Protein AF-0000000077525191 (afdb_homodimer)

Sequence (954 aa):
MTSLQHLEFSQFILAFFLPFCSSFLTVTEYRVGNRTYVEKFYQPWFRKMHYDHDRIEESEKATSAFGKHFVPEDDVFVKPDWTPRDAKYLACMNRQCVCPYFDGKIIDGECRLPSGKILKKAHRQELRSLSDEHRKQIEGAWNVMKSSGVYNRLGRVHKYSGVHSGPAFVLWHREFLKRLELVLRTLLPDPDFGIPYWDSTLDAMLPSPKDSIIFSELFLGEVDEEGLVKNGPYHNWETMEGRAQIKRKFDDDVSGEMLNNARVDWLVNNHDYNMILGASMPLSTCPMNHTLDARMLEYSHDYVHFFVSGDMSRSFSSSNDIVFVYHHSMVDWIFERYRQNMQDRKQRETEYPPSDDRCFPNWHNFDNDMPLLQPMKNRDALSNAYTDNLYEFAERPTCSREHRNCDSKYLFCFVPEDVEEPPYCMSKVKIGGNCTGFSEYPICFQGKCIEDRCVKLDSLEEPVWAKLRKFVIPLNMMTSLQHLEFSQFILAFFLPFCSSFLTVTEYRVGNRTYVEKFYQPWFRKMHYDHDRIEESEKATSAFGKHFVPEDDVFVKPDWTPRDAKYLACMNRQCVCPYFDGKIIDGECRLPSGKILKKAHRQELRSLSDEHRKQIEGAWNVMKSSGVYNRLGRVHKYSGVHSGPAFVLWHREFLKRLELVLRTLLPDPDFGIPYWDSTLDAMLPSPKDSIIFSELFLGEVDEEGLVKNGPYHNWETMEGRAQIKRKFDDDVSGEMLNNARVDWLVNNHDYNMILGASMPLSTCPMNHTLDARMLEYSHDYVHFFVSGDMSRSFSSSNDIVFVYHHSMVDWIFERYRQNMQDRKQRETEYPPSDDRCFPNWHNFDNDMPLLQPMKNRDALSNAYTDNLYEFAERPTCSREHRNCDSKYLFCFVPEDVEEPPYCMSKVKIGGNCTGFSEYPICFQGKCIEDRCVKLDSLEEPVWAKLRKFVIPLNM

Secondary structure (DSSP, 8-state):
-----------EEEEEE-TTSS-EEEEEEEEETTEEEEEEEEESS-SS------PBPGGGGGGS-TT-----TT---------HHHHHHTT--SHHHHGGGGT-EEETTEEE-TTSPBP--EEE-BGGGS-HHHHHHHHHHHHHHHHTTHHHHHHHHHHHH---SSTHHHHHHHHHHHHHHHHHHHTSSSTTB---B--THHHHTSSSGGGBGGGSTTTT--B-TTSBB-SSTTTT---TTS-SS-B--TTSSTT-----HHHHHHHHT-S-THHHHS-SS-BTT----S---TTSHHHHHHHHHHHH-GGGGSTTTGGGSHHHHHHHHHHHHHHHHHHHHH--HHHHTT--PPP-TTTS-GGGSTTSBPTTSTT-BGGGGG-THIIIIIEEEPPPP---SS----SSTTEEEE--SSTTSPPEEEE-B-TT-B-TT-TTTT-BTTEEEETTEEEE--TT---GGGGSS--------/-----------EEEEEE-TTSSSEEEEEEEEETTEEEEEEEEESS-SS------PBPGGGGGGS-TT-----TT---------HHHHHHTT--SHHHHGGGGT-EEETTEEE-TTSPBP--EEE-BGGGS-HHHHHHHHHHHHHHHHTTHHHHHHHHHHHH---SSTHHHHHHHHHHHHHHHHHHHTSSSTTB---B--THHHHTSSSGGGBGGGSTTTT--B-TTSBB-SSTTTT---TTS-SS-B--TTSSTT-----HHHHHHHHT-S-THHHHS-SS-BTT----S---TTSHHHHHHHHHHHH-GGGGSTTTGGGSHHHHHHHHHHHHHHHHHHHHH--HHHHHH--PPP-TTTS-GGGSTTSBPTTSTT-BGGGGG-THIIIIIEEEPPPP---SS----SSTTEEEE--SSTTSPPEEEE-B-TT-B-TT-TTTT-BTTEEEETTEEEE--TT---GGGGS---------

Foldseek 3Di:
DPPPPPPPQDFDWDWDQPLFDLWIWTKTWGDDPPDIDIDIDTGNFDSADDDFDDAAAPVCCVVDCFQHQDDDPPDDDDDQDDDPLLLQALQDLFCQRNLVVLPFDQDPNFTAHPVRDTDAAAEAEALQLDDLVVNVQLLVLVVVCQVVCNLQSLLQLQLVFQDDQFQLNLLLLLSSQSSVQSSSLSSGPHSNHTHYAHQLQQQQSFNDSCQFCCQPLSHQADADPQQFRCHHSQNQRAFNRGRRTAGWDAPPASLAGAGHDVLLCCQLQPQDCCLEGNGQHFYPPPPDDDTNGCSRLRNNLQNNLVRRDGLSNHSNRNSSGVNSSNHSVVSNVSVVSSCVNHHDQVCLLPDHDADDVRRHHDLNHLAHDRRVSPPDHSSNSSHPSCCVHHHHYDDQQFAFPVGQDSSGLQWGWDDRPPPVDTIGIHGAGEFQDFRPSPQVTPRYRCAHQDPRGTHHDDVPDDDPVVVVPDPPPPPDD/DPPPPPPPQPFDWDWDQPLFDLWIWTKTWGDDPPDIDIDIDTGNFDSADDDFDDAAAPVCCVVDCFQHQDDDPPDDDDDQDDDPLLLQALQDLFCQRNLVVLPFDQDPRFTAHPVRDTDAAAEAAALQLDDLVVNVQLLVLVVVCQVVCNLQSLLQLQLVFQDDQFQLNLLLLLSSQSSVQSSSLSSGPHSNHTHYAHQLQQQQSFNDSCQFCCQPLSHQADADPQQFRCHHSQNQRAFNRGRRTAGWDAPPASLAGAGHDVLLCCQLQPQDCCLEGNGQHFHPPDPDDDTNGCSRLRNNLQNNLRRRDGQSNHSNRNSSGVNSSNHSVVSNVSVVSSCVNHHDQVCLLPDHDADDVRRHHDLNHLAHDRRVSPPDHSSNSSHPSCCVHHHHYDDQQFAFPVGQDSSGLQWGWDDRPPPVDTIGIHGAGEAQDFRPSPQVTPRYRCAHQDPRGTHHDDVPDDDPVVVVPDPPPPPDD

Solvent-accessible surface area (backbone atoms only — not comparable to full-atom values): 51619 Å² total; per-residue (Å²): 133,80,80,74,78,73,80,69,73,60,68,50,73,48,59,47,79,44,75,70,46,90,34,21,31,39,32,38,38,43,65,45,81,96,40,78,44,59,33,40,38,35,28,49,69,46,72,54,96,74,63,64,56,73,61,38,48,74,91,44,44,88,81,46,68,56,80,59,80,71,64,66,87,83,58,79,89,66,81,55,70,69,50,73,67,47,64,69,28,52,77,46,64,35,52,66,64,29,18,58,78,58,61,23,45,77,54,96,83,37,21,30,31,78,86,64,48,69,69,59,46,18,45,21,35,43,60,67,61,48,52,70,67,58,46,50,45,52,49,49,29,52,48,51,31,46,75,71,41,53,43,49,38,56,28,34,43,42,34,73,39,57,56,70,50,25,44,28,25,66,31,49,51,46,52,53,48,50,36,54,34,55,59,46,24,68,60,35,96,59,49,42,48,39,59,39,18,46,64,43,40,30,30,46,83,45,72,40,47,82,28,23,38,62,38,25,52,86,45,67,14,34,59,49,96,87,15,36,31,70,34,36,79,57,27,71,38,58,31,86,88,66,42,63,41,36,40,39,30,66,78,71,35,86,73,30,37,60,45,33,63,52,40,51,46,49,55,30,58,41,87,56,62,53,46,65,31,32,55,69,47,20,32,61,80,30,83,71,89,71,78,49,50,51,67,22,46,64,51,44,52,47,21,34,27,24,23,45,12,53,31,38,54,38,73,48,37,16,59,57,34,71,62,44,58,22,41,51,40,30,51,43,49,46,52,52,46,20,38,67,68,66,36,54,80,68,46,43,50,63,70,67,76,78,82,43,76,48,31,33,47,68,68,42,23,57,85,28,53,30,67,95,47,66,92,38,29,42,47,61,56,34,42,66,38,53,60,74,37,47,29,46,73,54,76,76,72,50,31,36,89,90,45,66,51,33,78,28,93,53,36,35,45,46,70,52,77,50,81,88,46,78,36,37,36,31,49,13,21,26,68,71,16,53,33,55,78,38,65,94,47,80,39,22,52,78,32,41,52,53,94,42,22,13,39,68,57,65,92,80,69,74,67,73,69,73,70,70,64,72,83,69,75,73,82,75,130,136,81,80,74,78,72,79,71,74,62,68,51,72,48,60,46,80,46,78,71,49,91,36,22,31,40,32,38,39,44,68,44,82,96,40,76,46,60,34,40,38,35,26,49,68,45,74,54,96,73,64,64,56,73,60,38,49,75,90,46,44,87,80,45,67,58,80,57,80,70,63,65,88,84,59,80,88,65,82,54,66,69,51,72,67,46,62,67,28,53,76,46,64,36,51,66,65,30,17,59,78,59,63,25,45,78,54,97,83,36,22,29,30,80,87,64,48,68,70,60,46,17,45,20,37,43,59,67,60,47,53,71,66,59,46,50,47,53,48,49,30,52,48,51,30,45,76,72,40,52,43,48,39,56,29,34,44,41,33,75,40,57,58,71,50,24,47,26,24,67,31,51,51,45,52,52,49,51,37,53,33,56,57,46,23,68,59,35,96,59,49,43,48,38,60,37,18,44,65,43,41,30,29,46,81,45,73,39,48,82,30,24,38,60,38,24,52,88,43,68,13,34,60,48,96,86,14,37,31,70,33,37,78,55,24,73,38,59,30,87,87,65,42,63,42,37,41,40,31,68,78,70,34,86,73,28,38,60,44,33,63,53,40,50,47,48,56,29,56,41,86,56,63,55,46,66,32,31,55,68,46,20,32,61,80,30,83,70,88,73,77,48,51,51,66,22,44,66,52,43,53,46,21,34,28,24,23,44,12,53,30,38,54,39,74,48,36,17,60,56,34,71,63,45,57,22,42,50,38,32,52,44,48,48,52,51,45,20,39,67,65,67,36,54,78,67,47,44,50,62,71,66,75,78,83,42,77,47,30,35,46,68,69,40,23,58,83,26,52,30,67,95,47,67,90,39,30,41,47,60,56,35,42,65,38,54,60,74,36,47,27,45,73,54,78,75,71,50,30,37,90,89,45,66,50,32,79,28,93,54,38,33,48,46,70,53,76,51,81,86,47,76,35,37,39,29,51,14,22,27,70,71,17,53,33,55,77,37,65,92,46,80,39,23,51,78,32,41,54,53,94,42,22,13,38,69,58,64,92,79,70,73,67,72,70,73,71,72,64,76,84,70,75,73,82,72,133

Structure (mmCIF, N/CA/C/O backbone):
data_AF-0000000077525191-model_v1
#
loop_
_entity.id
_entity.type
_entity.pdbx_description
1 polymer 'Tyrosinase copper-binding domain-containing protein'
#
loop_
_atom_site.group_PDB
_atom_site.id
_atom_site.type_symbol
_atom_site.label_atom_id
_atom_site.label_alt_id
_atom_site.label_comp_id
_atom_site.label_asym_id
_atom_site.label_entity_id
_atom_site.label_seq_id
_atom_site.pdbx_PDB_ins_code
_atom_site.Cartn_x
_atom_site.Cartn_y
_atom_site.Cartn_z
_atom_site.occupancy
_atom_site.B_iso_or_equiv
_atom_site.auth_seq_id
_atom_site.auth_comp_id
_atom_site.auth_asym_id
_atom_site.auth_atom_id
_atom_site.pdbx_PDB_model_num
ATOM 1 N N . MET A 1 1 ? -13.969 27.266 -24.562 1 21.94 1 MET A N 1
ATOM 2 C CA . MET A 1 1 ? -13.117 26.188 -25.047 1 21.94 1 MET A CA 1
ATOM 3 C C . MET A 1 1 ? -11.82 26.109 -24.234 1 21.94 1 MET A C 1
ATOM 5 O O . MET A 1 1 ? -10.734 26.281 -24.797 1 21.94 1 MET A O 1
ATOM 9 N N . THR A 1 2 ? -11.828 26.547 -22.969 1 24.2 2 THR A N 1
ATOM 10 C CA . THR A 1 2 ? -10.742 26.859 -22.047 1 24.2 2 THR A CA 1
ATOM 11 C C . THR A 1 2 ? -9.891 25.625 -21.781 1 24.2 2 THR A C 1
ATOM 13 O O . THR A 1 2 ? -10.43 24.547 -21.5 1 24.2 2 THR A O 1
ATOM 16 N N . SER A 1 3 ? -8.789 25.516 -22.484 1 22.12 3 SER A N 1
ATOM 17 C CA . SER A 1 3 ? -7.762 24.484 -22.547 1 22.12 3 SER A CA 1
ATOM 18 C C . SER A 1 3 ? -7.27 24.094 -21.172 1 22.12 3 SER A C 1
ATOM 20 O O . SER A 1 3 ? -6.621 24.906 -20.484 1 22.12 3 SER A O 1
ATOM 22 N N . LEU A 1 4 ? -8.039 23.406 -20.375 1 24.34 4 LEU A N 1
ATOM 23 C CA . LEU A 1 4 ? -7.754 22.859 -19.047 1 24.34 4 LEU A CA 1
ATOM 24 C C . LEU A 1 4 ? -6.48 22.016 -19.062 1 24.34 4 LEU A C 1
ATOM 26 O O . LEU A 1 4 ? -6.434 20.984 -19.719 1 24.34 4 LEU A O 1
ATOM 30 N N . GLN A 1 5 ? -5.352 22.688 -19.172 1 23.89 5 GLN A N 1
ATOM 31 C CA . GLN A 1 5 ? -4.066 22.016 -19.094 1 23.89 5 GLN A CA 1
ATOM 32 C C . GLN A 1 5 ? -4.027 21.047 -17.906 1 23.89 5 GLN A C 1
ATOM 34 O O . GLN A 1 5 ? -4.125 21.453 -16.75 1 23.89 5 GLN A O 1
ATOM 39 N N . HIS A 1 6 ? -4.492 19.828 -18.016 1 28.45 6 HIS A N 1
ATOM 40 C CA . HIS A 1 6 ? -4.441 18.656 -17.156 1 28.45 6 HIS A CA 1
ATOM 41 C C . HIS A 1 6 ? -3.014 18.375 -16.688 1 28.45 6 HIS A C 1
ATOM 43 O O . HIS A 1 6 ? -2.152 18.016 -17.5 1 28.45 6 HIS A O 1
ATOM 49 N N . LEU A 1 7 ? -2.521 19.203 -15.836 1 31.55 7 LEU A N 1
ATOM 50 C CA . LEU A 1 7 ? -1.237 18.844 -15.234 1 31.55 7 LEU A CA 1
ATOM 51 C C . LEU A 1 7 ? -1.249 17.422 -14.711 1 31.55 7 LEU A C 1
ATOM 53 O O . LEU A 1 7 ? -2.061 17.062 -13.852 1 31.55 7 LEU A O 1
ATOM 57 N N . GLU A 1 8 ? -0.914 16.438 -15.539 1 34.19 8 GLU A N 1
ATOM 58 C CA . GLU A 1 8 ? -0.781 14.992 -15.391 1 34.19 8 GLU A CA 1
ATOM 59 C C . GLU A 1 8 ? 0.211 14.641 -14.281 1 34.19 8 GLU A C 1
ATOM 61 O O . GLU A 1 8 ? 1.367 15.062 -14.32 1 34.19 8 GLU A O 1
ATOM 66 N N . PHE A 1 9 ? -0.21 14.539 -13.102 1 40.66 9 PHE A N 1
ATOM 67 C CA . PHE A 1 9 ? 0.584 13.828 -12.102 1 40.66 9 PHE A CA 1
ATOM 68 C C . PHE A 1 9 ? 1.033 12.469 -12.633 1 40.66 9 PHE A C 1
ATOM 70 O O . PHE A 1 9 ? 0.23 11.547 -12.734 1 40.66 9 PHE A O 1
ATOM 77 N N . SER A 1 10 ? 2 12.484 -13.555 1 41.47 10 SER A N 1
ATOM 78 C CA . SER A 1 10 ? 2.486 11.227 -14.109 1 41.47 10 SER A CA 1
ATOM 79 C C . SER A 1 10 ? 3.227 10.406 -13.055 1 41.47 10 SER A C 1
ATOM 81 O O . SER A 1 10 ? 4.227 10.859 -12.5 1 41.47 10 SER A O 1
ATOM 83 N N . GLN A 1 11 ? 2.588 9.586 -12.359 1 43.94 11 GLN A N 1
ATOM 84 C CA . GLN A 1 11 ? 3.219 8.531 -11.57 1 43.94 11 GLN A CA 1
ATOM 85 C C . GLN A 1 11 ? 3.902 7.512 -12.477 1 43.94 11 GLN A C 1
ATOM 87 O O . GLN A 1 11 ? 3.256 6.898 -13.328 1 43.94 11 GLN A O 1
ATOM 92 N N . PHE A 1 12 ? 5.203 7.672 -12.672 1 44.69 12 PHE A N 1
ATOM 93 C CA . PHE A 1 12 ? 5.941 6.656 -13.406 1 44.69 12 PHE A CA 1
ATOM 94 C C . PHE A 1 12 ? 6.473 5.582 -12.469 1 44.69 12 PHE A C 1
ATOM 96 O O . PHE A 1 12 ? 7.125 5.891 -11.469 1 44.69 12 PHE A O 1
ATOM 103 N N . ILE A 1 13 ? 5.875 4.453 -12.477 1 44.22 13 ILE A N 1
ATOM 104 C CA . ILE A 1 13 ? 6.371 3.301 -11.727 1 44.22 13 ILE A CA 1
ATOM 105 C C . ILE A 1 13 ? 7.406 2.549 -12.562 1 44.22 13 ILE A C 1
ATOM 107 O O . ILE A 1 13 ? 7.121 2.123 -13.68 1 44.22 13 ILE A O 1
ATOM 111 N N . LEU A 1 14 ? 8.719 2.633 -12.242 1 42.09 14 LEU A N 1
ATOM 112 C CA . LEU A 1 14 ? 9.758 1.813 -12.859 1 42.09 14 LEU A CA 1
ATOM 113 C C . LEU A 1 14 ? 10.148 0.656 -11.945 1 42.09 14 LEU A C 1
ATOM 115 O O . LEU A 1 14 ? 10.5 0.867 -10.781 1 42.09 14 LEU A O 1
ATOM 119 N N . ALA A 1 15 ? 9.828 -0.453 -12.352 1 43.72 15 ALA A N 1
ATOM 120 C CA . ALA A 1 15 ? 10.289 -1.642 -11.641 1 43.72 15 ALA A CA 1
ATOM 121 C C . ALA A 1 15 ? 11.648 -2.1 -12.164 1 43.72 15 ALA A C 1
ATOM 123 O O . ALA A 1 15 ? 11.836 -2.244 -13.367 1 43.72 15 ALA A O 1
ATOM 124 N N . PHE A 1 16 ? 12.828 -1.898 -11.391 1 43.84 16 PHE A N 1
ATOM 125 C CA . PHE A 1 16 ? 14.125 -2.404 -11.812 1 43.84 16 PHE A CA 1
ATOM 126 C C . PHE A 1 16 ? 14.57 -3.566 -10.93 1 43.84 16 PHE A C 1
ATOM 128 O O . PHE A 1 16 ? 14.266 -3.596 -9.734 1 43.84 16 PHE A O 1
ATOM 135 N N . PHE A 1 17 ? 15.039 -4.688 -11.609 1 42.38 17 PHE A N 1
ATOM 136 C CA . PHE A 1 17 ? 15.75 -5.785 -10.961 1 42.38 17 PHE A CA 1
ATOM 137 C C . PHE A 1 17 ? 17.109 -5.328 -10.461 1 42.38 17 PHE A C 1
ATOM 139 O O . PHE A 1 17 ? 17.859 -4.68 -11.195 1 42.38 17 PHE A O 1
ATOM 146 N N . LEU A 1 18 ? 17.281 -5.352 -9.133 1 45.84 18 LEU A N 1
ATOM 147 C CA . LEU A 1 18 ? 18.625 -5.172 -8.625 1 45.84 18 LEU A CA 1
ATOM 148 C C . LEU A 1 18 ? 19.406 -6.48 -8.664 1 45.84 18 LEU A C 1
ATOM 150 O O . LEU A 1 18 ? 19.016 -7.461 -8.031 1 45.84 18 LEU A O 1
ATOM 154 N N . PRO A 1 19 ? 20.297 -6.703 -9.586 1 44.91 19 PRO A N 1
ATOM 155 C CA . PRO A 1 19 ? 20.953 -7.984 -9.836 1 44.91 19 PRO A CA 1
ATOM 156 C C . PRO A 1 19 ? 21.438 -8.664 -8.555 1 44.91 19 PRO A C 1
ATOM 158 O O . PRO A 1 19 ? 21.547 -9.891 -8.508 1 44.91 19 PRO A O 1
ATOM 161 N N . PHE A 1 20 ? 21.625 -7.824 -7.402 1 49.59 20 PHE A N 1
ATOM 162 C CA . PHE A 1 20 ? 22.375 -8.461 -6.32 1 49.59 20 PHE A CA 1
ATOM 163 C C . PHE A 1 20 ? 21.469 -8.711 -5.121 1 49.59 20 PHE A C 1
ATOM 165 O O . PHE A 1 20 ? 21.938 -9.125 -4.059 1 49.59 20 PHE A O 1
ATOM 172 N N . CYS A 1 21 ? 20.109 -8.43 -5.41 1 58.06 21 CYS A N 1
ATOM 173 C CA . CYS A 1 21 ? 19.266 -8.703 -4.258 1 58.06 21 CYS A CA 1
ATOM 174 C C . CYS A 1 21 ? 17.984 -9.422 -4.68 1 58.06 21 CYS A C 1
ATOM 176 O O . CYS A 1 21 ? 17.578 -9.328 -5.84 1 58.06 21 CYS A O 1
ATOM 178 N N . SER A 1 22 ? 17.594 -10.477 -3.912 1 72.56 22 SER A N 1
ATOM 179 C CA . SER A 1 22 ? 16.375 -11.273 -4.066 1 72.56 22 SER A CA 1
ATOM 180 C C . SER A 1 22 ? 15.125 -10.414 -3.912 1 72.56 22 SER A C 1
ATOM 182 O O . SER A 1 22 ? 14.086 -10.891 -3.447 1 72.56 22 SER A O 1
ATOM 184 N N . SER A 1 23 ? 15.367 -9.055 -4.305 1 86.44 23 SER A N 1
ATOM 185 C CA . SER A 1 23 ? 14.188 -8.203 -4.176 1 86.44 23 SER A CA 1
ATOM 186 C C . SER A 1 23 ? 13.922 -7.434 -5.469 1 86.44 23 SER A C 1
ATOM 188 O O . SER A 1 23 ? 14.82 -7.258 -6.293 1 86.44 23 SER A O 1
ATOM 190 N N . PHE A 1 24 ? 12.703 -7.16 -5.711 1 92.5 24 PHE A N 1
ATOM 191 C CA . PHE A 1 24 ? 12.258 -6.309 -6.809 1 92.5 24 PHE A CA 1
ATOM 192 C C . PHE A 1 24 ? 12.109 -4.867 -6.348 1 92.5 24 PHE A C 1
ATOM 194 O O . PHE A 1 24 ? 11.742 -4.613 -5.199 1 92.5 24 PHE A O 1
ATOM 201 N N . LEU A 1 25 ? 12.484 -3.869 -7.211 1 90.94 25 LEU A N 1
ATOM 202 C CA . LEU A 1 25 ? 12.391 -2.447 -6.891 1 90.94 25 LEU A CA 1
ATOM 203 C C . LEU A 1 25 ? 11.32 -1.768 -7.738 1 90.94 25 LEU A C 1
ATOM 205 O O . LEU A 1 25 ? 11.32 -1.891 -8.969 1 90.94 25 LEU A O 1
ATOM 209 N N . THR A 1 26 ? 10.359 -1.15 -7.078 1 90.19 26 THR A N 1
ATOM 210 C CA . THR A 1 26 ? 9.414 -0.25 -7.727 1 90.19 26 THR A CA 1
ATOM 211 C C . THR A 1 26 ? 9.695 1.2 -7.352 1 90.19 26 THR A C 1
ATOM 213 O O . THR A 1 26 ? 9.789 1.534 -6.168 1 90.19 26 THR A O 1
ATOM 216 N N . VAL A 1 27 ? 9.867 2.057 -8.352 1 89.38 27 VAL A N 1
ATOM 217 C CA . VAL A 1 27 ? 10.109 3.479 -8.125 1 89.38 27 VAL A CA 1
ATOM 218 C C . VAL A 1 27 ? 8.898 4.289 -8.594 1 89.38 27 VAL A C 1
ATOM 220 O O . VAL A 1 27 ? 8.438 4.125 -9.727 1 89.38 27 VAL A O 1
ATOM 223 N N . THR A 1 28 ? 8.312 5.055 -7.711 1 89.56 28 THR A N 1
ATOM 224 C CA . THR A 1 28 ? 7.234 5.98 -8.047 1 89.56 28 THR A CA 1
ATOM 225 C C . THR A 1 28 ? 7.688 7.426 -7.871 1 89.56 28 THR A C 1
ATOM 227 O O . THR A 1 28 ? 8.164 7.809 -6.801 1 89.56 28 THR A O 1
ATOM 230 N N . GLU A 1 29 ? 7.535 8.203 -8.898 1 89.06 29 GLU A N 1
ATOM 231 C CA . GLU A 1 29 ? 7.918 9.609 -8.859 1 89.06 29 GLU A CA 1
ATOM 232 C C . GLU A 1 29 ? 6.688 10.516 -8.836 1 89.06 29 GLU A C 1
ATOM 234 O O . GLU A 1 29 ? 5.742 10.305 -9.594 1 89.06 29 GLU A O 1
ATOM 239 N N . TYR A 1 30 ? 6.68 11.484 -7.91 1 89.69 30 TYR A N 1
ATOM 240 C CA . TYR A 1 30 ? 5.641 12.5 -7.793 1 89.69 30 TYR A CA 1
ATOM 241 C C . TYR A 1 30 ? 6.184 13.883 -8.125 1 89.69 30 TYR A C 1
ATOM 243 O O . TYR A 1 30 ? 7.02 14.422 -7.395 1 89.69 30 TYR A O 1
ATOM 251 N N . ARG A 1 31 ? 5.762 14.43 -9.203 1 89.25 31 ARG A N 1
ATOM 252 C CA . ARG A 1 31 ? 6.094 15.82 -9.5 1 89.25 31 ARG A CA 1
ATOM 253 C C . ARG A 1 31 ? 5.102 16.766 -8.836 1 89.25 31 ARG A C 1
ATOM 255 O O . ARG A 1 31 ? 3.924 16.797 -9.195 1 89.25 31 ARG A O 1
ATOM 262 N N . VAL A 1 32 ? 5.543 17.422 -7.879 1 90.5 32 VAL A N 1
ATOM 263 C CA . VAL A 1 32 ? 4.719 18.344 -7.09 1 90.5 32 VAL A CA 1
ATOM 264 C C . VAL A 1 32 ? 5.266 19.766 -7.199 1 90.5 32 VAL A C 1
ATOM 266 O O . VAL A 1 32 ? 6.277 20.094 -6.578 1 90.5 32 VAL A O 1
ATOM 269 N N . GLY A 1 33 ? 4.504 20.609 -7.895 1 83.06 33 GLY A N 1
ATOM 270 C CA . GLY A 1 33 ? 5.078 21.906 -8.188 1 83.06 33 GLY A CA 1
ATOM 271 C C . GLY A 1 33 ? 6.414 21.828 -8.906 1 83.06 33 GLY A C 1
ATOM 272 O O . GLY A 1 33 ? 6.516 21.203 -9.961 1 83.06 33 GLY A O 1
ATOM 273 N N . ASN A 1 34 ? 7.461 22.406 -8.258 1 80.44 34 ASN A N 1
ATOM 274 C CA . ASN A 1 34 ? 8.781 22.391 -8.883 1 80.44 34 ASN A CA 1
ATOM 275 C C . ASN A 1 34 ? 9.688 21.344 -8.258 1 80.44 34 ASN A C 1
ATOM 277 O O . ASN A 1 34 ? 10.906 21.375 -8.445 1 80.44 34 ASN A O 1
ATOM 281 N N . ARG A 1 35 ? 9.047 20.469 -7.543 1 86.62 35 ARG A N 1
ATOM 282 C CA . ARG A 1 35 ? 9.836 19.453 -6.852 1 86.62 35 ARG A CA 1
ATOM 283 C C . ARG A 1 35 ? 9.391 18.047 -7.234 1 86.62 35 ARG A C 1
ATOM 285 O O . ARG A 1 35 ? 8.227 17.844 -7.598 1 86.62 35 ARG A O 1
ATOM 292 N N . THR A 1 36 ? 10.359 17.172 -7.242 1 88.56 36 THR A N 1
ATOM 293 C CA . THR A 1 36 ? 10.07 15.766 -7.469 1 88.56 36 THR A CA 1
ATOM 294 C C . THR A 1 36 ? 10.297 14.953 -6.195 1 88.56 36 THR A C 1
ATOM 296 O O . THR A 1 36 ? 11.352 15.055 -5.57 1 88.56 36 THR A O 1
ATOM 299 N N . TYR A 1 37 ? 9.242 14.305 -5.812 1 91.88 37 TYR A N 1
ATOM 300 C CA . TYR A 1 37 ? 9.352 13.383 -4.688 1 91.88 37 TYR A CA 1
ATOM 301 C C . TYR A 1 37 ? 9.328 11.938 -5.164 1 91.88 37 TYR A C 1
ATOM 303 O O . TYR A 1 37 ? 8.617 11.602 -6.117 1 91.88 37 TYR A O 1
ATOM 311 N N . VAL A 1 38 ? 10.125 11.078 -4.555 1 90.06 38 VAL A N 1
ATOM 312 C CA . VAL A 1 38 ? 10.297 9.727 -5.07 1 90.06 38 VAL A CA 1
ATOM 313 C C . VAL A 1 38 ? 10 8.711 -3.973 1 90.06 38 VAL A C 1
ATOM 315 O O . VAL A 1 38 ? 10.406 8.891 -2.822 1 90.06 38 VAL A O 1
ATOM 318 N N . GLU A 1 39 ? 9.195 7.68 -4.273 1 91.19 39 GLU A N 1
ATOM 319 C CA . GLU A 1 39 ? 9.039 6.477 -3.467 1 91.19 39 GLU A CA 1
ATOM 320 C C . GLU A 1 39 ? 9.828 5.312 -4.055 1 91.19 39 GLU A C 1
ATOM 322 O O . GLU A 1 39 ? 9.875 5.137 -5.273 1 91.19 39 GLU A O 1
ATOM 327 N N . LYS A 1 40 ? 10.539 4.602 -3.279 1 90.75 40 LYS A N 1
ATOM 328 C CA . LYS A 1 40 ? 11.219 3.367 -3.658 1 90.75 40 LYS A CA 1
ATOM 329 C C . LYS A 1 40 ? 10.758 2.195 -2.801 1 90.75 40 LYS A C 1
ATOM 331 O O . LYS A 1 40 ? 10.875 2.23 -1.574 1 90.75 40 LYS A O 1
ATOM 336 N N . PHE A 1 41 ? 10.211 1.218 -3.438 1 93.25 41 PHE A N 1
ATOM 337 C CA . PHE A 1 41 ? 9.688 0.052 -2.738 1 93.25 41 PHE A CA 1
ATOM 338 C C . PHE A 1 41 ? 10.43 -1.212 -3.162 1 93.25 41 PHE A C 1
ATOM 340 O O . PHE A 1 41 ? 10.258 -1.689 -4.285 1 93.25 41 PHE A O 1
ATOM 347 N N . TYR A 1 42 ? 11.281 -1.743 -2.23 1 92.19 42 TYR A N 1
ATOM 348 C CA . TYR A 1 42 ? 11.945 -3.031 -2.393 1 92.19 42 TYR A CA 1
ATOM 349 C C . TYR A 1 42 ? 11.109 -4.156 -1.791 1 92.19 42 TYR A C 1
ATOM 351 O O . TYR A 1 42 ? 10.789 -4.129 -0.601 1 92.19 42 TYR A O 1
ATOM 359 N N . GLN A 1 43 ? 10.75 -5.105 -2.576 1 93.62 43 GLN A N 1
ATOM 360 C CA . GLN A 1 43 ? 9.938 -6.203 -2.062 1 93.62 43 GLN A CA 1
ATOM 361 C C . GLN A 1 43 ? 10.25 -7.504 -2.799 1 93.62 43 GLN A C 1
ATOM 363 O O . GLN A 1 43 ? 10.648 -7.484 -3.965 1 93.62 43 GLN A O 1
ATOM 368 N N . PRO A 1 44 ? 10.062 -8.648 -2.125 1 94.56 44 PRO A N 1
ATOM 369 C CA . PRO A 1 44 ? 10.43 -9.938 -2.715 1 94.56 44 PRO A CA 1
ATOM 370 C C . PRO A 1 44 ? 9.289 -10.578 -3.494 1 94.56 44 PRO A C 1
ATOM 372 O O . PRO A 1 44 ? 9.484 -11.602 -4.16 1 94.56 44 PRO A O 1
ATOM 375 N N . TRP A 1 45 ? 8.117 -10.023 -3.529 1 95.81 45 TRP A N 1
ATOM 376 C CA . TRP A 1 45 ? 6.906 -10.742 -3.912 1 95.81 45 TRP A CA 1
ATOM 377 C C . TRP A 1 45 ? 6.625 -10.594 -5.402 1 95.81 45 TRP A C 1
ATOM 379 O O . TRP A 1 45 ? 6.223 -11.547 -6.066 1 95.81 45 TRP A O 1
ATOM 389 N N . PHE A 1 46 ? 6.84 -9.32 -5.918 1 95.56 46 PHE A N 1
ATOM 390 C CA . PHE A 1 46 ? 6.348 -9.047 -7.266 1 95.56 46 PHE A CA 1
ATOM 391 C C . PHE A 1 46 ? 7.355 -8.211 -8.047 1 95.56 46 PHE A C 1
ATOM 393 O O . PHE A 1 46 ? 7.84 -7.191 -7.559 1 95.56 46 PHE A O 1
ATOM 400 N N . ARG A 1 47 ? 7.629 -8.656 -9.234 1 92.56 47 ARG A N 1
ATOM 401 C CA . ARG A 1 47 ? 8.422 -7.863 -10.164 1 92.56 47 ARG A CA 1
ATOM 402 C C . ARG A 1 47 ? 7.648 -6.633 -10.633 1 92.56 47 ARG A C 1
ATOM 404 O O . ARG A 1 47 ? 8.234 -5.566 -10.828 1 92.56 47 ARG A O 1
ATOM 411 N N . LYS A 1 48 ? 6.375 -6.875 -10.844 1 89.38 48 LYS A N 1
ATOM 412 C CA . LYS A 1 48 ? 5.422 -5.801 -11.109 1 89.38 48 LYS A CA 1
ATOM 413 C C . LYS A 1 48 ? 4.543 -5.527 -9.891 1 89.38 48 LYS A C 1
ATOM 415 O O . LYS A 1 48 ? 4.211 -6.449 -9.141 1 89.38 48 LYS A O 1
ATOM 420 N N . MET A 1 49 ? 4.25 -4.238 -9.711 1 87.38 49 MET A N 1
ATOM 421 C CA . MET A 1 49 ? 3.441 -3.924 -8.539 1 87.38 49 MET A CA 1
ATOM 422 C C . MET A 1 49 ? 2.043 -4.516 -8.664 1 87.38 49 MET A C 1
ATOM 424 O O . MET A 1 49 ? 1.347 -4.266 -9.656 1 87.38 49 MET A O 1
ATOM 428 N N . HIS A 1 50 ? 1.707 -5.336 -7.711 1 91.19 50 HIS A N 1
ATOM 429 C CA . HIS A 1 50 ? 0.353 -5.852 -7.543 1 91.19 50 HIS A CA 1
ATOM 430 C C . HIS A 1 50 ? -0.25 -5.402 -6.219 1 91.19 50 HIS A C 1
ATOM 432 O O . HIS A 1 50 ? 0.438 -5.379 -5.195 1 91.19 50 HIS A O 1
ATOM 438 N N . TYR A 1 51 ? -1.525 -4.973 -6.289 1 85.38 51 TYR A N 1
ATOM 439 C CA . TYR A 1 51 ? -2.254 -4.605 -5.078 1 85.38 51 TYR A CA 1
ATOM 440 C C . TYR A 1 51 ? -3.314 -5.645 -4.742 1 85.38 51 TYR A C 1
ATOM 442 O O . TYR A 1 51 ? -3.674 -6.469 -5.59 1 85.38 51 TYR A O 1
ATOM 450 N N . ASP A 1 52 ? -3.705 -5.57 -3.445 1 85.88 52 ASP A N 1
ATOM 451 C CA . ASP A 1 52 ? -4.816 -6.438 -3.066 1 85.88 52 ASP A CA 1
ATOM 452 C C . ASP A 1 52 ? -6.055 -6.152 -3.914 1 85.88 52 ASP A C 1
ATOM 454 O O . ASP A 1 52 ? -6.316 -5 -4.266 1 85.88 52 ASP A O 1
ATOM 458 N N . HIS A 1 53 ? -6.688 -7.207 -4.223 1 88.69 53 HIS A N 1
ATOM 459 C CA . HIS A 1 53 ? -7.863 -7.059 -5.074 1 88.69 53 HIS A CA 1
ATOM 460 C C . HIS A 1 53 ? -9.07 -6.582 -4.27 1 88.69 53 HIS A C 1
ATOM 462 O O . HIS A 1 53 ? -9.055 -6.613 -3.037 1 88.69 53 HIS A O 1
ATOM 468 N N . ASP A 1 54 ? -10.055 -6.133 -5.012 1 85.06 54 ASP A N 1
ATOM 469 C CA . ASP A 1 54 ? -11.281 -5.637 -4.387 1 85.06 54 ASP A CA 1
ATOM 470 C C . ASP A 1 54 ? -12.414 -6.645 -4.535 1 85.06 54 ASP A C 1
ATOM 472 O O . ASP A 1 54 ? -12.469 -7.391 -5.516 1 85.06 54 ASP A O 1
ATOM 476 N N . ARG A 1 55 ? -13.266 -6.629 -3.58 1 88.88 55 ARG A N 1
ATOM 477 C CA . ARG A 1 55 ? -14.516 -7.383 -3.703 1 88.88 55 ARG A CA 1
ATOM 478 C C . ARG A 1 55 ? -15.43 -6.758 -4.746 1 88.88 55 ARG A C 1
ATOM 480 O O . ARG A 1 55 ? -15.281 -5.582 -5.086 1 88.88 55 ARG A O 1
ATOM 487 N N . ILE A 1 56 ? -16.328 -7.59 -5.215 1 88.94 56 ILE A N 1
ATOM 488 C CA . ILE A 1 56 ? -17.281 -7.105 -6.203 1 88.94 56 ILE A CA 1
ATOM 489 C C . ILE A 1 56 ? -18.5 -6.531 -5.492 1 88.94 56 ILE A C 1
ATOM 491 O O . ILE A 1 56 ? -19.141 -7.207 -4.68 1 88.94 56 ILE A O 1
ATOM 495 N N . GLU A 1 57 ? -18.812 -5.305 -5.848 1 83.38 57 GLU A N 1
ATOM 496 C CA . GLU A 1 57 ? -20.016 -4.711 -5.277 1 83.38 57 GLU A CA 1
ATOM 497 C C . GLU A 1 57 ? -21.266 -5.43 -5.77 1 83.38 57 GLU A C 1
ATOM 499 O O . GLU A 1 57 ? -21.344 -5.82 -6.938 1 83.38 57 GLU A O 1
ATOM 504 N N . GLU A 1 58 ? -22.234 -5.531 -4.902 1 83.12 58 GLU A N 1
ATOM 505 C CA . GLU A 1 58 ? -23.469 -6.234 -5.242 1 83.12 58 GLU A CA 1
ATOM 506 C C . GLU A 1 58 ? -24.125 -5.641 -6.492 1 83.12 58 GLU A C 1
ATOM 508 O O . GLU A 1 58 ? -24.656 -6.375 -7.332 1 83.12 58 GLU A O 1
ATOM 513 N N . SER A 1 59 ? -24 -4.328 -6.598 1 83.06 59 SER A N 1
ATOM 514 C CA . SER A 1 59 ? -24.625 -3.633 -7.719 1 83.06 59 SER A CA 1
ATOM 515 C C . SER A 1 59 ? -23.922 -3.971 -9.039 1 83.06 59 SER A C 1
ATOM 517 O O . SER A 1 59 ? -24.5 -3.795 -10.109 1 83.06 59 SER A O 1
ATOM 519 N N . GLU A 1 60 ? -22.719 -4.539 -8.992 1 86.69 60 GLU A N 1
ATOM 520 C CA . GLU A 1 60 ? -21.938 -4.836 -10.195 1 86.69 60 GLU A CA 1
ATOM 521 C C . GLU A 1 60 ? -21.922 -6.332 -10.492 1 86.69 60 GLU A C 1
ATOM 523 O O . GLU A 1 60 ? -21.281 -6.777 -11.445 1 86.69 60 GLU A O 1
ATOM 528 N N . LYS A 1 61 ? -22.547 -7.051 -9.727 1 86.75 61 LYS A N 1
ATOM 529 C CA . LYS A 1 61 ? -22.547 -8.508 -9.836 1 86.75 61 LYS A CA 1
ATOM 530 C C . LYS A 1 61 ? -22.906 -8.953 -11.25 1 86.75 61 LYS A C 1
ATOM 532 O O . LYS A 1 61 ? -22.203 -9.773 -11.844 1 86.75 61 LYS A O 1
ATOM 537 N N . ALA A 1 62 ? -23.922 -8.383 -11.859 1 84.94 62 ALA A N 1
ATOM 538 C CA . ALA A 1 62 ? -24.453 -8.828 -13.148 1 84.94 62 ALA A CA 1
ATOM 539 C C . ALA A 1 62 ? -23.453 -8.547 -14.273 1 84.94 62 ALA A C 1
ATOM 541 O O . ALA A 1 62 ? -23.391 -9.297 -15.25 1 84.94 62 ALA A O 1
ATOM 542 N N . THR A 1 63 ? -22.672 -7.574 -14.078 1 86.5 63 THR A N 1
ATOM 543 C CA . THR A 1 63 ? -21.75 -7.188 -15.141 1 86.5 63 THR A CA 1
ATOM 544 C C . THR A 1 63 ? -20.344 -7.699 -14.844 1 86.5 63 THR A C 1
ATOM 546 O O . THR A 1 63 ? -19.422 -7.531 -15.664 1 86.5 63 THR A O 1
ATOM 549 N N . SER A 1 64 ? -20.234 -8.305 -13.695 1 85.94 64 SER A N 1
ATOM 550 C CA . SER A 1 64 ? -18.922 -8.82 -13.32 1 85.94 64 SER A CA 1
ATOM 551 C C . SER A 1 64 ? -18.734 -10.258 -13.797 1 85.94 64 SER A C 1
ATOM 553 O O . SER A 1 64 ? -19.641 -10.828 -14.422 1 85.94 64 SER A O 1
ATOM 555 N N . ALA A 1 65 ? -17.5 -10.828 -13.562 1 80.94 65 ALA A N 1
ATOM 556 C CA . ALA A 1 65 ? -17.203 -12.211 -13.914 1 80.94 65 ALA A CA 1
ATOM 557 C C . ALA A 1 65 ? -17.594 -13.164 -12.789 1 80.94 65 ALA A C 1
ATOM 559 O O . ALA A 1 65 ? -17.359 -14.375 -12.875 1 80.94 65 ALA A O 1
ATOM 560 N N . PHE A 1 66 ? -18.156 -12.602 -11.789 1 82.56 66 PHE A N 1
ATOM 561 C CA . PHE A 1 66 ? -18.547 -13.422 -10.648 1 82.56 66 PHE A CA 1
ATOM 562 C C . PHE A 1 66 ? -19.5 -14.539 -11.078 1 82.56 66 PHE A C 1
ATOM 564 O O . PHE A 1 66 ? -20.578 -14.266 -11.617 1 82.56 66 PHE A O 1
ATOM 571 N N . GLY A 1 67 ? -19.062 -15.742 -10.805 1 75.75 67 GLY A N 1
ATOM 572 C CA . GLY A 1 67 ? -19.906 -16.906 -11.031 1 75.75 67 GLY A CA 1
ATOM 573 C C . GLY A 1 67 ? -20.125 -17.203 -12.508 1 75.75 67 GLY A C 1
ATOM 574 O O . GLY A 1 67 ? -21.141 -17.781 -12.883 1 75.75 67 GLY A O 1
ATOM 575 N N . LYS A 1 68 ? -19.266 -16.688 -13.32 1 77.75 68 LYS A N 1
ATOM 576 C CA . LYS A 1 68 ? -19.453 -16.891 -14.758 1 77.75 68 LYS A CA 1
ATOM 577 C C . LYS A 1 68 ? -18.219 -17.562 -15.367 1 77.75 68 LYS A C 1
ATOM 579 O O . LYS A 1 68 ? -17.109 -17.406 -14.875 1 77.75 68 LYS A O 1
ATOM 584 N N . HIS A 1 69 ? -18.547 -18.484 -16.25 1 78.38 69 HIS A N 1
ATOM 585 C CA . HIS A 1 69 ? -17.547 -19.047 -17.156 1 78.38 69 HIS A CA 1
ATOM 586 C C . HIS A 1 69 ? -17.656 -18.422 -18.547 1 78.38 69 HIS A C 1
ATOM 588 O O . HIS A 1 69 ? -18.672 -18.578 -19.219 1 78.38 69 HIS A O 1
ATOM 594 N N . PHE A 1 70 ? -16.656 -17.797 -18.984 1 80.19 70 PHE A N 1
ATOM 595 C CA . PHE A 1 70 ? -16.766 -17 -20.219 1 80.19 70 PHE A CA 1
ATOM 596 C C . PHE A 1 70 ? -16.266 -17.797 -21.406 1 80.19 70 PHE A C 1
ATOM 598 O O . PHE A 1 70 ? -15.156 -18.359 -21.375 1 80.19 70 PHE A O 1
ATOM 605 N N . VAL A 1 71 ? -17.094 -17.938 -22.438 1 86.81 71 VAL A N 1
ATOM 606 C CA . VAL A 1 71 ? -16.766 -18.406 -23.766 1 86.81 71 VAL A CA 1
ATOM 607 C C . VAL A 1 71 ? -17.25 -17.406 -24.812 1 86.81 71 VAL A C 1
ATOM 609 O O . VAL A 1 71 ? -18.344 -16.828 -24.672 1 86.81 71 VAL A O 1
ATOM 612 N N . PRO A 1 72 ? -16.406 -17.109 -25.766 1 87.31 72 PRO A N 1
ATOM 613 C CA . PRO A 1 72 ? -16.828 -16.109 -26.75 1 87.31 72 PRO A CA 1
ATOM 614 C C . PRO A 1 72 ? -18.172 -16.453 -27.406 1 87.31 72 PRO A C 1
ATOM 616 O O . PRO A 1 72 ? -18.484 -17.625 -27.594 1 87.31 72 PRO A O 1
ATOM 619 N N . GLU A 1 73 ? -18.906 -15.414 -27.734 1 86.25 73 GLU A N 1
ATOM 620 C CA . GLU A 1 73 ? -20.25 -15.594 -28.312 1 86.25 73 GLU A CA 1
ATOM 621 C C . GLU A 1 73 ? -20.172 -16.328 -29.641 1 86.25 73 GLU A C 1
ATOM 623 O O . GLU A 1 73 ? -21.078 -17.094 -29.984 1 86.25 73 GLU A O 1
ATOM 628 N N . ASP A 1 74 ? -19.125 -16.141 -30.312 1 87.94 74 ASP A N 1
ATOM 629 C CA . ASP A 1 74 ? -19.016 -16.734 -31.641 1 87.94 74 ASP A CA 1
ATOM 630 C C . ASP A 1 74 ? -18.344 -18.109 -31.578 1 87.94 74 ASP A C 1
ATOM 632 O O . ASP A 1 74 ? -18.016 -18.688 -32.625 1 87.94 74 ASP A O 1
ATOM 636 N N . ASP A 1 75 ? -18.188 -18.562 -30.406 1 90 75 ASP A N 1
ATOM 637 C CA . ASP A 1 75 ? -17.594 -19.891 -30.266 1 90 75 ASP A CA 1
ATOM 638 C C . ASP A 1 75 ? -18.484 -20.969 -30.875 1 90 75 ASP A C 1
ATOM 640 O O . ASP A 1 75 ? -19.719 -20.922 -30.734 1 90 75 ASP A O 1
ATOM 644 N N . VAL A 1 76 ? -17.875 -21.875 -31.609 1 87.5 76 VAL A N 1
ATOM 645 C CA . VAL A 1 76 ? -18.578 -23.062 -32.094 1 87.5 76 VAL A CA 1
ATOM 646 C C . VAL A 1 76 ? -18.438 -24.188 -31.078 1 87.5 76 VAL A C 1
ATOM 648 O O . VAL A 1 76 ? -17.359 -24.766 -30.922 1 87.5 76 VAL A O 1
ATOM 651 N N . PHE A 1 77 ? -19.547 -24.453 -30.5 1 88.12 77 PHE A N 1
ATOM 652 C CA . PHE A 1 77 ? -19.547 -25.438 -29.422 1 88.12 77 PHE A CA 1
ATOM 653 C C . PHE A 1 77 ? -19.266 -26.828 -29.953 1 88.12 77 PHE A C 1
ATOM 655 O O . PHE A 1 77 ? -19.922 -27.281 -30.891 1 88.12 77 PHE A O 1
ATOM 662 N N . VAL A 1 78 ? -18.219 -27.438 -29.453 1 87.5 78 VAL A N 1
ATOM 663 C CA . VAL A 1 78 ? -17.891 -28.844 -29.672 1 87.5 78 VAL A CA 1
ATOM 664 C C . VAL A 1 78 ? -17.906 -29.578 -28.344 1 87.5 78 VAL A C 1
ATOM 666 O O . VAL A 1 78 ? -17.125 -29.297 -27.438 1 87.5 78 VAL A O 1
ATOM 669 N N . LYS A 1 79 ? -18.734 -30.453 -28.203 1 83.88 79 LYS A N 1
ATOM 670 C CA . LYS A 1 79 ? -18.969 -31.141 -26.938 1 83.88 79 LYS A CA 1
ATOM 671 C C . LYS A 1 79 ? -17.719 -31.922 -26.516 1 83.88 79 LYS A C 1
ATOM 673 O O . LYS A 1 79 ? -17.203 -32.719 -27.281 1 83.88 79 LYS A O 1
ATOM 678 N N . PRO A 1 80 ? -17.344 -31.547 -25.312 1 85.25 80 PRO A N 1
ATOM 679 C CA . PRO A 1 80 ? -16.312 -32.438 -24.781 1 85.25 80 PRO A CA 1
ATOM 680 C C . PRO A 1 80 ? -16.844 -33.812 -24.391 1 85.25 80 PRO A C 1
ATOM 682 O O . PRO A 1 80 ? -18 -33.938 -23.984 1 85.25 80 PRO A O 1
ATOM 685 N N . ASP A 1 81 ? -16.156 -34.812 -24.766 1 82.19 81 ASP A N 1
ATOM 686 C CA . ASP A 1 81 ? -16.672 -36.125 -24.484 1 82.19 81 ASP A CA 1
ATOM 687 C C . ASP A 1 81 ? -15.602 -37.031 -23.859 1 82.19 81 ASP A C 1
ATOM 689 O O . ASP A 1 81 ? -14.43 -36.938 -24.234 1 82.19 81 ASP A O 1
ATOM 693 N N . TRP A 1 82 ? -16.031 -37.688 -22.844 1 91.19 82 TRP A N 1
ATOM 694 C CA . TRP A 1 82 ? -15.273 -38.812 -22.328 1 91.19 82 TRP A CA 1
ATOM 695 C C . TRP A 1 82 ? -15.727 -40.125 -22.969 1 91.19 82 TRP A C 1
ATOM 697 O O . TRP A 1 82 ? -16.922 -40.469 -22.938 1 91.19 82 TRP A O 1
ATOM 707 N N . THR A 1 83 ? -14.875 -40.781 -23.562 1 93.81 83 THR A N 1
ATOM 708 C CA . THR A 1 83 ? -15.25 -42.094 -24.078 1 93.81 83 THR A CA 1
ATOM 709 C C . THR A 1 83 ? -15.734 -43 -22.938 1 93.81 83 THR A C 1
ATOM 711 O O . THR A 1 83 ? -15.461 -42.75 -21.766 1 93.81 83 THR A O 1
ATOM 714 N N . PRO A 1 84 ? -16.484 -44 -23.328 1 93.94 84 PRO A N 1
ATOM 715 C CA . PRO A 1 84 ? -16.906 -44.938 -22.281 1 93.94 84 PRO A CA 1
ATOM 716 C C . PRO A 1 84 ? -15.75 -45.5 -21.469 1 93.94 84 PRO A C 1
ATOM 718 O O . PRO A 1 84 ? -15.859 -45.625 -20.25 1 93.94 84 PRO A O 1
ATOM 721 N N . ARG A 1 85 ? -14.672 -45.75 -22.078 1 95.19 85 ARG A N 1
ATOM 722 C CA . ARG A 1 85 ? -13.477 -46.219 -21.391 1 95.19 85 ARG A CA 1
ATOM 723 C C . ARG A 1 85 ? -12.922 -45.156 -20.453 1 95.19 85 ARG A C 1
ATOM 725 O O . ARG A 1 85 ? -12.539 -45.469 -19.312 1 95.19 85 ARG A O 1
ATOM 732 N N . ASP A 1 86 ? -12.867 -43.969 -20.922 1 95.38 86 ASP A N 1
ATOM 733 C CA . ASP A 1 86 ? -12.414 -42.875 -20.094 1 95.38 86 ASP A CA 1
ATOM 734 C C . ASP A 1 86 ? -13.289 -42.719 -18.859 1 95.38 86 ASP A C 1
ATOM 736 O O . ASP A 1 86 ? -12.781 -42.625 -17.734 1 95.38 86 ASP A O 1
ATOM 740 N N . ALA A 1 87 ? -14.57 -42.719 -19.109 1 94 87 ALA A N 1
ATOM 741 C CA . ALA A 1 87 ? -15.539 -42.5 -18.031 1 94 87 ALA A CA 1
ATOM 742 C C . ALA A 1 87 ? -15.422 -43.594 -16.969 1 94 87 ALA A C 1
ATOM 744 O O . ALA A 1 87 ? -15.625 -43.312 -15.781 1 94 87 ALA A O 1
ATOM 745 N N . LYS A 1 88 ? -15.086 -44.688 -17.422 1 95.12 88 LYS A N 1
ATOM 746 C CA . LYS A 1 88 ? -15.047 -45.844 -16.516 1 95.12 88 LYS A CA 1
ATOM 747 C C . LYS A 1 88 ? -13.797 -45.812 -15.641 1 95.12 88 LYS A C 1
ATOM 749 O O . LYS A 1 88 ? -13.852 -46.156 -14.453 1 95.12 88 LYS A O 1
ATOM 754 N N . TYR A 1 89 ? -12.633 -45.344 -16.188 1 97.25 89 TYR A N 1
ATOM 755 C CA . TYR A 1 89 ? -11.391 -45.656 -15.469 1 97.25 89 TYR A CA 1
ATOM 756 C C . TYR A 1 89 ? -10.68 -44.375 -15.047 1 97.25 89 TYR A C 1
ATOM 758 O O . TYR A 1 89 ? -9.836 -44.406 -14.148 1 97.25 89 TYR A O 1
ATOM 766 N N . LEU A 1 90 ? -10.961 -43.281 -15.641 1 96.88 90 LEU A N 1
ATOM 767 C CA . LEU A 1 90 ? -10.156 -42.094 -15.383 1 96.88 90 LEU A CA 1
ATOM 768 C C . LEU A 1 90 ? -10.531 -41.438 -14.047 1 96.88 90 LEU A C 1
ATOM 770 O O . LEU A 1 90 ? -9.797 -40.594 -13.531 1 96.88 90 LEU A O 1
ATOM 774 N N . ALA A 1 91 ? -11.672 -41.844 -13.422 1 96.69 91 ALA A N 1
ATOM 775 C CA . ALA A 1 91 ? -12.047 -41.344 -12.109 1 96.69 91 ALA A CA 1
ATOM 776 C C . ALA A 1 91 ? -11.438 -42.219 -11 1 96.69 91 ALA A C 1
ATOM 778 O O . ALA A 1 91 ? -11.594 -41.906 -9.812 1 96.69 91 ALA A O 1
ATOM 779 N N . CYS A 1 92 ? -10.695 -43.219 -11.414 1 97.81 92 CYS A N 1
ATOM 780 C CA . CYS A 1 92 ? -10.102 -44.156 -10.445 1 97.81 92 CYS A CA 1
ATOM 781 C C . CYS A 1 92 ? -9.133 -43.406 -9.523 1 97.81 92 CYS A C 1
ATOM 783 O O . CYS A 1 92 ? -8.414 -42.5 -9.961 1 97.81 92 CYS A O 1
ATOM 785 N N . MET A 1 93 ? -9.094 -43.938 -8.258 1 98 93 MET A N 1
ATOM 786 C CA . MET A 1 93 ? -8.266 -43.25 -7.25 1 98 93 MET A CA 1
ATOM 787 C C . MET A 1 93 ? -7.172 -44.188 -6.746 1 98 93 MET A C 1
ATOM 789 O O . MET A 1 93 ? -6.527 -43.906 -5.73 1 98 93 MET A O 1
ATOM 793 N N . ASN A 1 94 ? -6.988 -45.281 -7.371 1 97.56 94 ASN A N 1
ATOM 794 C CA . ASN A 1 94 ? -5.871 -46.156 -7.086 1 97.56 94 ASN A CA 1
ATOM 795 C C . ASN A 1 94 ? -5.453 -46.969 -8.32 1 97.56 94 ASN A C 1
ATOM 797 O O . ASN A 1 94 ? -6.137 -46.906 -9.344 1 97.56 94 ASN A O 1
ATOM 801 N N . ARG A 1 95 ? -4.316 -47.656 -8.195 1 97.25 95 ARG A N 1
ATOM 802 C CA . ARG A 1 95 ? -3.697 -48.281 -9.344 1 97.25 95 ARG A CA 1
ATOM 803 C C . ARG A 1 95 ? -4.422 -49.594 -9.703 1 97.25 95 ARG A C 1
ATOM 805 O O . ARG A 1 95 ? -4.426 -50 -10.859 1 97.25 95 ARG A O 1
ATOM 812 N N . GLN A 1 96 ? -5.098 -50.188 -8.75 1 97.12 96 GLN A N 1
ATOM 813 C CA . GLN A 1 96 ? -5.883 -51.406 -9.031 1 97.12 96 GLN A CA 1
ATOM 814 C C . GLN A 1 96 ? -7.09 -51.062 -9.906 1 97.12 96 GLN A C 1
ATOM 816 O O . GLN A 1 96 ? -7.363 -51.781 -10.875 1 97.12 96 GLN A O 1
ATOM 821 N N . CYS A 1 97 ? -7.656 -50 -9.555 1 97.75 97 CYS A N 1
ATOM 822 C CA . CYS A 1 97 ? -8.859 -49.594 -10.266 1 97.75 97 CYS A CA 1
ATOM 823 C C . CYS A 1 97 ? -8.539 -49.156 -11.695 1 97.75 97 CYS A C 1
ATOM 825 O O . CYS A 1 97 ? -9.305 -49.469 -12.617 1 97.75 97 CYS A O 1
ATOM 827 N N . VAL A 1 98 ? -7.406 -48.5 -11.938 1 97.81 98 VAL A N 1
ATOM 828 C CA . VAL A 1 98 ? -7.121 -47.938 -13.258 1 97.81 98 VAL A CA 1
ATOM 829 C C . VAL A 1 98 ? -6.359 -48.969 -14.102 1 97.81 98 VAL A C 1
ATOM 831 O O . VAL A 1 98 ? -6.141 -48.75 -15.297 1 97.81 98 VAL A O 1
ATOM 834 N N . CYS A 1 99 ? -6.039 -50.125 -13.578 1 97.81 99 CYS A N 1
ATOM 835 C CA . CYS A 1 99 ? -5.176 -51.125 -14.18 1 97.81 99 CYS A CA 1
ATOM 836 C C . CYS A 1 99 ? -5.688 -51.531 -15.562 1 97.81 99 CYS A C 1
ATOM 838 O O . CYS A 1 99 ? -4.918 -51.594 -16.516 1 97.81 99 CYS A O 1
ATOM 840 N N . PRO A 1 100 ? -7.02 -51.656 -15.75 1 97.19 100 PRO A N 1
ATOM 841 C CA . PRO A 1 100 ? -7.5 -52.062 -17.078 1 97.19 100 PRO A CA 1
ATOM 842 C C . PRO A 1 100 ? -7.289 -50.969 -18.125 1 97.19 100 PRO A C 1
ATOM 844 O O . PRO A 1 100 ? -7.184 -51.25 -19.312 1 97.19 100 PRO A O 1
ATOM 847 N N . TYR A 1 101 ? -7.215 -49.75 -17.688 1 97 101 TYR A N 1
ATOM 848 C CA . TYR A 1 101 ? -6.973 -48.656 -18.625 1 97 101 TYR A CA 1
ATOM 849 C C . TYR A 1 101 ? -5.602 -48.781 -19.266 1 97 101 TYR A C 1
ATOM 851 O O . TYR A 1 101 ? -5.395 -48.312 -20.391 1 97 101 TYR A O 1
ATOM 859 N N . PHE A 1 102 ? -4.715 -49.5 -18.578 1 96.62 102 PHE A N 1
ATOM 860 C CA . PHE A 1 102 ? -3.367 -49.75 -19.078 1 96.62 102 PHE A CA 1
ATOM 861 C C . PHE A 1 102 ? -3.256 -51.156 -19.656 1 96.62 102 PHE A C 1
ATOM 863 O O . PHE A 1 102 ? -2.15 -51.656 -19.844 1 96.62 102 PHE A O 1
ATOM 870 N N . ASP A 1 103 ? -4.449 -51.812 -19.797 1 96.19 103 ASP A N 1
ATOM 871 C CA . ASP A 1 103 ? -4.523 -53.188 -20.281 1 96.19 103 ASP A CA 1
ATOM 872 C C . ASP A 1 103 ? -3.783 -54.125 -19.344 1 96.19 103 ASP A C 1
ATOM 874 O O . ASP A 1 103 ? -3.209 -55.125 -19.781 1 96.19 103 ASP A O 1
ATOM 878 N N . GLY A 1 104 ? -3.717 -53.688 -18.094 1 96.81 104 GLY A N 1
ATOM 879 C CA . GLY A 1 104 ? -3.07 -54.531 -17.078 1 96.81 104 GLY A CA 1
ATOM 880 C C . GLY A 1 104 ? -4.02 -55.5 -16.406 1 96.81 104 GLY A C 1
ATOM 881 O O . GLY A 1 104 ? -5.227 -55.469 -16.641 1 96.81 104 GLY A O 1
ATOM 882 N N . LYS A 1 105 ? -3.361 -56.375 -15.547 1 97 105 LYS A N 1
ATOM 883 C CA . LYS A 1 105 ? -4.105 -57.344 -14.75 1 97 105 LYS A CA 1
ATOM 884 C C . LYS A 1 105 ? -3.68 -57.281 -13.281 1 97 105 LYS A C 1
ATOM 886 O O . LYS A 1 105 ? -2.514 -57.031 -12.977 1 97 105 LYS A O 1
ATOM 891 N N . ILE A 1 106 ? -4.672 -57.5 -12.453 1 96.88 106 ILE A N 1
ATOM 892 C CA . ILE A 1 106 ? -4.355 -57.5 -11.023 1 96.88 106 ILE A CA 1
ATOM 893 C C . ILE A 1 106 ? -3.807 -58.875 -10.633 1 96.88 106 ILE A C 1
ATOM 895 O O . ILE A 1 106 ? -4.508 -59.875 -10.742 1 96.88 106 ILE A O 1
ATOM 899 N N . ILE A 1 107 ? -2.645 -58.938 -10.242 1 96.12 107 ILE A N 1
ATOM 900 C CA . ILE A 1 107 ? -1.983 -60.125 -9.734 1 96.12 107 ILE A CA 1
ATOM 901 C C . ILE A 1 107 ? -1.404 -59.844 -8.352 1 96.12 107 ILE A C 1
ATOM 903 O O . ILE A 1 107 ? -0.572 -58.969 -8.188 1 96.12 107 ILE A O 1
ATOM 907 N N . ASP A 1 108 ? -1.85 -60.625 -7.348 1 94.5 108 ASP A N 1
ATOM 908 C CA . ASP A 1 108 ? -1.404 -60.469 -5.965 1 94.5 108 ASP A CA 1
ATOM 909 C C . ASP A 1 108 ? -1.632 -59.062 -5.465 1 94.5 108 ASP A C 1
ATOM 911 O O . ASP A 1 108 ? -0.744 -58.438 -4.855 1 94.5 108 ASP A O 1
ATOM 915 N N . GLY A 1 109 ? -2.564 -58.438 -6 1 94.75 109 GLY A N 1
ATOM 916 C CA . GLY A 1 109 ? -2.98 -57.125 -5.5 1 94.75 109 GLY A CA 1
ATOM 917 C C . GLY A 1 109 ? -2.295 -55.969 -6.203 1 94.75 109 GLY A C 1
ATOM 918 O O . GLY A 1 109 ? -2.518 -54.812 -5.859 1 94.75 109 GLY A O 1
ATOM 919 N N . GLU A 1 110 ? -1.482 -56.312 -7.156 1 96.12 110 GLU A N 1
ATOM 920 C CA . GLU A 1 110 ? -0.757 -55.281 -7.891 1 96.12 110 GLU A CA 1
ATOM 921 C C . GLU A 1 110 ? -1.144 -55.281 -9.367 1 96.12 110 GLU A C 1
ATOM 923 O O . GLU A 1 110 ? -1.44 -56.312 -9.938 1 96.12 110 GLU A O 1
ATOM 928 N N . CYS A 1 111 ? -1.172 -54.094 -9.945 1 97 111 CYS A N 1
ATOM 929 C CA . CYS A 1 111 ? -1.443 -53.969 -11.375 1 97 111 CYS A CA 1
ATOM 930 C C . CYS A 1 111 ? -0.21 -54.344 -12.188 1 97 111 CYS A C 1
ATOM 932 O O . CYS A 1 111 ? 0.784 -53.594 -12.18 1 97 111 CYS A O 1
ATOM 934 N N . ARG A 1 112 ? -0.274 -55.438 -12.875 1 96.94 112 ARG A N 1
ATOM 935 C CA . ARG A 1 112 ? 0.798 -55.875 -13.773 1 96.94 112 ARG A CA 1
ATOM 936 C C . ARG A 1 112 ? 0.476 -55.5 -15.219 1 96.94 112 ARG A C 1
ATOM 938 O O . ARG A 1 112 ? -0.539 -55.969 -15.758 1 96.94 112 ARG A O 1
ATOM 945 N N . LEU A 1 113 ? 1.371 -54.75 -15.836 1 96.12 113 LEU A N 1
ATOM 946 C CA . LEU A 1 113 ? 1.194 -54.312 -17.219 1 96.12 113 LEU A CA 1
ATOM 947 C C . LEU A 1 113 ? 1.489 -55.469 -18.188 1 96.12 113 LEU A C 1
ATOM 949 O O . LEU A 1 113 ? 2.066 -56.469 -17.797 1 96.12 113 LEU A O 1
ATOM 953 N N . PRO A 1 114 ? 1.099 -55.281 -19.484 1 94.12 114 PRO A N 1
ATOM 954 C CA . PRO A 1 114 ? 1.408 -56.312 -20.469 1 94.12 114 PRO A CA 1
ATOM 955 C C . PRO A 1 114 ? 2.906 -56.594 -20.578 1 94.12 114 PRO A C 1
ATOM 957 O O . PRO A 1 114 ? 3.309 -57.719 -20.875 1 94.12 114 PRO A O 1
ATOM 960 N N . SER A 1 115 ? 3.697 -55.656 -20.344 1 91.94 115 SER A N 1
ATOM 961 C CA . SER A 1 115 ? 5.148 -55.812 -20.391 1 91.94 115 SER A CA 1
ATOM 962 C C . SER A 1 115 ? 5.668 -56.625 -19.219 1 91.94 115 SER A C 1
ATOM 964 O O . SER A 1 115 ? 6.82 -57.062 -19.234 1 91.94 115 SER A O 1
ATOM 966 N N . GLY A 1 116 ? 4.848 -56.844 -18.25 1 92.19 116 GLY A N 1
ATOM 967 C CA . GLY A 1 116 ? 5.254 -57.562 -17.047 1 92.19 116 GLY A CA 1
ATOM 968 C C . GLY A 1 116 ? 5.609 -56.625 -15.898 1 92.19 116 GLY A C 1
ATOM 969 O O . GLY A 1 116 ? 5.672 -57.062 -14.742 1 92.19 116 GLY A O 1
ATOM 970 N N . LYS A 1 117 ? 5.734 -55.406 -16.172 1 94.19 117 LYS A N 1
ATOM 971 C CA . LYS A 1 117 ? 6.098 -54.438 -15.156 1 94.19 117 LYS A CA 1
ATOM 972 C C . LYS A 1 117 ? 4.902 -54.094 -14.266 1 94.19 117 LYS A C 1
ATOM 974 O O . LYS A 1 117 ? 3.756 -54.125 -14.719 1 94.19 117 LYS A O 1
ATOM 979 N N . ILE A 1 118 ? 5.203 -53.781 -13.031 1 96.06 118 ILE A N 1
ATOM 980 C CA . ILE A 1 118 ? 4.164 -53.312 -12.109 1 96.06 118 ILE A CA 1
ATOM 981 C C . ILE A 1 118 ? 3.902 -51.812 -12.328 1 96.06 118 ILE A C 1
ATOM 983 O O . ILE A 1 118 ? 4.84 -51.031 -12.414 1 96.06 118 ILE A O 1
ATOM 987 N N . LEU A 1 119 ? 2.645 -51.5 -12.453 1 96.44 119 LEU A N 1
ATOM 988 C CA . LEU A 1 119 ? 2.289 -50.062 -12.57 1 96.44 119 LEU A CA 1
ATOM 989 C C . LEU A 1 119 ? 2.58 -49.344 -11.273 1 96.44 119 LEU A C 1
ATOM 991 O O . LEU A 1 119 ? 2.047 -49.688 -10.219 1 96.44 119 LEU A O 1
ATOM 995 N N . LYS A 1 120 ? 3.381 -48.312 -11.297 1 96.88 120 LYS A N 1
ATOM 996 C CA . LYS A 1 120 ? 3.732 -47.5 -10.133 1 96.88 120 LYS A CA 1
ATOM 997 C C . LYS A 1 120 ? 3.082 -46.125 -10.203 1 96.88 120 LYS A C 1
ATOM 999 O O . LYS A 1 120 ? 2.404 -45.812 -11.18 1 96.88 120 LYS A O 1
ATOM 1004 N N . LYS A 1 121 ? 3.215 -45.312 -9.102 1 97.38 121 LYS A N 1
ATOM 1005 C CA . LYS A 1 121 ? 2.82 -43.906 -9.141 1 97.38 121 LYS A CA 1
ATOM 1006 C C . LYS A 1 121 ? 3.582 -43.156 -10.227 1 97.38 121 LYS A C 1
ATOM 1008 O O . LYS A 1 121 ? 4.762 -43.438 -10.461 1 97.38 121 LYS A O 1
ATOM 1013 N N . ALA A 1 122 ? 2.873 -42.281 -10.836 1 97.75 122 ALA A N 1
ATOM 1014 C CA . ALA A 1 122 ? 3.578 -41.406 -11.758 1 97.75 122 ALA A CA 1
ATOM 1015 C C . ALA A 1 122 ? 4.52 -40.469 -11 1 97.75 122 ALA A C 1
ATOM 1017 O O . ALA A 1 122 ? 4.184 -39.969 -9.914 1 97.75 122 ALA A O 1
ATOM 1018 N N . HIS A 1 123 ? 5.668 -40.281 -11.531 1 97.56 123 HIS A N 1
ATOM 1019 C CA . HIS A 1 123 ? 6.645 -39.375 -10.953 1 97.56 123 HIS A CA 1
ATOM 1020 C C . HIS A 1 123 ? 6.695 -38.062 -11.727 1 97.56 123 HIS A C 1
ATOM 1022 O O . HIS A 1 123 ? 7.168 -38.031 -12.859 1 97.56 123 HIS A O 1
ATOM 1028 N N . ARG A 1 124 ? 6.141 -36.969 -11.125 1 98.25 124 ARG A N 1
ATOM 1029 C CA . ARG A 1 124 ? 6.137 -35.656 -11.734 1 98.25 124 ARG A CA 1
ATOM 1030 C C . ARG A 1 124 ? 7.41 -34.875 -11.383 1 98.25 124 ARG A C 1
ATOM 1032 O O . ARG A 1 124 ? 7.738 -34.719 -10.211 1 98.25 124 ARG A O 1
ATOM 1039 N N . GLN A 1 125 ? 8.133 -34.469 -12.406 1 97.88 125 GLN A N 1
ATOM 1040 C CA . GLN A 1 125 ? 9.391 -33.781 -12.219 1 97.88 125 GLN A CA 1
ATOM 1041 C C . GLN A 1 125 ? 9.383 -32.438 -12.945 1 97.88 125 GLN A C 1
ATOM 1043 O O . GLN A 1 125 ? 8.57 -32.219 -13.852 1 97.88 125 GLN A O 1
ATOM 1048 N N . GLU A 1 126 ? 10.32 -31.547 -12.438 1 98.62 126 GLU A N 1
ATOM 1049 C CA . GLU A 1 126 ? 10.492 -30.297 -13.164 1 98.62 126 GLU A CA 1
ATOM 1050 C C . GLU A 1 126 ? 11.016 -30.531 -14.578 1 98.62 126 GLU A C 1
ATOM 1052 O O . GLU A 1 126 ? 11.922 -31.344 -14.781 1 98.62 126 GLU A O 1
ATOM 1057 N N . LEU A 1 127 ? 10.422 -29.859 -15.531 1 98.12 127 LEU A N 1
ATOM 1058 C CA . LEU A 1 127 ? 10.68 -30.062 -16.953 1 98.12 127 LEU A CA 1
ATOM 1059 C C . LEU A 1 127 ? 12.18 -30.047 -17.234 1 98.12 127 LEU A C 1
ATOM 1061 O O . LEU A 1 127 ? 12.68 -30.906 -17.953 1 98.12 127 LEU A O 1
ATOM 1065 N N . ARG A 1 128 ? 12.922 -29.188 -16.609 1 98.44 128 ARG A N 1
ATOM 1066 C CA . ARG A 1 128 ? 14.344 -28.984 -16.906 1 98.44 128 ARG A CA 1
ATOM 1067 C C . ARG A 1 128 ? 15.203 -29.938 -16.078 1 98.44 128 ARG A C 1
ATOM 1069 O O . ARG A 1 128 ? 16.438 -29.891 -16.141 1 98.44 128 ARG A O 1
ATOM 1076 N N . SER A 1 129 ? 14.617 -30.719 -15.258 1 97.44 129 SER A N 1
ATOM 1077 C CA . SER A 1 129 ? 15.336 -31.719 -14.484 1 97.44 129 SER A CA 1
ATOM 1078 C C . SER A 1 129 ? 15.188 -33.094 -15.102 1 97.44 129 SER A C 1
ATOM 1080 O O . SER A 1 129 ? 15.82 -34.062 -14.648 1 97.44 129 SER A O 1
ATOM 1082 N N . LEU A 1 130 ? 14.367 -33.188 -16.125 1 97.06 130 LEU A N 1
ATOM 1083 C CA . LEU A 1 130 ? 14.219 -34.469 -16.844 1 97.06 130 LEU A CA 1
ATOM 1084 C C . LEU A 1 130 ? 15.461 -34.75 -17.672 1 97.06 130 LEU A C 1
ATOM 1086 O O . LEU A 1 130 ? 16.125 -33.844 -18.172 1 97.06 130 LEU A O 1
ATOM 1090 N N . SER A 1 131 ? 15.727 -36.062 -17.797 1 95.44 131 SER A N 1
ATOM 1091 C CA . SER A 1 131 ? 16.703 -36.406 -18.828 1 95.44 131 SER A CA 1
ATOM 1092 C C . SER A 1 131 ? 16.188 -36.062 -20.219 1 95.44 131 SER A C 1
ATOM 1094 O O . SER A 1 131 ? 14.977 -36 -20.453 1 95.44 131 SER A O 1
ATOM 1096 N N . ASP A 1 132 ? 17.094 -35.844 -21.125 1 95.81 132 ASP A N 1
ATOM 1097 C CA . ASP A 1 132 ? 16.703 -35.5 -22.5 1 95.81 132 ASP A CA 1
ATOM 1098 C C . ASP A 1 132 ? 15.836 -36.625 -23.094 1 95.81 132 ASP A C 1
ATOM 1100 O O . ASP A 1 132 ? 14.867 -36.344 -23.812 1 95.81 132 ASP A O 1
ATOM 1104 N N . GLU A 1 133 ? 16.156 -37.781 -22.781 1 95.5 133 GLU A N 1
ATOM 1105 C CA . GLU A 1 133 ? 15.414 -38.938 -23.312 1 95.5 133 GLU A CA 1
ATOM 1106 C C . GLU A 1 133 ? 13.977 -38.938 -22.797 1 95.5 133 GLU A C 1
ATOM 1108 O O . GLU A 1 133 ? 13.031 -39.094 -23.578 1 95.5 133 GLU A O 1
ATOM 1113 N N . HIS A 1 134 ? 13.852 -38.781 -21.531 1 94.94 134 HIS A N 1
ATOM 1114 C CA . HIS A 1 134 ? 12.516 -38.781 -20.953 1 94.94 134 HIS A CA 1
ATOM 1115 C C . HIS A 1 134 ? 11.688 -37.594 -21.422 1 94.94 134 HIS A C 1
ATOM 1117 O O . HIS A 1 134 ? 10.5 -37.75 -21.719 1 94.94 134 HIS A O 1
ATOM 1123 N N . ARG A 1 135 ? 12.312 -36.469 -21.531 1 97 135 ARG A N 1
ATOM 1124 C CA . ARG A 1 135 ? 11.641 -35.25 -22.031 1 97 135 ARG A CA 1
ATOM 1125 C C . ARG A 1 135 ? 11.094 -35.5 -23.438 1 97 135 ARG A C 1
ATOM 1127 O O . ARG A 1 135 ? 9.945 -35.156 -23.719 1 97 135 ARG A O 1
ATOM 1134 N N . LYS A 1 136 ? 11.906 -36.062 -24.266 1 97.12 136 LYS A N 1
ATOM 1135 C CA . LYS A 1 136 ? 11.516 -36.312 -25.641 1 97.12 136 LYS A CA 1
ATOM 1136 C C . LYS A 1 136 ? 10.383 -37.312 -25.734 1 97.12 136 LYS A C 1
ATOM 1138 O O . LYS A 1 136 ? 9.516 -37.219 -26.609 1 97.12 136 LYS A O 1
ATOM 1143 N N . GLN A 1 137 ? 10.406 -38.25 -24.828 1 97.19 137 GLN A N 1
ATOM 1144 C CA . GLN A 1 137 ? 9.32 -39.219 -24.797 1 97.19 137 GLN A CA 1
ATOM 1145 C C . GLN A 1 137 ? 7.996 -38.562 -24.438 1 97.19 137 GLN A C 1
ATOM 1147 O O . GLN A 1 137 ? 6.969 -38.844 -25.047 1 97.19 137 GLN A O 1
ATOM 1152 N N . ILE A 1 138 ? 8.055 -37.75 -23.484 1 97.81 138 ILE A N 1
ATOM 1153 C CA . ILE A 1 138 ? 6.852 -37.031 -23.047 1 97.81 138 ILE A CA 1
ATOM 1154 C C . ILE A 1 138 ? 6.355 -36.125 -24.172 1 97.81 138 ILE A C 1
ATOM 1156 O O . ILE A 1 138 ? 5.16 -36.094 -24.469 1 97.81 138 ILE A O 1
ATOM 1160 N N . GLU A 1 139 ? 7.266 -35.438 -24.812 1 97.94 139 GLU A N 1
ATOM 1161 C CA . GLU A 1 139 ? 6.922 -34.594 -25.953 1 97.94 139 GLU A CA 1
ATOM 1162 C C . GLU A 1 139 ? 6.27 -35.406 -27.062 1 97.94 139 GLU A C 1
ATOM 1164 O O . GLU A 1 139 ? 5.27 -34.969 -27.641 1 97.94 139 GLU A O 1
ATOM 1169 N N . GLY A 1 140 ? 6.883 -36.469 -27.312 1 97.69 140 GLY A N 1
ATOM 1170 C CA . GLY A 1 140 ? 6.312 -37.375 -28.312 1 97.69 140 GLY A CA 1
ATOM 1171 C C . GLY A 1 140 ? 4.906 -37.812 -27.984 1 97.69 140 GLY A C 1
ATOM 1172 O O . GLY A 1 140 ? 4.031 -37.844 -28.844 1 97.69 140 GLY A O 1
ATOM 1173 N N . ALA A 1 141 ? 4.672 -38.188 -26.734 1 98.06 141 ALA A N 1
ATOM 1174 C CA . ALA A 1 141 ? 3.355 -38.625 -26.297 1 98.06 141 ALA A CA 1
ATOM 1175 C C . ALA A 1 141 ? 2.316 -37.531 -26.438 1 98.06 141 ALA A C 1
ATOM 1177 O O . ALA A 1 141 ? 1.198 -37.75 -26.891 1 98.06 141 ALA A O 1
ATOM 1178 N N . TRP A 1 142 ? 2.688 -36.281 -26.078 1 98.31 142 TRP A N 1
ATOM 1179 C CA . TRP A 1 142 ? 1.787 -35.156 -26.25 1 98.31 142 TRP A CA 1
ATOM 1180 C C . TRP A 1 142 ? 1.441 -34.969 -27.734 1 98.31 142 TRP A C 1
ATOM 1182 O O . TRP A 1 142 ? 0.286 -34.688 -28.078 1 98.31 142 TRP A O 1
ATOM 1192 N N . ASN A 1 143 ? 2.42 -35.062 -28.562 1 98.31 143 ASN A N 1
ATOM 1193 C CA . ASN A 1 143 ? 2.203 -34.875 -29.984 1 98.31 143 ASN A CA 1
ATOM 1194 C C . ASN A 1 143 ? 1.283 -35.938 -30.578 1 98.31 143 ASN A C 1
ATOM 1196 O O . ASN A 1 143 ? 0.481 -35.656 -31.469 1 98.31 143 ASN A O 1
ATOM 1200 N N . VAL A 1 144 ? 1.408 -37.156 -30.078 1 98.06 144 VAL A N 1
ATOM 1201 C CA . VAL A 1 144 ? 0.489 -38.219 -30.5 1 98.06 144 VAL A CA 1
ATOM 1202 C C . VAL A 1 144 ? -0.931 -37.844 -30.047 1 98.06 144 VAL A C 1
ATOM 1204 O O . VAL A 1 144 ? -1.878 -37.969 -30.828 1 98.06 144 VAL A O 1
ATOM 1207 N N . MET A 1 145 ? -1.085 -37.406 -28.844 1 97.56 145 MET A N 1
ATOM 1208 C CA . MET A 1 145 ? -2.4 -37 -28.344 1 97.56 145 MET A CA 1
ATOM 1209 C C . MET A 1 145 ? -2.979 -35.844 -29.156 1 97.56 145 MET A C 1
ATOM 1211 O O . MET A 1 145 ? -4.18 -35.812 -29.438 1 97.56 145 MET A O 1
ATOM 1215 N N . LYS A 1 146 ? -2.123 -34.969 -29.516 1 97.81 146 LYS A N 1
ATOM 1216 C CA . LYS A 1 146 ? -2.58 -33.812 -30.281 1 97.81 146 LYS A CA 1
ATOM 1217 C C . LYS A 1 146 ? -3.014 -34.25 -31.688 1 97.81 146 LYS A C 1
ATOM 1219 O O . LYS A 1 146 ? -4.102 -33.87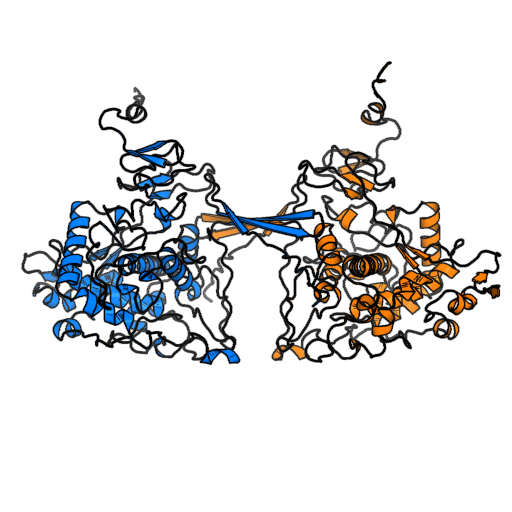5 -32.156 1 97.81 146 LYS A O 1
ATOM 1224 N N . SER A 1 147 ? -2.188 -35.031 -32.344 1 96.44 147 SER A N 1
ATOM 1225 C CA . SER A 1 147 ? -2.443 -35.406 -33.75 1 96.44 147 SER A CA 1
ATOM 1226 C C . SER A 1 147 ? -3.654 -36.344 -33.844 1 96.44 147 SER A C 1
ATOM 1228 O O . SER A 1 147 ? -4.371 -36.312 -34.844 1 96.44 147 SER A O 1
ATOM 1230 N N . SER A 1 148 ? -3.947 -37.062 -32.781 1 95.88 148 SER A N 1
ATOM 1231 C CA . SER A 1 148 ? -5.086 -37.969 -32.781 1 95.88 148 SER A CA 1
ATOM 1232 C C . SER A 1 148 ? -6.379 -37.25 -32.406 1 95.88 148 SER A C 1
ATOM 1234 O O . SER A 1 148 ? -7.465 -37.812 -32.5 1 95.88 148 SER A O 1
ATOM 1236 N N . GLY A 1 149 ? -6.191 -36.062 -31.953 1 94.75 149 GLY A N 1
ATOM 1237 C CA . GLY A 1 149 ? -7.352 -35.281 -31.562 1 94.75 149 GLY A CA 1
ATOM 1238 C C . GLY A 1 149 ? -7.707 -35.406 -30.094 1 94.75 149 GLY A C 1
ATOM 1239 O O . GLY A 1 149 ? -8.523 -34.656 -29.562 1 94.75 149 GLY A O 1
ATOM 1240 N N . VAL A 1 150 ? -7.062 -36.344 -29.469 1 95.94 150 VAL A N 1
ATOM 1241 C CA . VAL A 1 150 ? -7.379 -36.625 -28.078 1 95.94 150 VAL A CA 1
ATOM 1242 C C . VAL A 1 150 ? -7.078 -35.438 -27.203 1 95.94 150 VAL A C 1
ATOM 1244 O O . VAL A 1 150 ? -7.875 -35.062 -26.328 1 95.94 150 VAL A O 1
ATOM 1247 N N . TYR A 1 151 ? -5.965 -34.75 -27.453 1 97.19 151 TYR A N 1
ATOM 1248 C CA . TYR A 1 151 ? -5.605 -33.625 -26.625 1 97.19 151 TYR A CA 1
ATOM 1249 C C . TYR A 1 151 ? -6.645 -32.5 -26.734 1 97.19 151 TYR A C 1
ATOM 1251 O O . TYR A 1 151 ? -7.086 -31.953 -25.719 1 97.19 151 TYR A O 1
ATOM 1259 N N . ASN A 1 152 ? -7.059 -32.188 -27.922 1 96.12 152 ASN A N 1
ATOM 1260 C CA . ASN A 1 152 ? -8.062 -31.156 -28.094 1 96.12 152 ASN A CA 1
ATOM 1261 C C . ASN A 1 152 ? -9.406 -31.547 -27.5 1 96.12 152 ASN A C 1
ATOM 1263 O O . ASN A 1 152 ? -10.102 -30.703 -26.922 1 96.12 152 ASN A O 1
ATOM 1267 N N . ARG A 1 153 ? -9.727 -32.781 -27.656 1 95.12 153 ARG A N 1
ATOM 1268 C CA . ARG A 1 153 ? -10.977 -33.25 -27.078 1 95.12 153 ARG A CA 1
ATOM 1269 C C . ARG A 1 153 ? -10.977 -33.062 -25.562 1 95.12 153 ARG A C 1
ATOM 1271 O O . ARG A 1 153 ? -11.945 -32.531 -25 1 95.12 153 ARG A O 1
ATOM 1278 N N . LEU A 1 154 ? -9.906 -33.406 -24.953 1 95.44 154 LEU A N 1
ATOM 1279 C CA . LEU A 1 154 ? -9.805 -33.25 -23.5 1 95.44 154 LEU A CA 1
ATOM 1280 C C . LEU A 1 154 ? -9.625 -31.781 -23.125 1 95.44 154 LEU A C 1
ATOM 1282 O O . LEU A 1 154 ? -10.117 -31.344 -22.078 1 95.44 154 LEU A O 1
ATOM 1286 N N . GLY A 1 155 ? -8.922 -31.047 -23.984 1 95.5 155 GLY A N 1
ATOM 1287 C CA . GLY A 1 155 ? -8.766 -29.625 -23.766 1 95.5 155 GLY A CA 1
ATOM 1288 C C . GLY A 1 155 ? -10.086 -28.875 -23.719 1 95.5 155 GLY A C 1
ATOM 1289 O O . GLY A 1 155 ? -10.219 -27.891 -23 1 95.5 155 GLY A O 1
ATOM 1290 N N . ARG A 1 156 ? -11.094 -29.344 -24.406 1 95.5 156 ARG A N 1
ATOM 1291 C CA . ARG A 1 156 ? -12.414 -28.719 -24.453 1 95.5 156 ARG A CA 1
ATOM 1292 C C . ARG A 1 156 ? -13.141 -28.891 -23.125 1 95.5 156 ARG A C 1
ATOM 1294 O O . ARG A 1 156 ? -14.039 -28.109 -22.797 1 95.5 156 ARG A O 1
ATOM 1301 N N . VAL A 1 157 ? -12.727 -29.875 -22.359 1 94.88 157 VAL A N 1
ATOM 1302 C CA . VAL A 1 157 ? -13.289 -30.016 -21.016 1 94.88 157 VAL A CA 1
ATOM 1303 C C . VAL A 1 157 ? -12.977 -28.766 -20.188 1 94.88 157 VAL A C 1
ATOM 1305 O O . VAL A 1 157 ? -13.859 -28.203 -19.547 1 94.88 157 VAL A O 1
ATOM 1308 N N . HIS A 1 158 ? -11.734 -28.359 -20.281 1 94.88 158 HIS A N 1
ATOM 1309 C CA . HIS A 1 158 ? -11.359 -27.141 -19.562 1 94.88 158 HIS A CA 1
ATOM 1310 C C . HIS A 1 158 ? -12 -25.906 -20.203 1 94.88 158 HIS A C 1
ATOM 1312 O O . HIS A 1 158 ? -12.461 -25 -19.5 1 94.88 158 HIS A O 1
ATOM 1318 N N . LYS A 1 159 ? -12.039 -25.844 -21.516 1 94.25 159 LYS A N 1
ATOM 1319 C CA . LYS A 1 159 ? -12.625 -24.719 -22.234 1 94.25 159 LYS A CA 1
ATOM 1320 C C . LYS A 1 159 ? -14.047 -24.438 -21.766 1 94.25 159 LYS A C 1
ATOM 1322 O O . LYS A 1 159 ? -14.422 -23.281 -21.547 1 94.25 159 LYS A O 1
ATOM 1327 N N . TYR A 1 160 ? -14.742 -25.469 -21.453 1 92.75 160 TYR A N 1
ATOM 1328 C CA . TYR A 1 160 ? -16.172 -25.281 -21.219 1 92.75 160 TYR A CA 1
ATOM 1329 C C . TYR A 1 160 ? -16.516 -25.422 -19.734 1 92.75 160 TYR A C 1
ATOM 1331 O O . TYR A 1 160 ? -17.609 -25.062 -19.312 1 92.75 160 TYR A O 1
ATOM 1339 N N . SER A 1 161 ? -15.523 -25.844 -18.891 1 88.25 161 SER A N 1
ATOM 1340 C CA . SER A 1 161 ? -15.938 -26.078 -17.516 1 88.25 161 SER A CA 1
ATOM 1341 C C . SER A 1 161 ? -14.797 -25.781 -16.531 1 88.25 161 SER A C 1
ATOM 1343 O O . SER A 1 161 ? -14.883 -26.125 -15.352 1 88.25 161 SER A O 1
ATOM 1345 N N . GLY A 1 162 ? -13.773 -25.219 -17 1 82.5 162 GLY A N 1
ATOM 1346 C CA . GLY A 1 162 ? -12.711 -24.859 -16.062 1 82.5 162 GLY A CA 1
ATOM 1347 C C . GLY A 1 162 ? -13.188 -23.938 -14.961 1 82.5 162 GLY A C 1
ATOM 1348 O O . GLY A 1 162 ? -13.742 -22.875 -15.227 1 82.5 162 GLY A O 1
ATOM 1349 N N . VAL A 1 163 ? -13.008 -24.391 -13.766 1 90.88 163 VAL A N 1
ATOM 1350 C CA . VAL A 1 163 ? -13.562 -23.703 -12.609 1 90.88 163 VAL A CA 1
ATOM 1351 C C . VAL A 1 163 ? -12.539 -22.703 -12.055 1 90.88 163 VAL A C 1
ATOM 1353 O O . VAL A 1 163 ? -11.367 -23.047 -11.883 1 90.88 163 VAL A O 1
ATOM 1356 N N . HIS A 1 164 ? -12.969 -21.453 -11.883 1 93.75 164 HIS A N 1
ATOM 1357 C CA . HIS A 1 164 ? -12.102 -20.422 -11.32 1 93.75 164 HIS A CA 1
ATOM 1358 C C . HIS A 1 164 ? -12.844 -19.609 -10.266 1 93.75 164 HIS A C 1
ATOM 1360 O O . HIS A 1 164 ? -14.055 -19.734 -10.109 1 93.75 164 HIS A O 1
ATOM 1366 N N . SER A 1 165 ? -12.117 -18.906 -9.445 1 93.81 165 SER A N 1
ATOM 1367 C CA . SER A 1 165 ? -12.586 -17.844 -8.562 1 93.81 165 SER A CA 1
ATOM 1368 C C . SER A 1 165 ? -13.195 -18.422 -7.289 1 93.81 165 SER A C 1
ATOM 1370 O O . SER A 1 165 ? -14.133 -17.844 -6.73 1 93.81 165 SER A O 1
ATOM 1372 N N . GLY A 1 166 ? -12.75 -19.594 -6.91 1 94.5 166 GLY A N 1
ATOM 1373 C CA . GLY A 1 166 ? -13.25 -20.219 -5.695 1 94.5 166 GLY A CA 1
ATOM 1374 C C . GLY A 1 166 ? -12.461 -21.438 -5.281 1 94.5 166 GLY A C 1
ATOM 1375 O O . GLY A 1 166 ? -11.438 -21.766 -5.891 1 94.5 166 GLY A O 1
ATOM 1376 N N . PRO A 1 1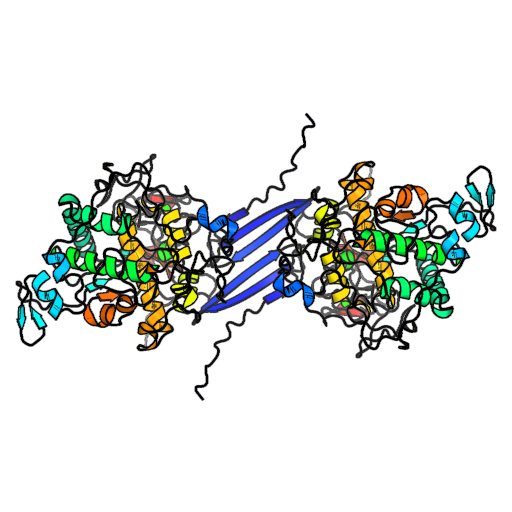67 ? -12.961 -22.125 -4.273 1 96.25 167 PRO A N 1
ATOM 1377 C CA . PRO A 1 167 ? -12.18 -23.203 -3.664 1 96.25 167 PRO A CA 1
ATOM 1378 C C . PRO A 1 167 ? -12 -24.391 -4.598 1 96.25 167 PRO A C 1
ATOM 1380 O O . PRO A 1 167 ? -11.039 -25.156 -4.457 1 96.25 167 PRO A O 1
ATOM 1383 N N . ALA A 1 168 ? -12.883 -24.531 -5.543 1 97.06 168 ALA A N 1
ATOM 1384 C CA . ALA A 1 168 ? -12.805 -25.703 -6.426 1 97.06 168 ALA A CA 1
ATOM 1385 C C . ALA A 1 168 ? -11.742 -25.484 -7.508 1 97.06 168 ALA A C 1
ATOM 1387 O O . ALA A 1 168 ? -11.438 -26.406 -8.266 1 97.06 168 ALA A O 1
ATOM 1388 N N . PHE A 1 169 ? -11.172 -24.344 -7.602 1 96.94 169 PHE A N 1
ATOM 1389 C CA . PHE A 1 169 ? -10.234 -24 -8.664 1 96.94 169 PHE A CA 1
ATOM 1390 C C . PHE A 1 169 ? -9.102 -25.016 -8.734 1 96.94 169 PHE A C 1
ATOM 1392 O O . PHE A 1 169 ? -8.945 -25.703 -9.75 1 96.94 169 PHE A O 1
ATOM 1399 N N . VAL A 1 170 ? -8.305 -25.188 -7.66 1 97.94 170 VAL A N 1
ATOM 1400 C CA . VAL A 1 170 ? -7.125 -26.031 -7.699 1 97.94 170 VAL A CA 1
ATOM 1401 C C . VAL A 1 170 ? -7.543 -27.5 -7.723 1 97.94 170 VAL A C 1
ATOM 1403 O O . VAL A 1 170 ? -6.883 -28.328 -8.352 1 97.94 170 VAL A O 1
ATOM 1406 N N . LEU A 1 171 ? -8.711 -27.828 -7.172 1 98.38 171 LEU A N 1
ATOM 1407 C CA . LEU A 1 171 ? -9.188 -29.203 -7.078 1 98.38 171 LEU A CA 1
ATOM 1408 C C . LEU A 1 171 ? -9.656 -29.703 -8.438 1 98.38 171 LEU A C 1
ATOM 1410 O O . LEU A 1 171 ? -9.312 -30.812 -8.844 1 98.38 171 LEU A O 1
ATOM 1414 N N . TRP A 1 172 ? -10.453 -28.859 -9.062 1 98.12 172 TRP A N 1
ATOM 1415 C CA . TRP A 1 172 ? -10.93 -29.219 -10.398 1 98.12 172 TRP A CA 1
ATOM 1416 C C . TRP A 1 172 ? -9.758 -29.469 -11.344 1 98.12 172 TRP A C 1
ATOM 1418 O O . TRP A 1 172 ? -9.727 -30.469 -12.055 1 98.12 172 TRP A O 1
ATOM 1428 N N . HIS A 1 173 ? -8.805 -28.578 -11.352 1 98.38 173 HIS A N 1
ATOM 1429 C CA . HIS A 1 173 ? -7.652 -28.688 -12.242 1 98.38 173 HIS A CA 1
ATOM 1430 C C . HIS A 1 173 ? -6.793 -29.891 -11.875 1 98.38 173 HIS A C 1
ATOM 1432 O O . HIS A 1 173 ? -6.238 -30.562 -12.758 1 98.38 173 HIS A O 1
ATOM 1438 N N . ARG A 1 174 ? -6.637 -30.172 -10.586 1 98.62 174 ARG A N 1
ATOM 1439 C CA . ARG A 1 174 ? -5.945 -31.375 -10.133 1 98.62 174 ARG A CA 1
ATOM 1440 C C . ARG A 1 174 ? -6.559 -32.625 -10.75 1 98.62 174 ARG A C 1
ATOM 1442 O O . ARG A 1 174 ? -5.84 -33.469 -11.273 1 98.62 174 ARG A O 1
ATOM 1449 N N . GLU A 1 175 ? -7.863 -32.719 -10.648 1 98.56 175 GLU A N 1
ATOM 1450 C CA . GLU A 1 175 ? -8.562 -33.875 -11.195 1 98.56 175 GLU A CA 1
ATOM 1451 C C . GLU A 1 175 ? -8.422 -33.938 -12.711 1 98.56 175 GLU A C 1
ATOM 1453 O O . GLU A 1 175 ? -8.195 -35.031 -13.273 1 98.56 175 GLU A O 1
ATOM 1458 N N . PHE A 1 176 ? -8.578 -32.844 -13.328 1 98 176 PHE A N 1
ATOM 1459 C CA . PHE A 1 176 ? -8.438 -32.781 -14.781 1 98 176 PHE A CA 1
ATOM 1460 C C . PHE A 1 176 ? -7.051 -33.25 -15.203 1 98 176 PHE A C 1
ATOM 1462 O O . PHE A 1 176 ? -6.918 -34.031 -16.141 1 98 176 PHE A O 1
ATOM 1469 N N . LEU A 1 177 ? -5.984 -32.781 -14.516 1 98.5 177 LEU A N 1
ATOM 1470 C CA . LEU A 1 177 ? -4.609 -33.156 -14.828 1 98.5 177 LEU A CA 1
ATOM 1471 C C . LEU A 1 177 ? -4.379 -34.625 -14.602 1 98.5 177 LEU A C 1
ATOM 1473 O O . LEU A 1 177 ? -3.666 -35.281 -15.367 1 98.5 177 LEU A O 1
ATOM 1477 N N . LYS A 1 178 ? -4.961 -35.125 -13.539 1 98.56 178 LYS A N 1
ATOM 1478 C CA . LYS A 1 178 ? -4.84 -36.562 -13.266 1 98.56 178 LYS A CA 1
ATOM 1479 C C . LYS A 1 178 ? -5.367 -37.375 -14.438 1 98.56 178 LYS A C 1
ATOM 1481 O O . LYS A 1 178 ? -4.719 -38.344 -14.867 1 98.56 178 LYS A O 1
ATOM 1486 N N . ARG A 1 179 ? -6.477 -37.031 -14.953 1 97.88 179 ARG A N 1
ATOM 1487 C CA . ARG A 1 179 ? -7.062 -37.75 -16.078 1 97.88 179 ARG A CA 1
ATOM 1488 C C . ARG A 1 179 ? -6.188 -37.625 -17.328 1 97.88 179 ARG A C 1
ATOM 1490 O O . ARG A 1 179 ? -5.926 -38.625 -18 1 97.88 179 ARG A O 1
ATOM 1497 N N . LEU A 1 180 ? -5.746 -36.406 -17.578 1 97.69 180 LEU A N 1
ATOM 1498 C CA . LEU A 1 180 ? -4.84 -36.188 -18.703 1 97.69 180 LEU A CA 1
ATOM 1499 C C . LEU A 1 180 ? -3.578 -37.031 -18.547 1 97.69 180 LEU A C 1
ATOM 1501 O O . LEU A 1 180 ? -3.086 -37.594 -19.531 1 97.69 180 LEU A O 1
ATOM 1505 N N . GLU A 1 181 ? -3.074 -37.094 -17.359 1 98.5 181 GLU A N 1
ATOM 1506 C CA . GLU A 1 181 ? -1.848 -37.812 -17.062 1 98.5 181 GLU A CA 1
ATOM 1507 C C . GLU A 1 181 ? -2.025 -39.312 -17.312 1 98.5 181 GLU A C 1
ATOM 1509 O O . GLU A 1 181 ? -1.124 -39.969 -17.844 1 98.5 181 GLU A O 1
ATOM 1514 N N . LEU A 1 182 ? -3.143 -39.875 -16.922 1 98.06 182 LEU A N 1
ATOM 1515 C CA . LEU A 1 182 ? -3.4 -41.281 -17.141 1 98.06 182 LEU A CA 1
ATOM 1516 C C . LEU A 1 182 ? -3.412 -41.594 -18.625 1 98.06 182 LEU A C 1
ATOM 1518 O O . LEU A 1 182 ? -2.848 -42.625 -19.047 1 98.06 182 LEU A O 1
ATOM 1522 N N . VAL A 1 183 ? -4.004 -40.719 -19.422 1 97.75 183 VAL A N 1
ATOM 1523 C CA . VAL A 1 183 ? -4.004 -40.938 -20.859 1 97.75 183 VAL A CA 1
ATOM 1524 C C . VAL A 1 183 ? -2.574 -40.844 -21.406 1 97.75 183 VAL A C 1
ATOM 1526 O O . VAL A 1 183 ? -2.129 -41.688 -22.156 1 97.75 183 VAL A O 1
ATOM 1529 N N . LEU A 1 184 ? -1.858 -39.844 -20.953 1 98.12 184 LEU A N 1
ATOM 1530 C CA . LEU A 1 184 ? -0.48 -39.625 -21.375 1 98.12 184 LEU A CA 1
ATOM 1531 C C . LEU A 1 184 ? 0.381 -40.844 -21.078 1 98.12 184 LEU A C 1
ATOM 1533 O O . LEU A 1 184 ? 1.17 -41.281 -21.922 1 98.12 184 LEU A O 1
ATOM 1537 N N . ARG A 1 185 ? 0.214 -41.375 -19.938 1 97.69 185 ARG A N 1
ATOM 1538 C CA . ARG A 1 185 ? 1.051 -42.469 -19.453 1 97.69 185 ARG A CA 1
ATOM 1539 C C . ARG A 1 185 ? 0.862 -43.719 -20.297 1 97.69 185 ARG A C 1
ATOM 1541 O O . ARG A 1 185 ? 1.783 -44.531 -20.438 1 97.69 185 ARG A O 1
ATOM 1548 N N . THR A 1 186 ? -0.301 -43.906 -20.906 1 96.38 186 THR A N 1
ATOM 1549 C CA . THR A 1 186 ? -0.544 -45.062 -21.75 1 96.38 186 THR A CA 1
ATOM 1550 C C . THR A 1 186 ? 0.279 -45 -23.031 1 96.38 186 THR A C 1
ATOM 1552 O O . THR A 1 186 ? 0.464 -46 -23.719 1 96.38 186 THR A O 1
ATOM 1555 N N . LEU A 1 187 ? 0.745 -43.781 -23.344 1 96.5 187 LEU A N 1
ATOM 1556 C CA . LEU A 1 187 ? 1.47 -43.562 -24.594 1 96.5 187 LEU A CA 1
ATOM 1557 C C . LEU A 1 187 ? 2.975 -43.531 -24.344 1 96.5 187 LEU A C 1
ATOM 1559 O O . LEU A 1 187 ? 3.76 -43.438 -25.297 1 96.5 187 LEU A O 1
ATOM 1563 N N . LEU A 1 188 ? 3.365 -43.688 -23.109 1 95.75 188 LEU A N 1
ATOM 1564 C CA . LEU A 1 188 ? 4.781 -43.625 -22.75 1 95.75 188 LEU A CA 1
ATOM 1565 C C . LEU A 1 188 ? 5.387 -45.031 -22.719 1 95.75 188 LEU A C 1
ATOM 1567 O O . LEU A 1 188 ? 4.742 -45.969 -22.25 1 95.75 188 LEU A O 1
ATOM 1571 N N . PRO A 1 189 ? 6.656 -45.094 -23.188 1 91.38 189 PRO A N 1
ATOM 1572 C CA . PRO A 1 189 ? 7.332 -46.406 -23.016 1 91.38 189 PRO A CA 1
ATOM 1573 C C . PRO A 1 189 ? 7.477 -46.781 -21.547 1 91.38 189 PRO A C 1
ATOM 1575 O O . PRO A 1 189 ? 7.363 -47.969 -21.219 1 91.38 189 PRO A O 1
ATOM 1578 N N . ASP A 1 190 ? 7.715 -45.844 -20.75 1 87.44 190 ASP A N 1
ATOM 1579 C CA . ASP A 1 190 ? 7.746 -46 -19.297 1 87.44 190 ASP A CA 1
ATOM 1580 C C . ASP A 1 190 ? 6.59 -45.25 -18.641 1 87.44 190 ASP A C 1
ATOM 1582 O O . ASP A 1 190 ? 6.66 -44.031 -18.453 1 87.44 190 ASP A O 1
ATOM 1586 N N . PRO A 1 191 ? 5.664 -46.031 -18.172 1 90.94 191 PRO A N 1
ATOM 1587 C CA . PRO A 1 191 ? 4.473 -45.375 -17.641 1 90.94 191 PRO A CA 1
ATOM 1588 C C . PRO A 1 191 ? 4.695 -44.781 -16.25 1 90.94 191 PRO A C 1
ATOM 1590 O O . PRO A 1 191 ? 3.773 -44.219 -15.656 1 90.94 191 PRO A O 1
ATOM 1593 N N . ASP A 1 192 ? 5.898 -44.844 -15.75 1 89.38 192 ASP A N 1
ATOM 1594 C CA . ASP A 1 192 ? 6.199 -44.375 -14.414 1 89.38 192 ASP A CA 1
ATOM 1595 C C . ASP A 1 192 ? 6.379 -42.844 -14.414 1 89.38 192 ASP A C 1
ATOM 1597 O O . ASP A 1 192 ? 6.367 -42.219 -13.359 1 89.38 192 ASP A O 1
ATOM 1601 N N . PHE A 1 193 ? 6.527 -42.281 -15.562 1 92.5 193 PHE A N 1
ATOM 1602 C CA . PHE A 1 193 ? 6.652 -40.844 -15.656 1 92.5 193 PHE A CA 1
ATOM 1603 C C . PHE A 1 193 ? 5.281 -40.188 -15.719 1 92.5 193 PHE A C 1
ATOM 1605 O O . PHE A 1 193 ? 4.348 -40.719 -16.297 1 92.5 193 PHE A O 1
ATOM 1612 N N . GLY A 1 194 ? 5.18 -39.094 -15.031 1 96.38 194 GLY A N 1
ATOM 1613 C CA . GLY A 1 194 ? 3.953 -38.312 -15.055 1 96.38 194 GLY A CA 1
ATOM 1614 C C . GLY A 1 194 ? 4.109 -37 -15.773 1 96.38 194 GLY A C 1
ATOM 1615 O O . GLY A 1 194 ? 5.086 -36.781 -16.484 1 96.38 194 GLY A O 1
ATOM 1616 N N . ILE A 1 195 ? 3.092 -36.156 -15.688 1 98.12 195 ILE A N 1
ATOM 1617 C CA . ILE A 1 195 ? 3.133 -34.812 -16.25 1 98.12 195 ILE A CA 1
ATOM 1618 C C . ILE A 1 195 ? 4.203 -34 -15.547 1 98.12 195 ILE A C 1
ATOM 1620 O O . ILE A 1 195 ? 4.168 -33.844 -14.32 1 98.12 195 ILE A O 1
ATOM 1624 N N . PRO A 1 196 ? 5.176 -33.5 -16.312 1 98.38 196 PRO A N 1
ATOM 1625 C CA . PRO A 1 196 ? 6.129 -32.594 -15.664 1 98.38 196 PRO A CA 1
ATOM 1626 C C . PRO A 1 196 ? 5.48 -31.297 -15.195 1 98.38 196 PRO A C 1
ATOM 1628 O O . PRO A 1 196 ? 4.383 -30.953 -15.648 1 98.38 196 PRO A O 1
ATOM 1631 N N . TYR A 1 197 ? 6.102 -30.703 -14.219 1 98.56 197 TYR A N 1
ATOM 1632 C CA . TYR A 1 197 ? 5.672 -29.344 -13.875 1 98.56 197 TYR A CA 1
ATOM 1633 C C . TYR A 1 197 ? 6.699 -28.312 -14.328 1 98.56 197 TYR A C 1
ATOM 1635 O O . TYR A 1 197 ? 7.883 -28.625 -14.477 1 98.56 197 TYR A O 1
ATOM 1643 N N . TRP A 1 198 ? 6.227 -27.156 -14.711 1 98.81 198 TRP A N 1
ATOM 1644 C CA . TRP A 1 198 ? 7.078 -26.016 -15.008 1 98.81 198 TRP A CA 1
ATOM 1645 C C . TRP A 1 198 ? 7.188 -25.094 -13.805 1 98.81 198 TRP A C 1
ATOM 1647 O O . TRP A 1 198 ? 6.266 -24.328 -13.516 1 98.81 198 TRP A O 1
ATOM 1657 N N . ASP A 1 199 ? 8.312 -25.141 -13.148 1 98.81 199 ASP A N 1
ATOM 1658 C CA . ASP A 1 199 ? 8.609 -24.266 -12.023 1 98.81 199 ASP A CA 1
ATOM 1659 C C . ASP A 1 199 ? 9.109 -22.906 -12.5 1 98.81 199 ASP A C 1
ATOM 1661 O O . ASP A 1 199 ? 10.32 -22.672 -12.594 1 98.81 199 ASP A O 1
ATOM 1665 N N . SER A 1 200 ? 8.18 -22 -12.641 1 98.69 200 SER A N 1
ATOM 1666 C CA . SER A 1 200 ? 8.539 -20.719 -13.227 1 98.69 200 SER A CA 1
ATOM 1667 C C . SER A 1 200 ? 9.297 -19.844 -12.227 1 98.69 200 SER A C 1
ATOM 1669 O O . SER A 1 200 ? 9.781 -18.766 -12.578 1 98.69 200 SER A O 1
ATOM 1671 N N . THR A 1 201 ? 9.461 -20.297 -10.945 1 98.12 201 THR A N 1
ATOM 1672 C CA . THR A 1 201 ? 10.305 -19.578 -10 1 98.12 201 THR A CA 1
ATOM 1673 C C . THR A 1 201 ? 11.75 -19.547 -10.484 1 98.12 201 THR A C 1
ATOM 1675 O O . THR A 1 201 ? 12.492 -18.609 -10.172 1 98.12 201 THR A O 1
ATOM 1678 N N . LEU A 1 202 ? 12.109 -20.562 -11.266 1 98.5 202 LEU A N 1
ATOM 1679 C CA . LEU A 1 202 ? 13.469 -20.688 -11.789 1 98.5 202 LEU A CA 1
ATOM 1680 C C . LEU A 1 202 ? 13.758 -19.578 -12.812 1 98.5 202 LEU A C 1
ATOM 1682 O O . LEU A 1 202 ? 14.914 -19.281 -13.094 1 98.5 202 LEU A O 1
ATOM 1686 N N . ASP A 1 203 ? 12.719 -18.984 -13.336 1 98.25 203 ASP A N 1
ATOM 1687 C CA . ASP A 1 203 ? 12.836 -18.016 -14.422 1 98.25 203 ASP A CA 1
ATOM 1688 C C . ASP A 1 203 ? 12.656 -16.594 -13.906 1 98.25 203 ASP A C 1
ATOM 1690 O O . ASP A 1 203 ? 13 -15.625 -14.594 1 98.25 203 ASP A O 1
ATOM 1694 N N . ALA A 1 204 ? 12.117 -16.438 -12.742 1 96.62 204 ALA A N 1
ATOM 1695 C CA . ALA A 1 204 ? 11.531 -15.203 -12.242 1 96.62 204 ALA A CA 1
ATOM 1696 C C . ALA A 1 204 ? 12.586 -14.109 -12.102 1 96.62 204 ALA A C 1
ATOM 1698 O O . ALA A 1 204 ? 12.32 -12.938 -12.359 1 96.62 204 ALA A O 1
ATOM 1699 N N . MET A 1 205 ? 13.82 -14.492 -11.711 1 95 205 MET A N 1
ATOM 1700 C CA . MET A 1 205 ? 14.828 -13.5 -11.344 1 95 205 MET A CA 1
ATOM 1701 C C . MET A 1 205 ? 15.766 -13.219 -12.516 1 95 205 MET A C 1
ATOM 1703 O O . MET A 1 205 ? 16.734 -12.469 -12.375 1 95 205 MET A O 1
ATOM 1707 N N . LEU A 1 206 ? 15.477 -13.844 -13.664 1 96.75 206 LEU A N 1
ATOM 1708 C CA . LEU A 1 206 ? 16.234 -13.508 -14.859 1 96.75 206 LEU A CA 1
ATOM 1709 C C . LEU A 1 206 ? 16 -12.055 -15.273 1 96.75 206 LEU A C 1
ATOM 1711 O O . LEU A 1 206 ? 14.93 -11.508 -15.016 1 96.75 206 LEU A O 1
ATOM 1715 N N . PRO A 1 207 ? 17.062 -11.484 -15.984 1 94.94 207 PRO A N 1
ATOM 1716 C CA . PRO A 1 207 ? 16.844 -10.109 -16.438 1 94.94 207 PRO A CA 1
ATOM 1717 C C . PRO A 1 207 ? 15.609 -9.984 -17.328 1 94.94 207 PRO A C 1
ATOM 1719 O O . PRO A 1 207 ? 14.875 -9 -17.234 1 94.94 207 PRO A O 1
ATOM 1722 N N . SER A 1 208 ? 15.406 -10.914 -18.156 1 96.5 208 SER A N 1
ATOM 1723 C CA . SER A 1 208 ? 14.234 -11.055 -19.016 1 96.5 208 SER A CA 1
ATOM 1724 C C . SER A 1 208 ? 13.703 -12.484 -19 1 96.5 208 SER A C 1
ATOM 1726 O O . SER A 1 208 ? 14.141 -13.328 -19.781 1 96.5 208 SER A O 1
ATOM 1728 N N . PRO A 1 209 ? 12.672 -12.719 -18.172 1 97.5 209 PRO A N 1
ATOM 1729 C CA . PRO A 1 209 ? 12.188 -14.094 -18 1 97.5 209 PRO A CA 1
ATOM 1730 C C . PRO A 1 209 ? 11.773 -14.75 -19.312 1 97.5 209 PRO A C 1
ATOM 1732 O O . PRO A 1 209 ? 11.891 -15.969 -19.453 1 97.5 209 PRO A O 1
ATOM 1735 N N . LYS A 1 210 ? 11.312 -13.977 -20.297 1 97.62 210 LYS A N 1
ATOM 1736 C CA . LYS A 1 210 ? 10.898 -14.547 -21.578 1 97.62 210 LYS A CA 1
ATOM 1737 C C . LYS A 1 210 ? 12.086 -15.109 -22.344 1 97.62 210 LYS A C 1
ATOM 1739 O O . LYS A 1 210 ? 11.906 -15.82 -23.344 1 97.62 210 LYS A O 1
ATOM 1744 N N . ASP A 1 211 ? 13.328 -14.773 -21.891 1 98.06 211 ASP A N 1
ATOM 1745 C CA . ASP A 1 211 ? 14.539 -15.25 -22.562 1 98.06 211 ASP A CA 1
ATOM 1746 C C . ASP A 1 211 ? 15.023 -16.562 -21.938 1 98.06 211 ASP A C 1
ATOM 1748 O O . ASP A 1 211 ? 16.031 -17.125 -22.375 1 98.06 211 ASP A O 1
ATOM 1752 N N . SER A 1 212 ? 14.297 -17.047 -20.969 1 98.56 212 SER A N 1
ATOM 1753 C CA . SER A 1 212 ? 14.633 -18.328 -20.344 1 98.56 212 SER A CA 1
ATOM 1754 C C . SER A 1 212 ? 14.773 -19.438 -21.391 1 98.56 212 SER A C 1
ATOM 1756 O O . SER A 1 212 ? 14.07 -19.438 -22.406 1 98.56 212 SER A O 1
ATOM 1758 N N . ILE A 1 213 ? 15.625 -20.406 -21.078 1 98.56 213 ILE A N 1
ATOM 1759 C CA . ILE A 1 213 ? 15.812 -21.562 -21.953 1 98.56 213 ILE A CA 1
ATOM 1760 C C . ILE A 1 213 ? 14.5 -22.328 -22.094 1 98.56 213 ILE A C 1
ATOM 1762 O O . ILE A 1 213 ? 14.297 -23.047 -23.078 1 98.56 213 ILE A O 1
ATOM 1766 N N . ILE A 1 214 ? 13.555 -22.125 -21.172 1 98.75 214 ILE A N 1
ATOM 1767 C CA . ILE A 1 214 ? 12.289 -22.844 -21.188 1 98.75 214 ILE A CA 1
ATOM 1768 C C . ILE A 1 214 ? 11.484 -22.469 -22.422 1 98.75 214 ILE A C 1
ATOM 1770 O O . ILE A 1 214 ? 10.672 -23.25 -22.906 1 98.75 214 ILE A O 1
ATOM 1774 N N . PHE A 1 215 ? 11.75 -21.25 -22.969 1 98.5 215 PHE A N 1
ATOM 1775 C CA . PHE A 1 215 ? 11.047 -20.781 -24.156 1 98.5 215 PHE A CA 1
ATOM 1776 C C . PHE A 1 215 ? 11.93 -20.875 -25.391 1 98.5 215 PHE A C 1
ATOM 1778 O O . PHE A 1 215 ? 11.781 -20.094 -26.344 1 98.5 215 PHE A O 1
ATOM 1785 N N . SER A 1 216 ? 12.875 -21.781 -25.406 1 97.94 216 SER A N 1
ATOM 1786 C CA . SER A 1 216 ? 13.727 -22.062 -26.562 1 97.94 216 SER A CA 1
ATOM 1787 C C . SER A 1 216 ? 13.188 -23.234 -27.375 1 97.94 216 SER A C 1
ATOM 1789 O O . SER A 1 216 ? 12.219 -23.875 -26.969 1 97.94 216 SER A O 1
ATOM 1791 N N . GLU A 1 217 ? 13.781 -23.547 -28.469 1 97.25 217 GLU A N 1
ATOM 1792 C CA . GLU A 1 217 ? 13.391 -24.641 -29.344 1 97.25 217 GLU A CA 1
ATOM 1793 C C . GLU A 1 217 ? 13.531 -26 -28.641 1 97.25 217 GLU A C 1
ATOM 1795 O O . GLU A 1 217 ? 12.883 -26.969 -29.031 1 97.25 217 GLU A O 1
ATOM 1800 N N . LEU A 1 218 ? 14.297 -26.047 -27.562 1 97.06 218 LEU A N 1
ATOM 1801 C CA . LEU A 1 218 ? 14.531 -27.297 -26.859 1 97.06 218 LEU A CA 1
ATOM 1802 C C . LEU A 1 218 ? 13.32 -27.688 -26.031 1 97.06 218 LEU A C 1
ATOM 1804 O O . LEU A 1 218 ? 13.094 -28.875 -25.766 1 97.06 218 LEU A O 1
ATOM 1808 N N . PHE A 1 219 ? 12.594 -26.672 -25.547 1 98.12 219 PHE A N 1
ATOM 1809 C CA . PHE A 1 219 ? 11.5 -26.938 -24.625 1 98.12 219 PHE A CA 1
ATOM 1810 C C . PHE A 1 219 ? 10.172 -26.469 -25.203 1 98.12 219 PHE A C 1
ATOM 1812 O O . PHE A 1 219 ? 9.648 -27.094 -26.141 1 98.12 219 PHE A O 1
ATOM 1819 N N . LEU A 1 220 ? 9.672 -25.234 -24.844 1 98.31 220 LEU A N 1
ATOM 1820 C CA . LEU A 1 220 ? 8.305 -24.812 -25.141 1 98.31 220 LEU A CA 1
ATOM 1821 C C . LEU A 1 220 ? 8.242 -24.094 -26.484 1 98.31 220 LEU A C 1
ATOM 1823 O O . LEU A 1 220 ? 7.148 -23.828 -27 1 98.31 220 LEU A O 1
ATOM 1827 N N . GLY A 1 221 ? 9.43 -23.797 -27.094 1 98.12 221 GLY A N 1
ATOM 1828 C CA . GLY A 1 221 ? 9.469 -23.188 -28.406 1 98.12 221 GLY A CA 1
ATOM 1829 C C . GLY A 1 221 ? 9.547 -21.672 -28.344 1 98.12 221 GLY A C 1
ATOM 1830 O O . GLY A 1 221 ? 9.125 -21.062 -27.359 1 98.12 221 GLY A O 1
ATOM 1831 N N . GLU A 1 222 ? 10.078 -21.047 -29.359 1 97.88 222 GLU A N 1
ATOM 1832 C CA . GLU A 1 222 ? 10.141 -19.609 -29.562 1 97.88 222 GLU A CA 1
ATOM 1833 C C . GLU A 1 222 ? 8.938 -19.109 -30.359 1 97.88 222 GLU A C 1
ATOM 1835 O O . GLU A 1 222 ? 8.227 -19.891 -30.984 1 97.88 222 GLU A O 1
ATOM 1840 N N . VAL A 1 223 ? 8.711 -17.797 -30.25 1 97.81 223 VAL A N 1
ATOM 1841 C CA . VAL A 1 223 ? 7.586 -17.234 -30.984 1 97.81 223 VAL A CA 1
ATOM 1842 C C . VAL A 1 223 ? 8.102 -16.281 -32.062 1 97.81 223 VAL A C 1
ATOM 1844 O O . VAL A 1 223 ? 9.203 -15.734 -31.938 1 97.81 223 VAL A O 1
ATOM 1847 N N . ASP A 1 224 ? 7.363 -16.094 -33.125 1 96.56 224 ASP A N 1
ATOM 1848 C CA . ASP A 1 224 ? 7.695 -15.117 -34.156 1 96.56 224 ASP A CA 1
ATOM 1849 C C . ASP A 1 224 ? 7.102 -13.75 -33.812 1 96.56 224 ASP A C 1
ATOM 1851 O O . ASP A 1 224 ? 6.668 -13.516 -32.688 1 96.56 224 ASP A O 1
ATOM 1855 N N . GLU A 1 225 ? 7.145 -12.836 -34.75 1 94.94 225 GLU A N 1
ATOM 1856 C CA . GLU A 1 225 ? 6.734 -11.453 -34.5 1 94.94 225 GLU A CA 1
ATOM 1857 C C . GLU A 1 225 ? 5.242 -11.359 -34.188 1 94.94 225 GLU A C 1
ATOM 1859 O O . GLU A 1 225 ? 4.801 -10.453 -33.5 1 94.94 225 GLU A O 1
ATOM 1864 N N . GLU A 1 226 ? 4.52 -12.305 -34.656 1 95.5 226 GLU A N 1
ATOM 1865 C CA . GLU A 1 226 ? 3.074 -12.312 -34.469 1 95.5 226 GLU A CA 1
ATOM 1866 C C . GLU A 1 226 ? 2.697 -13.07 -33.188 1 95.5 226 GLU A C 1
ATOM 1868 O O . GLU A 1 226 ? 1.527 -13.109 -32.812 1 95.5 226 GLU A O 1
ATOM 1873 N N . GLY A 1 227 ? 3.68 -13.672 -32.5 1 97.38 227 GLY A N 1
ATOM 1874 C CA . GLY A 1 227 ? 3.455 -14.414 -31.281 1 97.38 227 GLY A CA 1
ATOM 1875 C C . GLY A 1 227 ? 3.201 -15.891 -31.531 1 97.38 227 GLY A C 1
ATOM 1876 O O . GLY A 1 227 ? 2.891 -16.641 -30.594 1 97.38 227 GLY A O 1
ATOM 1877 N N . LEU A 1 228 ? 3.258 -16.328 -32.781 1 97.94 228 LEU A N 1
ATOM 1878 C CA . LEU A 1 228 ? 3.021 -17.734 -33.094 1 97.94 228 LEU A CA 1
ATOM 1879 C C . LEU A 1 228 ? 4.242 -18.578 -32.75 1 97.94 228 LEU A C 1
ATOM 1881 O O . LEU A 1 228 ? 5.371 -18.203 -33.094 1 97.94 228 LEU A O 1
ATOM 1885 N N . VAL A 1 229 ? 4.012 -19.656 -32.062 1 98.12 229 VAL A N 1
ATOM 1886 C CA . VAL A 1 229 ? 5.109 -20.547 -31.734 1 98.12 229 VAL A CA 1
ATOM 1887 C C . VAL A 1 229 ? 5.707 -21.125 -33.031 1 98.12 229 VAL A C 1
ATOM 1889 O O . VAL A 1 229 ? 5.031 -21.844 -33.75 1 98.12 229 VAL A O 1
ATOM 1892 N N . LYS A 1 230 ? 6.992 -20.906 -33.281 1 97.69 230 LYS A N 1
ATOM 1893 C CA . LYS A 1 230 ? 7.551 -21.125 -34.594 1 97.69 230 LYS A CA 1
ATOM 1894 C C . LYS A 1 230 ? 8.438 -22.359 -34.625 1 97.69 230 LYS A C 1
ATOM 1896 O O . LYS A 1 230 ? 8.797 -22.859 -35.688 1 97.69 230 LYS A O 1
ATOM 1901 N N . ASN A 1 231 ? 8.859 -22.859 -33.469 1 97.88 231 ASN A N 1
ATOM 1902 C CA . ASN A 1 231 ? 9.719 -24.047 -33.406 1 97.88 231 ASN A CA 1
ATOM 1903 C C . ASN A 1 231 ? 9.508 -24.797 -32.094 1 97.88 231 ASN A C 1
ATOM 1905 O O . ASN A 1 231 ? 8.602 -24.469 -31.312 1 97.88 231 ASN A O 1
ATOM 1909 N N . GLY A 1 232 ? 10.312 -25.922 -31.906 1 97.62 232 GLY A N 1
ATOM 1910 C CA . GLY A 1 232 ? 10.172 -26.734 -30.703 1 97.62 232 GLY A CA 1
ATOM 1911 C C . GLY A 1 232 ? 9.188 -27.891 -30.875 1 97.62 232 GLY A C 1
ATOM 1912 O O . GLY A 1 232 ? 8.609 -28.062 -31.953 1 97.62 232 GLY A O 1
ATOM 1913 N N . PRO A 1 233 ? 8.992 -28.562 -29.828 1 98.12 233 PRO A N 1
ATOM 1914 C CA . PRO A 1 233 ? 8.242 -29.812 -29.953 1 98.12 233 PRO A CA 1
ATOM 1915 C C . PRO A 1 233 ? 6.754 -29.594 -30.203 1 98.12 233 PRO A C 1
ATOM 1917 O O . PRO A 1 233 ? 6.055 -30.5 -30.656 1 98.12 233 PRO A O 1
ATOM 1920 N N . TYR A 1 234 ? 6.246 -28.375 -30 1 98.06 234 TYR A N 1
ATOM 1921 C CA . TYR A 1 234 ? 4.805 -28.188 -30.047 1 98.06 234 TYR A CA 1
ATOM 1922 C C . TYR A 1 234 ? 4.43 -27.156 -31.109 1 98.06 234 TYR A C 1
ATOM 1924 O O . TYR A 1 234 ? 3.326 -26.609 -31.094 1 98.06 234 TYR A O 1
ATOM 1932 N N . HIS A 1 235 ? 5.301 -26.766 -32 1 94.25 235 HIS A N 1
ATOM 1933 C CA . HIS A 1 235 ? 5.148 -25.641 -32.938 1 94.25 235 HIS A CA 1
ATOM 1934 C C . HIS A 1 235 ? 4.027 -25.906 -33.906 1 94.25 235 HIS A C 1
ATOM 1936 O O . HIS A 1 235 ? 3.488 -24.953 -34.5 1 94.25 235 HIS A O 1
ATOM 1942 N N . ASN A 1 236 ? 3.521 -27.062 -34.156 1 90.94 236 ASN A N 1
ATOM 1943 C CA . ASN A 1 236 ? 2.471 -27.359 -35.125 1 90.94 236 ASN A CA 1
ATOM 1944 C C . ASN A 1 236 ? 1.177 -27.781 -34.438 1 90.94 236 ASN A C 1
ATOM 1946 O O . ASN A 1 236 ? 0.395 -28.547 -35 1 90.94 236 ASN A O 1
ATOM 1950 N N . TRP A 1 237 ? 1.02 -27.328 -33.219 1 97.69 237 TRP A N 1
ATOM 1951 C CA . TRP A 1 237 ? -0.208 -27.688 -32.531 1 97.69 237 TRP A CA 1
ATOM 1952 C C . TRP A 1 237 ? -1.378 -26.844 -33 1 97.69 237 TRP A C 1
ATOM 1954 O O . TRP A 1 237 ? -1.399 -25.625 -32.781 1 97.69 237 TRP A O 1
ATOM 1964 N N . GLU A 1 238 ? -2.354 -27.469 -33.656 1 96.94 238 GLU A N 1
ATOM 1965 C CA . GLU A 1 238 ? -3.582 -26.797 -34.031 1 96.94 238 GLU A CA 1
ATOM 1966 C C . GLU A 1 238 ? -4.477 -26.531 -32.844 1 96.94 238 GLU A C 1
ATOM 1968 O O . GLU A 1 238 ? -4.668 -27.406 -32 1 96.94 238 GLU A O 1
ATOM 1973 N N . THR A 1 239 ? -4.984 -25.281 -32.719 1 96.38 239 THR A N 1
ATOM 1974 C CA . THR A 1 239 ? -5.84 -24.938 -31.609 1 96.38 239 THR A CA 1
ATOM 1975 C C . THR A 1 239 ? -7.223 -25.562 -31.75 1 96.38 239 THR A C 1
ATOM 1977 O O . THR A 1 239 ? -7.586 -26.031 -32.844 1 96.38 239 THR A O 1
ATOM 1980 N N . MET A 1 240 ? -7.988 -25.578 -30.688 1 94.12 240 MET A N 1
ATOM 1981 C CA . MET A 1 240 ? -9.352 -26.094 -30.688 1 94.12 240 MET A CA 1
ATOM 1982 C C . MET A 1 240 ? -10.25 -25.281 -31.609 1 94.12 240 MET A C 1
ATOM 1984 O O . MET A 1 240 ? -11.25 -25.781 -32.125 1 94.12 240 MET A O 1
ATOM 1988 N N . GLU A 1 241 ? -9.844 -24.047 -31.891 1 91.69 241 GLU A N 1
ATOM 1989 C CA . GLU A 1 241 ? -10.609 -23.141 -32.75 1 91.69 241 GLU A CA 1
ATOM 1990 C C . GLU A 1 241 ? -10.172 -23.25 -34.219 1 91.69 241 GLU A C 1
ATOM 1992 O O . GLU A 1 241 ? -10.758 -22.609 -35.094 1 91.69 241 GLU A O 1
ATOM 1997 N N . GLY A 1 242 ? -9.062 -23.953 -34.5 1 91.94 242 GLY A N 1
ATOM 1998 C CA . GLY A 1 242 ? -8.688 -24.219 -35.875 1 91.94 242 GLY A CA 1
ATOM 1999 C C . GLY A 1 242 ? -7.473 -23.438 -36.312 1 91.94 242 GLY A C 1
ATOM 2000 O O . GLY A 1 242 ? -7.059 -23.547 -37.469 1 91.94 242 GLY A O 1
ATOM 2001 N N . ARG A 1 243 ? -6.875 -22.703 -35.438 1 94.5 243 ARG A N 1
ATOM 2002 C CA . ARG A 1 243 ? -5.641 -22.016 -35.812 1 94.5 243 ARG A CA 1
ATOM 2003 C C . ARG A 1 243 ? -4.48 -23.016 -35.875 1 94.5 243 ARG A C 1
ATOM 2005 O O . ARG A 1 243 ? -4.324 -23.859 -35.031 1 94.5 243 ARG A O 1
ATOM 2012 N N . ALA A 1 244 ? -3.602 -22.906 -36.812 1 94.75 244 ALA A N 1
ATOM 2013 C CA . ALA A 1 244 ? -2.582 -23.891 -37.156 1 94.75 244 ALA A CA 1
ATOM 2014 C C . ALA A 1 244 ? -1.501 -23.953 -36.062 1 94.75 244 ALA A C 1
ATOM 2016 O O . ALA A 1 244 ? -0.811 -24.969 -35.938 1 94.75 244 ALA A O 1
ATOM 2017 N N . GLN A 1 245 ? -1.292 -22.828 -35.375 1 96.19 245 GLN A N 1
ATOM 2018 C CA . GLN A 1 245 ? -0.252 -22.75 -34.344 1 96.19 245 GLN A CA 1
ATOM 2019 C C . GLN A 1 245 ? -0.781 -22.109 -33.094 1 96.19 245 GLN A C 1
ATOM 2021 O O . GLN A 1 245 ? -1.717 -21.297 -33.125 1 96.19 245 GLN A O 1
ATOM 2026 N N . ILE A 1 246 ? -0.176 -22.438 -31.984 1 97.31 246 ILE A N 1
ATOM 2027 C CA . ILE A 1 246 ? -0.521 -21.781 -30.734 1 97.31 246 ILE A CA 1
ATOM 2028 C C . ILE A 1 246 ? 0.151 -20.406 -30.688 1 97.31 246 ILE A C 1
ATOM 2030 O O . ILE A 1 246 ? 1.132 -20.156 -31.391 1 97.31 246 ILE A O 1
ATOM 2034 N N . LYS A 1 247 ? -0.428 -19.531 -29.906 1 97.44 247 LYS A N 1
ATOM 2035 C CA . LYS A 1 247 ? 0.021 -18.141 -29.812 1 97.44 247 LYS A CA 1
ATOM 2036 C C . LYS A 1 247 ? 0.42 -17.797 -28.391 1 97.44 247 LYS A C 1
ATOM 2038 O O . LYS A 1 247 ? -0.254 -18.188 -27.438 1 97.44 247 LYS A O 1
ATOM 2043 N N . ARG A 1 248 ? 1.6 -17.156 -28.219 1 98.06 248 ARG A N 1
ATOM 2044 C CA . ARG A 1 248 ? 2.053 -16.547 -26.969 1 98.06 248 ARG A CA 1
ATOM 2045 C C . ARG A 1 248 ? 2.453 -15.094 -27.188 1 98.06 248 ARG A C 1
ATOM 2047 O O . ARG A 1 248 ? 3.047 -14.75 -28.203 1 98.06 248 ARG A O 1
ATOM 2054 N N . LYS A 1 249 ? 2.055 -14.203 -26.297 1 97.44 249 LYS A N 1
ATOM 2055 C CA . LYS A 1 249 ? 2.354 -12.781 -26.438 1 97.44 249 LYS A CA 1
ATOM 2056 C C . LYS A 1 249 ? 2.926 -12.219 -25.141 1 97.44 249 LYS A C 1
ATOM 2058 O O . LYS A 1 249 ? 2.248 -11.477 -24.422 1 97.44 249 LYS A O 1
ATOM 2063 N N . PHE A 1 250 ? 4.188 -12.422 -25.016 1 96.06 250 PHE A N 1
ATOM 2064 C CA . PHE A 1 250 ? 4.863 -11.945 -23.812 1 96.06 250 PHE A CA 1
ATOM 2065 C C . PHE A 1 250 ? 4.762 -10.43 -23.719 1 96.06 250 PHE A C 1
ATOM 2067 O O . PHE A 1 250 ? 4.754 -9.727 -24.734 1 96.06 250 PHE A O 1
ATOM 2074 N N . ASP A 1 251 ? 4.598 -9.812 -22.562 1 89.69 251 ASP A N 1
ATOM 2075 C CA . ASP A 1 251 ? 4.598 -8.391 -22.234 1 89.69 251 ASP A CA 1
ATOM 2076 C C . ASP A 1 251 ? 3.293 -7.727 -22.672 1 89.69 251 ASP A C 1
ATOM 2078 O O . ASP A 1 251 ? 3.158 -6.504 -22.594 1 89.69 251 ASP A O 1
ATOM 2082 N N . ASP A 1 252 ? 2.363 -8.531 -23.156 1 92.62 252 ASP A N 1
ATOM 2083 C CA . ASP A 1 252 ? 1.095 -7.98 -23.625 1 92.62 252 ASP A CA 1
ATOM 2084 C C . ASP A 1 252 ? 0.219 -7.543 -22.453 1 92.62 252 ASP A C 1
ATOM 2086 O O . ASP A 1 252 ? -0.588 -6.617 -22.578 1 92.62 252 ASP A O 1
ATOM 2090 N N . ASP A 1 253 ? 0.29 -8.25 -21.422 1 93.25 253 ASP A N 1
ATOM 2091 C CA . ASP A 1 253 ? -0.488 -7.957 -20.219 1 93.25 253 ASP A CA 1
ATOM 2092 C C . ASP A 1 253 ? 0.401 -7.398 -19.109 1 93.25 253 ASP A C 1
ATOM 2094 O O . ASP A 1 253 ? 1.338 -8.062 -18.672 1 93.25 253 ASP A O 1
ATOM 2098 N N . VAL A 1 254 ? 0.058 -6.262 -18.578 1 90.94 254 VAL A N 1
ATOM 2099 C CA . VAL A 1 254 ? 0.893 -5.547 -17.625 1 90.94 254 VAL A CA 1
ATOM 2100 C C . VAL A 1 254 ? 0.928 -6.305 -16.297 1 90.94 254 VAL A C 1
ATOM 2102 O O . VAL A 1 254 ? 1.843 -6.121 -15.492 1 90.94 254 VAL A O 1
ATOM 2105 N N . SER A 1 255 ? -0.062 -7.145 -16.062 1 93.56 255 SER A N 1
ATOM 2106 C CA . SER A 1 255 ? -0.124 -7.891 -14.82 1 93.56 255 SER A CA 1
ATOM 2107 C C . SER A 1 255 ? 0.654 -9.203 -14.914 1 93.56 255 SER A C 1
ATOM 2109 O O . SER A 1 255 ? 0.782 -9.922 -13.922 1 93.56 255 SER A O 1
ATOM 2111 N N . GLY A 1 256 ? 1.127 -9.477 -16.047 1 96.25 256 GLY A N 1
ATOM 2112 C CA . GLY A 1 256 ? 1.791 -10.75 -16.281 1 96.25 256 GLY A CA 1
ATOM 2113 C C . GLY A 1 256 ? 3.111 -10.875 -15.531 1 96.25 256 GLY A C 1
ATOM 2114 O O . GLY A 1 256 ? 3.967 -9.992 -15.633 1 96.25 256 GLY A O 1
ATOM 2115 N N . GLU A 1 257 ? 3.334 -11.961 -14.812 1 93.94 257 GLU A N 1
ATOM 2116 C CA . GLU A 1 257 ? 4.641 -12.266 -14.242 1 93.94 257 GLU A CA 1
ATOM 2117 C C . GLU A 1 257 ? 4.734 -13.727 -13.812 1 93.94 257 GLU A C 1
ATOM 2119 O O . GLU A 1 257 ? 3.713 -14.391 -13.641 1 93.94 257 GLU A O 1
ATOM 2124 N N . MET A 1 258 ? 5.91 -14.18 -13.602 1 97.12 258 MET A N 1
ATOM 2125 C CA . MET A 1 258 ? 6.215 -15.555 -13.203 1 97.12 258 MET A CA 1
ATOM 2126 C C . MET A 1 258 ? 6.016 -15.75 -11.711 1 97.12 258 MET A C 1
ATOM 2128 O O . MET A 1 258 ? 5.938 -14.773 -10.953 1 97.12 258 MET A O 1
ATOM 2132 N N . LEU A 1 259 ? 5.832 -16.984 -11.305 1 98 259 LEU A N 1
ATOM 2133 C CA . LEU A 1 259 ? 5.992 -17.281 -9.883 1 98 259 LEU A CA 1
ATOM 2134 C C . LEU A 1 259 ? 7.406 -16.938 -9.422 1 98 259 LEU A C 1
ATOM 2136 O O . LEU A 1 259 ? 8.312 -16.797 -10.234 1 98 259 LEU A O 1
ATOM 2140 N N . ASN A 1 260 ? 7.586 -16.75 -8.172 1 96.75 260 ASN A N 1
ATOM 2141 C CA . ASN A 1 260 ? 8.914 -16.641 -7.586 1 96.75 260 ASN A CA 1
ATOM 2142 C C . ASN A 1 260 ? 8.984 -17.359 -6.234 1 96.75 260 ASN A C 1
ATOM 2144 O O . ASN A 1 260 ? 7.969 -17.812 -5.715 1 96.75 260 ASN A O 1
ATOM 2148 N N . ASN A 1 261 ? 10.188 -17.5 -5.75 1 95.81 261 ASN A N 1
ATOM 2149 C CA . ASN A 1 261 ? 10.391 -18.297 -4.547 1 95.81 261 ASN A CA 1
ATOM 2150 C C . ASN A 1 261 ? 9.656 -17.688 -3.348 1 95.81 261 ASN A C 1
ATOM 2152 O O . ASN A 1 261 ? 9.086 -18.422 -2.535 1 95.81 261 ASN A O 1
ATOM 2156 N N . ALA A 1 262 ? 9.688 -16.406 -3.195 1 95.75 262 ALA A N 1
ATOM 2157 C CA . ALA A 1 262 ? 9.047 -15.758 -2.059 1 95.75 262 ALA A CA 1
ATOM 2158 C C . ALA A 1 262 ? 7.547 -16.047 -2.029 1 95.75 262 ALA A C 1
ATOM 2160 O O . ALA A 1 262 ? 7 -16.406 -0.985 1 95.75 262 ALA A O 1
ATOM 2161 N N . ARG A 1 263 ? 6.883 -15.914 -3.145 1 96.75 263 ARG A N 1
ATOM 2162 C CA . ARG A 1 263 ? 5.445 -16.156 -3.215 1 96.75 263 ARG A CA 1
ATOM 2163 C C . ARG A 1 263 ? 5.121 -17.625 -2.977 1 96.75 263 ARG A C 1
ATOM 2165 O O . ARG A 1 263 ? 4.145 -17.953 -2.301 1 96.75 263 ARG A O 1
ATOM 2172 N N . VAL A 1 264 ? 5.879 -18.484 -3.582 1 97.75 264 VAL A N 1
ATOM 2173 C CA . VAL A 1 264 ? 5.652 -19.906 -3.367 1 97.75 264 VAL A CA 1
ATOM 2174 C C . VAL A 1 264 ? 5.84 -20.234 -1.889 1 97.75 264 VAL A C 1
ATOM 2176 O O . VAL A 1 264 ? 5.023 -20.953 -1.298 1 97.75 264 VAL A O 1
ATOM 2179 N N . ASP A 1 265 ? 6.949 -19.719 -1.286 1 96.75 265 ASP A N 1
ATOM 2180 C CA . ASP A 1 265 ? 7.168 -19.938 0.142 1 96.75 265 ASP A CA 1
ATOM 2181 C C . ASP A 1 265 ? 5.984 -19.422 0.958 1 96.75 265 ASP A C 1
ATOM 2183 O O . ASP A 1 265 ? 5.543 -20.078 1.904 1 96.75 265 ASP A O 1
ATOM 2187 N N . TRP A 1 266 ? 5.527 -18.234 0.573 1 96.75 266 TRP A N 1
ATOM 2188 C CA . TRP A 1 266 ? 4.383 -17.641 1.253 1 96.75 266 TRP A CA 1
ATOM 2189 C C . TRP A 1 266 ? 3.172 -18.562 1.204 1 96.75 266 TRP A C 1
ATOM 2191 O O . TRP A 1 266 ? 2.479 -18.734 2.209 1 96.75 266 TRP A O 1
ATOM 2201 N N . LEU A 1 267 ? 2.943 -19.188 0.108 1 98 267 LEU A N 1
ATOM 2202 C CA . LEU A 1 267 ? 1.773 -20.031 -0.1 1 98 267 LEU A CA 1
ATOM 2203 C C . LEU A 1 267 ? 1.919 -21.344 0.645 1 98 267 LEU A C 1
ATOM 2205 O O . LEU A 1 267 ? 1.01 -21.766 1.368 1 98 267 LEU A O 1
ATOM 2209 N N . VAL A 1 268 ? 3.02 -22.016 0.592 1 98.06 268 VAL A N 1
ATOM 2210 C CA . VAL A 1 268 ? 3.145 -23.391 1.072 1 98.06 268 VAL A CA 1
ATOM 2211 C C . VAL A 1 268 ? 3.324 -23.391 2.588 1 98.06 268 VAL A C 1
ATOM 2213 O O . VAL A 1 268 ? 3.246 -24.453 3.227 1 98.06 268 VAL A O 1
ATOM 2216 N N . ASN A 1 269 ? 3.561 -22.188 3.135 1 97.06 269 ASN A N 1
ATOM 2217 C CA . ASN A 1 269 ? 3.748 -22.078 4.578 1 97.06 269 ASN A CA 1
ATOM 2218 C C . ASN A 1 269 ? 2.682 -21.203 5.223 1 97.06 269 ASN A C 1
ATOM 2220 O O . ASN A 1 269 ? 2.824 -20.781 6.375 1 97.06 269 ASN A O 1
ATOM 2224 N N . ASN A 1 270 ? 1.648 -20.891 4.516 1 95.31 270 ASN A N 1
ATOM 2225 C CA . ASN A 1 270 ? 0.646 -19.984 5.051 1 95.31 270 ASN A CA 1
ATOM 2226 C C . ASN A 1 270 ? -0.316 -20.688 5.996 1 95.31 270 ASN A C 1
ATOM 2228 O O . ASN A 1 270 ? -0.807 -21.781 5.684 1 95.31 270 ASN A O 1
ATOM 2232 N N . HIS A 1 271 ? -0.68 -20.125 7.062 1 92.88 271 HIS A N 1
ATOM 2233 C CA . HIS A 1 271 ? -1.562 -20.75 8.039 1 92.88 271 HIS A CA 1
ATOM 2234 C C . HIS A 1 271 ? -3.023 -20.625 7.621 1 92.88 271 HIS A C 1
ATOM 2236 O O . HIS A 1 271 ? -3.879 -21.359 8.125 1 92.88 271 HIS A O 1
ATOM 2242 N N . ASP A 1 272 ? -3.271 -19.641 6.863 1 94.19 272 ASP A N 1
ATOM 2243 C CA . ASP A 1 272 ? -4.633 -19.453 6.371 1 94.19 272 ASP A CA 1
ATOM 2244 C C . ASP A 1 272 ? -4.863 -20.234 5.078 1 94.19 272 ASP A C 1
ATOM 2246 O O . ASP A 1 272 ? -4.367 -19.844 4.02 1 94.19 272 ASP A O 1
ATOM 2250 N N . TYR A 1 273 ? -5.645 -21.312 5.066 1 95.88 273 TYR A N 1
ATOM 2251 C CA . TYR A 1 273 ? -5.867 -22.141 3.889 1 95.88 273 TYR A CA 1
ATOM 2252 C C . TYR A 1 273 ? -6.594 -21.359 2.801 1 95.88 273 TYR A C 1
ATOM 2254 O O . TYR A 1 273 ? -6.664 -21.797 1.651 1 95.88 273 TYR A O 1
ATOM 2262 N N . ASN A 1 274 ? -7.152 -20.156 3.215 1 95.38 274 ASN A N 1
ATOM 2263 C CA . ASN A 1 274 ? -7.836 -19.344 2.217 1 95.38 274 ASN A CA 1
ATOM 2264 C C . ASN A 1 274 ? -6.855 -18.766 1.193 1 95.38 274 ASN A C 1
ATOM 2266 O O . ASN A 1 27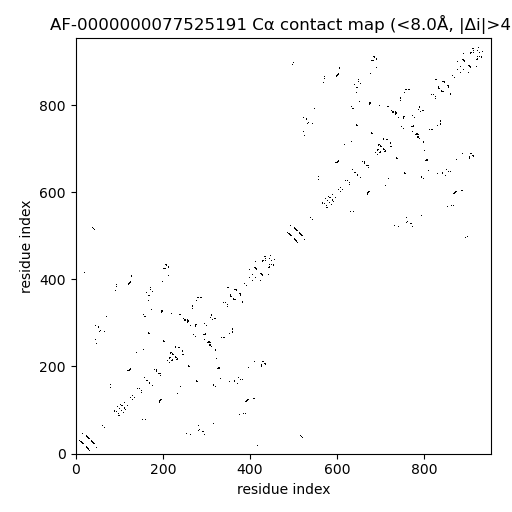4 ? -7.266 -18.344 0.115 1 95.38 274 ASN A O 1
ATOM 2270 N N . MET A 1 275 ? -5.559 -18.734 1.498 1 96.31 275 MET A N 1
ATOM 2271 C CA . MET A 1 275 ? -4.559 -18.312 0.52 1 96.31 275 MET A CA 1
ATOM 2272 C C . MET A 1 275 ? -4.5 -19.297 -0.647 1 96.31 275 MET A C 1
ATOM 2274 O O . MET A 1 275 ? -4.02 -18.953 -1.729 1 96.31 275 MET A O 1
ATOM 2278 N N . ILE A 1 276 ? -5.027 -20.5 -0.412 1 97.56 276 ILE A N 1
ATOM 2279 C CA . ILE A 1 276 ? -4.988 -21.562 -1.403 1 97.56 276 ILE A CA 1
ATOM 2280 C C . ILE A 1 276 ? -6.391 -21.812 -1.953 1 97.56 276 ILE A C 1
ATOM 2282 O O . ILE A 1 276 ? -6.59 -21.859 -3.17 1 97.56 276 ILE A O 1
ATOM 2286 N N . LEU A 1 277 ? -7.402 -21.875 -1.039 1 96.81 277 LEU A N 1
ATOM 2287 C CA . LEU A 1 277 ? -8.734 -22.359 -1.392 1 96.81 277 LEU A CA 1
ATOM 2288 C C . LEU A 1 277 ? -9.773 -21.266 -1.249 1 96.81 277 LEU A C 1
ATOM 2290 O O . LEU A 1 277 ? -10.977 -21.516 -1.355 1 96.81 277 LEU A O 1
ATOM 2294 N N . GLY A 1 278 ? -9.391 -20.109 -1.003 1 94.5 278 GLY A N 1
ATOM 2295 C CA . GLY A 1 278 ? -10.344 -19.047 -0.735 1 94.5 278 GLY A CA 1
ATOM 2296 C C . GLY A 1 278 ? -10.992 -18.484 -1.992 1 94.5 278 GLY A C 1
ATOM 2297 O O . GLY A 1 278 ? -10.484 -18.688 -3.098 1 94.5 278 GLY A O 1
ATOM 2298 N N . ALA A 1 279 ? -12.133 -17.812 -1.799 1 95.12 279 ALA A N 1
ATOM 2299 C CA . ALA A 1 279 ? -12.773 -17.078 -2.889 1 95.12 279 ALA A CA 1
ATOM 2300 C C . ALA A 1 279 ? -11.891 -15.922 -3.363 1 95.12 279 ALA A C 1
ATOM 2302 O O . ALA A 1 279 ? -11.328 -15.188 -2.551 1 95.12 279 ALA A O 1
ATOM 2303 N N . SER A 1 280 ? -11.766 -15.812 -4.633 1 94.25 280 SER A N 1
ATOM 2304 C CA . SER A 1 280 ? -10.891 -14.766 -5.156 1 94.25 280 SER A CA 1
ATOM 2305 C C . SER A 1 280 ? -11.695 -13.648 -5.812 1 94.25 280 SER A C 1
ATOM 2307 O O . SER A 1 280 ? -11.156 -12.586 -6.133 1 94.25 280 SER A O 1
ATOM 2309 N N . MET A 1 281 ? -12.992 -13.883 -6.031 1 94.06 281 MET A N 1
ATOM 2310 C CA . MET A 1 281 ? -13.867 -12.852 -6.582 1 94.06 281 MET A CA 1
ATOM 2311 C C . MET A 1 281 ? -15.188 -12.797 -5.828 1 94.06 281 MET A C 1
ATOM 2313 O O . MET A 1 281 ? -16.266 -12.93 -6.43 1 94.06 281 MET A O 1
ATOM 2317 N N . PRO A 1 282 ? -15.164 -12.586 -4.566 1 94.56 282 PRO A N 1
ATOM 2318 C CA . PRO A 1 282 ? -16.391 -12.547 -3.777 1 94.56 282 PRO A CA 1
ATOM 2319 C C . PRO A 1 282 ? -17.141 -11.219 -3.906 1 94.56 282 PRO A C 1
ATOM 2321 O O . PRO A 1 282 ? -16.547 -10.211 -4.289 1 94.56 282 PRO A O 1
ATOM 2324 N N . LEU A 1 283 ? -18.422 -11.398 -3.621 1 91.62 283 LEU A N 1
ATOM 2325 C CA . LEU A 1 283 ? -19.188 -10.164 -3.475 1 91.62 283 LEU A CA 1
ATOM 2326 C C . LEU A 1 283 ? -18.797 -9.43 -2.195 1 91.62 283 LEU A C 1
ATOM 2328 O O . LEU A 1 283 ? -18.297 -10.047 -1.253 1 91.62 283 LEU A O 1
ATOM 2332 N N . SER A 1 284 ? -19 -8.102 -2.193 1 86.12 284 SER A N 1
ATOM 2333 C CA . SER A 1 284 ? -18.688 -7.281 -1.023 1 86.12 284 SER A CA 1
ATOM 2334 C C . SER A 1 284 ? -19.484 -7.742 0.193 1 86.12 284 SER A C 1
ATOM 2336 O O . SER A 1 284 ? -19.094 -7.488 1.332 1 86.12 284 SER A O 1
ATOM 2338 N N . THR A 1 285 ? -20.578 -8.484 -0.013 1 87.12 285 THR A N 1
ATOM 2339 C CA . THR A 1 285 ? -21.453 -8.938 1.057 1 87.12 285 THR A CA 1
ATOM 2340 C C . THR A 1 285 ? -21 -10.289 1.601 1 87.12 285 THR A C 1
ATOM 2342 O O . THR A 1 285 ? -21.578 -10.797 2.57 1 87.12 285 THR A O 1
ATOM 2345 N N . CYS A 1 286 ? -20.031 -10.898 0.971 1 91.31 286 CYS A N 1
ATOM 2346 C CA . CYS A 1 286 ? -19.484 -12.156 1.48 1 91.31 286 CYS A CA 1
ATOM 2347 C C . CYS A 1 286 ? -18.906 -11.969 2.877 1 91.31 286 CYS A C 1
ATOM 2349 O O . CYS A 1 286 ? -18.094 -11.062 3.104 1 91.31 286 CYS A O 1
ATOM 2351 N N . PRO A 1 287 ? -19.234 -12.758 3.859 1 87.12 287 PRO A N 1
ATOM 2352 C CA . PRO A 1 287 ? -18.781 -12.586 5.238 1 87.12 287 PRO A CA 1
ATOM 2353 C C . PRO A 1 287 ? -17.359 -13.109 5.461 1 87.12 287 PRO A C 1
ATOM 2355 O O . PRO A 1 287 ? -16.891 -13.156 6.598 1 87.12 287 PRO A O 1
ATOM 2358 N N . MET A 1 288 ? -16.688 -13.273 4.492 1 80.69 288 MET A N 1
ATOM 2359 C CA . MET A 1 288 ? -15.359 -13.844 4.648 1 80.69 288 MET A CA 1
ATOM 2360 C C . MET A 1 288 ? -14.453 -12.898 5.43 1 80.69 288 MET A C 1
ATOM 2362 O O . MET A 1 288 ? -14.68 -11.688 5.449 1 80.69 288 MET A O 1
ATOM 2366 N N . ASN A 1 289 ? -13.43 -13.383 6.117 1 74.44 289 ASN A N 1
ATOM 2367 C CA . ASN A 1 289 ? -12.555 -12.633 7.016 1 74.44 289 ASN A CA 1
ATOM 2368 C C . ASN A 1 289 ? -11.141 -12.516 6.457 1 74.44 289 ASN A C 1
ATOM 2370 O O . ASN A 1 289 ? -10.211 -12.164 7.184 1 74.44 289 ASN A O 1
ATOM 2374 N N . HIS A 1 290 ? -11.016 -13.016 5.297 1 77.25 290 HIS A N 1
ATOM 2375 C CA . HIS A 1 290 ? -9.664 -12.883 4.762 1 77.25 290 HIS A CA 1
ATOM 2376 C C . HIS A 1 290 ? -9.586 -11.781 3.713 1 77.25 290 HIS A C 1
ATOM 2378 O O . HIS A 1 290 ? -10.609 -11.391 3.141 1 77.25 290 HIS A O 1
ATOM 2384 N N . THR A 1 291 ? -8.375 -11.305 3.492 1 84.62 291 THR A N 1
ATOM 2385 C CA . THR A 1 291 ? -8.133 -10.305 2.459 1 84.62 291 THR A CA 1
ATOM 2386 C C . THR A 1 291 ? -7.906 -10.969 1.104 1 84.62 291 THR A C 1
ATOM 2388 O O . THR A 1 291 ? -7.602 -12.156 1.034 1 84.62 291 THR A O 1
ATOM 2391 N N . LEU A 1 292 ? -8.211 -10.234 0.087 1 92.88 292 LEU A N 1
ATOM 2392 C CA . LEU A 1 292 ? -7.898 -10.68 -1.265 1 92.88 292 LEU A CA 1
ATOM 2393 C C . LEU A 1 292 ? -6.445 -10.375 -1.613 1 92.88 292 LEU A C 1
ATOM 2395 O O . LEU A 1 292 ? -6.176 -9.609 -2.541 1 92.88 292 LEU A O 1
ATOM 2399 N N . ASP A 1 293 ? -5.594 -10.992 -0.806 1 94.94 293 ASP A N 1
ATOM 2400 C CA . ASP A 1 293 ? -4.145 -10.844 -0.924 1 94.94 293 ASP A CA 1
ATOM 2401 C C . ASP A 1 293 ? -3.678 -11.148 -2.346 1 94.94 293 ASP A C 1
ATOM 2403 O O . ASP A 1 293 ? -3.98 -12.219 -2.889 1 94.94 293 ASP A O 1
ATOM 2407 N N . ALA A 1 294 ? -2.949 -10.227 -2.977 1 96.19 294 ALA A N 1
ATOM 2408 C CA . ALA A 1 294 ? -2.484 -10.391 -4.352 1 96.19 294 ALA A CA 1
ATOM 2409 C C . ALA A 1 294 ? -1.638 -11.648 -4.496 1 96.19 294 ALA A C 1
ATOM 2411 O O . ALA A 1 294 ? -1.429 -12.141 -5.605 1 96.19 294 ALA A O 1
ATOM 2412 N N . ARG A 1 295 ? -1.175 -12.273 -3.371 1 96.81 295 ARG A N 1
ATOM 2413 C CA . ARG A 1 295 ? -0.284 -13.422 -3.391 1 96.81 295 ARG A CA 1
ATOM 2414 C C . ARG A 1 295 ? -1.075 -14.727 -3.344 1 96.81 295 ARG A C 1
ATOM 2416 O O . ARG A 1 295 ? -0.498 -15.812 -3.414 1 96.81 295 ARG A O 1
ATOM 2423 N N . MET A 1 296 ? -2.379 -14.711 -3.305 1 97.69 296 MET A N 1
ATOM 2424 C CA . MET A 1 296 ? -3.201 -15.922 -3.314 1 97.69 296 MET A CA 1
ATOM 2425 C C . MET A 1 296 ? -2.834 -16.812 -4.488 1 97.69 296 MET A C 1
ATOM 2427 O O . MET A 1 296 ? -2.438 -16.328 -5.551 1 97.69 296 MET A O 1
ATOM 2431 N N . LEU A 1 297 ? -3.006 -18.094 -4.301 1 98.31 297 LEU A N 1
ATOM 2432 C CA . LEU A 1 297 ? -2.605 -19.078 -5.301 1 98.31 297 LEU A CA 1
ATOM 2433 C C . LEU A 1 297 ? -3.275 -18.797 -6.641 1 98.31 297 LEU A C 1
ATOM 2435 O O . LEU A 1 297 ? -2.619 -18.812 -7.684 1 98.31 297 LEU A O 1
ATOM 2439 N N . GLU A 1 298 ? -4.57 -18.547 -6.609 1 96.94 298 GLU A N 1
ATOM 2440 C CA . GLU A 1 298 ? -5.266 -18.375 -7.879 1 96.94 298 GLU A CA 1
ATOM 2441 C C . GLU A 1 298 ? -4.77 -17.125 -8.609 1 96.94 298 GLU A C 1
ATOM 2443 O O . GLU A 1 298 ? -4.582 -17.141 -9.828 1 96.94 298 GLU A O 1
ATOM 2448 N N . TYR A 1 299 ? -4.562 -15.992 -7.883 1 97 299 TYR A N 1
ATOM 2449 C CA . TYR A 1 299 ? -4.02 -14.805 -8.523 1 97 299 TYR A CA 1
ATOM 2450 C C . TYR A 1 299 ? -2.619 -15.07 -9.07 1 97 299 TYR A C 1
ATOM 2452 O O . TYR A 1 299 ? -2.305 -14.703 -10.203 1 97 299 TYR A O 1
ATOM 2460 N N . SER A 1 300 ? -1.798 -15.695 -8.242 1 97.88 300 SER A N 1
ATOM 2461 C CA . SER A 1 300 ? -0.442 -16.031 -8.664 1 97.88 300 SER A CA 1
ATOM 2462 C C . SER A 1 300 ? -0.45 -16.891 -9.922 1 97.88 300 SER A C 1
ATOM 2464 O O . SER A 1 300 ? 0.384 -16.719 -10.812 1 97.88 300 SER A O 1
ATOM 2466 N N . HIS A 1 301 ? -1.365 -17.812 -9.945 1 97.88 301 HIS A N 1
ATOM 2467 C CA . HIS A 1 301 ? -1.593 -18.625 -11.133 1 97.88 301 HIS A CA 1
ATOM 2468 C C . HIS A 1 301 ? -1.97 -17.766 -12.328 1 97.88 301 HIS A C 1
ATOM 2470 O O . HIS A 1 301 ? -1.431 -17.953 -13.422 1 97.88 301 HIS A O 1
ATOM 2476 N N . ASP A 1 302 ? -2.883 -16.828 -12.148 1 97.06 302 ASP A N 1
ATOM 2477 C CA . ASP A 1 302 ? -3.355 -15.969 -13.227 1 97.06 302 ASP A CA 1
ATOM 2478 C C . ASP A 1 302 ? -2.215 -15.133 -13.805 1 97.06 302 ASP A C 1
ATOM 2480 O O . ASP A 1 302 ? -2.137 -14.93 -15.016 1 97.06 302 ASP A O 1
ATOM 2484 N N . TYR A 1 303 ? -1.367 -14.633 -12.914 1 97.69 303 TYR A N 1
ATOM 2485 C CA . TYR A 1 303 ? -0.291 -13.75 -13.359 1 97.69 303 TYR A CA 1
ATOM 2486 C C . TYR A 1 303 ? 0.605 -14.453 -14.375 1 97.69 303 TYR A C 1
ATOM 2488 O O . TYR A 1 303 ? 1.114 -13.828 -15.305 1 97.69 303 TYR A O 1
ATOM 2496 N N . VAL A 1 304 ? 0.81 -15.742 -14.203 1 98.31 304 VAL A N 1
ATOM 2497 C CA . VAL A 1 304 ? 1.633 -16.5 -15.141 1 98.31 304 VAL A CA 1
ATOM 2498 C C . VAL A 1 304 ? 0.897 -16.656 -16.469 1 98.31 304 VAL A C 1
ATOM 2500 O O . VAL A 1 304 ? 1.509 -16.578 -17.531 1 98.31 304 VAL A O 1
ATOM 2503 N N . HIS A 1 305 ? -0.405 -16.906 -16.391 1 98.06 305 HIS A N 1
ATOM 2504 C CA . HIS A 1 305 ? -1.212 -16.906 -17.609 1 98.06 305 HIS A CA 1
ATOM 2505 C C . HIS A 1 305 ? -1.04 -15.602 -18.375 1 98.06 305 HIS A C 1
ATOM 2507 O O . HIS A 1 305 ? -0.815 -15.617 -19.594 1 98.06 305 HIS A O 1
ATOM 2513 N N . PHE A 1 306 ? -1.069 -14.531 -17.656 1 97.69 306 PHE A N 1
ATOM 2514 C CA . PHE A 1 306 ? -0.979 -13.211 -18.281 1 97.69 306 PHE A CA 1
ATOM 2515 C C . PHE A 1 306 ? 0.427 -12.953 -18.797 1 97.69 306 PHE A C 1
ATOM 2517 O O . PHE A 1 306 ? 0.6 -12.258 -19.812 1 97.69 306 PHE A O 1
ATOM 2524 N N . PHE A 1 307 ? 1.396 -13.508 -18.141 1 97.94 307 PHE A N 1
ATOM 2525 C CA . PHE A 1 307 ? 2.77 -13.352 -18.609 1 97.94 307 PHE A CA 1
ATOM 2526 C C . PHE A 1 307 ? 2.949 -13.977 -19.984 1 97.94 307 PHE A C 1
ATOM 2528 O O . PHE A 1 307 ? 3.482 -13.336 -20.891 1 97.94 307 PHE A O 1
ATOM 2535 N N . VAL A 1 308 ? 2.488 -15.227 -20.109 1 98.38 308 VAL A N 1
ATOM 2536 C CA . VAL A 1 308 ? 2.607 -15.922 -21.391 1 98.38 308 VAL A CA 1
ATOM 2537 C C . VAL A 1 308 ? 1.646 -15.305 -22.406 1 98.38 308 VAL A C 1
ATOM 2539 O O . VAL A 1 308 ? 2.002 -15.117 -23.578 1 98.38 308 VAL A O 1
ATOM 2542 N N . SER A 1 309 ? 0.492 -14.977 -21.969 1 97.88 309 SER A N 1
ATOM 2543 C CA . SER A 1 309 ? -0.561 -14.312 -22.734 1 97.88 309 SER A CA 1
ATOM 2544 C C . SER A 1 309 ? -0.935 -15.117 -23.984 1 97.88 309 SER A C 1
ATOM 2546 O O . SER A 1 309 ? -0.905 -16.344 -23.953 1 97.88 309 SER A O 1
ATOM 2548 N N . GLY A 1 310 ? -1.498 -14.5 -25.094 1 97.12 310 GLY A N 1
ATOM 2549 C CA . GLY A 1 310 ? -1.969 -15.281 -26.219 1 97.12 310 GLY A CA 1
ATOM 2550 C C . GLY A 1 310 ? -3.057 -16.266 -25.859 1 97.12 310 GLY A C 1
ATOM 2551 O O . GLY A 1 310 ? -4.051 -15.906 -25.234 1 97.12 310 GLY A O 1
ATOM 2552 N N . ASP A 1 311 ? -2.803 -17.516 -26.234 1 96.94 311 ASP A N 1
ATOM 2553 C CA . ASP A 1 311 ? -3.795 -18.547 -25.938 1 96.94 311 ASP A CA 1
ATOM 2554 C C . ASP A 1 311 ? -3.918 -18.766 -24.422 1 96.94 311 ASP A C 1
ATOM 2556 O O . ASP A 1 311 ? -4.988 -19.109 -23.922 1 96.94 311 ASP A O 1
ATOM 2560 N N . MET A 1 312 ? -2.889 -18.469 -23.719 1 96.94 312 MET A N 1
ATOM 2561 C CA . MET A 1 312 ? -2.859 -18.672 -22.266 1 96.94 312 MET A CA 1
ATOM 2562 C C . MET A 1 312 ? -3.674 -17.609 -21.547 1 96.94 312 MET A C 1
ATOM 2564 O O . MET A 1 312 ? -4.016 -17.766 -20.375 1 96.94 312 MET A O 1
ATOM 2568 N N . SER A 1 313 ? -4.059 -16.531 -22.172 1 93.56 313 SER A N 1
ATOM 2569 C CA . SER A 1 313 ? -4.574 -15.336 -21.516 1 93.56 313 SER A CA 1
ATOM 2570 C C . SER A 1 313 ? -6.02 -15.539 -21.062 1 93.56 313 SER A C 1
ATOM 2572 O O . SER A 1 313 ? -6.473 -14.898 -20.109 1 93.56 313 SER A O 1
ATOM 2574 N N . ARG A 1 314 ? -6.703 -16.406 -21.781 1 87.44 314 ARG A N 1
ATOM 2575 C CA . ARG A 1 314 ? -8.117 -16.562 -21.469 1 87.44 314 ARG A CA 1
ATOM 2576 C C . ARG A 1 314 ? -8.445 -18.016 -21.125 1 87.44 314 ARG A C 1
ATOM 2578 O O . ARG A 1 314 ? -7.84 -18.938 -21.672 1 87.44 314 ARG A O 1
ATOM 2585 N N . SER A 1 315 ? -9.484 -18.141 -20.297 1 82.19 315 SER A N 1
ATOM 2586 C CA . SER A 1 315 ? -9.844 -19.469 -19.797 1 82.19 315 SER A CA 1
ATOM 2587 C C . SER A 1 315 ? -10.328 -20.375 -20.922 1 82.19 315 SER A C 1
ATOM 2589 O O . SER A 1 315 ? -10.133 -21.594 -20.859 1 82.19 315 SER A O 1
ATOM 2591 N N . PHE A 1 316 ? -10.898 -19.812 -21.953 1 88.94 316 PHE A N 1
ATOM 2592 C CA . PHE A 1 316 ? -11.5 -20.641 -23 1 88.94 316 PHE A CA 1
ATOM 2593 C C . PHE A 1 316 ? -10.445 -21.094 -24 1 88.94 316 PHE A C 1
ATOM 2595 O O . PHE A 1 316 ? -10.703 -21.984 -24.812 1 88.94 316 PHE A O 1
ATOM 2602 N N . SER A 1 317 ? -9.25 -20.609 -23.906 1 92.94 317 SER A N 1
ATOM 2603 C CA . SER A 1 317 ? -8.258 -20.938 -24.922 1 92.94 317 SER A CA 1
ATOM 2604 C C . SER A 1 317 ? -6.973 -21.453 -24.297 1 92.94 317 SER A C 1
ATOM 2606 O O . SER A 1 317 ? -6.109 -21.984 -24.984 1 92.94 317 SER A O 1
ATOM 2608 N N . SER A 1 318 ? -6.809 -21.359 -23.016 1 96.69 318 SER A N 1
ATOM 2609 C CA . SER A 1 318 ? -5.52 -21.609 -22.375 1 96.69 318 SER A CA 1
ATOM 2610 C C . SER A 1 318 ? -5.074 -23.047 -22.578 1 96.69 318 SER A C 1
ATOM 2612 O O . SER A 1 318 ? -3.881 -23.328 -22.688 1 96.69 318 SER A O 1
ATOM 2614 N N . SER A 1 319 ? -6.004 -23.984 -22.688 1 96.75 319 SER A N 1
ATOM 2615 C CA . SER A 1 319 ? -5.66 -25.406 -22.828 1 96.75 319 SER A CA 1
ATOM 2616 C C . SER A 1 319 ? -5.152 -25.703 -24.234 1 96.75 319 SER A C 1
ATOM 2618 O O . SER A 1 319 ? -4.734 -26.828 -24.516 1 96.75 319 SER A O 1
ATOM 2620 N N . ASN A 1 320 ? -5.16 -24.719 -25.125 1 97.44 320 ASN A N 1
ATOM 2621 C CA . ASN A 1 320 ? -4.523 -24.891 -26.422 1 97.44 320 ASN A CA 1
ATOM 2622 C C . ASN A 1 320 ? -3.01 -25.047 -26.297 1 97.44 320 ASN A C 1
ATOM 2624 O O . ASN A 1 320 ? -2.379 -25.734 -27.094 1 97.44 320 ASN A O 1
ATOM 2628 N N . ASP A 1 321 ? -2.492 -24.328 -25.328 1 98.25 321 ASP A N 1
ATOM 2629 C CA . ASP A 1 321 ? -1.047 -24.281 -25.125 1 98.25 321 ASP A CA 1
ATOM 2630 C C . ASP A 1 321 ? -0.604 -25.312 -24.094 1 98.25 321 ASP A C 1
ATOM 2632 O O . ASP A 1 321 ? -1.145 -25.375 -23 1 98.25 321 ASP A O 1
ATOM 2636 N N . ILE A 1 322 ? 0.441 -26.094 -24.438 1 98.31 322 ILE A N 1
ATOM 2637 C CA . ILE A 1 322 ? 0.938 -27.141 -23.547 1 98.31 322 ILE A CA 1
ATOM 2638 C C . ILE A 1 322 ? 1.438 -26.516 -22.234 1 98.31 322 ILE A C 1
ATOM 2640 O O . ILE A 1 322 ? 1.474 -27.188 -21.203 1 98.31 322 ILE A O 1
ATOM 2644 N N . VAL A 1 323 ? 1.792 -25.219 -22.234 1 98.5 323 VAL A N 1
ATOM 2645 C CA . VAL A 1 323 ? 2.229 -24.5 -21.047 1 98.5 323 VAL A CA 1
ATOM 2646 C C . VAL A 1 323 ? 1.155 -24.594 -19.969 1 98.5 323 VAL A C 1
ATOM 2648 O O . VAL A 1 323 ? 1.469 -24.656 -18.766 1 98.5 323 VAL A O 1
ATOM 2651 N N . PHE A 1 324 ? -0.085 -24.625 -20.422 1 98.5 324 PHE A N 1
ATOM 2652 C CA . PHE A 1 324 ? -1.218 -24.75 -19.5 1 98.5 324 PHE A CA 1
ATOM 2653 C C . PHE A 1 324 ? -1.058 -25.969 -18.609 1 98.5 324 PHE A C 1
ATOM 2655 O O . PHE A 1 324 ? -1.202 -25.875 -17.391 1 98.5 324 PHE A O 1
ATOM 2662 N N . VAL A 1 325 ? -0.712 -27.062 -19.188 1 98.62 325 VAL A N 1
ATOM 2663 C CA . VAL A 1 325 ? -0.616 -28.328 -18.469 1 98.62 325 VAL A CA 1
ATOM 2664 C C . VAL A 1 325 ? 0.553 -28.281 -17.484 1 98.62 325 VAL A C 1
ATOM 2666 O O . VAL A 1 325 ? 0.395 -28.594 -16.312 1 98.62 325 VAL A O 1
ATOM 2669 N N . TYR A 1 326 ? 1.69 -27.844 -17.969 1 98.81 326 TYR A N 1
ATOM 2670 C CA . TYR A 1 326 ? 2.887 -27.812 -17.141 1 98.81 326 TYR A CA 1
ATOM 2671 C C . TYR A 1 326 ? 2.742 -26.797 -16 1 98.81 326 TYR A C 1
ATOM 2673 O O . TYR A 1 326 ? 3.221 -27.031 -14.891 1 98.81 326 TYR A O 1
ATOM 2681 N N . HIS A 1 327 ? 2.125 -25.672 -16.297 1 98.75 327 HIS A N 1
ATOM 2682 C CA . HIS A 1 327 ? 1.88 -24.641 -15.297 1 98.75 327 HIS A CA 1
ATOM 2683 C C . HIS A 1 327 ? 0.935 -25.141 -14.211 1 98.75 327 HIS A C 1
ATOM 2685 O O . HIS A 1 327 ? 1.192 -24.953 -13.023 1 98.75 327 HIS A O 1
ATOM 2691 N N . HIS A 1 328 ? -0.14 -25.75 -14.594 1 98.75 328 HIS A N 1
ATOM 2692 C CA . HIS A 1 328 ? -1.1 -26.234 -13.609 1 98.75 328 HIS A CA 1
ATOM 2693 C C . HIS A 1 328 ? -0.541 -27.422 -12.828 1 98.75 328 HIS A C 1
ATOM 2695 O O . HIS A 1 328 ? -0.964 -27.688 -11.695 1 98.75 328 HIS A O 1
ATOM 2701 N N . SER A 1 329 ? 0.377 -28.172 -13.461 1 98.81 329 SER A N 1
ATOM 2702 C CA . SER A 1 329 ? 1.094 -29.172 -12.68 1 98.81 329 SER A CA 1
ATOM 2703 C C . SER A 1 329 ? 1.9 -28.516 -11.562 1 98.81 329 SER A C 1
ATOM 2705 O O . SER A 1 329 ? 1.948 -29.047 -10.445 1 98.81 329 SER A O 1
ATOM 2707 N N . MET A 1 330 ? 2.506 -27.391 -11.836 1 98.88 330 MET A N 1
ATOM 2708 C CA . MET A 1 330 ? 3.199 -26.625 -10.805 1 98.88 330 MET A CA 1
ATOM 2709 C C . MET A 1 330 ? 2.219 -26.125 -9.75 1 98.88 330 MET A C 1
ATOM 2711 O O . MET A 1 330 ? 2.518 -26.172 -8.555 1 98.88 330 MET A O 1
ATOM 2715 N N . VAL A 1 331 ? 1.112 -25.641 -10.148 1 98.81 331 VAL A N 1
ATOM 2716 C CA . VAL A 1 331 ? 0.079 -25.172 -9.234 1 98.81 331 VAL A CA 1
ATOM 2717 C C . VAL A 1 331 ? -0.339 -26.312 -8.297 1 98.81 331 VAL A C 1
ATOM 2719 O O . VAL A 1 331 ? -0.489 -26.109 -7.094 1 98.81 331 VAL A O 1
ATOM 27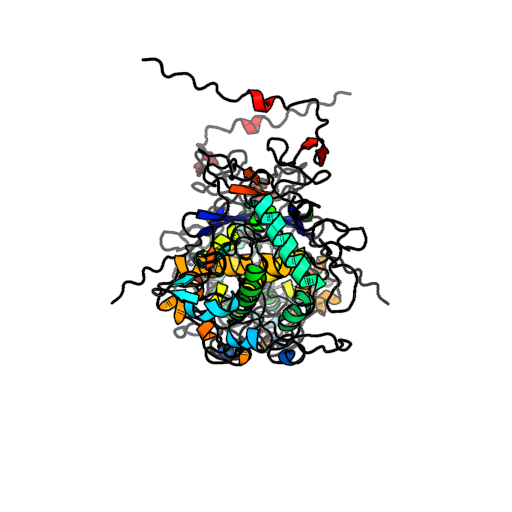22 N N . ASP A 1 332 ? -0.506 -27.5 -8.859 1 98.81 332 ASP A N 1
ATOM 2723 C CA . ASP A 1 332 ? -0.828 -28.672 -8.039 1 98.81 332 ASP A CA 1
ATOM 2724 C C . ASP A 1 332 ? 0.312 -29 -7.074 1 98.81 332 ASP A C 1
ATOM 2726 O O . ASP A 1 332 ? 0.072 -29.406 -5.934 1 98.81 332 ASP A O 1
ATOM 2730 N N . TRP A 1 333 ? 1.544 -28.859 -7.535 1 98.81 333 TRP A N 1
ATOM 2731 C CA . TRP A 1 333 ? 2.682 -29.047 -6.641 1 98.81 333 TRP A CA 1
ATOM 2732 C C . TRP A 1 333 ? 2.586 -28.125 -5.434 1 98.81 333 TRP A C 1
ATOM 2734 O O . TRP A 1 333 ? 2.779 -28.562 -4.293 1 98.81 333 TRP A O 1
ATOM 2744 N N . ILE A 1 334 ? 2.297 -26.875 -5.68 1 98.81 334 ILE A N 1
ATOM 2745 C CA . ILE A 1 334 ? 2.188 -25.891 -4.609 1 98.81 334 ILE A CA 1
ATOM 2746 C C . ILE A 1 334 ? 1.09 -26.312 -3.635 1 98.81 334 ILE A C 1
ATOM 2748 O O . ILE A 1 334 ? 1.291 -26.281 -2.418 1 98.81 334 ILE A O 1
ATOM 2752 N N . PHE A 1 335 ? -0.015 -26.672 -4.215 1 98.81 335 PHE A N 1
ATOM 2753 C CA . PHE A 1 335 ? -1.127 -27.109 -3.377 1 98.81 335 PHE A CA 1
ATOM 2754 C C . PHE A 1 335 ? -0.726 -28.312 -2.523 1 98.81 335 PHE A C 1
ATOM 2756 O O . PHE A 1 335 ? -0.961 -28.328 -1.313 1 98.81 335 PHE A O 1
ATOM 2763 N N . GLU A 1 336 ? -0.145 -29.281 -3.123 1 98.56 336 GLU A N 1
ATOM 2764 C CA . GLU A 1 336 ? 0.25 -30.484 -2.393 1 98.56 336 GLU A CA 1
ATOM 2765 C C . GLU A 1 336 ? 1.294 -30.156 -1.327 1 98.56 336 GLU A C 1
ATOM 2767 O O . GLU A 1 336 ? 1.244 -30.703 -0.22 1 98.56 336 GLU A O 1
ATOM 2772 N N . ARG A 1 337 ? 2.207 -29.344 -1.669 1 98.25 337 ARG A N 1
ATOM 2773 C CA . ARG A 1 337 ? 3.221 -28.953 -0.691 1 98.25 337 ARG A CA 1
ATOM 2774 C C . ARG A 1 337 ? 2.592 -28.219 0.487 1 98.25 337 ARG A C 1
ATOM 2776 O O . ARG A 1 337 ? 2.992 -28.422 1.636 1 98.25 337 ARG A O 1
ATOM 2783 N N . TYR A 1 338 ? 1.696 -27.344 0.188 1 98.38 338 TYR A N 1
ATOM 2784 C CA . TYR A 1 338 ? 0.961 -26.688 1.265 1 98.38 338 TYR A CA 1
ATOM 2785 C C . TYR A 1 338 ? 0.334 -27.719 2.199 1 98.38 338 TYR A C 1
ATOM 2787 O O . TYR A 1 338 ? 0.466 -27.625 3.42 1 98.38 338 TYR A O 1
ATOM 2795 N N . ARG A 1 339 ? -0.361 -28.703 1.632 1 98.44 339 ARG A N 1
ATOM 2796 C CA . ARG A 1 339 ? -1.015 -29.75 2.408 1 98.44 339 ARG A CA 1
ATOM 2797 C C . ARG A 1 339 ? -0.014 -30.484 3.303 1 98.44 339 ARG A C 1
ATOM 2799 O O . ARG A 1 339 ? -0.279 -30.703 4.484 1 98.44 339 ARG A O 1
ATOM 2806 N N . GLN A 1 340 ? 1.076 -30.734 2.791 1 97.88 340 GLN A N 1
ATOM 2807 C CA . GLN A 1 340 ? 2.098 -31.484 3.525 1 97.88 340 GLN A CA 1
ATOM 2808 C C . GLN A 1 340 ? 2.697 -30.625 4.645 1 97.88 340 GLN A C 1
ATOM 2810 O O . GLN A 1 340 ? 3 -31.141 5.723 1 97.88 340 GLN A O 1
ATOM 2815 N N . ASN A 1 341 ? 2.84 -29.375 4.383 1 97.19 341 ASN A N 1
ATOM 2816 C CA . ASN A 1 341 ? 3.51 -28.484 5.332 1 97.19 341 ASN A CA 1
ATOM 2817 C C . ASN A 1 341 ? 2.564 -28.047 6.441 1 97.19 341 ASN A C 1
ATOM 2819 O O . ASN A 1 341 ? 2.979 -27.891 7.594 1 97.19 341 ASN A O 1
ATOM 2823 N N . MET A 1 342 ? 1.272 -27.812 6.094 1 97.44 342 MET A N 1
ATOM 2824 C CA . MET A 1 342 ? 0.467 -26.984 6.988 1 97.44 342 MET A CA 1
ATOM 2825 C C . MET A 1 342 ? -0.72 -27.766 7.535 1 97.44 342 MET A C 1
ATOM 2827 O O . MET A 1 342 ? -1.374 -27.328 8.484 1 97.44 342 MET A O 1
ATOM 2831 N N . GLN A 1 343 ? -0.899 -28.938 6.945 1 97.94 343 GLN A N 1
ATOM 2832 C CA . GLN A 1 343 ? -2.09 -29.688 7.34 1 97.94 343 GLN 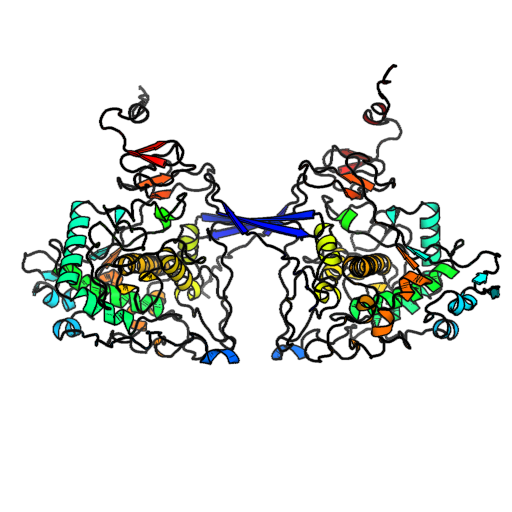A CA 1
ATOM 2833 C C . GLN A 1 343 ? -1.729 -31.109 7.781 1 97.94 343 GLN A C 1
ATOM 2835 O O . GLN A 1 343 ? -0.79 -31.703 7.254 1 97.94 343 GLN A O 1
ATOM 2840 N N . ASP A 1 344 ? -2.484 -31.641 8.703 1 98.06 344 ASP A N 1
ATOM 2841 C CA . ASP A 1 344 ? -2.42 -33.094 8.922 1 98.06 344 ASP A CA 1
ATOM 2842 C C . ASP A 1 344 ? -3.299 -33.844 7.922 1 98.06 344 ASP A C 1
ATOM 2844 O O . ASP A 1 344 ? -3.979 -33.219 7.102 1 98.06 344 ASP A O 1
ATOM 2848 N N . ARG A 1 345 ? -3.23 -35.156 7.91 1 97.75 345 ARG A N 1
ATOM 2849 C CA . ARG A 1 345 ? -3.877 -35.938 6.871 1 97.75 345 ARG A CA 1
ATOM 2850 C C . ARG A 1 345 ? -5.395 -35.781 6.922 1 97.75 345 ARG A C 1
ATOM 2852 O O . ARG A 1 345 ? -6.059 -35.812 5.887 1 97.75 345 ARG A O 1
ATOM 2859 N N . LYS A 1 346 ? -5.988 -35.656 8.133 1 98.06 346 LYS A N 1
ATOM 2860 C CA . LYS A 1 346 ? -7.426 -35.438 8.258 1 98.06 346 LYS A CA 1
ATOM 2861 C C . LYS A 1 346 ? -7.82 -34.031 7.746 1 98.06 346 LYS A C 1
ATOM 2863 O O . LYS A 1 346 ? -8.797 -33.906 7.008 1 98.06 346 LYS A O 1
ATOM 2868 N N . GLN A 1 347 ? -7.055 -33.031 8.086 1 97.81 347 GLN A N 1
ATOM 2869 C CA . GLN A 1 347 ? -7.297 -31.656 7.652 1 97.81 347 GLN A CA 1
ATOM 2870 C C . GLN A 1 347 ? -7.242 -31.547 6.129 1 97.81 347 GLN A C 1
ATOM 2872 O O . GLN A 1 347 ? -8.047 -30.828 5.527 1 97.81 347 GLN A O 1
ATOM 2877 N N . ARG A 1 348 ? -6.348 -32.312 5.535 1 98.38 348 ARG A N 1
ATOM 2878 C CA . ARG A 1 348 ? -6.176 -32.281 4.086 1 98.38 348 ARG A CA 1
ATOM 2879 C C . ARG A 1 348 ? -7.477 -32.656 3.375 1 98.38 348 ARG A C 1
ATOM 2881 O O . ARG A 1 348 ? -7.75 -32.156 2.279 1 98.38 348 ARG A O 1
ATOM 2888 N N . GLU A 1 349 ? -8.281 -33.438 4.059 1 98.25 349 GLU A N 1
ATOM 2889 C CA . GLU A 1 349 ? -9.445 -33.969 3.371 1 98.25 349 GLU A CA 1
ATOM 2890 C C . GLU A 1 349 ? -10.727 -33.281 3.844 1 98.25 349 GLU A C 1
ATOM 2892 O O . GLU A 1 349 ? -11.82 -33.625 3.363 1 98.25 349 GLU A O 1
ATOM 2897 N N . THR A 1 350 ? -10.586 -32.312 4.797 1 97.44 350 THR A N 1
ATOM 2898 C CA . THR A 1 350 ? -11.812 -31.781 5.383 1 97.44 350 THR A CA 1
ATOM 2899 C C . THR A 1 350 ? -11.82 -30.25 5.336 1 97.44 350 THR A C 1
ATOM 2901 O O . THR A 1 350 ? -12.891 -29.641 5.324 1 97.44 350 THR A O 1
ATOM 2904 N N . GLU A 1 351 ? -10.68 -29.641 5.391 1 97.06 351 GLU A N 1
ATOM 2905 C CA . GLU A 1 351 ? -10.633 -28.172 5.418 1 97.06 351 GLU A CA 1
ATOM 2906 C C . GLU A 1 351 ? -11.062 -27.594 4.074 1 97.06 351 GLU A C 1
ATOM 2908 O O . GLU A 1 351 ? -10.438 -27.859 3.047 1 97.06 351 GLU A O 1
ATOM 2913 N N . TYR A 1 352 ? -12.094 -26.844 4.141 1 97.38 352 TYR A N 1
ATOM 2914 C CA . TYR A 1 352 ? -12.734 -26.281 2.955 1 97.38 352 TYR A CA 1
ATOM 2915 C C . TYR A 1 352 ? -13.602 -25.078 3.322 1 97.38 352 TYR A C 1
ATOM 2917 O O . TYR A 1 352 ? -14.297 -25.094 4.344 1 97.38 352 TYR A O 1
ATOM 2925 N N . PRO A 1 353 ? -13.539 -24 2.521 1 95.81 353 PRO A N 1
ATOM 2926 C CA . PRO A 1 353 ? -14.398 -22.859 2.84 1 95.81 353 PRO A CA 1
ATOM 2927 C C . PRO A 1 353 ? -15.875 -23.219 2.893 1 95.81 353 PRO A C 1
ATOM 2929 O O . PRO A 1 353 ? -16.344 -24.047 2.1 1 95.81 353 PRO A O 1
ATOM 2932 N N . PRO A 1 354 ? -16.609 -22.578 3.738 1 94.94 354 PRO A N 1
ATOM 2933 C CA . PRO A 1 354 ? -18.047 -22.859 3.795 1 94.94 354 PRO A CA 1
ATOM 2934 C C . PRO A 1 354 ? -18.781 -22.375 2.553 1 94.94 354 PRO A C 1
ATOM 2936 O O . PRO A 1 354 ? -18.438 -21.328 1.996 1 94.94 354 PRO A O 1
ATOM 2939 N N . SER A 1 355 ? -19.859 -23.172 2.248 1 95.06 355 SER A N 1
ATOM 2940 C CA . SER A 1 355 ? -20.688 -22.781 1.107 1 95.06 355 SER A CA 1
ATOM 2941 C C . SER A 1 355 ? -21.469 -21.516 1.396 1 95.06 355 SER A C 1
ATOM 2943 O O . SER A 1 355 ? -22.203 -21.438 2.393 1 95.06 355 SER A O 1
ATOM 2945 N N . ASP A 1 356 ? -21.297 -20.531 0.528 1 94.75 356 ASP A N 1
ATOM 2946 C CA . ASP A 1 356 ? -22.016 -19.266 0.578 1 94.75 356 ASP A CA 1
ATOM 2947 C C . ASP A 1 356 ? -22.109 -18.641 -0.806 1 94.75 356 ASP A C 1
ATOM 2949 O O . ASP A 1 356 ? -21.078 -18.266 -1.387 1 94.75 356 ASP A O 1
ATOM 2953 N N . ASP A 1 357 ? -23.297 -18.391 -1.274 1 93.56 357 ASP A N 1
ATOM 2954 C CA . ASP A 1 357 ? -23.516 -17.922 -2.643 1 93.56 357 ASP A CA 1
ATOM 2955 C C . ASP A 1 357 ? -23 -16.5 -2.822 1 93.56 357 ASP A C 1
ATOM 2957 O O . ASP A 1 357 ? -22.844 -16.016 -3.951 1 93.56 357 ASP A O 1
ATOM 2961 N N . ARG A 1 358 ? -22.828 -15.836 -1.79 1 93.69 358 ARG A N 1
ATOM 2962 C CA . ARG A 1 358 ? -22.281 -14.484 -1.852 1 93.69 358 ARG A CA 1
ATOM 2963 C C . ARG A 1 358 ? -20.781 -14.516 -2.08 1 93.69 358 ARG A C 1
ATOM 2965 O O . ARG A 1 358 ? -20.188 -13.523 -2.498 1 93.69 358 ARG A O 1
ATOM 2972 N N . CYS A 1 359 ? -20.125 -15.648 -1.83 1 95.06 359 CYS A N 1
ATOM 2973 C CA . CYS A 1 359 ? -18.672 -15.773 -1.925 1 95.06 359 CYS A CA 1
ATOM 2974 C C . CYS A 1 359 ? -18.266 -16.422 -3.238 1 95.06 359 CYS A C 1
ATOM 2976 O O . CYS A 1 359 ? -17.297 -16 -3.879 1 95.06 359 CYS A O 1
ATOM 2978 N N . PHE A 1 360 ? -18.953 -17.438 -3.609 1 94.12 360 PHE A N 1
ATOM 2979 C CA . PHE A 1 360 ? -18.719 -18.156 -4.852 1 94.12 360 PHE A CA 1
ATOM 2980 C C . PHE A 1 360 ? -19.938 -18.969 -5.25 1 94.12 360 PHE A C 1
ATOM 2982 O O . PHE A 1 360 ? -20.781 -19.297 -4.406 1 94.12 360 PHE A O 1
ATOM 2989 N N . PRO A 1 361 ? -20.094 -19.312 -6.555 1 93.25 361 PRO A N 1
ATOM 2990 C CA . PRO A 1 361 ? -21.25 -20.078 -7.008 1 93.25 361 PRO A CA 1
ATOM 2991 C C . PRO A 1 361 ? -21.234 -21.531 -6.516 1 93.25 361 PRO A C 1
ATOM 2993 O O . PRO A 1 361 ? -20.203 -22 -6.031 1 93.25 361 PRO A O 1
ATOM 2996 N N . ASN A 1 362 ? -22.297 -22.234 -6.734 1 94.62 362 ASN A N 1
ATOM 2997 C CA . ASN A 1 362 ? -22.562 -23.531 -6.102 1 94.62 362 ASN A CA 1
ATOM 2998 C C . ASN A 1 362 ? -21.625 -24.609 -6.629 1 94.62 362 ASN A C 1
ATOM 3000 O O . ASN A 1 362 ? -21.375 -25.594 -5.949 1 94.62 362 ASN A O 1
ATOM 3004 N N . TRP A 1 363 ? -21.094 -24.516 -7.801 1 95 363 TRP A N 1
ATOM 3005 C CA . TRP A 1 363 ? -20.219 -25.578 -8.336 1 95 363 TRP A CA 1
ATOM 3006 C C . TRP A 1 363 ? -18.891 -25.609 -7.586 1 95 363 TRP A C 1
ATOM 3008 O O . TRP A 1 363 ? -18.062 -26.5 -7.828 1 95 363 TRP A O 1
ATOM 3018 N N . HIS A 1 364 ? -18.719 -24.641 -6.676 1 96.69 364 HIS A N 1
ATOM 3019 C CA . HIS A 1 364 ? -17.547 -24.656 -5.801 1 96.69 364 HIS A CA 1
ATOM 3020 C C . HIS A 1 364 ? -17.859 -25.375 -4.492 1 96.69 364 HIS A C 1
ATOM 3022 O O . HIS A 1 364 ? -16.938 -25.672 -3.713 1 96.69 364 HIS A O 1
ATOM 3028 N N . ASN A 1 365 ? -19.078 -25.703 -4.234 1 97.38 365 ASN A N 1
ATOM 3029 C CA . ASN A 1 365 ? -19.438 -26.25 -2.93 1 97.38 365 ASN A CA 1
ATOM 3030 C C . ASN A 1 365 ? -18.797 -27.609 -2.688 1 97.38 365 ASN A C 1
ATOM 3032 O O . ASN A 1 365 ? -18.641 -28.406 -3.617 1 97.38 365 ASN A O 1
ATOM 3036 N N . PHE A 1 366 ? -18.594 -27.891 -1.47 1 97.62 366 PHE A N 1
ATOM 3037 C CA . PHE A 1 366 ? -17.875 -29.047 -0.974 1 97.62 366 PHE A CA 1
ATOM 3038 C C . PHE A 1 366 ? -18.469 -30.344 -1.538 1 97.62 366 PHE A C 1
ATOM 3040 O O . PHE A 1 366 ? -17.734 -31.219 -1.989 1 97.62 366 PHE A O 1
ATOM 3047 N N . ASP A 1 367 ? -19.766 -30.438 -1.652 1 97.75 367 ASP A N 1
ATOM 3048 C CA . ASP A 1 367 ? -20.438 -31.688 -1.975 1 97.75 367 ASP A CA 1
ATOM 3049 C C . ASP A 1 367 ? -20.969 -31.672 -3.406 1 97.75 367 ASP A C 1
ATOM 3051 O O . ASP A 1 367 ? -21.641 -32.625 -3.836 1 97.75 367 ASP A O 1
ATOM 3055 N N . ASN A 1 368 ? -20.656 -30.656 -4.125 1 97.69 368 ASN A N 1
ATOM 3056 C CA . ASN A 1 368 ? -21.203 -30.578 -5.48 1 97.69 368 ASN A CA 1
ATOM 3057 C C . ASN A 1 368 ? -20.266 -31.234 -6.488 1 97.69 368 ASN A C 1
ATOM 3059 O O . ASN A 1 368 ? -19.062 -31.359 -6.238 1 97.69 368 ASN A O 1
ATOM 3063 N N . ASP A 1 369 ? -20.844 -31.656 -7.652 1 97 369 ASP A N 1
ATOM 3064 C CA . ASP A 1 369 ? -20.109 -32.312 -8.719 1 97 369 ASP A CA 1
ATOM 3065 C C . ASP A 1 369 ? -19.125 -31.359 -9.383 1 97 369 ASP A C 1
ATOM 3067 O O . ASP A 1 369 ? -19.422 -30.172 -9.555 1 97 369 ASP A O 1
ATOM 3071 N N . MET A 1 370 ? -17.984 -31.891 -9.711 1 96.31 370 MET A N 1
ATOM 3072 C CA . MET A 1 370 ? -17.078 -31.141 -10.57 1 96.31 370 MET A CA 1
ATOM 3073 C C . MET A 1 370 ? -17.609 -31.062 -11.992 1 96.31 370 MET A C 1
ATOM 3075 O O . MET A 1 370 ? -17.797 -32.094 -12.641 1 96.31 370 MET A O 1
ATOM 3079 N N . PRO A 1 371 ? -17.859 -29.859 -12.445 1 94 371 PRO A N 1
ATOM 3080 C CA . PRO A 1 371 ? -18.406 -29.766 -13.797 1 94 371 PRO A CA 1
ATOM 3081 C C . PRO A 1 371 ? -17.578 -30.5 -14.836 1 94 371 PRO A C 1
ATOM 3083 O O . PRO A 1 371 ? -16.375 -30.266 -14.961 1 94 371 PRO A O 1
ATOM 3086 N N . LEU A 1 372 ? -18.156 -31.469 -15.586 1 94.19 372 LEU A N 1
ATOM 3087 C CA . LEU A 1 372 ? -17.641 -32.281 -16.688 1 94.19 372 LEU A CA 1
ATOM 3088 C C . LEU A 1 372 ? -16.594 -33.25 -16.203 1 94.19 372 LEU A C 1
ATOM 3090 O O . LEU A 1 372 ? -15.906 -33.875 -17 1 94.19 372 LEU A O 1
ATOM 3094 N N . LEU A 1 373 ? -16.469 -33.375 -14.852 1 96.62 373 LEU A N 1
ATOM 3095 C CA . LEU A 1 373 ? -15.547 -34.375 -14.297 1 96.62 373 LEU A CA 1
ATOM 3096 C C . LEU A 1 373 ? -16.281 -35.344 -13.375 1 96.62 373 LEU A C 1
ATOM 3098 O O . LEU A 1 373 ? -15.688 -35.906 -12.445 1 96.62 373 LEU A O 1
ATOM 3102 N N . GLN A 1 374 ? -17.5 -35.438 -13.664 1 93.81 374 GLN A N 1
ATOM 3103 C CA . GLN A 1 374 ? -18.297 -36.406 -12.914 1 93.81 374 GLN A CA 1
ATOM 3104 C C . GLN A 1 374 ? -17.719 -37.812 -13.023 1 93.81 374 GLN A C 1
ATOM 3106 O O . GLN A 1 374 ? -17.109 -38.156 -14.031 1 93.81 374 GLN A O 1
ATOM 3111 N N . PRO A 1 375 ? -17.859 -38.625 -12.023 1 95.56 375 PRO A N 1
ATOM 3112 C CA . PRO A 1 375 ? -18.734 -38.469 -10.852 1 95.56 375 PRO A CA 1
ATOM 3113 C C . PRO A 1 375 ? -18.016 -37.812 -9.68 1 95.56 375 PRO A C 1
ATOM 3115 O O . PRO A 1 375 ? -18.516 -37.812 -8.555 1 95.56 375 PRO A O 1
ATOM 3118 N N . MET A 1 376 ? -16.906 -37.219 -9.938 1 97.19 376 MET A N 1
ATOM 3119 C CA . MET A 1 376 ? -16.125 -36.625 -8.859 1 97.19 376 MET A CA 1
ATOM 3120 C C . MET A 1 376 ? -16.812 -35.375 -8.305 1 97.19 376 MET A C 1
ATOM 3122 O O . MET A 1 376 ? -17.359 -34.562 -9.062 1 97.19 376 MET A O 1
ATOM 3126 N N . LYS A 1 377 ? -16.812 -35.312 -7.004 1 98 377 LYS A N 1
ATOM 3127 C CA . LYS A 1 377 ? -17.219 -34.094 -6.281 1 98 377 LYS A CA 1
ATOM 3128 C C . LYS A 1 377 ? -15.992 -33.312 -5.824 1 98 377 LYS A C 1
ATOM 3130 O O . LYS A 1 377 ? -14.875 -33.844 -5.789 1 98 377 LYS A O 1
ATOM 3135 N N . ASN A 1 378 ? -16.234 -32.031 -5.488 1 98.06 378 ASN A N 1
ATOM 3136 C CA . ASN A 1 378 ? -15.102 -31.219 -5.07 1 98.06 378 ASN A CA 1
ATOM 3137 C C . ASN A 1 378 ? -14.375 -31.828 -3.883 1 98.06 378 ASN A C 1
ATOM 3139 O O . ASN A 1 378 ? -13.141 -31.859 -3.857 1 98.06 378 ASN A O 1
ATOM 3143 N N . ARG A 1 379 ? -15.008 -32.375 -2.91 1 97.88 379 ARG A N 1
ATOM 3144 C CA . ARG A 1 379 ? -14.398 -32.969 -1.722 1 97.88 379 ARG A CA 1
ATOM 3145 C C . ARG A 1 379 ? -13.5 -34.156 -2.09 1 97.88 379 ARG A C 1
ATOM 3147 O O . ARG A 1 379 ? -12.523 -34.438 -1.396 1 97.88 379 ARG A O 1
ATOM 3154 N N . ASP A 1 380 ? -13.828 -34.844 -3.189 1 98.19 380 ASP A N 1
ATOM 3155 C CA . ASP A 1 380 ? -13.07 -36.031 -3.588 1 98.19 380 ASP A CA 1
ATOM 3156 C C . ASP A 1 380 ? -11.648 -35.656 -4.008 1 98.19 380 ASP A C 1
ATOM 3158 O O . ASP A 1 380 ? -10.719 -36.438 -3.848 1 98.19 380 ASP A O 1
ATOM 3162 N N . ALA A 1 381 ? -11.484 -34.5 -4.5 1 98.06 381 ALA A N 1
ATOM 3163 C CA . ALA A 1 381 ? -10.188 -34.062 -4.996 1 98.06 381 ALA A CA 1
ATOM 3164 C C . ALA A 1 381 ? -9.289 -33.594 -3.848 1 98.06 381 ALA A C 1
ATOM 3166 O O . ALA A 1 381 ? -8.125 -33.25 -4.062 1 98.06 381 ALA A O 1
ATOM 3167 N N . LEU A 1 382 ? -9.805 -33.625 -2.625 1 98.5 382 LEU A N 1
ATOM 3168 C CA . LEU A 1 382 ? -9.008 -33.344 -1.428 1 98.5 382 LEU A CA 1
ATOM 3169 C C . LEU A 1 382 ? -8.359 -34.625 -0.917 1 98.5 382 LEU A C 1
ATOM 3171 O O . LEU A 1 382 ? -7.527 -34.594 -0.005 1 98.5 382 LEU A O 1
ATOM 3175 N N . SER A 1 383 ? -8.656 -35.688 -1.527 1 98.62 383 SER A N 1
ATOM 3176 C CA . SER A 1 383 ? -8.234 -37 -1.021 1 98.62 383 SER A CA 1
ATOM 3177 C C . SER A 1 383 ? -6.715 -37.125 -1.051 1 98.62 383 SER A C 1
ATOM 3179 O O . SER A 1 383 ? -6.07 -36.719 -2.021 1 98.62 383 SER A O 1
ATOM 3181 N N . ASN A 1 384 ? -6.203 -37.75 -0.008 1 98.56 384 ASN A N 1
ATOM 3182 C CA . ASN A 1 384 ? -4.781 -38.062 0.019 1 98.56 384 ASN A CA 1
ATOM 3183 C C . ASN A 1 384 ? -4.438 -39.125 -1.023 1 98.56 384 ASN A C 1
ATOM 3185 O O . ASN A 1 384 ? -3.264 -39.344 -1.345 1 98.56 384 ASN A O 1
ATOM 3189 N N . ALA A 1 385 ? -5.41 -39.781 -1.633 1 98.5 385 ALA A N 1
ATOM 3190 C CA . ALA A 1 385 ? -5.207 -40.875 -2.57 1 98.5 385 ALA A CA 1
ATOM 3191 C C . ALA A 1 385 ? -4.477 -40.406 -3.822 1 98.5 385 ALA A C 1
ATOM 3193 O O . ALA A 1 385 ? -3.787 -41.188 -4.48 1 98.5 385 ALA A O 1
ATOM 3194 N N . TYR A 1 386 ? -4.66 -39.156 -4.133 1 98.62 386 TYR A N 1
ATOM 3195 C CA . TYR A 1 386 ? -3.98 -38.656 -5.312 1 98.62 386 TYR A CA 1
ATOM 3196 C C . TYR A 1 386 ? -2.475 -38.875 -5.219 1 98.62 386 TYR A C 1
ATOM 3198 O O . TYR A 1 386 ? -1.864 -39.406 -6.141 1 98.62 386 TYR A O 1
ATOM 3206 N N . THR A 1 387 ? -1.901 -38.531 -4.047 1 98.19 387 THR A N 1
ATOM 3207 C CA . THR A 1 387 ? -0.45 -38.625 -3.926 1 98.19 387 THR A CA 1
ATOM 3208 C C . THR A 1 387 ? -0.045 -39.906 -3.209 1 98.19 387 THR A C 1
ATOM 3210 O O . THR A 1 387 ? 1.109 -40.344 -3.291 1 98.19 387 THR A O 1
ATOM 3213 N N . ASP A 1 388 ? -1.005 -40.594 -2.543 1 98.12 388 ASP A N 1
ATOM 3214 C CA . ASP A 1 388 ? -0.717 -41.906 -1.941 1 98.12 388 ASP A CA 1
ATOM 3215 C C . ASP A 1 388 ? -0.663 -43 -3.002 1 98.12 388 ASP A C 1
ATOM 3217 O O . ASP A 1 388 ? 0.121 -43.938 -2.889 1 98.12 388 ASP A O 1
ATOM 3221 N N . ASN A 1 389 ? -1.499 -42.812 -4.133 1 97.94 389 ASN A N 1
ATOM 3222 C CA . ASN A 1 389 ? -1.708 -43.938 -5.008 1 97.94 389 ASN A CA 1
ATOM 3223 C C . ASN A 1 389 ? -1.349 -43.625 -6.457 1 97.94 389 ASN A C 1
ATOM 3225 O O . ASN A 1 389 ? -0.975 -44.5 -7.223 1 97.94 389 ASN A O 1
ATOM 3229 N N . LEU A 1 390 ? -1.503 -42.438 -6.871 1 98.19 390 LEU A N 1
ATOM 3230 C CA . LEU A 1 390 ? -1.562 -42.219 -8.312 1 98.19 390 LEU A CA 1
ATOM 3231 C C . LEU A 1 390 ? -0.31 -41.5 -8.805 1 98.19 390 LEU A C 1
ATOM 3233 O O . LEU A 1 390 ? 0.243 -41.844 -9.844 1 98.19 390 LEU A O 1
ATOM 3237 N N . TYR A 1 391 ? 0.14 -40.438 -8.07 1 98.38 391 TYR A N 1
ATOM 3238 C CA . TYR A 1 391 ? 1.344 -39.75 -8.5 1 98.38 391 TYR A CA 1
ATOM 3239 C C . TYR A 1 391 ? 2.084 -39.156 -7.312 1 98.38 391 TYR A C 1
ATOM 3241 O O . TYR A 1 391 ? 1.557 -39.125 -6.195 1 98.38 391 TYR A O 1
ATOM 3249 N N . GLU A 1 392 ? 3.301 -38.75 -7.5 1 98.06 392 GLU A N 1
ATOM 3250 C CA . GLU A 1 392 ? 4.137 -38.031 -6.543 1 98.06 392 GLU A CA 1
ATOM 3251 C C . GLU A 1 392 ? 5.012 -37 -7.238 1 98.06 392 GLU A C 1
ATOM 3253 O O . GLU A 1 392 ? 5.219 -37.062 -8.453 1 98.06 392 GLU A O 1
ATOM 3258 N N . PHE A 1 393 ? 5.379 -36.062 -6.492 1 98.12 393 PHE A N 1
ATOM 3259 C CA . PHE A 1 393 ? 6.219 -35 -7.039 1 98.12 393 PHE A CA 1
ATOM 3260 C C . PHE A 1 393 ? 7.672 -35.188 -6.621 1 98.12 393 PHE A C 1
ATOM 3262 O O . PHE A 1 393 ? 7.953 -35.5 -5.461 1 98.12 393 PHE A O 1
ATOM 3269 N N . ALA A 1 394 ? 8.539 -35.062 -7.645 1 96.5 394 ALA A N 1
ATOM 3270 C CA . ALA A 1 394 ? 9.938 -34.844 -7.293 1 96.5 394 ALA A CA 1
ATOM 3271 C C . ALA A 1 394 ? 10.148 -33.5 -6.656 1 96.5 394 ALA A C 1
ATOM 3273 O O . ALA A 1 394 ? 9.352 -32.562 -6.867 1 96.5 394 ALA A O 1
ATOM 3274 N N . GLU A 1 395 ? 11.219 -33.406 -5.867 1 94.31 395 GLU A N 1
ATOM 3275 C CA . GLU A 1 395 ? 11.547 -32.125 -5.27 1 94.31 395 GLU A CA 1
ATOM 3276 C C . GLU A 1 395 ? 11.961 -31.109 -6.332 1 94.31 395 GLU A C 1
ATOM 3278 O O . GLU A 1 395 ? 12.477 -31.484 -7.387 1 94.31 395 GLU A O 1
ATOM 3283 N N . ARG A 1 396 ? 11.734 -29.906 -6.016 1 97.19 396 ARG A N 1
ATOM 3284 C CA . ARG A 1 396 ? 12.211 -28.828 -6.883 1 97.19 396 ARG A CA 1
ATOM 3285 C C . ARG A 1 396 ? 13.734 -28.781 -6.922 1 97.19 396 ARG A C 1
ATOM 3287 O O . ARG A 1 396 ? 14.391 -29.219 -5.973 1 97.19 396 ARG A O 1
ATOM 3294 N N . PRO A 1 397 ? 14.289 -28.312 -8.062 1 97.69 397 PRO A N 1
ATOM 3295 C CA . PRO A 1 397 ? 15.742 -28.125 -8.07 1 97.69 397 PRO A CA 1
ATOM 3296 C C . PRO A 1 397 ? 16.219 -27.156 -6.996 1 97.69 397 PRO A C 1
ATOM 3298 O O . PRO A 1 397 ? 15.641 -26.094 -6.812 1 97.69 397 PRO A O 1
ATOM 3301 N N . THR A 1 398 ? 17.203 -27.594 -6.242 1 95.75 398 THR A N 1
ATOM 3302 C CA . THR A 1 398 ? 17.781 -26.75 -5.207 1 95.75 398 THR A CA 1
ATOM 3303 C C . THR A 1 398 ? 19.312 -26.812 -5.262 1 95.75 398 THR A C 1
ATOM 3305 O O . THR A 1 398 ? 19.875 -27.672 -5.941 1 95.75 398 THR A O 1
ATOM 3308 N N . CYS A 1 399 ? 19.969 -25.875 -4.688 1 96.88 399 CYS A N 1
ATOM 3309 C CA . CYS A 1 399 ? 21.422 -25.859 -4.512 1 96.88 399 CYS A CA 1
ATOM 3310 C C . CYS A 1 399 ? 21.797 -25.203 -3.188 1 96.88 399 CYS A C 1
ATOM 3312 O O . CYS A 1 399 ? 20.922 -24.703 -2.465 1 96.88 399 CYS A O 1
ATOM 3314 N N . SER A 1 400 ? 23.047 -25.375 -2.787 1 95 400 SER A N 1
ATOM 3315 C CA . SER A 1 400 ? 23.562 -24.812 -1.552 1 95 400 SER A CA 1
ATOM 3316 C C . SER A 1 400 ? 24.953 -24.219 -1.766 1 95 400 SER A C 1
ATOM 3318 O O . SER A 1 400 ? 25.516 -24.297 -2.861 1 95 400 SER A O 1
ATOM 3320 N N . ARG A 1 401 ? 25.391 -23.531 -0.783 1 93.44 401 ARG A N 1
ATOM 3321 C CA . ARG A 1 401 ? 26.719 -22.953 -0.875 1 93.44 401 ARG A CA 1
ATOM 3322 C C . ARG A 1 401 ? 27.797 -24.031 -0.966 1 93.44 401 ARG A C 1
ATOM 3324 O O . ARG A 1 401 ? 28.828 -23.844 -1.617 1 93.44 401 ARG A O 1
ATOM 3331 N N . GLU A 1 402 ? 27.547 -25.188 -0.419 1 93.56 402 GLU A N 1
ATOM 3332 C CA . GLU A 1 402 ? 28.453 -26.312 -0.441 1 93.56 402 GLU A CA 1
ATOM 3333 C C . GLU A 1 402 ? 28.344 -27.094 -1.747 1 93.56 402 GLU A C 1
ATOM 3335 O O . GLU A 1 402 ? 29.344 -27.609 -2.266 1 93.56 402 GLU A O 1
ATOM 3340 N N . HIS A 1 403 ? 27.141 -27.172 -2.197 1 94.44 403 HIS A N 1
ATOM 3341 C CA . HIS A 1 403 ? 26.844 -27.875 -3.441 1 94.44 403 HIS A CA 1
ATOM 3342 C C . HIS A 1 403 ? 26.203 -26.938 -4.465 1 94.44 403 HIS A C 1
ATOM 3344 O O . HIS A 1 403 ? 24.984 -26.969 -4.66 1 94.44 403 HIS A O 1
ATOM 3350 N N . ARG A 1 404 ? 27 -26.281 -5.254 1 93.38 404 ARG A N 1
ATOM 3351 C CA . ARG A 1 404 ? 26.531 -25.234 -6.16 1 93.38 404 ARG A CA 1
ATOM 3352 C C . ARG A 1 404 ? 26.156 -25.812 -7.52 1 93.38 404 ARG A C 1
ATOM 3354 O O . ARG A 1 404 ? 26.625 -25.344 -8.555 1 93.38 404 ARG A O 1
ATOM 3361 N N . ASN A 1 405 ? 25.359 -26.828 -7.465 1 95.38 405 ASN A N 1
ATOM 3362 C CA . ASN A 1 405 ? 24.875 -27.516 -8.656 1 95.38 405 ASN A CA 1
ATOM 3363 C C . ASN A 1 405 ? 23.391 -27.859 -8.539 1 95.38 405 ASN A C 1
ATOM 3365 O O . ASN A 1 405 ? 22.938 -28.359 -7.508 1 95.38 405 ASN A O 1
ATOM 3369 N N . CYS A 1 406 ? 22.625 -27.578 -9.555 1 97.75 406 CYS A N 1
ATOM 3370 C CA . CYS A 1 406 ? 21.172 -27.797 -9.539 1 97.75 406 CYS A CA 1
ATOM 3371 C C . CYS A 1 406 ? 20.812 -29.141 -10.148 1 97.75 406 CYS A C 1
ATOM 3373 O O . CYS A 1 406 ? 19.641 -29.422 -10.414 1 97.75 406 CYS A O 1
ATOM 3375 N N . ASP A 1 407 ? 21.828 -29.938 -10.523 1 95.94 407 ASP A N 1
ATOM 3376 C CA . ASP A 1 407 ? 21.688 -31.266 -11.102 1 95.94 407 ASP A CA 1
ATOM 3377 C C . ASP A 1 407 ? 20.922 -31.219 -12.414 1 95.94 407 ASP A C 1
ATOM 3379 O O . ASP A 1 407 ? 20.016 -32.031 -12.641 1 95.94 407 ASP A O 1
ATOM 3383 N N . SER A 1 408 ? 21.078 -30.188 -13.203 1 97.75 408 SER A N 1
ATOM 3384 C CA . SER A 1 408 ? 20.531 -29.984 -14.539 1 97.75 408 SER A CA 1
ATOM 3385 C C . SER A 1 408 ? 21.422 -29.062 -15.367 1 97.75 408 SER A C 1
ATOM 3387 O O . SER A 1 408 ? 21.859 -28.031 -14.883 1 97.75 408 SER A O 1
ATOM 3389 N N . LYS A 1 409 ? 21.719 -29.453 -16.641 1 97.12 409 LYS A N 1
ATOM 3390 C CA . LYS A 1 409 ? 22.562 -28.641 -17.5 1 97.12 409 LYS A CA 1
ATOM 3391 C C . LYS A 1 409 ? 21.828 -27.375 -17.938 1 97.12 409 LYS A C 1
ATOM 3393 O O . LYS A 1 409 ? 22.438 -26.469 -18.516 1 97.12 409 LYS A O 1
ATOM 3398 N N . TYR A 1 410 ? 20.562 -27.312 -17.609 1 98.5 410 TYR A N 1
ATOM 3399 C CA . TYR A 1 410 ? 19.75 -26.188 -18.047 1 98.5 410 TYR A CA 1
ATOM 3400 C C . TYR A 1 410 ? 19.625 -25.141 -16.953 1 98.5 410 TYR A C 1
ATOM 3402 O O . TYR A 1 410 ? 19 -24.109 -17.141 1 98.5 410 TYR A O 1
ATOM 3410 N N . LEU A 1 411 ? 20.141 -25.406 -15.742 1 98.62 411 LEU A N 1
ATOM 3411 C CA . LEU A 1 411 ? 20.031 -24.547 -14.57 1 98.62 411 LEU A CA 1
ATOM 3412 C C . LEU A 1 411 ? 21.422 -24.203 -14.039 1 98.62 411 LEU A C 1
ATOM 3414 O O . LEU A 1 411 ? 22.406 -24.844 -14.391 1 98.62 411 LEU A O 1
ATOM 3418 N N . PHE A 1 412 ? 21.531 -23.156 -13.328 1 97.94 412 PHE A N 1
ATOM 3419 C CA . PHE A 1 412 ? 22.75 -22.828 -12.594 1 97.94 412 PHE A CA 1
ATOM 3420 C C . PHE A 1 412 ? 22.406 -22.344 -11.18 1 97.94 412 PHE A C 1
ATOM 3422 O O . PHE A 1 412 ? 21.25 -22 -10.898 1 97.94 412 PHE A O 1
ATOM 3429 N N . CYS A 1 413 ? 23.359 -22.453 -10.281 1 97.56 413 CYS A N 1
ATOM 3430 C CA . CYS A 1 413 ? 23.172 -22.062 -8.891 1 97.56 413 CYS A CA 1
ATOM 3431 C C . CYS A 1 413 ? 23.516 -20.594 -8.68 1 97.56 413 CYS A C 1
ATOM 3433 O O . CYS A 1 413 ? 24.672 -20.188 -8.859 1 97.56 413 CYS A O 1
ATOM 3435 N N . PHE A 1 414 ? 22.578 -19.828 -8.305 1 95.81 414 PHE A N 1
ATOM 3436 C CA . PHE A 1 414 ? 22.812 -18.422 -7.945 1 95.81 414 PHE A CA 1
ATOM 3437 C C . PHE A 1 414 ? 23.109 -18.297 -6.457 1 95.81 414 PHE A C 1
ATOM 3439 O O . PHE A 1 414 ? 22.328 -18.766 -5.621 1 95.81 414 PHE A O 1
ATOM 3446 N N . VAL A 1 415 ? 24.156 -17.656 -6.152 1 93.25 415 VAL A N 1
ATOM 3447 C CA . VAL A 1 415 ? 24.547 -17.438 -4.762 1 93.25 415 VAL A CA 1
ATOM 3448 C C . VAL A 1 415 ? 24.469 -15.953 -4.43 1 93.25 415 VAL A C 1
ATOM 3450 O O . VAL A 1 415 ? 25.359 -15.18 -4.777 1 93.25 415 VAL A O 1
ATOM 3453 N N . PRO A 1 416 ? 23.484 -15.578 -3.627 1 88.75 416 PRO A N 1
ATOM 3454 C CA . PRO A 1 416 ? 23.359 -14.164 -3.266 1 88.75 416 PRO A CA 1
ATOM 3455 C C . PRO A 1 416 ? 24.531 -13.656 -2.449 1 88.75 416 PRO A C 1
ATOM 3457 O O . PRO A 1 416 ? 25.172 -14.422 -1.716 1 88.75 416 PRO A O 1
ATOM 3460 N N . GLU A 1 417 ? 24.797 -12.336 -2.572 1 84.19 417 GLU A N 1
ATOM 3461 C CA . GLU A 1 417 ? 25.859 -11.711 -1.791 1 84.19 417 GL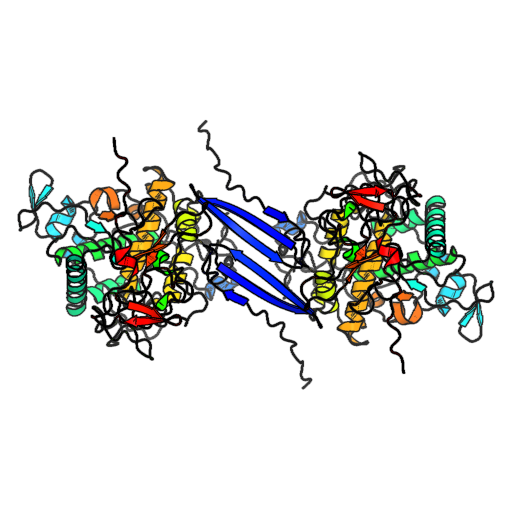U A CA 1
ATOM 3462 C C . GLU A 1 417 ? 25.531 -11.711 -0.302 1 84.19 417 GLU A C 1
ATOM 3464 O O . GLU A 1 417 ? 26.406 -11.883 0.538 1 84.19 417 GLU A O 1
ATOM 3469 N N . ASP A 1 418 ? 24.266 -11.453 -0.101 1 81.25 418 ASP A N 1
ATOM 3470 C CA . ASP A 1 418 ? 23.812 -11.516 1.284 1 81.25 418 ASP A CA 1
ATOM 3471 C C . ASP A 1 418 ? 23.859 -12.945 1.817 1 81.25 418 ASP A C 1
ATOM 3473 O O . ASP A 1 418 ? 23.109 -13.812 1.367 1 81.25 418 ASP A O 1
ATOM 3477 N N . VAL A 1 419 ? 24.625 -13.156 2.865 1 82.69 419 VAL A N 1
ATOM 3478 C CA . VAL A 1 419 ? 24.891 -14.492 3.389 1 82.69 419 VAL A CA 1
ATOM 3479 C C . VAL A 1 419 ? 23.641 -15.039 4.059 1 82.69 419 VAL A C 1
ATOM 3481 O O . VAL A 1 419 ? 23.5 -16.25 4.219 1 82.69 419 VAL A O 1
ATOM 3484 N N . GLU A 1 420 ? 22.766 -14.172 4.395 1 79.88 420 GLU A N 1
ATOM 3485 C CA . GLU A 1 420 ? 21.547 -14.617 5.07 1 79.88 420 GLU A CA 1
ATOM 3486 C C . GLU A 1 420 ? 20.547 -15.188 4.074 1 79.88 420 GLU A C 1
ATOM 3488 O O . GLU A 1 420 ? 19.609 -15.891 4.461 1 79.88 420 GLU A O 1
ATOM 3493 N N . GLU A 1 421 ? 20.781 -14.914 2.83 1 85.06 421 GLU A N 1
ATOM 3494 C CA . GLU A 1 421 ? 19.906 -15.445 1.791 1 85.06 421 GLU A CA 1
ATOM 3495 C C . GLU A 1 421 ? 20.453 -16.75 1.22 1 85.06 421 GLU A C 1
ATOM 3497 O O . GLU A 1 421 ? 21.609 -16.797 0.775 1 85.06 421 GLU A O 1
ATOM 3502 N N . PRO A 1 422 ? 19.703 -17.766 1.223 1 89.81 422 PRO A N 1
ATOM 3503 C CA . PRO A 1 422 ? 20.203 -19.031 0.688 1 89.81 422 PRO A CA 1
ATOM 3504 C C . PRO A 1 422 ? 20.328 -19.031 -0.834 1 89.81 422 PRO A C 1
ATOM 3506 O O . PRO A 1 422 ? 19.531 -18.359 -1.516 1 89.81 422 PRO A O 1
ATOM 3509 N N . PRO A 1 423 ? 21.328 -19.828 -1.345 1 94 423 PRO A N 1
ATOM 3510 C CA . PRO A 1 423 ? 21.406 -20 -2.797 1 94 423 PRO A CA 1
ATOM 3511 C C . PRO A 1 423 ? 20.172 -20.703 -3.375 1 94 423 PRO A C 1
ATOM 3513 O O . PRO A 1 423 ? 19.469 -21.406 -2.654 1 94 423 PRO A O 1
ATOM 3516 N N . TYR A 1 424 ? 19.953 -20.469 -4.613 1 95.31 424 TYR A N 1
ATOM 3517 C CA . TYR A 1 424 ? 18.828 -21.125 -5.277 1 95.31 424 TYR A CA 1
ATOM 3518 C C . TYR A 1 424 ? 19.109 -21.328 -6.758 1 95.31 424 TYR A C 1
ATOM 3520 O O . TYR A 1 424 ? 20 -20.688 -7.32 1 95.31 424 TYR A O 1
ATOM 3528 N N . CYS A 1 425 ? 18.438 -22.25 -7.348 1 98.12 425 CYS A N 1
ATOM 3529 C CA . CYS A 1 425 ? 18.625 -22.578 -8.758 1 98.12 425 CYS A CA 1
ATOM 3530 C C . CYS A 1 425 ? 17.875 -21.594 -9.648 1 98.12 425 CYS A C 1
ATOM 3532 O O . CYS A 1 425 ? 16.766 -21.188 -9.336 1 98.12 425 CYS A O 1
ATOM 3534 N N . MET A 1 426 ? 18.469 -21.234 -10.781 1 98.12 426 MET A N 1
ATOM 3535 C CA . MET A 1 426 ? 17.891 -20.375 -11.812 1 98.12 426 MET A CA 1
ATOM 3536 C C . MET A 1 426 ? 18.031 -21.016 -13.195 1 98.12 426 MET A C 1
ATOM 3538 O O . MET A 1 426 ? 18.953 -21.781 -13.43 1 98.12 426 MET A O 1
ATOM 3542 N N . SER A 1 427 ? 17.078 -20.719 -13.984 1 98.69 427 SER A N 1
ATOM 3543 C CA . SER A 1 427 ? 17.141 -21.172 -15.375 1 98.69 427 SER A CA 1
ATOM 3544 C C . SER A 1 427 ? 18.266 -20.484 -16.141 1 98.69 427 SER A C 1
ATOM 3546 O O . SER A 1 427 ? 18.547 -19.312 -15.922 1 98.69 427 SER A O 1
ATOM 3548 N N . LYS A 1 428 ? 18.875 -21.188 -17.047 1 98.56 428 LYS A N 1
ATOM 3549 C CA . LYS A 1 428 ? 19.75 -20.562 -18.016 1 98.56 428 LYS A CA 1
ATOM 3550 C C . LYS A 1 428 ? 18.953 -19.844 -19.109 1 98.56 428 LYS A C 1
ATOM 3552 O O . LYS A 1 428 ? 17.75 -20.047 -19.234 1 98.56 428 LYS A O 1
ATOM 3557 N N . VAL A 1 429 ? 19.703 -18.984 -19.844 1 98.44 429 VAL A N 1
ATOM 3558 C CA . VAL A 1 429 ? 19.109 -18.141 -20.875 1 98.44 429 VAL A CA 1
ATOM 3559 C C . VAL A 1 429 ? 19.5 -18.656 -22.25 1 98.44 429 VAL A C 1
ATOM 3561 O O . VAL A 1 429 ? 20.625 -19.141 -22.453 1 98.44 429 VAL A O 1
ATOM 3564 N N . LYS A 1 430 ? 18.578 -18.609 -23.188 1 97.94 430 LYS A N 1
ATOM 3565 C CA . LYS A 1 430 ? 18.859 -19.047 -24.562 1 97.94 430 LYS A CA 1
ATOM 3566 C C . LYS A 1 430 ? 19.797 -18.062 -25.25 1 97.94 430 LYS A C 1
ATOM 3568 O O . LYS A 1 430 ? 19.953 -16.922 -24.828 1 97.94 430 LYS A O 1
ATOM 3573 N N . ILE A 1 431 ? 20.391 -18.562 -26.359 1 96.38 431 ILE A N 1
ATOM 3574 C CA . ILE A 1 431 ? 21.266 -17.703 -27.141 1 96.38 431 ILE A CA 1
ATOM 3575 C C . ILE A 1 431 ? 20.484 -16.5 -27.656 1 96.38 431 ILE A C 1
ATOM 3577 O O . ILE A 1 431 ? 19.344 -16.625 -28.109 1 96.38 431 ILE A O 1
ATOM 3581 N N . GLY A 1 432 ? 21.141 -15.344 -27.578 1 96.62 432 GLY A N 1
ATOM 3582 C CA . GLY A 1 432 ? 20.484 -14.094 -27.953 1 96.62 432 GLY A CA 1
ATOM 3583 C C . GLY A 1 432 ? 19.734 -13.445 -26.797 1 96.62 432 GLY A C 1
ATOM 3584 O O . GLY A 1 432 ? 19.359 -12.273 -26.891 1 96.62 432 GLY A O 1
ATOM 3585 N N . GLY A 1 433 ? 19.547 -14.141 -25.688 1 97.88 433 GLY A N 1
ATOM 3586 C CA . GLY A 1 433 ? 18.797 -13.648 -24.547 1 97.88 433 GLY A CA 1
ATOM 3587 C C . GLY A 1 433 ? 19.562 -12.664 -23.703 1 97.88 433 GLY A C 1
ATOM 3588 O O . GLY A 1 433 ? 20.781 -12.555 -23.812 1 97.88 433 GLY A O 1
ATOM 3589 N N . ASN A 1 434 ? 18.844 -11.898 -22.859 1 97.75 434 ASN A N 1
ATOM 3590 C CA . ASN A 1 434 ? 19.391 -10.891 -21.953 1 97.75 434 ASN A CA 1
ATOM 3591 C C . ASN A 1 434 ? 20.062 -11.523 -20.75 1 97.75 434 ASN A C 1
ATOM 3593 O O . ASN A 1 434 ? 19.453 -12.32 -20.031 1 97.75 434 ASN A O 1
ATOM 3597 N N . CYS A 1 435 ? 21.344 -11.227 -20.5 1 97 435 CYS A N 1
ATOM 3598 C CA . CYS A 1 435 ? 22.078 -11.781 -19.375 1 97 435 CYS A CA 1
ATOM 3599 C C . CYS A 1 435 ? 22.641 -10.672 -18.5 1 97 435 CYS A C 1
ATOM 3601 O O . CYS A 1 435 ? 23.609 -10.883 -17.766 1 97 435 CYS A O 1
ATOM 3603 N N . THR A 1 436 ? 22.016 -9.516 -18.609 1 95.69 436 THR A N 1
ATOM 3604 C CA . THR A 1 436 ? 22.469 -8.352 -17.859 1 95.69 436 THR A CA 1
ATOM 3605 C C . THR A 1 436 ? 22.547 -8.664 -16.359 1 95.69 436 THR A C 1
ATOM 3607 O O . THR A 1 436 ? 21.609 -9.203 -15.781 1 95.69 436 THR A O 1
ATOM 3610 N N . GLY A 1 437 ? 23.641 -8.406 -15.727 1 90.69 437 GLY A N 1
ATOM 3611 C CA . GLY A 1 437 ? 23.797 -8.555 -14.289 1 90.69 437 GLY A CA 1
ATOM 3612 C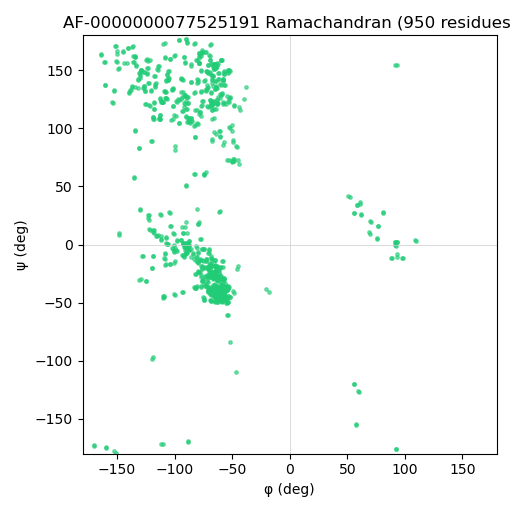 C . GLY A 1 437 ? 24.328 -9.922 -13.891 1 90.69 437 GLY A C 1
ATOM 3613 O O . GLY A 1 437 ? 24.594 -10.164 -12.711 1 90.69 437 GLY A O 1
ATOM 3614 N N . PHE A 1 438 ? 24.562 -10.828 -14.922 1 94.19 438 PHE A N 1
ATOM 3615 C CA . PHE A 1 438 ? 24.922 -12.195 -14.562 1 94.19 438 PHE A CA 1
ATOM 3616 C C . PHE A 1 438 ? 26.156 -12.656 -15.32 1 94.19 438 PHE A C 1
ATOM 3618 O O . PHE A 1 438 ? 26.312 -13.844 -15.609 1 94.19 438 PHE A O 1
ATOM 3625 N N . SER A 1 439 ? 27.047 -11.773 -15.656 1 91.5 439 SER A N 1
ATOM 3626 C CA . SER A 1 439 ? 28.219 -12.094 -16.469 1 91.5 439 SER A CA 1
ATOM 3627 C C . SER A 1 439 ? 29.141 -13.062 -15.742 1 91.5 439 SER A C 1
ATOM 3629 O O . SER A 1 439 ? 29.875 -13.812 -16.375 1 91.5 439 SER A O 1
ATOM 3631 N N . GLU A 1 440 ? 29.094 -13.109 -14.383 1 91.06 440 GLU A N 1
ATOM 3632 C CA . GLU A 1 440 ? 29.984 -13.969 -13.602 1 91.06 440 GLU A CA 1
ATOM 3633 C C . GLU A 1 440 ? 29.359 -15.344 -13.383 1 91.06 440 GLU A C 1
ATOM 3635 O O . GLU A 1 440 ? 29.984 -16.219 -12.781 1 91.06 440 GLU A O 1
ATOM 3640 N N . TYR A 1 441 ? 28.156 -15.594 -13.93 1 94.06 441 TYR A N 1
ATOM 3641 C CA . TYR A 1 441 ? 27.453 -16.859 -13.773 1 94.06 441 TYR A CA 1
ATOM 3642 C C . TYR A 1 441 ? 27.312 -17.578 -15.117 1 94.06 441 TYR A C 1
ATOM 3644 O O . TYR A 1 441 ? 27.344 -16.938 -16.172 1 94.06 441 TYR A O 1
ATOM 3652 N N . PRO A 1 442 ? 27.266 -18.906 -15.047 1 95.56 442 PRO A N 1
ATOM 3653 C CA . PRO A 1 442 ? 27.016 -19.641 -16.297 1 95.56 442 PRO A CA 1
ATOM 3654 C C . PRO A 1 442 ? 25.562 -19.562 -16.75 1 95.56 442 PRO A C 1
ATOM 3656 O O . PRO A 1 442 ? 24.906 -20.594 -16.922 1 95.56 442 PRO A O 1
ATOM 3659 N N . ILE A 1 443 ? 25.062 -18.312 -17.016 1 97.44 443 ILE A N 1
ATOM 3660 C CA . ILE A 1 443 ? 23.656 -18.047 -17.266 1 97.44 443 ILE A CA 1
ATOM 3661 C C . ILE A 1 443 ? 23.297 -18.422 -18.703 1 97.44 443 ILE A C 1
ATOM 3663 O O . ILE A 1 443 ? 22.141 -18.703 -19 1 97.44 443 ILE A O 1
ATOM 3667 N N . CYS A 1 444 ? 24.297 -18.453 -19.625 1 98.12 444 CYS A N 1
ATOM 3668 C CA . CYS A 1 444 ? 24.016 -18.672 -21.031 1 98.12 444 CYS A CA 1
ATOM 3669 C C . CYS A 1 444 ? 24.125 -20.156 -21.391 1 98.12 444 CYS A C 1
ATOM 3671 O O . CYS A 1 444 ? 25.203 -20.75 -21.266 1 98.12 444 CYS A O 1
ATOM 3673 N N . PHE A 1 445 ? 23.062 -20.797 -21.766 1 97.56 445 PHE A N 1
ATOM 3674 C CA . PHE A 1 445 ? 23.109 -22.188 -22.219 1 97.56 445 PHE A CA 1
ATOM 3675 C C . PHE A 1 445 ? 23.922 -22.312 -23.5 1 97.56 445 PHE A C 1
ATOM 3677 O O . PHE A 1 445 ? 23.547 -21.75 -24.531 1 97.56 445 PHE A O 1
ATOM 3684 N N . GLN A 1 446 ? 25.031 -23.031 -23.469 1 94.81 446 GLN A N 1
ATOM 3685 C CA . GLN A 1 446 ? 25.922 -23.266 -24.594 1 94.81 446 GLN A CA 1
ATOM 3686 C C . GLN A 1 446 ? 26.453 -21.938 -25.156 1 94.81 446 GLN A C 1
ATOM 3688 O O . GLN A 1 446 ? 26.516 -21.766 -26.375 1 94.81 446 GLN A O 1
ATOM 3693 N N . GLY A 1 447 ? 26.656 -20.984 -24.266 1 95.88 447 GLY A N 1
ATOM 3694 C CA . GLY A 1 447 ? 27.156 -19.672 -24.672 1 95.88 447 GLY A CA 1
ATOM 3695 C C . GLY A 1 447 ? 27.781 -18.906 -23.516 1 95.88 447 GLY A C 1
ATOM 3696 O O . GLY A 1 447 ? 28 -19.453 -22.438 1 95.88 447 GLY A O 1
ATOM 3697 N N . LYS A 1 448 ? 28.156 -17.641 -23.812 1 95.19 448 LYS A N 1
ATOM 3698 C CA . LYS A 1 448 ? 28.734 -16.719 -22.844 1 95.19 448 LYS A CA 1
ATOM 3699 C C . LYS A 1 448 ? 28.031 -15.367 -22.875 1 95.19 448 LYS A C 1
ATOM 3701 O O . LYS A 1 448 ? 27.531 -14.953 -23.922 1 95.19 448 LYS A O 1
ATOM 3706 N N . CYS A 1 449 ? 27.984 -14.773 -21.734 1 96.12 449 CYS A N 1
ATOM 3707 C CA . CYS A 1 449 ? 27.375 -13.453 -21.641 1 96.12 449 CYS A CA 1
ATOM 3708 C C . CYS A 1 449 ? 28.344 -12.375 -22.109 1 96.12 449 CYS A C 1
ATOM 3710 O O . CYS A 1 449 ? 29.328 -12.086 -21.422 1 96.12 449 CYS A O 1
ATOM 3712 N N . ILE A 1 450 ? 28.172 -11.883 -23.234 1 94.62 450 ILE A N 1
ATOM 3713 C CA . ILE A 1 450 ? 28.984 -10.82 -23.812 1 94.62 450 ILE A CA 1
ATOM 3714 C C . ILE A 1 450 ? 28.125 -9.586 -24.078 1 94.62 450 ILE A C 1
ATOM 3716 O O . ILE A 1 450 ? 27.156 -9.656 -24.828 1 94.62 450 ILE A O 1
ATOM 3720 N N . GLU A 1 451 ? 28.484 -8.484 -23.516 1 94.19 451 GLU A N 1
ATOM 3721 C CA . GLU A 1 451 ? 27.766 -7.227 -23.656 1 94.19 451 GLU A CA 1
ATOM 3722 C C . GLU A 1 451 ? 26.281 -7.406 -23.359 1 94.19 451 GLU A C 1
ATOM 3724 O O . GLU A 1 451 ? 25.438 -7.035 -24.188 1 94.19 451 GLU A O 1
ATOM 3729 N N . ASP A 1 452 ? 25.906 -8.18 -22.328 1 94.69 452 ASP A N 1
ATOM 3730 C CA . ASP A 1 452 ? 24.562 -8.336 -21.75 1 94.69 452 ASP A CA 1
ATOM 3731 C C . ASP A 1 452 ? 23.688 -9.219 -22.625 1 94.69 452 ASP A C 1
ATOM 3733 O O . ASP A 1 452 ? 22.453 -9.188 -22.516 1 94.69 452 ASP A O 1
ATOM 3737 N N . ARG A 1 453 ? 24.312 -9.953 -23.531 1 97.19 453 ARG A N 1
ATOM 3738 C CA . ARG A 1 453 ? 23.609 -10.914 -24.375 1 97.19 453 ARG A CA 1
ATOM 3739 C C . ARG A 1 453 ? 24.312 -12.258 -24.391 1 97.19 453 ARG A C 1
ATOM 3741 O O . ARG A 1 453 ? 25.547 -12.312 -24.406 1 97.19 453 ARG A O 1
ATOM 3748 N N . CYS A 1 454 ? 23.547 -13.273 -24.406 1 97.38 454 CYS A N 1
ATOM 3749 C CA . CYS A 1 454 ? 24.125 -14.602 -24.531 1 97.38 454 CYS A CA 1
ATOM 3750 C C . CYS A 1 454 ? 24.547 -14.875 -25.984 1 97.38 454 CYS A C 1
ATOM 3752 O O . CYS A 1 454 ? 23.703 -14.875 -26.875 1 97.38 454 CYS A O 1
ATOM 3754 N N . VAL A 1 455 ? 25.812 -15.109 -26.203 1 96.25 455 VAL A N 1
ATOM 3755 C CA . VAL A 1 455 ? 26.375 -15.359 -27.516 1 96.25 455 VAL A CA 1
ATOM 3756 C C . VAL A 1 455 ? 26.938 -16.781 -27.578 1 96.25 455 VAL A C 1
ATOM 3758 O O . VAL A 1 455 ? 27.516 -17.266 -26.609 1 96.25 455 VAL A O 1
ATOM 3761 N N . LYS A 1 456 ? 26.688 -17.438 -28.75 1 92.56 456 LYS A N 1
ATOM 3762 C CA . LYS A 1 456 ? 27.125 -18.812 -28.938 1 92.56 456 LYS A CA 1
ATOM 3763 C C . LYS A 1 456 ? 28.641 -18.922 -28.859 1 92.56 456 LYS A C 1
ATOM 3765 O O . LYS A 1 456 ? 29.359 -18.078 -29.391 1 92.56 456 LYS A O 1
ATOM 3770 N N . LEU A 1 457 ? 29.094 -19.812 -28.016 1 78.5 457 LEU A N 1
ATOM 3771 C CA . LEU A 1 457 ? 30.516 -20.078 -27.938 1 78.5 457 LEU A CA 1
ATOM 3772 C C . LEU A 1 457 ? 31.031 -20.75 -29.203 1 78.5 457 LEU A C 1
ATOM 3774 O O . LEU A 1 457 ? 30.375 -21.656 -29.75 1 78.5 457 LEU A O 1
ATOM 3778 N N . ASP A 1 458 ? 31.781 -20.141 -30.078 1 61.94 458 ASP A N 1
ATOM 3779 C CA . ASP A 1 458 ? 32.438 -20.844 -31.172 1 61.94 458 ASP A CA 1
ATOM 3780 C C . ASP A 1 458 ? 33.156 -22.094 -30.656 1 61.94 458 ASP A C 1
ATOM 3782 O O . ASP A 1 458 ? 33.594 -22.141 -29.5 1 61.94 458 ASP A O 1
ATOM 3786 N N . SER A 1 459 ? 32.906 -23.391 -31.031 1 49.81 459 SER A N 1
ATOM 3787 C CA . SER A 1 459 ? 33.5 -24.672 -30.703 1 49.81 459 SER A CA 1
ATOM 3788 C C . SER A 1 459 ? 34.875 -24.5 -30.109 1 49.81 459 SER A C 1
ATOM 3790 O O . SER A 1 459 ? 35.406 -25.406 -29.469 1 49.81 459 SER A O 1
ATOM 3792 N N . LEU A 1 460 ? 35.781 -23.609 -30.547 1 45.38 460 LEU A N 1
ATOM 3793 C CA . LEU A 1 460 ? 37.219 -23.672 -30.281 1 45.38 460 LEU A CA 1
ATOM 3794 C C . LEU A 1 460 ? 37.531 -23.125 -28.891 1 45.38 460 LEU A C 1
ATOM 3796 O O . LEU A 1 460 ? 38.656 -23.312 -28.391 1 45.38 460 LEU A O 1
ATOM 3800 N N . GLU A 1 461 ? 36.969 -22.156 -28.266 1 42.34 461 GLU A N 1
ATOM 3801 C CA . GLU A 1 461 ? 37.562 -21.594 -27.062 1 42.34 461 GLU A CA 1
ATOM 3802 C C . GLU A 1 461 ? 36.906 -22.125 -25.797 1 42.34 461 GLU A C 1
ATOM 3804 O O . GLU A 1 461 ? 35.719 -21.828 -25.547 1 42.34 461 GLU A O 1
ATOM 3809 N N . GLU A 1 462 ? 37.219 -23.281 -25.281 1 41.88 462 GLU A N 1
ATOM 3810 C CA . GLU A 1 462 ? 36.875 -23.781 -23.953 1 41.88 462 GLU A CA 1
ATOM 3811 C C . GLU A 1 462 ? 37.062 -22.703 -22.891 1 41.88 462 GLU A C 1
ATOM 3813 O O . GLU A 1 462 ? 38.094 -22.062 -22.828 1 41.88 462 GLU A O 1
ATOM 3818 N N . PRO A 1 463 ? 36.188 -22.25 -22.25 1 37.66 463 PRO A N 1
ATOM 3819 C CA . PRO A 1 463 ? 36.406 -21.172 -21.266 1 37.66 463 PRO A CA 1
ATOM 3820 C C . PRO A 1 463 ? 37.469 -21.547 -20.219 1 37.66 463 PRO A C 1
ATOM 3822 O O . PRO A 1 463 ? 37.625 -22.719 -19.875 1 37.66 463 PRO A O 1
ATOM 3825 N N . VAL A 1 464 ? 38.344 -20.688 -19.859 1 38.19 464 VAL A N 1
ATOM 3826 C CA . VAL A 1 464 ? 39.469 -20.766 -18.969 1 38.19 464 VAL A CA 1
ATOM 3827 C C . VAL A 1 464 ? 39.031 -21.266 -17.594 1 38.19 464 VAL A C 1
ATOM 3829 O O . VAL A 1 464 ? 39.781 -21.938 -16.891 1 38.19 464 VAL A O 1
ATOM 3832 N N . TRP A 1 465 ? 37.875 -20.906 -17.125 1 35.25 465 TRP A N 1
ATOM 3833 C CA . TRP A 1 465 ? 37.562 -21.203 -15.727 1 35.25 465 TRP A CA 1
ATOM 3834 C C . TRP A 1 465 ? 37.25 -22.672 -15.531 1 35.25 465 TRP A C 1
ATOM 3836 O O . TRP A 1 465 ? 37.125 -23.141 -14.398 1 35.25 465 TRP A O 1
ATOM 3846 N N . ALA A 1 466 ? 36.906 -23.5 -16.484 1 35.72 466 ALA A N 1
ATOM 3847 C CA . ALA A 1 466 ? 36.719 -24.938 -16.312 1 35.72 466 ALA A CA 1
ATOM 3848 C C . ALA A 1 466 ? 38 -25.594 -15.875 1 35.72 466 ALA A C 1
ATOM 3850 O O . ALA A 1 466 ? 38 -26.734 -15.398 1 35.72 466 ALA A O 1
ATOM 3851 N N . LYS A 1 467 ? 39.125 -24.969 -16.188 1 36.06 467 LYS A N 1
ATOM 3852 C CA . LYS A 1 467 ? 40.406 -25.531 -15.742 1 36.06 467 LYS A CA 1
ATOM 3853 C C . LYS A 1 467 ? 40.625 -25.266 -14.258 1 36.06 467 LYS A C 1
ATOM 3855 O O . LYS A 1 467 ? 41.594 -25.75 -13.672 1 36.06 467 LYS A O 1
ATOM 3860 N N . LEU A 1 468 ? 40 -24.312 -13.633 1 31.95 468 LEU A N 1
ATOM 3861 C CA . LEU A 1 468 ? 40.312 -24.125 -12.227 1 31.95 468 LEU A CA 1
ATOM 3862 C C . LEU A 1 468 ? 39.594 -25.141 -11.352 1 31.95 468 LEU A C 1
ATOM 3864 O O . LEU A 1 468 ? 38.594 -24.828 -10.734 1 31.95 468 LEU A O 1
ATOM 3868 N N . ARG A 1 469 ? 39.094 -26.312 -11.883 1 31.75 469 ARG A N 1
ATOM 3869 C CA . ARG A 1 469 ? 38.5 -27.328 -11.023 1 31.75 469 ARG A CA 1
ATOM 3870 C C . ARG A 1 469 ? 39.438 -27.688 -9.867 1 31.75 469 ARG A C 1
ATOM 3872 O O . ARG A 1 469 ? 39 -27.703 -8.703 1 31.75 469 ARG A O 1
ATOM 3879 N N . LYS A 1 470 ? 40.438 -28.625 -10.086 1 33.72 470 LYS A N 1
ATOM 3880 C CA . LYS A 1 470 ? 40.812 -29.766 -9.258 1 33.72 470 LYS A CA 1
ATOM 3881 C C . LYS A 1 470 ? 41.875 -29.359 -8.219 1 33.72 470 LYS A C 1
ATOM 3883 O O . LYS A 1 470 ? 42.531 -30.219 -7.652 1 33.72 470 LYS A O 1
ATOM 3888 N N . PHE A 1 471 ? 42.25 -28.094 -7.953 1 30.16 471 PHE A N 1
ATOM 3889 C CA . PHE A 1 471 ? 43.344 -28.109 -7.016 1 30.16 471 PHE A CA 1
ATOM 3890 C C . PHE A 1 471 ? 42.875 -28.438 -5.609 1 30.16 471 PHE A C 1
ATOM 3892 O O . PHE A 1 471 ? 42.25 -27.609 -4.949 1 30.16 471 PHE A O 1
ATOM 3899 N N . VAL A 1 472 ? 42.25 -29.672 -5.426 1 28.81 472 VAL A N 1
ATOM 3900 C CA . VAL A 1 472 ? 42.156 -30.188 -4.066 1 28.81 472 VAL A CA 1
ATOM 3901 C C . VAL A 1 472 ? 43.531 -30.375 -3.471 1 28.81 472 VAL A C 1
ATOM 3903 O O . VAL A 1 472 ? 44.375 -31.109 -4.023 1 28.81 472 VAL A O 1
ATOM 3906 N N . ILE A 1 473 ? 44.062 -29.375 -2.77 1 30.77 473 ILE A N 1
ATOM 3907 C CA . ILE A 1 473 ? 45.281 -29.531 -1.969 1 30.77 473 ILE A CA 1
ATOM 3908 C C . ILE A 1 473 ? 45.125 -30.766 -1.076 1 30.77 473 ILE A C 1
ATOM 3910 O O . ILE A 1 473 ? 44.156 -30.891 -0.324 1 30.77 473 ILE A O 1
ATOM 3914 N N . PRO A 1 474 ? 45.781 -31.844 -1.479 1 28.84 474 PRO A N 1
ATOM 3915 C CA . PRO A 1 474 ? 45.875 -33.062 -0.685 1 28.84 474 PRO A CA 1
ATOM 3916 C C . PRO A 1 474 ? 46.312 -32.812 0.76 1 28.84 474 PRO A C 1
ATOM 3918 O O . PRO A 1 474 ? 47.219 -32 1.008 1 28.84 474 PRO A O 1
ATOM 3921 N N . LEU A 1 475 ? 45.281 -32.75 1.708 1 26.95 475 LEU A N 1
ATOM 3922 C CA . LEU A 1 475 ? 45.656 -32.875 3.111 1 26.95 475 LEU A CA 1
ATOM 3923 C C . LEU A 1 475 ? 46.656 -34.031 3.316 1 26.95 475 LEU A C 1
ATOM 3925 O O . LEU A 1 475 ? 46.312 -35.188 3.033 1 26.95 475 LEU A O 1
ATOM 3929 N N . ASN A 1 476 ? 47.875 -33.906 2.918 1 24.39 476 ASN A N 1
ATOM 3930 C CA . ASN A 1 476 ? 48.938 -34.812 3.359 1 24.39 476 ASN A CA 1
ATOM 3931 C C . ASN A 1 476 ? 48.781 -35.156 4.832 1 24.39 476 ASN A C 1
ATOM 3933 O O . ASN A 1 476 ? 48.594 -34.281 5.676 1 24.39 476 ASN A O 1
ATOM 3937 N N . MET A 1 477 ? 48.719 -36.5 5.156 1 22.75 477 MET A N 1
ATOM 3938 C CA . MET A 1 477 ? 49.156 -37.125 6.395 1 22.75 477 MET A CA 1
ATOM 3939 C C . MET A 1 477 ? 50.625 -36.781 6.691 1 22.75 477 MET A C 1
ATOM 3941 O O . MET A 1 477 ? 51.438 -36.781 5.781 1 22.75 477 MET A O 1
ATOM 3945 N N . MET B 1 1 ? -8.672 -28.375 25.047 1 21.95 1 MET B N 1
ATOM 3946 C CA . MET B 1 1 ? -7.914 -27.203 25.469 1 21.95 1 MET B CA 1
ATOM 3947 C C . MET B 1 1 ? -6.672 -27.016 24.609 1 21.95 1 MET B C 1
ATOM 3949 O O . MET B 1 1 ? -5.547 -27.172 25.078 1 21.95 1 MET B O 1
ATOM 3953 N N . THR B 1 2 ? -6.715 -27.469 23.344 1 24.5 2 THR B N 1
ATOM 3954 C CA . THR B 1 2 ? -5.668 -27.688 22.344 1 24.5 2 THR B CA 1
ATOM 3955 C C . THR B 1 2 ? -4.949 -26.391 22.031 1 24.5 2 THR B C 1
ATOM 3957 O O . THR B 1 2 ? -5.594 -25.359 21.766 1 24.5 2 THR B O 1
ATOM 3960 N N . SER B 1 3 ? -3.811 -26.172 22.656 1 22.42 3 SER B N 1
ATOM 3961 C CA . SER B 1 3 ? -2.879 -25.047 22.656 1 22.42 3 SER B CA 1
ATOM 3962 C C . SER B 1 3 ? -2.51 -24.625 21.234 1 22.42 3 SER B C 1
ATOM 3964 O O . SER B 1 3 ? -1.835 -25.375 20.516 1 22.42 3 SER B O 1
ATOM 3966 N N . LEU B 1 4 ? -3.398 -24.016 20.484 1 24.69 4 LEU B N 1
ATOM 3967 C CA . LEU B 1 4 ? -3.26 -23.469 19.141 1 24.69 4 LEU B CA 1
ATOM 3968 C C . LEU B 1 4 ? -2.09 -22.484 19.078 1 24.69 4 LEU B C 1
ATOM 3970 O O . LEU B 1 4 ? -2.113 -21.438 19.734 1 24.69 4 LEU B O 1
ATOM 3974 N N . GLN B 1 5 ? -0.89 -23.031 19.125 1 23.88 5 GLN B N 1
ATOM 3975 C CA . GLN B 1 5 ? 0.311 -22.219 18.969 1 23.88 5 GLN B CA 1
ATOM 3976 C C . GLN B 1 5 ? 0.175 -21.25 17.797 1 23.88 5 GLN B C 1
ATOM 3978 O O . GLN B 1 5 ? 0.033 -21.688 16.656 1 23.88 5 GLN B O 1
ATOM 3983 N N . HIS B 1 6 ? -0.424 -20.094 17.922 1 28.61 6 HIS B N 1
ATOM 3984 C CA . HIS B 1 6 ? -0.54 -18.906 17.062 1 28.61 6 HIS B CA 1
ATOM 3985 C C . HIS B 1 6 ? 0.822 -18.484 16.531 1 28.61 6 HIS B C 1
ATOM 3987 O O . HIS B 1 6 ? 1.69 -18.062 17.281 1 28.61 6 HIS B O 1
ATOM 3993 N N . LEU B 1 7 ? 1.346 -19.25 15.633 1 31.89 7 LEU B N 1
ATOM 3994 C CA . LEU B 1 7 ? 2.543 -18.75 14.961 1 31.89 7 LEU B CA 1
ATOM 3995 C C . LEU B 1 7 ? 2.336 -17.328 14.469 1 31.89 7 LEU B C 1
ATOM 3997 O O . LEU B 1 7 ? 1.421 -17.062 13.68 1 31.89 7 LEU B O 1
ATOM 4001 N N . GLU B 1 8 ? 2.639 -16.328 15.273 1 34.12 8 GLU B N 1
ATOM 4002 C CA . GLU B 1 8 ? 2.598 -14.867 15.125 1 34.12 8 GLU B CA 1
ATOM 4003 C C . GLU B 1 8 ? 3.461 -14.406 13.953 1 34.12 8 GLU B C 1
ATOM 4005 O O . GLU B 1 8 ? 4.664 -14.68 13.914 1 34.12 8 GLU B O 1
ATOM 4010 N N . PHE B 1 9 ? 2.947 -14.391 12.797 1 40.06 9 PHE B N 1
ATOM 4011 C CA . PHE B 1 9 ? 3.568 -13.594 11.742 1 40.06 9 PHE B CA 1
ATOM 4012 C C . PHE B 1 9 ? 3.857 -12.18 12.234 1 40.06 9 PHE B C 1
ATOM 4014 O O . PHE B 1 9 ? 2.938 -11.375 12.414 1 40.06 9 PHE B O 1
ATOM 4021 N N . SER B 1 10 ? 4.891 -12.055 13.086 1 40.34 10 SER B N 1
ATOM 4022 C CA . SER B 1 10 ? 5.242 -10.727 13.594 1 40.34 10 SER B CA 1
ATOM 4023 C C . SER B 1 10 ? 5.773 -9.836 12.484 1 40.34 10 SER B C 1
ATOM 4025 O O . SER B 1 10 ? 6.805 -10.133 11.883 1 40.34 10 SER B O 1
ATOM 4027 N N . GLN B 1 11 ? 4.984 -9.148 11.828 1 43.22 11 GLN B N 1
ATOM 4028 C CA . GLN B 1 11 ? 5.391 -8.023 10.992 1 43.22 11 GLN B CA 1
ATOM 4029 C C . GLN B 1 11 ? 5.992 -6.906 11.844 1 43.22 11 GLN B C 1
ATOM 4031 O O . GLN B 1 11 ? 5.332 -6.367 12.734 1 43.22 11 GLN B O 1
ATOM 4036 N N . PHE B 1 12 ? 7.32 -6.887 11.969 1 43.94 12 PHE B N 1
ATOM 4037 C CA . PHE B 1 12 ? 7.965 -5.766 12.641 1 43.94 12 PHE B CA 1
ATOM 4038 C C . PHE B 1 12 ? 8.242 -4.637 11.656 1 43.94 12 PHE B C 1
ATOM 4040 O O . PHE B 1 12 ? 8.867 -4.852 10.617 1 43.94 12 PHE B O 1
ATOM 4047 N N . ILE B 1 13 ? 7.492 -3.611 11.703 1 43.44 13 ILE B N 1
ATOM 4048 C CA . ILE B 1 13 ? 7.746 -2.404 10.922 1 43.44 13 ILE B CA 1
ATOM 4049 C C . ILE B 1 13 ? 8.734 -1.511 11.672 1 43.44 13 ILE B C 1
ATOM 4051 O O . ILE B 1 13 ? 8.5 -1.135 12.82 1 43.44 13 ILE B O 1
ATOM 4055 N N . LEU B 1 14 ? 10.016 -1.402 11.25 1 41.62 14 LEU B N 1
ATOM 4056 C CA . LEU B 1 14 ? 10.984 -0.442 11.773 1 41.62 14 LEU B CA 1
ATOM 4057 C C . LEU B 1 14 ? 11.102 0.768 10.852 1 41.62 14 LEU B C 1
ATOM 4059 O O . LEU B 1 14 ? 11.375 0.62 9.656 1 41.62 14 LEU B O 1
ATOM 4063 N N . ALA B 1 15 ? 10.648 1.808 11.312 1 44.66 15 ALA B N 1
ATOM 4064 C CA . ALA B 1 15 ? 10.859 3.059 10.594 1 44.66 15 ALA B CA 1
ATOM 4065 C C . ALA B 1 15 ? 12.18 3.709 11 1 44.66 15 ALA B C 1
ATOM 4067 O O . ALA B 1 15 ? 12.445 3.887 12.195 1 44.66 15 ALA B O 1
ATOM 4068 N N . PHE B 1 16 ? 13.297 3.676 10.141 1 43.81 16 PHE B N 1
ATOM 4069 C CA . PHE B 1 16 ? 14.531 4.383 10.445 1 43.81 16 PHE B CA 1
ATOM 4070 C C . PHE B 1 16 ? 14.711 5.586 9.531 1 43.81 16 PHE B C 1
ATOM 4072 O O . PHE B 1 16 ? 14.312 5.551 8.367 1 43.81 16 PHE B O 1
ATOM 4079 N N . PHE B 1 17 ? 15.055 6.773 10.18 1 42.38 17 PHE B N 1
ATOM 4080 C CA . PHE B 1 17 ? 15.531 7.961 9.477 1 42.38 17 PHE B CA 1
ATOM 4081 C C . PHE B 1 17 ? 16.906 7.719 8.867 1 42.38 17 PHE B C 1
ATOM 4083 O O . PHE B 1 17 ? 17.797 7.191 9.531 1 42.38 17 PHE B O 1
ATOM 4090 N N . LEU B 1 18 ? 16.953 7.77 7.539 1 45.91 18 LEU B N 1
ATOM 4091 C CA . LEU B 1 18 ? 18.281 7.801 6.926 1 45.91 18 LEU B CA 1
ATOM 4092 C C . LEU B 1 18 ? 18.828 9.219 6.918 1 45.91 18 LEU B C 1
ATOM 4094 O O . LEU B 1 18 ? 18.25 10.117 6.316 1 45.91 18 LEU B O 1
ATOM 4098 N N . PRO B 1 19 ? 19.719 9.586 7.785 1 44.94 19 PRO B N 1
ATOM 4099 C CA . PRO B 1 19 ? 20.188 10.953 8.008 1 44.94 19 PRO B CA 1
ATOM 4100 C C . PRO B 1 19 ? 20.469 11.695 6.703 1 44.94 19 PRO B C 1
ATOM 4102 O O . PRO B 1 19 ? 20.438 12.93 6.668 1 44.94 19 PRO B O 1
ATOM 4105 N N . PHE B 1 20 ? 20.641 10.883 5.527 1 49.75 20 PHE B N 1
ATOM 4106 C CA . PHE B 1 20 ? 21.188 11.617 4.387 1 49.75 20 PHE B CA 1
ATOM 4107 C C . PHE B 1 20 ? 20.156 11.695 3.262 1 49.75 20 PHE B C 1
ATOM 4109 O O . PHE B 1 20 ? 20.484 12.156 2.164 1 49.75 20 PHE B O 1
ATOM 4116 N N . CYS B 1 21 ? 18.891 11.219 3.672 1 58.28 21 CYS B N 1
ATOM 4117 C CA . CYS B 1 21 ? 17.938 11.336 2.584 1 58.28 21 CYS B CA 1
ATOM 4118 C C . CYS B 1 21 ? 16.594 11.867 3.09 1 58.28 21 CYS B C 1
ATOM 4120 O O . CYS B 1 21 ? 16.281 11.758 4.277 1 58.28 21 CYS B O 1
ATOM 4122 N N . SER B 1 22 ? 15.984 12.828 2.34 1 73.12 22 SER B N 1
ATOM 4123 C CA . SER B 1 22 ? 14.68 13.438 2.57 1 73.12 22 SER B CA 1
ATOM 4124 C C . SER B 1 22 ? 13.57 12.398 2.508 1 73.12 22 SER B C 1
ATOM 4126 O O . SER B 1 22 ? 12.438 12.711 2.115 1 73.12 22 SER B O 1
ATOM 4128 N N . SER B 1 23 ? 14.031 11.102 2.883 1 86.69 23 SER B N 1
ATOM 4129 C CA . SER B 1 23 ? 12.992 10.078 2.848 1 86.69 23 SER B CA 1
ATOM 4130 C C . SER B 1 23 ? 12.953 9.289 4.148 1 86.69 23 SER B C 1
ATOM 4132 O O . SER B 1 23 ? 13.93 9.266 4.902 1 86.69 23 SER B O 1
ATOM 4134 N N . PHE B 1 24 ? 11.82 8.82 4.477 1 92.56 24 PHE B N 1
ATOM 4135 C CA . PHE B 1 24 ? 11.609 7.91 5.598 1 92.56 24 PHE B CA 1
ATOM 4136 C C . PHE B 1 24 ? 11.656 6.457 5.133 1 92.56 24 PHE B C 1
ATOM 4138 O O . PHE B 1 24 ? 11.25 6.148 4.008 1 92.56 24 PHE B O 1
ATOM 4145 N N . LEU B 1 25 ? 12.25 5.547 5.957 1 90.81 25 LEU B N 1
ATOM 4146 C CA . LEU B 1 25 ? 12.352 4.129 5.629 1 90.81 25 LEU B CA 1
ATOM 4147 C C . LEU B 1 25 ? 11.477 3.291 6.555 1 90.81 25 LEU B C 1
ATOM 4149 O O . LEU B 1 25 ? 11.555 3.418 7.777 1 90.81 25 LEU B O 1
ATOM 4153 N N . THR B 1 26 ? 10.578 2.527 5.961 1 90.25 26 THR B N 1
ATOM 4154 C CA . THR B 1 26 ? 9.836 1.496 6.676 1 90.25 26 THR B CA 1
ATOM 4155 C C . THR B 1 26 ? 10.312 0.105 6.27 1 90.25 26 THR B C 1
ATOM 4157 O O . THR B 1 26 ? 10.359 -0.217 5.082 1 90.25 26 THR B O 1
ATOM 4160 N N . VAL B 1 27 ? 10.688 -0.704 7.254 1 89.38 27 VAL B N 1
ATOM 4161 C CA . VAL B 1 27 ? 11.125 -2.072 7.004 1 89.38 27 VAL B CA 1
ATOM 4162 C C . VAL B 1 27 ? 10.094 -3.055 7.555 1 89.38 27 VAL B C 1
ATOM 4164 O O . VAL B 1 27 ? 9.703 -2.959 8.719 1 89.38 27 VAL B O 1
ATOM 4167 N N . THR B 1 28 ? 9.562 -3.916 6.711 1 89.62 28 THR B N 1
ATOM 4168 C CA . THR B 1 28 ? 8.672 -4.992 7.129 1 89.62 28 THR B CA 1
ATOM 4169 C C . THR B 1 28 ? 9.328 -6.352 6.91 1 89.62 28 THR B C 1
ATOM 4171 O O . THR B 1 28 ? 9.758 -6.668 5.801 1 89.62 28 THR B O 1
ATOM 4174 N N . GLU B 1 29 ? 9.383 -7.125 7.949 1 89.12 29 GLU B N 1
ATOM 4175 C CA . GLU B 1 29 ? 9.977 -8.461 7.875 1 89.12 29 GLU B CA 1
ATOM 4176 C C . GLU B 1 29 ? 8.906 -9.547 7.941 1 89.12 29 GLU B C 1
ATOM 4178 O O . GLU B 1 29 ? 8 -9.477 8.781 1 89.12 29 GLU B O 1
ATOM 4183 N N . TYR B 1 30 ? 8.977 -10.5 7.012 1 89.69 30 TYR B N 1
ATOM 4184 C CA . TYR B 1 30 ? 8.094 -11.664 6.973 1 89.69 30 TYR B CA 1
ATOM 4185 C C . TYR B 1 30 ? 8.867 -12.945 7.258 1 89.69 30 TYR B C 1
ATOM 4187 O O . TYR B 1 30 ? 9.719 -13.352 6.461 1 89.69 30 TYR B O 1
ATOM 4195 N N . ARG B 1 31 ? 8.617 -13.555 8.359 1 89.44 31 ARG B N 1
ATOM 4196 C CA . ARG B 1 31 ? 9.18 -14.875 8.625 1 89.44 31 ARG B CA 1
ATOM 4197 C C . ARG B 1 31 ? 8.305 -15.969 8.039 1 89.44 31 ARG B C 1
ATOM 4199 O O . ARG B 1 31 ? 7.172 -16.172 8.492 1 89.44 31 ARG B O 1
ATOM 4206 N N . VAL B 1 32 ? 8.758 -16.562 7.047 1 90.62 32 VAL B N 1
ATOM 4207 C CA . VAL B 1 32 ? 8.031 -17.594 6.32 1 90.62 32 VAL B CA 1
ATOM 4208 C C . VAL B 1 32 ? 8.797 -18.906 6.387 1 90.62 32 VAL B C 1
ATOM 4210 O O . VAL B 1 32 ? 9.797 -19.094 5.688 1 90.62 32 VAL B O 1
ATOM 4213 N N . GLY B 1 33 ? 8.234 -19.859 7.145 1 83.25 33 GLY B N 1
ATOM 4214 C CA . GLY B 1 33 ? 9.023 -21.062 7.391 1 83.25 33 GLY B CA 1
ATOM 4215 C C . GLY B 1 33 ? 10.383 -20.766 8 1 83.25 33 GLY B C 1
ATOM 4216 O O . GLY B 1 33 ? 10.469 -20.109 9.047 1 83.25 33 GLY B O 1
ATOM 4217 N N . ASN B 1 34 ? 11.445 -21.172 7.266 1 80.62 34 ASN B N 1
ATOM 4218 C CA . ASN B 1 34 ? 12.789 -20.953 7.785 1 80.62 34 ASN B CA 1
ATOM 4219 C C . ASN B 1 34 ? 13.477 -19.781 7.09 1 80.62 34 ASN B C 1
ATOM 4221 O O . ASN B 1 34 ? 14.695 -19.609 7.188 1 80.62 34 ASN B O 1
ATOM 4225 N N . ARG B 1 35 ? 12.648 -19.016 6.426 1 86.81 35 ARG B N 1
ATOM 4226 C CA . ARG B 1 35 ? 13.219 -17.906 5.676 1 86.81 35 ARG B CA 1
ATOM 4227 C C . ARG B 1 35 ? 12.586 -16.578 6.098 1 86.81 35 ARG B C 1
ATOM 4229 O O . ARG B 1 35 ? 11.445 -16.547 6.555 1 86.81 35 ARG B O 1
ATOM 4236 N N . THR B 1 36 ? 13.414 -15.555 6.043 1 88.62 36 THR B N 1
ATOM 4237 C CA . THR B 1 36 ? 12.922 -14.211 6.293 1 88.62 36 THR B CA 1
ATOM 4238 C C . THR B 1 36 ? 12.922 -13.383 5.012 1 88.62 36 THR B C 1
ATOM 4240 O O . THR B 1 36 ? 13.93 -13.328 4.305 1 88.62 36 THR B O 1
ATOM 4243 N N . TYR B 1 37 ? 11.766 -12.914 4.715 1 91.94 37 TYR B N 1
ATOM 4244 C CA . TYR B 1 37 ? 11.648 -12 3.586 1 91.94 37 TYR B CA 1
ATOM 4245 C C . TYR B 1 37 ? 11.43 -10.562 4.066 1 91.94 37 TYR B C 1
ATOM 4247 O O . TYR B 1 37 ? 10.742 -10.336 5.062 1 91.94 37 TYR B O 1
ATOM 4255 N N . VAL B 1 38 ? 12.039 -9.602 3.398 1 90.12 38 VAL B N 1
ATOM 4256 C CA . VAL B 1 38 ? 12.047 -8.234 3.906 1 90.12 38 VAL B CA 1
ATOM 4257 C C . VAL B 1 38 ? 11.508 -7.281 2.836 1 90.12 38 VAL B C 1
ATOM 4259 O O . VAL B 1 38 ? 11.867 -7.398 1.661 1 90.12 38 VAL B O 1
ATOM 4262 N N . GLU B 1 39 ? 10.578 -6.395 3.197 1 91.25 39 GLU B N 1
ATOM 4263 C CA . GLU B 1 39 ? 10.18 -5.234 2.41 1 91.25 39 GLU B CA 1
ATOM 4264 C C . GLU B 1 39 ? 10.828 -3.957 2.941 1 91.25 39 GLU B C 1
ATOM 4266 O O . GLU B 1 39 ? 10.938 -3.771 4.156 1 91.25 39 GLU B O 1
ATOM 4271 N N . LYS B 1 40 ? 11.344 -3.145 2.111 1 90.81 40 LYS B N 1
ATOM 4272 C CA . LYS B 1 40 ? 11.852 -1.817 2.443 1 90.81 40 LYS B CA 1
ATOM 4273 C C . LYS B 1 40 ? 11.148 -0.737 1.628 1 90.81 40 LYS B C 1
ATOM 4275 O O . LYS B 1 40 ? 11.156 -0.778 0.396 1 90.81 40 LYS B O 1
ATOM 4280 N N . PHE B 1 41 ? 10.523 0.143 2.299 1 93.06 41 PHE B N 1
ATOM 4281 C CA . PHE B 1 41 ? 9.773 1.211 1.65 1 93.06 41 PHE B CA 1
ATOM 4282 C C . PHE B 1 41 ? 10.336 2.576 2.023 1 93.06 41 PHE B C 1
ATOM 4284 O O . PHE B 1 41 ? 10.188 3.025 3.16 1 93.06 41 PHE B O 1
ATOM 4291 N N . TYR B 1 42 ? 11.031 3.244 1.046 1 92.19 42 TYR B N 1
ATOM 4292 C CA . TYR B 1 42 ? 11.508 4.617 1.16 1 92.19 42 TYR B CA 1
ATOM 4293 C C . TYR B 1 42 ? 10.477 5.598 0.615 1 92.19 42 TYR B C 1
ATOM 4295 O O . TYR B 1 42 ? 10.102 5.527 -0.558 1 92.19 42 TYR B O 1
ATOM 4303 N N . GLN B 1 43 ? 9.992 6.453 1.426 1 93.75 43 GLN B N 1
ATOM 4304 C CA . GLN B 1 43 ? 9 7.414 0.966 1 93.75 43 GLN B CA 1
ATOM 4305 C C . GLN B 1 43 ? 9.102 8.727 1.74 1 93.75 43 GLN B C 1
ATOM 4307 O O . GLN B 1 43 ? 9.547 8.742 2.891 1 93.75 43 GLN B O 1
ATOM 4312 N N . PRO B 1 44 ? 8.727 9.844 1.122 1 94.56 44 PRO B N 1
ATOM 4313 C CA . PRO B 1 44 ? 8.938 11.164 1.712 1 94.56 44 PRO B CA 1
ATOM 4314 C C . PRO B 1 44 ? 7.77 11.625 2.58 1 94.56 44 PRO B C 1
ATOM 4316 O O . PRO B 1 44 ? 7.848 12.672 3.229 1 94.56 44 PRO B O 1
ATOM 4319 N N . TRP B 1 45 ? 6.715 10.891 2.717 1 95.81 45 TRP B N 1
ATOM 4320 C CA . TRP B 1 45 ? 5.441 11.422 3.188 1 95.81 45 TRP B CA 1
ATOM 4321 C C . TRP B 1 45 ? 5.297 11.242 4.695 1 95.81 45 TRP B C 1
ATOM 4323 O O . TRP B 1 45 ? 4.797 12.133 5.387 1 95.81 45 TRP B O 1
ATOM 4333 N N . PHE B 1 46 ? 5.75 10.031 5.199 1 95.62 46 PHE B N 1
ATOM 4334 C CA . PHE B 1 46 ? 5.398 9.695 6.574 1 95.62 46 PHE B CA 1
ATOM 4335 C C . PHE B 1 46 ? 6.57 9.039 7.289 1 95.62 46 PHE B C 1
ATOM 4337 O O . PHE B 1 46 ? 7.164 8.086 6.773 1 95.62 46 PHE B O 1
ATOM 4344 N N . ARG B 1 47 ? 6.863 9.555 8.453 1 92.62 47 ARG B N 1
ATOM 4345 C CA . ARG B 1 47 ? 7.836 8.906 9.32 1 92.62 47 ARG B CA 1
ATOM 4346 C C . ARG B 1 47 ? 7.305 7.574 9.836 1 92.62 47 ARG B C 1
ATOM 4348 O O . ARG B 1 47 ? 8.062 6.613 9.984 1 92.62 47 ARG B O 1
ATOM 4355 N N . LYS B 1 48 ? 6.035 7.609 10.148 1 89.44 48 LYS B N 1
ATOM 4356 C CA . LYS B 1 48 ? 5.285 6.398 10.461 1 89.44 48 LYS B CA 1
ATOM 4357 C C . LYS B 1 48 ? 4.355 6.008 9.312 1 89.44 48 LYS B C 1
ATOM 4359 O O . LYS B 1 48 ? 3.803 6.875 8.641 1 89.44 48 LYS B O 1
ATOM 4364 N N . MET B 1 49 ? 4.254 4.691 9.117 1 87.19 49 MET B N 1
ATOM 4365 C CA . MET B 1 49 ? 3.42 4.266 7.996 1 87.19 49 MET B CA 1
ATOM 4366 C C . MET B 1 49 ? 1.957 4.625 8.242 1 87.19 49 MET B C 1
ATOM 4368 O O . MET B 1 49 ? 1.392 4.273 9.273 1 87.19 49 MET B O 1
ATOM 4372 N N . HIS B 1 50 ? 1.436 5.375 7.328 1 91 50 HIS B N 1
ATOM 4373 C CA . HIS B 1 50 ? 0.006 5.66 7.273 1 91 50 HIS B CA 1
ATOM 4374 C C . HIS B 1 50 ? -0.616 5.117 5.992 1 91 50 HIS B C 1
ATOM 4376 O O . HIS B 1 50 ? -0.013 5.203 4.922 1 91 50 HIS B O 1
ATOM 4382 N N . TYR B 1 51 ? -1.805 4.492 6.148 1 85.31 51 TYR B N 1
ATOM 4383 C CA . TYR B 1 51 ? -2.555 4.012 4.996 1 85.31 51 TYR B CA 1
ATOM 4384 C C . TYR B 1 51 ? -3.789 4.871 4.75 1 85.31 51 TYR B C 1
ATOM 4386 O O . TYR B 1 51 ? -4.203 5.641 5.625 1 85.31 51 TYR B O 1
ATOM 4394 N N . ASP B 1 52 ? -4.266 4.723 3.488 1 85.75 52 ASP B N 1
ATOM 4395 C CA . ASP B 1 52 ? -5.52 5.406 3.201 1 85.75 52 ASP B CA 1
ATOM 4396 C C . ASP B 1 52 ? -6.629 4.941 4.145 1 85.75 52 ASP B C 1
ATOM 4398 O O . ASP B 1 52 ? -6.684 3.766 4.508 1 85.75 52 ASP B O 1
ATOM 4402 N N . HIS B 1 53 ? -7.383 5.895 4.508 1 88.69 53 HIS B N 1
ATOM 4403 C CA . HIS B 1 53 ? -8.453 5.578 5.445 1 88.69 53 HIS B CA 1
ATOM 4404 C C . HIS B 1 53 ? -9.633 4.918 4.734 1 88.69 53 HIS B C 1
ATOM 4406 O O . HIS B 1 53 ? -9.711 4.945 3.504 1 88.69 53 HIS B O 1
ATOM 4412 N N . ASP B 1 54 ? -10.492 4.324 5.555 1 85.06 54 ASP B N 1
ATOM 4413 C CA . ASP B 1 54 ? -11.664 3.641 5.02 1 85.06 54 ASP B CA 1
ATOM 4414 C C . ASP B 1 54 ? -12.93 4.461 5.262 1 85.06 54 ASP B C 1
ATOM 4416 O O . ASP B 1 54 ? -13.023 5.195 6.246 1 85.06 54 ASP B O 1
ATOM 4420 N N . ARG B 1 55 ? -13.844 4.309 4.367 1 88.75 55 ARG B N 1
ATOM 4421 C CA . ARG B 1 55 ? -15.172 4.863 4.59 1 88.75 55 ARG B CA 1
ATOM 4422 C C . ARG B 1 55 ? -15.906 4.109 5.699 1 88.75 55 ARG B C 1
ATOM 4424 O O . ARG B 1 55 ? -15.555 2.973 6.016 1 88.75 55 ARG B O 1
ATOM 4431 N N . ILE B 1 56 ? -16.875 4.797 6.246 1 88.94 56 ILE B N 1
ATOM 4432 C CA . ILE B 1 56 ? -17.656 4.18 7.305 1 88.94 56 ILE B CA 1
ATOM 4433 C C . ILE B 1 56 ? -18.844 3.422 6.691 1 88.94 56 ILE B C 1
ATOM 4435 O O . ILE B 1 56 ? -19.625 3.992 5.934 1 88.94 56 ILE B O 1
ATOM 4439 N N . GLU B 1 57 ? -18.938 2.172 7.062 1 83.31 57 GLU B N 1
ATOM 4440 C CA . GLU B 1 57 ? -20.078 1.399 6.586 1 83.31 57 GLU B CA 1
ATOM 4441 C C . GLU B 1 57 ? -21.375 1.923 7.18 1 83.31 57 GLU B C 1
ATOM 4443 O O . GLU B 1 57 ? -21.422 2.309 8.352 1 83.31 57 GLU B O 1
ATOM 4448 N N . GLU B 1 58 ? -22.406 1.866 6.391 1 82.94 58 GLU B N 1
ATOM 4449 C CA . GLU B 1 58 ? -23.703 2.375 6.828 1 82.94 58 GLU B CA 1
ATOM 4450 C C . GLU B 1 58 ? -24.156 1.702 8.125 1 82.94 58 GLU B C 1
ATOM 4452 O O . GLU B 1 58 ? -24.719 2.352 9 1 82.94 58 GLU B O 1
ATOM 4457 N N . SER B 1 59 ? -23.828 0.431 8.211 1 83.06 59 SER B N 1
ATOM 4458 C CA . SER B 1 59 ? -24.25 -0.341 9.375 1 83.06 59 SER B CA 1
ATOM 4459 C C . SER B 1 59 ? -23.516 0.11 10.633 1 83.06 59 SER B C 1
ATOM 4461 O O . SER B 1 59 ? -23.969 -0.144 11.75 1 83.06 59 SER B O 1
ATOM 4463 N N . GLU B 1 60 ? -22.406 0.847 10.5 1 86.62 60 GLU B N 1
ATOM 4464 C CA . GLU B 1 60 ? -21.594 1.262 11.641 1 86.62 60 GLU B CA 1
ATOM 4465 C C . GLU B 1 60 ? -21.797 2.744 11.945 1 86.62 60 GLU B C 1
ATOM 4467 O O . GLU B 1 60 ? -21.156 3.285 12.852 1 86.62 60 GLU B O 1
ATOM 4472 N N . LYS B 1 61 ? -22.578 3.361 11.234 1 86.69 61 LYS B N 1
ATOM 4473 C CA . LYS B 1 61 ? -22.781 4.801 11.352 1 86.69 61 LYS B CA 1
ATOM 4474 C C . LYS B 1 61 ? -23.078 5.199 12.789 1 86.69 61 LYS B C 1
ATOM 4476 O O . LYS B 1 61 ? -22.469 6.121 13.328 1 86.69 61 LYS B O 1
ATOM 4481 N N . ALA B 1 62 ? -23.938 4.488 13.492 1 85.06 62 ALA B N 1
ATOM 4482 C CA . ALA B 1 62 ? -24.422 4.852 14.82 1 85.06 62 ALA B CA 1
ATOM 4483 C C . ALA B 1 62 ? -23.297 4.73 15.859 1 85.06 62 ALA B C 1
ATOM 4485 O O . ALA B 1 62 ? -23.266 5.484 16.828 1 85.06 62 ALA B O 1
ATOM 4486 N N . THR B 1 63 ? -22.406 3.885 15.586 1 86.44 63 THR B N 1
ATOM 4487 C CA . THR B 1 63 ? -21.344 3.645 16.562 1 86.44 63 THR B CA 1
ATOM 4488 C C . THR B 1 63 ? -20.062 4.359 16.172 1 86.44 63 THR B C 1
ATOM 4490 O O . THR B 1 63 ? -19.078 4.328 16.906 1 86.44 63 THR B O 1
ATOM 4493 N N . SER B 1 64 ? -20.156 4.973 15 1 86 64 SER B N 1
ATOM 4494 C CA . SER B 1 64 ? -18.969 5.676 14.523 1 86 64 SER B CA 1
ATOM 4495 C C . SER B 1 64 ? -18.953 7.129 14.992 1 86 64 SER B C 1
ATOM 4497 O O . SER B 1 64 ? -19.875 7.562 15.695 1 86 64 SER B O 1
ATOM 4499 N N . ALA B 1 65 ? -17.844 7.871 14.664 1 81.12 65 ALA B N 1
ATOM 4500 C CA . ALA B 1 65 ? -17.719 9.289 15 1 81.12 65 ALA B CA 1
ATOM 4501 C C . ALA B 1 65 ? -18.328 10.164 13.914 1 81.12 65 ALA B C 1
ATOM 4503 O O . ALA B 1 65 ? -18.281 11.398 13.992 1 81.12 65 ALA B O 1
ATOM 4504 N N . PHE B 1 66 ? -18.891 9.508 12.953 1 82.94 66 PHE B N 1
ATOM 4505 C CA . PHE B 1 66 ? -19.484 10.258 11.852 1 82.94 66 PHE B CA 1
ATOM 4506 C C . PHE B 1 66 ? -20.547 11.227 12.359 1 82.94 66 PHE B C 1
ATOM 4508 O O . PHE B 1 66 ? -21.547 10.805 12.969 1 82.94 66 PHE B O 1
ATOM 4515 N N . GLY B 1 67 ? -20.312 12.492 12.078 1 75.94 67 GLY B N 1
ATOM 4516 C CA . GLY B 1 67 ? -21.297 13.516 12.375 1 75.94 67 GLY B CA 1
ATOM 4517 C C . GLY B 1 67 ? -21.453 13.789 13.867 1 75.94 67 GLY B C 1
ATOM 4518 O O . GLY B 1 67 ? -22.516 14.195 14.32 1 75.94 67 GLY B O 1
ATOM 4519 N N . LYS B 1 68 ? -20.484 13.414 14.609 1 77.62 68 LYS B N 1
ATOM 4520 C CA . LYS B 1 68 ? -20.578 13.602 16.062 1 77.62 68 LYS B CA 1
ATOM 4521 C C . LYS B 1 68 ? -19.422 14.445 16.578 1 77.62 68 LYS B C 1
ATOM 4523 O O . LYS B 1 68 ? -18.328 14.445 16 1 77.62 68 LYS B O 1
ATOM 4528 N N . HIS B 1 69 ? -19.812 15.32 17.484 1 78.44 69 HIS B N 1
ATOM 4529 C CA . HIS B 1 69 ? -18.828 16.016 18.312 1 78.44 69 HIS B CA 1
ATOM 4530 C C . HIS B 1 69 ? -18.75 15.398 19.703 1 78.44 69 HIS B C 1
ATOM 4532 O O . HIS B 1 69 ? -19.734 15.391 20.438 1 78.44 69 HIS B O 1
ATOM 4538 N N . PHE B 1 70 ? -17.641 14.922 20.062 1 80.44 70 PHE B N 1
ATOM 4539 C CA . PHE B 1 70 ? -17.531 14.133 21.297 1 80.44 70 PHE B CA 1
ATOM 4540 C C . PHE B 1 70 ? -17.062 15.008 22.453 1 80.44 70 PHE B C 1
ATOM 4542 O O . PHE B 1 70 ? -16.062 15.727 22.344 1 80.44 70 PHE B O 1
ATOM 4549 N N . VAL B 1 71 ? -17.844 15.031 23.547 1 87.25 71 VAL B N 1
ATOM 4550 C CA . VAL B 1 71 ? -17.484 15.547 24.859 1 87.25 71 VAL B CA 1
ATOM 4551 C C . VAL B 1 71 ? -17.734 14.484 25.922 1 87.25 71 VAL B C 1
ATOM 4553 O O . VAL B 1 71 ? -18.734 13.758 25.859 1 87.25 71 VAL B O 1
ATOM 4556 N N . PRO B 1 72 ? -16.781 14.328 26.797 1 87.62 72 PRO B N 1
ATOM 4557 C CA . PRO B 1 72 ? -16.984 13.281 27.812 1 87.62 72 PRO B CA 1
ATOM 4558 C C . PRO B 1 72 ? -18.297 13.422 28.562 1 87.62 72 PRO B C 1
ATOM 4560 O O . PRO B 1 72 ? -18.766 14.539 28.797 1 87.62 72 PRO B O 1
ATOM 4563 N N . GLU B 1 73 ? -18.859 12.289 28.969 1 86.56 73 GLU B N 1
ATOM 4564 C CA . GLU B 1 73 ? -20.156 12.266 29.641 1 86.56 73 GLU B CA 1
ATOM 4565 C C . GLU B 1 73 ? -20.094 13.008 30.969 1 86.56 73 GLU B C 1
ATOM 4567 O O . GLU B 1 73 ? -21.062 13.633 31.391 1 86.56 73 GLU B O 1
ATOM 4572 N N . ASP B 1 74 ? -18.969 12.992 31.562 1 88.38 74 ASP B N 1
ATOM 4573 C CA . ASP B 1 74 ? -18.844 13.602 32.875 1 88.38 74 ASP B CA 1
ATOM 4574 C C . ASP B 1 74 ? -18.391 15.055 32.781 1 88.38 74 ASP B C 1
ATOM 4576 O O . ASP B 1 74 ? -18.062 15.68 33.781 1 88.38 74 ASP B O 1
ATOM 4580 N N . ASP B 1 75 ? -18.406 15.516 31.594 1 90.25 75 ASP B N 1
ATOM 4581 C CA . ASP B 1 75 ? -18.031 16.922 31.406 1 90.25 75 ASP B CA 1
ATOM 4582 C C . ASP B 1 75 ? -19.031 17.844 32.094 1 90.25 75 ASP B C 1
ATOM 4584 O O . ASP B 1 75 ? -20.234 17.609 32.062 1 90.25 75 ASP B O 1
ATOM 4588 N N . VAL B 1 76 ? -18.516 18.844 32.781 1 87.69 76 VAL B N 1
ATOM 4589 C CA . VAL B 1 76 ? -19.344 19.922 33.344 1 87.69 76 VAL B CA 1
ATOM 4590 C C . VAL B 1 76 ? -19.469 21.047 32.312 1 87.69 76 VAL B C 1
ATOM 4592 O O . VAL B 1 76 ? -18.516 21.797 32.062 1 87.69 76 VAL B O 1
ATOM 4595 N N . PHE B 1 77 ? -20.641 21.125 31.828 1 88.31 77 PHE B N 1
ATOM 4596 C CA . PHE B 1 77 ? -20.875 22.094 30.766 1 88.31 77 PHE B CA 1
ATOM 4597 C C . PHE B 1 77 ? -20.766 23.516 31.281 1 88.31 77 PHE B C 1
ATOM 4599 O O . PHE B 1 77 ? -21.406 23.875 32.281 1 88.31 77 PHE B O 1
ATOM 4606 N N . VAL B 1 78 ? -19.875 24.281 30.703 1 87.75 78 VAL B N 1
ATOM 4607 C CA . VAL B 1 78 ? -19.766 25.719 30.891 1 87.75 78 VAL B CA 1
ATOM 4608 C C . VAL B 1 78 ? -20 26.438 29.578 1 87.75 78 VAL B C 1
ATOM 4610 O O . VAL B 1 78 ? -19.25 26.266 28.609 1 87.75 78 VAL B O 1
ATOM 4613 N N . LYS B 1 79 ? -20.953 27.172 29.516 1 84.06 79 LYS B N 1
ATOM 4614 C CA . LYS B 1 79 ? -21.375 27.797 28.281 1 84.06 79 LYS B CA 1
ATOM 4615 C C . LYS B 1 79 ? -20.312 28.766 27.75 1 84.06 79 LYS B C 1
ATOM 4617 O O . LYS B 1 79 ? -19.859 29.656 28.469 1 84.06 79 LYS B O 1
ATOM 4622 N N . PRO B 1 80 ? -19.984 28.438 26.531 1 85.38 80 PRO B N 1
ATOM 4623 C CA . PRO B 1 80 ? -19.141 29.453 25.906 1 85.38 80 PRO B CA 1
ATOM 4624 C C . PRO B 1 80 ? -19.906 30.734 25.562 1 85.38 80 PRO B C 1
ATOM 4626 O O . PRO B 1 80 ? -21.094 30.672 25.219 1 85.38 80 PRO B O 1
ATOM 4629 N N . ASP B 1 81 ? -19.359 31.828 25.875 1 81.94 81 ASP B N 1
ATOM 4630 C CA . ASP B 1 81 ? -20.109 33.062 25.609 1 81.94 81 ASP B CA 1
ATOM 4631 C C . ASP B 1 81 ? -19.219 34.125 24.953 1 81.94 81 ASP B C 1
ATOM 4633 O O . ASP B 1 81 ? -18.031 34.188 25.25 1 81.94 81 ASP B O 1
ATOM 4637 N N . TRP B 1 82 ? -19.812 34.688 23.984 1 91.31 82 TRP B N 1
ATOM 4638 C CA . TRP B 1 82 ? -19.266 35.938 23.422 1 91.31 82 TRP B CA 1
ATOM 4639 C C . TRP B 1 82 ? -19.844 37.156 24.109 1 91.31 82 TRP B C 1
ATOM 4641 O O . TRP B 1 82 ? -21.078 37.312 24.188 1 91.31 82 TRP B O 1
ATOM 4651 N N . THR B 1 83 ? -19.078 37.969 24.625 1 93.75 83 THR B N 1
ATOM 4652 C CA . THR B 1 83 ? -19.594 39.219 25.172 1 93.75 83 THR B CA 1
ATOM 4653 C C . THR B 1 83 ? -20.297 40.031 24.094 1 93.75 83 THR B C 1
ATOM 4655 O O . THR B 1 83 ? -20.078 39.781 22.906 1 93.75 83 THR B O 1
ATOM 4658 N N . PRO B 1 84 ? -21.141 40.906 24.547 1 93.88 84 PRO B N 1
ATOM 4659 C CA . PRO B 1 84 ? -21.781 41.75 23.547 1 93.88 84 PRO B CA 1
ATOM 4660 C C . PRO B 1 84 ? -20.781 42.469 22.641 1 93.88 84 PRO B C 1
ATOM 4662 O O . PRO B 1 84 ? -21.016 42.594 21.438 1 93.88 84 PRO B O 1
ATOM 4665 N N . ARG B 1 85 ? -19.719 42.906 23.172 1 95.12 85 ARG B N 1
ATOM 4666 C CA . ARG B 1 85 ? -18.672 43.531 22.391 1 95.12 85 ARG B CA 1
ATOM 4667 C C . ARG B 1 85 ? -18.031 42.562 21.406 1 95.12 85 ARG B C 1
ATOM 4669 O O . ARG B 1 85 ? -17.797 42.906 20.25 1 95.12 85 ARG B O 1
ATOM 4676 N N . ASP B 1 86 ? -17.766 41.406 21.859 1 95.38 86 ASP B N 1
ATOM 4677 C CA . ASP B 1 86 ? -17.219 40.375 21 1 95.38 86 ASP B CA 1
ATOM 4678 C C . ASP B 1 86 ? -18.156 40.062 19.828 1 95.38 86 ASP B C 1
ATOM 4680 O O . ASP B 1 86 ? -17.734 40.031 18.672 1 95.38 86 ASP B O 1
ATOM 4684 N N . ALA B 1 87 ? -19.391 39.875 20.172 1 93.94 87 ALA B N 1
ATOM 4685 C CA . ALA B 1 87 ? -20.406 39.531 19.188 1 93.94 87 ALA B CA 1
ATOM 4686 C C . ALA B 1 87 ? -20.547 40.594 18.109 1 93.94 87 ALA B C 1
ATOM 4688 O O . ALA B 1 87 ? -20.797 40.281 16.953 1 93.94 87 ALA B O 1
ATOM 4689 N N . LYS B 1 88 ? -20.344 41.75 18.547 1 95.06 88 LYS B N 1
ATOM 4690 C CA . LYS B 1 88 ? -20.547 42.875 17.641 1 95.06 88 LYS B CA 1
ATOM 4691 C C . LYS B 1 88 ? -19.391 43.031 16.672 1 95.06 88 LYS B C 1
ATOM 4693 O O . LYS B 1 88 ? -19.578 43.344 15.5 1 95.06 88 LYS B O 1
ATOM 4698 N N . TYR B 1 89 ? -18.109 42.75 17.125 1 97.19 89 TYR B N 1
ATOM 4699 C CA . TYR B 1 89 ? -17 43.25 16.328 1 97.19 89 TYR B CA 1
ATOM 4700 C C . TYR B 1 89 ? -16.141 42.094 15.844 1 97.19 89 TYR B C 1
ATOM 4702 O O . TYR B 1 89 ? -15.375 42.25 14.883 1 97.19 89 TYR B O 1
ATOM 4710 N N . LEU B 1 90 ? -16.203 40.969 16.438 1 96.88 90 LEU B N 1
ATOM 4711 C CA . LEU B 1 90 ? -15.25 39.906 16.109 1 96.88 90 LEU B CA 1
ATOM 4712 C C . LEU B 1 90 ? -15.633 39.219 14.805 1 96.88 90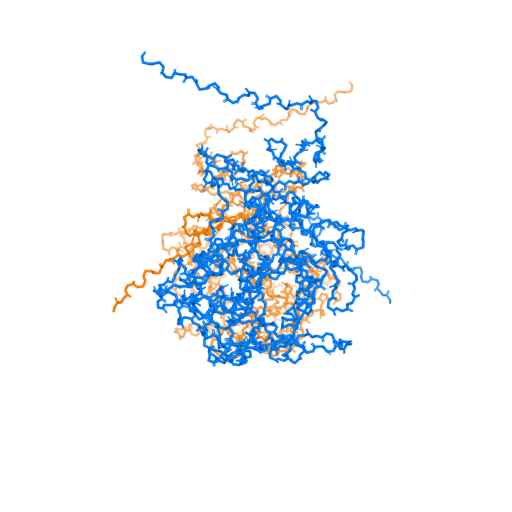 LEU B C 1
ATOM 4714 O O . LEU B 1 90 ? -14.82 38.469 14.227 1 96.88 90 LEU B O 1
ATOM 4718 N N . ALA B 1 91 ? -16.859 39.438 14.289 1 96.69 91 ALA B N 1
ATOM 4719 C CA . ALA B 1 91 ? -17.266 38.875 13 1 96.69 91 ALA B CA 1
ATOM 4720 C C . ALA B 1 91 ? -16.875 39.812 11.852 1 96.69 91 ALA B C 1
ATOM 4722 O O . ALA B 1 91 ? -17.078 39.469 10.68 1 96.69 91 ALA B O 1
ATOM 4723 N N . CYS B 1 92 ? -16.266 40.938 12.211 1 97.81 92 CYS B N 1
ATOM 4724 C CA . CYS B 1 92 ? -15.891 41.938 11.203 1 97.81 92 CYS B CA 1
ATOM 4725 C C . CYS B 1 92 ? -14.898 41.344 10.203 1 97.81 92 CYS B C 1
ATOM 4727 O O . CYS B 1 92 ? -14.023 40.562 10.578 1 97.81 92 CYS B O 1
ATOM 4729 N N . MET B 1 93 ? -15.023 41.844 8.938 1 97.94 93 MET B N 1
ATOM 4730 C CA . MET B 1 93 ? -14.188 41.312 7.863 1 97.94 93 MET B CA 1
ATOM 4731 C C . MET B 1 93 ? -13.289 42.375 7.281 1 97.94 93 MET B C 1
ATOM 4733 O O . MET B 1 93 ? -12.695 42.188 6.219 1 97.94 93 MET B O 1
ATOM 4737 N N . ASN B 1 94 ? -13.234 43.469 7.898 1 97.5 94 ASN B N 1
ATOM 4738 C CA . ASN B 1 94 ? -12.289 44.531 7.531 1 97.5 94 ASN B CA 1
ATOM 4739 C C . ASN B 1 94 ? -11.898 45.375 8.734 1 97.5 94 ASN B C 1
ATOM 4741 O O . ASN B 1 94 ? -12.492 45.25 9.812 1 97.5 94 ASN B O 1
ATOM 4745 N N . ARG B 1 95 ? -10.898 46.25 8.523 1 97.25 95 ARG B N 1
ATOM 4746 C CA . ARG B 1 95 ? -10.297 46.969 9.625 1 97.25 95 ARG B CA 1
ATOM 4747 C C . ARG B 1 95 ? -11.18 48.156 10.039 1 97.25 95 ARG B C 1
ATOM 4749 O O . ARG B 1 95 ? -11.156 48.562 11.203 1 97.25 95 ARG B O 1
ATOM 4756 N N . GLN B 1 96 ? -12.008 48.656 9.156 1 97.19 96 GLN B N 1
ATOM 4757 C CA . GLN B 1 96 ? -12.945 49.719 9.5 1 97.19 96 GLN B CA 1
ATOM 4758 C C . GLN B 1 96 ? -14.016 49.219 10.469 1 97.19 96 GLN B C 1
ATOM 4760 O O . GLN B 1 96 ? -14.312 49.875 11.461 1 97.19 96 GLN B O 1
ATOM 4765 N N . CYS B 1 97 ? -14.445 48.062 10.156 1 97.75 97 CYS B N 1
ATOM 4766 C CA . CYS B 1 97 ? -15.516 47.469 10.953 1 97.75 97 CYS B CA 1
ATOM 4767 C C . CYS B 1 97 ? -15.023 47.125 12.352 1 97.75 97 CYS B C 1
ATOM 4769 O O . CYS B 1 97 ? -15.75 47.312 13.336 1 97.75 97 CYS B O 1
ATOM 4771 N N . VAL B 1 98 ? -13.789 46.656 12.508 1 97.88 98 VAL B N 1
ATOM 4772 C CA . VAL B 1 98 ? -13.32 46.156 13.797 1 97.88 98 VAL B CA 1
ATOM 4773 C C . VAL B 1 98 ? -12.664 47.281 14.586 1 97.88 98 VAL B C 1
ATOM 4775 O O . VAL B 1 98 ? -12.328 47.125 15.758 1 97.88 98 VAL B O 1
ATOM 4778 N N . CYS B 1 99 ? -12.555 48.469 14.039 1 97.81 99 CYS B N 1
ATOM 4779 C CA . CYS B 1 99 ? -11.812 49.594 14.586 1 97.81 99 CYS B CA 1
ATOM 4780 C C . CYS B 1 99 ? -12.273 49.906 16 1 97.81 99 CYS B C 1
ATOM 4782 O O . CYS B 1 99 ? -11.445 50.094 16.891 1 97.81 99 CYS B O 1
ATOM 4784 N N . PRO B 1 100 ? -13.594 49.844 16.281 1 97.19 100 PRO B N 1
ATOM 4785 C CA . PRO B 1 100 ? -14.016 50.156 17.656 1 97.19 100 PRO B CA 1
ATOM 4786 C C . PRO B 1 100 ? -13.562 49.125 18.672 1 97.19 100 PRO B C 1
ATOM 4788 O O . PRO B 1 100 ? -13.406 49.438 19.844 1 97.19 100 PRO B O 1
ATOM 4791 N N . TYR B 1 101 ? -13.336 47.938 18.219 1 97.06 101 TYR B N 1
ATOM 4792 C CA . TYR B 1 101 ? -12.859 46.906 19.125 1 97.06 101 TYR B CA 1
ATOM 4793 C C . TYR B 1 101 ? -11.477 47.219 19.672 1 97.06 101 TYR B C 1
ATOM 4795 O O . TYR B 1 101 ? -11.109 46.812 20.766 1 97.06 101 TYR B O 1
ATOM 4803 N N . PHE B 1 102 ? -10.758 48.062 18.906 1 96.62 102 PHE B N 1
ATOM 4804 C CA . PHE B 1 102 ? -9.43 48.531 19.297 1 96.62 102 PHE B CA 1
ATOM 4805 C C . PHE B 1 102 ? -9.492 49.938 19.891 1 96.62 102 PHE B C 1
ATOM 4807 O O . PHE B 1 102 ? -8.461 50.594 20 1 96.62 102 PHE B O 1
ATOM 4814 N N . ASP B 1 103 ? -10.766 50.406 20.125 1 96.25 103 ASP B N 1
ATOM 4815 C CA . ASP B 1 103 ? -11.008 51.75 20.609 1 96.25 103 ASP B CA 1
ATOM 4816 C C . ASP B 1 103 ? -10.5 52.812 19.625 1 96.25 103 ASP B C 1
ATOM 4818 O O . ASP B 1 103 ? -10.047 53.875 20.031 1 96.25 103 ASP B O 1
ATOM 4822 N N . GLY B 1 104 ? -10.461 52.375 18.391 1 96.81 104 GLY B N 1
ATOM 4823 C CA . GLY B 1 104 ? -10.031 53.281 17.344 1 96.81 104 GLY B CA 1
ATOM 4824 C C . GLY B 1 104 ? -11.164 54.094 16.734 1 96.81 104 GLY B C 1
ATOM 4825 O O . GLY B 1 104 ? -12.328 53.875 17.078 1 96.81 104 GLY B O 1
ATOM 4826 N N . LYS B 1 105 ? -10.727 55.062 15.836 1 97.06 105 LYS B N 1
ATOM 4827 C CA . LYS B 1 105 ? -11.672 55.906 15.094 1 97.06 105 LYS B CA 1
ATOM 4828 C C . LYS B 1 105 ? -11.359 55.906 13.602 1 97.06 105 LYS B C 1
ATOM 4830 O O . LYS B 1 105 ? -10.195 55.812 13.203 1 97.06 105 LYS B O 1
ATOM 4835 N N . ILE B 1 106 ? -12.43 55.938 12.852 1 96.94 106 ILE B N 1
ATOM 4836 C CA . ILE B 1 106 ? -12.227 56 11.406 1 96.94 106 ILE B CA 1
ATOM 4837 C C . ILE B 1 106 ? -11.93 57.438 10.984 1 96.94 106 ILE B C 1
ATOM 4839 O O . ILE B 1 106 ? -12.766 58.312 11.148 1 96.94 106 ILE B O 1
ATOM 4843 N N . ILE B 1 107 ? -10.82 57.656 10.5 1 96.12 107 ILE B N 1
ATOM 4844 C CA . ILE B 1 107 ? -10.398 58.938 9.945 1 96.12 107 ILE B CA 1
ATOM 4845 C C . ILE B 1 107 ? -9.891 58.75 8.516 1 96.12 107 ILE B C 1
ATOM 4847 O O . ILE B 1 107 ? -8.953 58 8.281 1 96.12 107 ILE B O 1
ATOM 4851 N N . ASP B 1 108 ? -10.516 59.438 7.551 1 94.44 108 ASP B N 1
ATOM 4852 C CA . ASP B 1 108 ? -10.164 59.344 6.141 1 94.44 108 ASP B CA 1
ATOM 4853 C C . ASP B 1 108 ? -10.211 57.906 5.652 1 94.44 108 ASP B C 1
ATOM 4855 O O . ASP B 1 108 ? -9.289 57.438 4.969 1 94.44 108 ASP B O 1
ATOM 4859 N N . GLY B 1 109 ? -10.992 57.156 6.258 1 94.69 109 GLY B N 1
ATOM 4860 C CA . GLY B 1 109 ? -11.234 55.781 5.785 1 94.69 109 GLY B CA 1
ATOM 4861 C C . GLY B 1 109 ? -10.328 54.75 6.43 1 94.69 109 GLY B C 1
ATOM 4862 O O . GLY B 1 109 ? -10.398 53.562 6.098 1 94.69 109 GLY B O 1
ATOM 4863 N N . GLU B 1 110 ? -9.516 55.219 7.316 1 96.12 110 GLU B N 1
ATOM 4864 C CA . GLU B 1 110 ? -8.586 54.312 7.988 1 96.12 110 GLU B CA 1
ATOM 4865 C C . GLU B 1 110 ? -8.852 54.281 9.492 1 96.12 110 GLU B C 1
ATOM 4867 O O . GLU B 1 110 ? -9.258 55.281 10.086 1 96.12 110 GLU B O 1
ATOM 4872 N N . CYS B 1 111 ? -8.648 53.094 10.062 1 97 111 CYS B N 1
ATOM 4873 C CA . CYS B 1 111 ? -8.789 52.969 11.508 1 97 111 CYS B CA 1
ATOM 4874 C C . CYS B 1 111 ? -7.562 53.5 12.227 1 97 111 CYS B C 1
ATOM 4876 O O . CYS B 1 111 ? -6.473 52.938 12.133 1 97 111 CYS B O 1
ATOM 4878 N N . ARG B 1 112 ? -7.746 54.594 12.93 1 96.94 112 ARG B N 1
ATOM 4879 C CA . ARG B 1 112 ? -6.684 55.188 13.742 1 96.94 112 ARG B CA 1
ATOM 4880 C C . ARG B 1 112 ? -6.836 54.781 15.203 1 96.94 112 ARG B C 1
ATOM 4882 O O . ARG B 1 112 ? -7.863 55.062 15.828 1 96.94 112 ARG B O 1
ATOM 4889 N N . LEU B 1 113 ? -5.793 54.188 15.742 1 96.12 113 LEU B N 1
ATOM 4890 C CA . LEU B 1 113 ? -5.789 53.75 17.125 1 96.12 113 LEU B CA 1
ATOM 4891 C C . LEU B 1 113 ? -5.602 54.906 18.078 1 96.12 113 LEU B C 1
ATOM 4893 O O . LEU B 1 113 ? -5.219 56 17.656 1 96.12 113 LEU B O 1
ATOM 4897 N N . PRO B 1 114 ? -5.867 54.688 19.391 1 94.12 114 PRO B N 1
ATOM 4898 C CA . PRO B 1 114 ? -5.645 55.75 20.359 1 94.12 114 PRO B CA 1
ATOM 4899 C C . PRO B 1 114 ? -4.203 56.25 20.375 1 94.12 114 PRO B C 1
ATOM 4901 O O . PRO B 1 114 ? -3.955 57.438 20.641 1 94.12 114 PRO B O 1
ATOM 4904 N N . SER B 1 115 ? -3.299 55.469 20.062 1 91.94 115 SER B N 1
ATOM 4905 C CA . SER B 1 115 ? -1.887 55.844 20 1 91.94 115 SER B CA 1
ATOM 4906 C C . SER B 1 115 ? -1.591 56.719 18.797 1 91.94 115 SER B C 1
ATOM 4908 O O . SER B 1 115 ? -0.525 57.344 18.719 1 91.94 115 SER B O 1
ATOM 4910 N N . GLY B 1 116 ? -2.506 56.812 17.891 1 92.19 116 GLY B N 1
ATOM 4911 C CA . GLY B 1 116 ? -2.305 57.562 16.656 1 92.19 116 GLY B CA 1
ATOM 4912 C C . GLY B 1 116 ? -1.898 56.688 15.484 1 92.19 116 GLY B C 1
ATOM 4913 O O . GLY B 1 116 ? -1.993 57.125 14.328 1 92.19 116 GLY B O 1
ATOM 4914 N N . LYS B 1 117 ? -1.564 55.5 15.75 1 94.19 117 LYS B N 1
ATOM 4915 C CA . LYS B 1 117 ? -1.137 54.594 14.703 1 94.19 117 LYS B CA 1
ATOM 4916 C C . LYS B 1 117 ? -2.33 54.062 13.906 1 94.19 117 LYS B C 1
ATOM 4918 O O . LYS B 1 117 ? -3.426 53.906 14.453 1 94.19 117 LYS B O 1
ATOM 4923 N N . ILE B 1 118 ? -2.072 53.781 12.648 1 96.06 118 ILE B N 1
ATOM 4924 C CA . ILE B 1 118 ? -3.096 53.188 11.805 1 96.06 118 ILE B CA 1
ATOM 4925 C C . ILE B 1 118 ? -3.111 51.656 12.031 1 96.06 118 ILE B C 1
ATOM 4927 O O . ILE B 1 118 ? -2.061 51.031 12.031 1 96.06 118 ILE B O 1
ATOM 4931 N N . LEU B 1 119 ? -4.285 51.125 12.258 1 96.44 119 LEU B N 1
ATOM 4932 C CA . LEU B 1 119 ? -4.41 49.688 12.398 1 96.44 119 LEU B CA 1
ATOM 4933 C C . LEU B 1 119 ? -4.113 49 11.07 1 96.44 119 LEU B C 1
ATOM 4935 O O . LEU B 1 119 ? -4.773 49.25 10.062 1 96.44 119 LEU B O 1
ATOM 4939 N N . LYS B 1 120 ? -3.176 48.094 11.023 1 96.88 120 LYS B N 1
ATOM 4940 C CA . LYS B 1 120 ? -2.795 47.344 9.828 1 96.88 120 LYS B CA 1
ATOM 4941 C C . LYS B 1 120 ? -3.219 45.875 9.945 1 96.88 120 LYS B C 1
ATOM 4943 O O . LYS B 1 120 ? -3.766 45.469 10.969 1 96.88 120 LYS B O 1
ATOM 4948 N N . LYS B 1 121 ? -3.055 45.094 8.82 1 97.38 121 LYS B N 1
ATOM 4949 C CA . LYS B 1 121 ? -3.225 43.656 8.883 1 97.38 121 LYS B CA 1
ATOM 4950 C C . LYS B 1 121 ? -2.275 43.031 9.906 1 97.38 121 LYS B C 1
ATOM 4952 O O . LYS B 1 121 ? -1.134 43.469 10.047 1 97.38 121 LYS B O 1
ATOM 4957 N N . ALA B 1 122 ? -2.793 42.062 10.562 1 97.75 122 ALA B N 1
ATOM 4958 C CA . ALA B 1 122 ? -1.892 41.281 11.414 1 97.75 122 ALA B CA 1
ATOM 4959 C C . ALA B 1 122 ? -0.883 40.5 10.578 1 97.75 122 ALA B C 1
ATOM 4961 O O . ALA B 1 122 ? -1.223 39.969 9.523 1 97.75 122 ALA B O 1
ATOM 4962 N N . HIS B 1 123 ? 0.317 40.531 11.023 1 97.56 123 HIS B N 1
ATOM 4963 C CA . HIS B 1 123 ? 1.374 39.75 10.367 1 97.56 123 HIS B CA 1
ATOM 4964 C C . HIS B 1 123 ? 1.681 38.469 11.133 1 97.56 123 HIS B C 1
ATOM 4966 O O . HIS B 1 123 ? 2.244 38.531 12.227 1 97.56 123 HIS B O 1
ATOM 4972 N N . ARG B 1 124 ? 1.262 37.312 10.562 1 98.25 124 ARG B N 1
ATOM 4973 C CA . ARG B 1 124 ? 1.505 36 11.164 1 98.25 124 ARG B CA 1
ATOM 4974 C C . ARG B 1 124 ? 2.848 35.438 10.719 1 98.25 124 ARG B C 1
ATOM 4976 O O . ARG B 1 124 ? 3.104 35.312 9.516 1 98.25 124 ARG B O 1
ATOM 4983 N N . GLN B 1 125 ? 3.699 35.156 11.68 1 97.88 125 GLN B N 1
ATOM 4984 C CA . GLN B 1 125 ? 5.035 34.625 11.391 1 97.88 125 GLN B CA 1
ATOM 4985 C C . GLN B 1 125 ? 5.289 33.312 12.109 1 97.88 125 GLN B C 1
ATOM 4987 O O . GLN B 1 125 ? 4.594 33 13.078 1 97.88 125 GLN B O 1
ATOM 4992 N N . GLU B 1 126 ? 6.301 32.594 11.531 1 98.62 126 GLU B N 1
ATOM 4993 C CA . GLU B 1 126 ? 6.719 31.375 12.227 1 98.62 126 GLU B CA 1
ATOM 4994 C C . GLU B 1 126 ? 7.305 31.703 13.594 1 98.62 126 GLU B C 1
ATOM 4996 O O . GLU B 1 126 ? 8.094 32.625 13.734 1 98.62 126 GLU B O 1
ATOM 5001 N N . LEU B 1 127 ? 6.895 30.953 14.578 1 98.12 127 LEU B N 1
ATOM 5002 C CA . LEU B 1 127 ? 7.227 31.188 15.977 1 98.12 127 LEU B CA 1
ATOM 5003 C C . LEU B 1 127 ? 8.727 31.422 16.141 1 98.12 127 LEU B C 1
ATOM 5005 O O . LEU B 1 127 ? 9.148 32.344 16.844 1 98.12 127 LEU B O 1
ATOM 5009 N N . ARG B 1 128 ? 9.547 30.672 15.477 1 98.44 128 ARG B N 1
ATOM 5010 C CA . ARG B 1 128 ? 10.992 30.688 15.664 1 98.44 128 ARG B CA 1
ATOM 5011 C C . ARG B 1 128 ? 11.641 31.75 14.781 1 98.44 128 ARG B C 1
ATOM 5013 O O . ARG B 1 128 ? 12.867 31.891 14.75 1 98.44 128 ARG B O 1
ATOM 5020 N N . SER B 1 129 ? 10.891 32.438 14.008 1 97.44 129 SER B N 1
ATOM 5021 C CA . SER B 1 129 ? 11.391 33.531 13.188 1 97.44 129 SER B CA 1
ATOM 5022 C C . SER B 1 129 ? 11.086 34.875 13.828 1 97.44 129 SER B C 1
ATOM 5024 O O . SER B 1 129 ? 11.531 35.906 13.336 1 97.44 129 SER B O 1
ATOM 5026 N N . LEU B 1 130 ? 10.344 34.844 14.898 1 97 130 LEU B N 1
ATOM 5027 C CA . LEU B 1 130 ? 10.062 36.062 15.633 1 97 130 LEU B CA 1
ATOM 5028 C C . LEU B 1 130 ? 11.305 36.562 16.375 1 97 130 LEU B C 1
ATOM 5030 O O . LEU B 1 130 ? 12.125 35.75 16.812 1 97 130 LEU B O 1
ATOM 5034 N N . SER B 1 131 ? 11.367 37.875 16.484 1 95.44 131 SER B N 1
ATOM 5035 C CA . SER B 1 131 ? 12.359 38.375 17.438 1 95.44 131 SER B CA 1
ATOM 5036 C C . SER B 1 131 ? 12.016 37.969 18.859 1 95.44 131 SER B C 1
ATOM 5038 O O . SER B 1 131 ? 10.844 37.75 19.172 1 95.44 131 SER B O 1
ATOM 5040 N N . ASP B 1 132 ? 13.008 37.906 19.688 1 95.88 132 ASP B N 1
ATOM 5041 C CA . ASP B 1 132 ? 12.773 37.531 21.078 1 95.88 132 ASP B CA 1
ATOM 5042 C C . ASP B 1 132 ? 11.805 38.5 21.766 1 95.88 132 ASP B C 1
ATOM 5044 O O . ASP B 1 132 ? 10.945 38.062 22.547 1 95.88 132 ASP B O 1
ATOM 5048 N N . GLU B 1 133 ? 11.914 39.688 21.422 1 95.44 133 GLU B N 1
ATOM 5049 C CA . GLU B 1 133 ? 11.047 40.719 22.016 1 95.44 133 GLU B CA 1
ATOM 5050 C C . GLU B 1 133 ? 9.594 40.5 21.625 1 95.44 133 GLU B C 1
ATOM 5052 O O . GLU B 1 133 ? 8.703 40.5 22.469 1 95.44 133 GLU B O 1
ATOM 5057 N N . HIS B 1 134 ? 9.406 40.312 20.359 1 94.88 134 HIS B N 1
ATOM 5058 C CA . HIS B 1 134 ? 8.039 40.125 19.875 1 94.88 134 HIS B CA 1
ATOM 5059 C C . HIS B 1 134 ? 7.441 38.812 20.422 1 94.88 134 HIS B C 1
ATOM 5061 O O . HIS B 1 134 ? 6.27 38.781 20.797 1 94.88 134 HIS B O 1
ATOM 5067 N N . ARG B 1 135 ? 8.227 37.812 20.469 1 96.94 135 ARG B N 1
ATOM 5068 C CA . ARG B 1 135 ? 7.781 36.531 21.016 1 96.94 135 ARG B CA 1
ATOM 5069 C C . ARG B 1 135 ? 7.32 36.656 22.453 1 96.94 135 ARG B C 1
ATOM 5071 O O . ARG B 1 135 ? 6.258 36.156 22.828 1 96.94 135 ARG B O 1
ATOM 5078 N N . LYS B 1 136 ? 8.102 37.375 23.219 1 97.12 136 LYS B N 1
ATOM 5079 C CA . LYS B 1 136 ? 7.785 37.562 24.641 1 97.12 136 LYS B CA 1
ATOM 5080 C C . LYS B 1 136 ? 6.52 38.375 24.812 1 97.12 136 LYS B C 1
ATOM 5082 O O . LYS B 1 136 ? 5.75 38.156 25.75 1 97.12 136 LYS B O 1
ATOM 5087 N N . GLN B 1 137 ? 6.328 39.312 23.922 1 97.19 137 GLN B N 1
ATOM 5088 C CA . GLN B 1 137 ? 5.109 40.094 23.969 1 97.19 137 GLN B CA 1
ATOM 5089 C C . GLN B 1 137 ? 3.877 39.25 23.703 1 97.19 137 GLN B C 1
ATOM 5091 O O . GLN B 1 137 ? 2.865 39.375 24.406 1 97.19 137 GLN B O 1
ATOM 5096 N N . ILE B 1 138 ? 3.986 38.438 22.75 1 97.81 138 ILE B N 1
ATOM 5097 C CA . ILE B 1 138 ? 2.875 37.531 22.406 1 97.81 138 ILE B CA 1
ATOM 5098 C C . ILE B 1 138 ? 2.609 36.562 23.547 1 97.81 138 ILE B C 1
ATOM 5100 O O . ILE B 1 138 ? 1.458 36.344 23.938 1 97.81 138 ILE B O 1
ATOM 5104 N N . GLU B 1 139 ? 3.656 36.031 24.109 1 97.94 139 GLU B N 1
ATOM 5105 C CA . GLU B 1 139 ? 3.533 35.156 25.266 1 97.94 139 GLU B CA 1
ATOM 5106 C C . GLU B 1 139 ? 2.855 35.844 26.438 1 97.94 139 GLU B C 1
ATOM 5108 O O . GLU B 1 139 ? 1.982 35.281 27.094 1 97.94 139 GLU B O 1
ATOM 5113 N N . GLY B 1 140 ? 3.312 37.031 26.641 1 97.69 140 GLY B N 1
ATOM 5114 C CA . GLY B 1 140 ? 2.695 37.812 27.688 1 97.69 140 GLY B CA 1
ATOM 5115 C C . GLY B 1 140 ? 1.215 38.062 27.469 1 97.69 140 GLY B C 1
ATOM 5116 O O . GLY B 1 140 ? 0.417 37.969 28.406 1 97.69 140 GLY B O 1
ATOM 5117 N N . ALA B 1 141 ? 0.833 38.375 26.25 1 98.06 141 ALA B N 1
ATOM 5118 C CA . ALA B 1 141 ? -0.566 38.625 25.922 1 98.06 141 ALA B CA 1
ATOM 5119 C C . ALA B 1 141 ? -1.412 37.375 26.125 1 98.06 141 ALA B C 1
ATOM 5121 O O . ALA B 1 141 ? -2.52 37.438 26.672 1 98.06 141 ALA B O 1
ATOM 5122 N N . TRP B 1 142 ? -0.886 36.188 25.75 1 98.25 142 TRP B N 1
ATOM 5123 C CA . TRP B 1 142 ? -1.59 34.938 25.984 1 98.25 142 TRP B CA 1
ATOM 5124 C C . TRP B 1 142 ? -1.785 34.688 27.484 1 98.25 142 TRP B C 1
ATOM 5126 O O . TRP B 1 142 ? -2.854 34.25 27.906 1 98.25 142 TRP B O 1
ATOM 5136 N N . ASN B 1 143 ? -0.772 34.969 28.234 1 98.31 143 ASN B N 1
ATOM 5137 C CA . ASN B 1 143 ? -0.845 34.75 29.672 1 98.31 143 ASN B CA 1
ATOM 5138 C C . ASN B 1 143 ? -1.869 35.656 30.328 1 98.31 143 ASN B C 1
ATOM 5140 O O . ASN B 1 143 ? -2.545 35.281 31.281 1 98.31 143 ASN B O 1
ATOM 5144 N N . VAL B 1 144 ? -1.971 36.875 29.828 1 98.12 144 VAL B N 1
ATOM 5145 C CA . VAL B 1 144 ? -3.004 37.781 30.328 1 98.12 144 VAL B CA 1
ATOM 5146 C C . VAL B 1 144 ? -4.383 37.219 29.984 1 98.12 144 VAL B C 1
ATOM 5148 O O . VAL B 1 144 ? -5.277 37.219 30.844 1 98.12 144 VAL B O 1
ATOM 5151 N N . MET B 1 145 ? -4.559 36.719 28.812 1 97.5 145 MET B N 1
ATOM 5152 C CA . MET B 1 145 ? -5.836 36.156 28.406 1 97.5 145 MET B CA 1
ATOM 5153 C C . MET B 1 145 ? -6.168 34.938 29.25 1 97.5 145 MET B C 1
ATOM 5155 O O . MET B 1 145 ? -7.324 34.719 29.625 1 97.5 145 MET B O 1
ATOM 5159 N N . LYS B 1 146 ? -5.164 34.188 29.531 1 97.75 146 LYS B N 1
ATOM 5160 C CA . LYS B 1 146 ? -5.379 33 30.328 1 97.75 146 LYS B CA 1
ATOM 5161 C C . LYS B 1 146 ? -5.762 33.344 31.766 1 97.75 146 LYS B C 1
ATOM 5163 O O . LYS B 1 146 ? -6.738 32.812 32.312 1 97.75 146 LYS B O 1
ATOM 5168 N N . SER B 1 147 ? -5.012 34.25 32.375 1 96.44 147 SER B N 1
ATOM 5169 C CA . SER B 1 147 ? -5.215 34.594 33.781 1 96.44 147 SER B CA 1
ATOM 5170 C C . SER B 1 147 ? -6.539 35.312 33.969 1 96.44 147 SER B C 1
ATOM 5172 O O . SER B 1 147 ? -7.164 35.219 35.031 1 96.44 147 SER B O 1
ATOM 5174 N N . SER B 1 148 ? -7.023 36 32.938 1 95.81 148 SER B N 1
ATOM 5175 C CA . SER B 1 148 ? -8.281 36.719 33.031 1 95.81 148 SER B CA 1
ATOM 5176 C C . SER B 1 148 ? -9.477 35.812 32.781 1 95.81 148 SER B C 1
ATOM 5178 O O . SER B 1 148 ? -10.625 36.219 32.938 1 95.81 148 SER B O 1
ATOM 5180 N N . GLY B 1 149 ? -9.148 34.656 32.281 1 94.62 149 GLY B N 1
ATOM 5181 C CA . GLY B 1 149 ? -10.203 33.688 31.984 1 94.62 149 GLY B CA 1
ATOM 5182 C C . GLY B 1 149 ? -10.688 33.781 30.547 1 94.62 149 GLY B C 1
ATOM 5183 O O . GLY B 1 149 ? -11.414 32.906 30.078 1 94.62 149 GLY B O 1
ATOM 5184 N N . VAL B 1 150 ? -10.234 34.781 29.891 1 95.81 150 VAL B N 1
ATOM 5185 C CA . VAL B 1 150 ? -10.703 35.031 28.531 1 95.81 150 VAL B CA 1
ATOM 5186 C C . VAL B 1 150 ? -10.289 33.875 27.625 1 95.81 150 VAL B C 1
ATOM 5188 O O . VAL B 1 150 ? -11.086 33.406 26.812 1 95.81 150 VAL B O 1
ATOM 5191 N N . TYR B 1 151 ? -9.07 33.375 27.781 1 97.06 151 TYR B N 1
ATOM 5192 C CA . TYR B 1 151 ? -8.609 32.312 26.906 1 97.06 151 TYR B CA 1
ATOM 5193 C C . TYR B 1 151 ? -9.461 31.047 27.094 1 97.06 151 TYR B C 1
ATOM 5195 O O . TYR B 1 151 ? -9.883 30.422 26.109 1 97.06 151 TYR B O 1
ATOM 5203 N N . ASN B 1 152 ? -9.727 30.672 28.312 1 96.12 152 ASN B N 1
ATOM 5204 C CA . ASN B 1 152 ? -10.539 29.484 28.562 1 96.12 152 ASN B CA 1
ATOM 5205 C C . ASN B 1 152 ? -11.969 29.672 28.062 1 96.12 152 ASN B C 1
ATOM 5207 O O . ASN B 1 152 ? -12.578 28.734 27.547 1 96.12 152 ASN B O 1
ATOM 5211 N N . ARG B 1 153 ? -12.469 30.844 28.266 1 95.06 153 ARG B N 1
ATOM 5212 C CA . ARG B 1 153 ? -13.812 31.125 27.781 1 95.06 153 ARG B CA 1
ATOM 5213 C C . ARG B 1 153 ? -13.906 30.922 26.266 1 95.06 153 ARG B C 1
ATOM 5215 O O . ARG B 1 153 ? -14.828 30.25 25.781 1 95.06 153 ARG B O 1
ATOM 5222 N N . LEU B 1 154 ? -12.953 31.438 25.578 1 95.38 154 LEU B N 1
ATOM 5223 C CA . LEU B 1 154 ? -12.938 31.281 24.125 1 95.38 154 LEU B CA 1
ATOM 5224 C C . LEU B 1 154 ? -12.578 29.859 23.734 1 95.38 154 LEU B C 1
ATOM 5226 O O . LEU B 1 154 ? -13.07 29.344 22.719 1 95.38 154 LEU B O 1
ATOM 5230 N N . GLY B 1 155 ? -11.703 29.234 24.531 1 95.44 155 GLY B N 1
ATOM 5231 C CA . GLY B 1 155 ? -11.352 27.844 24.281 1 95.44 155 GLY B CA 1
ATOM 5232 C C . GLY B 1 155 ? -12.539 26.906 24.328 1 95.44 155 GLY B C 1
ATOM 5233 O O . GLY B 1 155 ? -12.578 25.906 23.625 1 95.44 155 GLY B O 1
ATOM 5234 N N . ARG B 1 156 ? -13.555 27.219 25.109 1 95.5 156 ARG B N 1
ATOM 5235 C CA . ARG B 1 156 ? -14.758 26.406 25.25 1 95.5 156 ARG B CA 1
ATOM 5236 C C . ARG B 1 156 ? -15.609 26.453 23.984 1 95.5 156 ARG B C 1
ATOM 5238 O O . ARG B 1 156 ? -16.391 25.531 23.734 1 95.5 156 ARG B O 1
ATOM 5245 N N . VAL B 1 157 ? -15.398 27.484 23.188 1 94.81 157 VAL B N 1
ATOM 5246 C CA . VAL B 1 157 ? -16.078 27.531 21.906 1 94.81 157 VAL B CA 1
ATOM 5247 C C . VAL B 1 157 ? -15.648 26.344 21.047 1 94.81 157 VAL B C 1
ATOM 5249 O O . VAL B 1 157 ? -16.484 25.641 20.469 1 94.81 157 VAL B O 1
ATOM 5252 N N . HIS B 1 158 ? -14.359 26.125 21.031 1 94.88 158 HIS B N 1
ATOM 5253 C CA . HIS B 1 158 ? -13.859 24.969 20.297 1 94.88 158 HIS B CA 1
ATOM 5254 C C . HIS B 1 158 ? -14.25 23.656 20.984 1 94.88 158 HIS B C 1
ATOM 5256 O O . HIS B 1 158 ? -14.617 22.703 20.312 1 94.88 158 HIS B O 1
ATOM 5262 N N . LYS B 1 159 ? -14.172 23.609 22.281 1 94.31 159 LYS B N 1
ATOM 5263 C CA . LYS B 1 159 ? -14.523 22.406 23.047 1 94.31 159 LYS B CA 1
ATOM 5264 C C . LYS B 1 159 ? -15.914 21.906 22.672 1 94.31 159 LYS B C 1
ATOM 5266 O O . LYS B 1 159 ? -16.125 20.719 22.5 1 94.31 159 LYS B O 1
ATOM 5271 N N . TYR B 1 160 ? -16.781 22.812 22.422 1 92.81 160 TYR B N 1
ATOM 5272 C CA . TYR B 1 160 ? -18.188 22.406 22.312 1 92.81 160 TYR B CA 1
ATOM 5273 C C . TYR B 1 160 ? -18.641 22.469 20.859 1 92.81 160 TYR B C 1
ATOM 5275 O O . TYR B 1 160 ? -19.703 21.953 20.516 1 92.81 160 TYR B O 1
ATOM 5283 N N . SER B 1 161 ? -17.797 23.031 19.938 1 88.62 161 SER B N 1
ATOM 5284 C CA . SER B 1 161 ? -18.344 23.188 18.594 1 88.62 161 SER B CA 1
ATOM 5285 C C . SER B 1 161 ? -17.266 23.062 17.531 1 88.62 161 SER B C 1
ATOM 5287 O O . SER B 1 161 ? -17.484 23.359 16.359 1 88.62 161 SER B O 1
ATOM 5289 N N . GLY B 1 162 ? -16.125 22.688 17.906 1 83.19 162 GLY B N 1
ATOM 5290 C CA . GLY B 1 162 ? -15.094 22.469 16.906 1 83.19 162 GLY B CA 1
ATOM 5291 C C . GLY B 1 162 ? -15.5 21.484 15.82 1 83.19 162 GLY B C 1
ATOM 5292 O O . GLY B 1 162 ? -15.875 20.359 16.125 1 83.19 162 GLY B O 1
ATOM 5293 N N . VAL B 1 163 ? -15.484 21.969 14.633 1 90.94 163 VAL B N 1
ATOM 5294 C CA . VAL B 1 163 ? -16.016 21.203 13.516 1 90.94 163 VAL B CA 1
ATOM 5295 C C . VAL B 1 163 ? -14.898 20.375 12.875 1 90.94 163 VAL B C 1
ATOM 5297 O O . VAL B 1 163 ? -13.812 20.906 12.609 1 90.94 163 VAL B O 1
ATOM 5300 N N . HIS B 1 164 ? -15.148 19.078 12.711 1 93.81 164 HIS B N 1
ATOM 5301 C CA . HIS B 1 164 ? -14.188 18.188 12.07 1 93.81 164 HIS B CA 1
ATOM 5302 C C . HIS B 1 164 ? -14.875 17.25 11.078 1 93.81 164 HIS B C 1
ATOM 5304 O O . HIS B 1 164 ? -16.109 17.203 11.016 1 93.81 164 HIS B O 1
ATOM 5310 N N . SER B 1 165 ? -14.109 16.672 10.203 1 93.88 165 SER B N 1
ATOM 5311 C CA . SER B 1 165 ? -14.477 15.539 9.344 1 93.88 165 SER B CA 1
ATOM 5312 C C . SER B 1 165 ? -15.273 16.016 8.133 1 93.88 165 SER B C 1
ATOM 5314 O O . SER B 1 165 ? -16.156 15.297 7.648 1 93.88 165 SER B O 1
ATOM 5316 N N . GLY B 1 166 ? -15.039 17.234 7.734 1 94.5 166 GLY B N 1
ATOM 5317 C CA . GLY B 1 166 ? -15.727 17.766 6.562 1 94.5 166 GLY B CA 1
ATOM 5318 C C . GLY B 1 166 ? -15.164 19.094 6.094 1 94.5 166 GLY B C 1
ATOM 5319 O O . GLY B 1 166 ? -14.156 19.562 6.621 1 94.5 166 GLY B O 1
ATOM 5320 N N . PRO B 1 167 ? -15.844 19.688 5.121 1 96.31 167 PRO B N 1
ATOM 5321 C CA . PRO B 1 167 ? -15.289 20.859 4.457 1 96.31 167 PRO B CA 1
ATOM 5322 C C . PRO B 1 167 ? -15.219 22.078 5.379 1 96.31 167 PRO B C 1
ATOM 5324 O O . PRO B 1 167 ? -14.398 22.969 5.164 1 96.31 167 PRO B O 1
ATOM 5327 N N . ALA B 1 168 ? -16.031 22.094 6.398 1 97.12 168 ALA B N 1
ATOM 5328 C CA . ALA B 1 168 ? -16.062 23.25 7.273 1 97.12 168 ALA B CA 1
ATOM 5329 C C . ALA B 1 168 ? -14.898 23.219 8.273 1 97.12 168 ALA B C 1
ATOM 5331 O O . ALA B 1 168 ? -14.68 24.188 9.008 1 97.12 168 ALA B O 1
ATOM 5332 N N . PHE B 1 169 ? -14.156 22.172 8.32 1 97 169 PHE B N 1
ATOM 5333 C CA . PHE B 1 169 ? -13.094 21.984 9.305 1 97 169 PHE B CA 1
ATOM 5334 C C . PHE B 1 169 ? -12.133 23.156 9.297 1 97 169 PHE B C 1
ATOM 5336 O O . PHE B 1 169 ? -12 23.859 10.305 1 97 169 PHE B O 1
ATOM 5343 N N . VAL B 1 170 ? -11.461 23.438 8.164 1 97.94 170 VAL B N 1
ATOM 5344 C CA . VAL B 1 170 ? -10.422 24.453 8.117 1 97.94 170 VAL B CA 1
ATOM 5345 C C . VAL B 1 170 ? -11.055 25.844 8.18 1 97.94 170 VAL B C 1
ATOM 5347 O O . VAL B 1 170 ? -10.477 26.766 8.758 1 97.94 170 VAL B O 1
ATOM 5350 N N . LEU B 1 171 ? -12.289 25.984 7.727 1 98.38 171 LEU B N 1
ATOM 5351 C CA . LEU B 1 171 ? -12.977 27.266 7.68 1 98.38 171 LEU B CA 1
ATOM 5352 C C . LEU B 1 171 ? -13.414 27.703 9.078 1 98.38 171 LEU B C 1
ATOM 5354 O O . LEU B 1 171 ? -13.219 28.859 9.461 1 98.38 171 LEU B O 1
ATOM 5358 N N . TRP B 1 172 ? -14.023 26.75 9.766 1 98.06 172 TRP B N 1
ATOM 5359 C CA . TRP B 1 172 ? -14.438 27.047 11.125 1 98.06 172 TRP B CA 1
ATOM 5360 C C . TRP B 1 172 ? -13.25 27.469 11.984 1 98.06 172 TRP B C 1
ATOM 5362 O O . TRP B 1 172 ? -13.312 28.469 12.703 1 98.06 172 TRP B O 1
ATOM 5372 N N . HIS B 1 173 ? -12.18 26.75 11.906 1 98.38 173 HIS B N 1
ATOM 5373 C CA . HIS B 1 173 ? -10.992 27.031 12.703 1 98.38 173 HIS B CA 1
ATOM 5374 C C . HIS B 1 173 ? -10.352 28.359 12.281 1 98.38 173 HIS B C 1
ATOM 5376 O O . HIS B 1 173 ? -9.836 29.094 13.117 1 98.38 173 HIS B O 1
ATOM 5382 N N . ARG B 1 174 ? -10.344 28.641 10.992 1 98.62 174 ARG B N 1
ATOM 5383 C CA . ARG B 1 174 ? -9.875 29.922 10.492 1 98.62 174 ARG B CA 1
ATOM 5384 C C . ARG B 1 174 ? -10.625 31.078 11.156 1 98.62 174 ARG B C 1
ATOM 5386 O O . ARG B 1 174 ? -10.008 32.031 11.633 1 98.62 174 ARG B O 1
ATOM 5393 N N . GLU B 1 175 ? -11.93 30.984 11.156 1 98.56 175 GLU B N 1
ATOM 5394 C CA . GLU B 1 175 ? -12.75 32.031 11.766 1 98.56 175 GLU B CA 1
ATOM 5395 C C . GLU B 1 175 ? -12.508 32.125 13.266 1 98.56 175 GLU B C 1
ATOM 5397 O O . GLU B 1 175 ? -12.406 33.219 13.82 1 98.56 175 GLU B O 1
ATOM 5402 N N . PHE B 1 176 ? -12.445 31 13.891 1 97.94 176 PHE B N 1
ATOM 5403 C CA . PHE B 1 176 ? -12.18 30.969 15.32 1 97.94 176 PHE B CA 1
ATOM 5404 C C . PHE B 1 176 ? -10.852 31.641 15.648 1 97.94 176 PHE B C 1
ATOM 5406 O O . PHE B 1 176 ? -10.773 32.469 16.562 1 97.94 176 PHE B O 1
ATOM 5413 N N . LEU B 1 177 ? -9.789 31.328 14.883 1 98.5 177 LEU B N 1
ATOM 5414 C CA . LEU B 1 177 ? -8.469 31.906 15.086 1 98.5 177 LEU B CA 1
ATOM 5415 C C . LEU B 1 177 ? -8.484 33.406 14.844 1 98.5 177 LEU B C 1
ATOM 5417 O O . LEU B 1 177 ? -7.82 34.156 15.562 1 98.5 177 LEU B O 1
ATOM 5421 N N . LYS B 1 178 ? -9.219 33.812 13.836 1 98.56 178 LYS B N 1
ATOM 5422 C CA . LYS B 1 178 ? -9.336 35.25 13.57 1 98.56 178 LYS B CA 1
ATOM 5423 C C . LYS B 1 178 ? -9.891 36 14.781 1 98.56 178 LYS B C 1
ATOM 5425 O O . LYS B 1 178 ? -9.359 37.031 15.164 1 98.56 178 LYS B O 1
ATOM 5430 N N . ARG B 1 179 ? -10.883 35.469 15.375 1 97.94 179 ARG B N 1
ATOM 5431 C CA . ARG B 1 179 ? -11.477 36.094 16.547 1 97.94 179 ARG B CA 1
ATOM 5432 C C . ARG B 1 179 ? -10.5 36.125 17.719 1 97.94 179 ARG B C 1
ATOM 5434 O O . ARG B 1 179 ? -10.344 37.156 18.391 1 97.94 179 ARG B O 1
ATOM 5441 N N . LEU B 1 180 ? -9.852 34.969 17.922 1 97.62 180 LEU B N 1
ATOM 5442 C CA . LEU B 1 180 ? -8.836 34.906 18.969 1 97.62 180 LEU B CA 1
ATOM 5443 C C . LEU B 1 180 ? -7.734 35.938 18.734 1 97.62 180 LEU B C 1
ATOM 5445 O O . LEU B 1 180 ? -7.258 36.594 19.672 1 97.62 180 LEU B O 1
ATOM 5449 N N . GLU B 1 181 ? -7.348 36.062 17.516 1 98.5 181 GLU B N 1
ATOM 5450 C CA . GLU B 1 181 ? -6.273 36.969 17.125 1 98.5 181 GLU B CA 1
ATOM 5451 C C . GLU B 1 181 ? -6.656 38.406 17.391 1 98.5 181 GLU B C 1
ATOM 5453 O O . GLU B 1 181 ? -5.828 39.219 17.844 1 98.5 181 GLU B O 1
ATOM 5458 N N . LEU B 1 182 ? -7.875 38.781 17.094 1 98.06 182 LEU B N 1
ATOM 5459 C CA . LEU B 1 182 ? -8.328 40.156 17.328 1 98.06 182 LEU B CA 1
ATOM 5460 C C . LEU B 1 182 ? -8.273 40.469 18.828 1 98.06 182 LEU B C 1
ATOM 5462 O O . LEU B 1 182 ? -7.844 41.562 19.203 1 98.06 182 LEU B O 1
ATOM 5466 N N . VAL B 1 183 ? -8.664 39.531 19.641 1 97.75 183 VAL B N 1
ATOM 5467 C CA . VAL B 1 183 ? -8.578 39.719 21.094 1 97.75 183 VAL B CA 1
ATOM 5468 C C . VAL B 1 183 ? -7.117 39.875 21.5 1 97.75 183 VAL B C 1
ATOM 5470 O O . VAL B 1 183 ? -6.754 40.781 22.234 1 97.75 183 VAL B O 1
ATOM 5473 N N . LEU B 1 184 ? -6.297 38.969 21 1 98.06 184 LEU B N 1
ATOM 5474 C CA . LEU B 1 184 ? -4.871 38.969 21.328 1 98.06 184 LEU B CA 1
ATOM 5475 C C . LEU B 1 184 ? -4.23 40.312 20.953 1 98.06 184 LEU B C 1
ATOM 5477 O O . LEU B 1 184 ? -3.453 40.875 21.734 1 98.06 184 LEU B O 1
ATOM 5481 N N . ARG B 1 185 ? -4.566 40.812 19.844 1 97.62 185 ARG B N 1
ATOM 5482 C CA . ARG B 1 185 ? -3.943 42.031 19.297 1 97.62 185 ARG B CA 1
ATOM 5483 C C . ARG B 1 185 ? -4.254 43.25 20.172 1 97.62 185 ARG B C 1
ATOM 5485 O O . ARG B 1 185 ? -3.459 44.188 20.25 1 97.62 185 ARG B O 1
ATOM 5492 N N . THR B 1 186 ? -5.375 43.25 20.859 1 96.31 186 THR B N 1
ATOM 5493 C CA . THR B 1 186 ? -5.727 44.375 21.719 1 96.31 186 THR B CA 1
ATOM 5494 C C . THR B 1 186 ? -4.805 44.406 22.938 1 96.31 186 THR B C 1
ATOM 5496 O O . THR B 1 186 ? -4.723 45.438 23.609 1 96.31 186 THR B O 1
ATOM 5499 N N . LEU B 1 187 ? -4.145 43.312 23.203 1 96.5 187 LEU B N 1
ATOM 5500 C CA . LEU B 1 187 ? -3.301 43.188 24.391 1 96.5 187 LEU B CA 1
ATOM 5501 C C . LEU B 1 187 ? -1.833 43.406 24.031 1 96.5 187 LEU B C 1
ATOM 5503 O O . LEU B 1 187 ? -0.973 43.438 24.922 1 96.5 187 LEU B O 1
ATOM 5507 N N . LEU B 1 188 ? -1.57 43.594 22.766 1 95.69 188 LEU B N 1
ATOM 5508 C CA . LEU B 1 188 ? -0.194 43.75 22.312 1 95.69 188 LEU B CA 1
ATOM 5509 C C . LEU B 1 188 ? 0.187 45.219 22.234 1 95.69 188 LEU B C 1
ATOM 5511 O O . LEU B 1 188 ? -0.629 46.062 21.828 1 95.69 188 LEU B O 1
ATOM 5515 N N . PRO B 1 189 ? 1.462 45.5 22.594 1 91.38 189 PRO B N 1
ATOM 5516 C CA . PRO B 1 189 ? 1.921 46.875 22.375 1 91.38 189 PRO B CA 1
ATOM 5517 C C . PRO B 1 189 ? 1.888 47.281 20.906 1 91.38 189 PRO B C 1
ATOM 5519 O O . PRO B 1 189 ? 1.57 48.438 20.594 1 91.38 189 PRO B O 1
ATOM 5522 N N . ASP B 1 190 ? 2.197 46.375 20.078 1 87.38 190 ASP B N 1
ATOM 5523 C CA . ASP B 1 190 ? 2.088 46.531 18.625 1 87.38 190 ASP B CA 1
ATOM 5524 C C . ASP B 1 190 ? 1.013 45.594 18.062 1 87.38 190 ASP B C 1
ATOM 5526 O O . ASP B 1 190 ? 1.247 44.406 17.875 1 87.38 190 ASP B O 1
ATOM 5530 N N . PRO B 1 191 ? -0.035 46.219 17.688 1 91.19 191 PRO B N 1
ATOM 5531 C CA . PRO B 1 191 ? -1.153 45.375 17.25 1 91.19 191 PRO B CA 1
ATOM 5532 C C . PRO B 1 191 ? -0.955 44.844 15.836 1 91.19 191 PRO B C 1
ATOM 5534 O O . PRO B 1 191 ? -1.827 44.125 15.312 1 91.19 191 PRO B O 1
ATOM 5537 N N . ASP B 1 192 ? 0.176 45.094 15.234 1 89.62 192 ASP B N 1
ATOM 5538 C CA . ASP B 1 192 ? 0.441 44.625 13.875 1 89.62 192 ASP B CA 1
ATOM 5539 C C . ASP B 1 192 ? 0.857 43.156 13.859 1 89.62 192 ASP B C 1
ATOM 5541 O O . ASP B 1 192 ? 0.857 42.531 12.812 1 89.62 192 ASP B O 1
ATOM 5545 N N . PHE B 1 193 ? 1.177 42.656 14.992 1 92.69 193 PHE B N 1
ATOM 5546 C CA . PHE B 1 193 ? 1.531 41.25 15.07 1 92.69 193 PHE B CA 1
ATOM 5547 C C . PHE B 1 193 ? 0.284 40.375 15.227 1 92.69 193 PHE B C 1
ATOM 5549 O O . PHE B 1 193 ? -0.683 40.781 15.875 1 92.69 193 PHE B O 1
ATOM 5556 N N . GLY B 1 194 ? 0.307 39.281 14.539 1 96.38 194 GLY B N 1
ATOM 5557 C CA . GLY B 1 194 ? -0.781 38.344 14.648 1 96.38 194 GLY B CA 1
ATOM 5558 C C . GLY B 1 194 ? -0.374 37.031 15.344 1 96.38 194 GLY B C 1
ATOM 5559 O O . GLY B 1 194 ? 0.682 36.969 15.977 1 96.38 194 GLY B O 1
ATOM 5560 N N . ILE B 1 195 ? -1.265 36.062 15.336 1 98.12 195 ILE B N 1
ATOM 5561 C CA . ILE B 1 195 ? -0.975 34.75 15.891 1 98.12 195 ILE B CA 1
ATOM 5562 C C . ILE B 1 195 ? 0.151 34.094 15.094 1 98.12 195 ILE B C 1
ATOM 5564 O O . ILE B 1 195 ? 0.049 33.938 13.883 1 98.12 195 ILE B O 1
ATOM 5568 N N . PRO B 1 196 ? 1.24 33.75 15.789 1 98.38 196 PRO B N 1
ATOM 5569 C CA . PRO B 1 196 ? 2.27 33 15.07 1 98.38 196 PRO B CA 1
ATOM 5570 C C . PRO B 1 196 ? 1.791 31.609 14.648 1 98.38 196 PRO B C 1
ATOM 5572 O O . PRO B 1 196 ? 0.794 31.109 15.172 1 98.38 196 PRO B O 1
ATOM 5575 N N . TYR B 1 197 ? 2.414 31.109 13.617 1 98.56 197 TYR B N 1
ATOM 5576 C CA . TYR B 1 197 ? 2.17 29.703 13.297 1 98.56 197 TYR B CA 1
ATOM 5577 C C . TYR B 1 197 ? 3.373 28.844 13.664 1 98.56 197 TYR B C 1
ATOM 5579 O O . TYR B 1 197 ? 4.504 29.344 13.719 1 98.56 197 TYR B O 1
ATOM 5587 N N . TRP B 1 198 ? 3.113 27.641 14.078 1 98.81 198 TRP B N 1
ATOM 5588 C CA . TRP B 1 198 ? 4.148 26.641 14.305 1 98.81 198 TRP B CA 1
ATOM 5589 C C . TRP B 1 198 ? 4.301 25.734 13.094 1 98.81 198 TRP B C 1
ATOM 5591 O O . TRP B 1 198 ? 3.486 24.828 12.875 1 98.81 198 TRP B O 1
ATOM 5601 N N . ASP B 1 199 ? 5.363 25.953 12.352 1 98.81 199 ASP B N 1
ATOM 5602 C CA . ASP B 1 199 ? 5.703 25.125 11.203 1 98.81 199 ASP B CA 1
ATOM 5603 C C . ASP B 1 199 ? 6.438 23.859 11.641 1 98.81 199 ASP B C 1
ATOM 5605 O O . ASP B 1 199 ? 7.668 23.812 11.617 1 98.81 199 ASP B O 1
ATOM 5609 N N . SER B 1 200 ? 5.66 22.828 11.844 1 98.69 200 SER B N 1
ATOM 5610 C CA . SER B 1 200 ? 6.258 21.609 12.398 1 98.69 200 SER B CA 1
ATOM 5611 C C . SER B 1 200 ? 7.055 20.859 11.336 1 98.69 200 SER B C 1
ATOM 5613 O O . SER B 1 200 ? 7.73 19.875 11.641 1 98.69 200 SER B O 1
ATOM 5615 N N . THR B 1 201 ? 7.047 21.328 10.055 1 98.12 201 THR B N 1
ATOM 5616 C CA . THR B 1 201 ? 7.918 20.734 9.047 1 98.12 201 THR B CA 1
ATOM 5617 C C . THR B 1 201 ? 9.383 20.922 9.414 1 98.12 201 THR B C 1
ATOM 5619 O O . THR B 1 201 ? 10.234 20.109 9.047 1 98.12 201 THR B O 1
ATOM 5622 N N . LEU B 1 202 ? 9.648 21.984 10.172 1 98.5 202 LEU B N 1
ATOM 5623 C CA . LEU B 1 202 ? 11.008 22.312 10.586 1 98.5 202 LEU B CA 1
ATOM 5624 C C . LEU B 1 202 ? 11.531 21.281 11.57 1 98.5 202 LEU B C 1
ATOM 5626 O O . LEU B 1 202 ? 12.75 21.156 11.758 1 98.5 202 LEU B O 1
ATOM 5630 N N . ASP B 1 203 ? 10.648 20.531 12.172 1 98.25 203 ASP B N 1
ATOM 5631 C CA . ASP B 1 203 ? 10.992 19.594 13.242 1 98.25 203 ASP B CA 1
ATOM 5632 C C . ASP B 1 203 ? 10.992 18.156 12.734 1 98.25 203 ASP B C 1
ATOM 5634 O O . ASP B 1 203 ? 11.531 17.266 13.383 1 98.25 203 ASP B O 1
ATOM 5638 N N . ALA B 1 204 ? 10.391 17.922 11.609 1 96.69 204 ALA B N 1
ATOM 5639 C CA . ALA B 1 204 ? 9.969 16.609 11.148 1 96.69 204 ALA B CA 1
ATOM 5640 C C . ALA B 1 204 ? 11.164 15.688 10.922 1 96.69 204 ALA B C 1
ATOM 5642 O O . ALA B 1 204 ? 11.094 14.484 11.188 1 96.69 204 ALA B O 1
ATOM 5643 N N . MET B 1 205 ? 12.289 16.25 10.438 1 95 205 MET B N 1
ATOM 5644 C CA . MET B 1 205 ? 13.398 15.414 9.992 1 95 205 MET B CA 1
ATOM 5645 C C . MET B 1 205 ? 14.453 15.289 11.078 1 95 205 MET B C 1
ATOM 5647 O O . MET B 1 205 ? 15.508 14.68 10.867 1 95 205 MET B O 1
ATOM 5651 N N . LEU B 1 206 ? 14.172 15.883 12.25 1 96.75 206 LEU B N 1
ATOM 5652 C CA . LEU B 1 206 ? 15.07 15.672 13.383 1 96.75 206 LEU B CA 1
ATOM 5653 C C . LEU B 1 206 ? 15.094 14.203 13.797 1 96.75 206 LEU B C 1
ATOM 5655 O O . LEU B 1 206 ? 14.102 13.492 13.625 1 96.75 206 LEU B O 1
ATOM 5659 N N . PRO B 1 207 ? 16.281 13.805 14.43 1 94.88 207 PRO B N 1
ATOM 5660 C CA . PRO B 1 207 ? 16.297 12.414 14.891 1 94.88 207 PRO B CA 1
ATOM 5661 C C . PRO B 1 207 ? 15.172 12.109 15.883 1 94.88 207 PRO B C 1
ATOM 5663 O O . PRO B 1 207 ? 14.602 11.016 15.844 1 94.88 207 PRO B O 1
ATOM 5666 N N . SER B 1 208 ? 14.898 13.016 16.719 1 96.5 208 SER B N 1
ATOM 5667 C CA . SER B 1 208 ? 13.789 12.977 17.672 1 96.5 208 SER B CA 1
ATOM 5668 C C . SER B 1 208 ? 13.047 14.305 17.688 1 96.5 208 SER B C 1
ATOM 5670 O O . SER B 1 208 ? 13.406 15.211 18.453 1 96.5 208 SER B O 1
ATOM 5672 N N . PRO B 1 209 ? 11.93 14.359 16.953 1 97.5 209 PRO B N 1
ATOM 5673 C CA . PRO B 1 209 ? 11.227 15.641 16.828 1 97.5 209 PRO B CA 1
ATOM 5674 C C . PRO B 1 209 ? 10.82 16.234 18.172 1 97.5 209 PRO B C 1
ATOM 5676 O O . PRO B 1 209 ? 10.766 17.469 18.312 1 97.5 209 PRO B O 1
ATOM 5679 N N . LYS B 1 210 ? 10.562 15.422 19.188 1 97.62 210 LYS B N 1
ATOM 5680 C CA . LYS B 1 210 ? 10.164 15.922 20.5 1 97.62 210 LYS B CA 1
ATOM 5681 C C . LYS B 1 210 ? 11.305 16.672 21.188 1 97.62 210 LYS B C 1
ATOM 5683 O O . LYS B 1 210 ? 11.102 17.344 22.188 1 97.62 210 LYS B O 1
ATOM 5688 N N . ASP B 1 211 ? 12.547 16.531 20.641 1 98.06 211 ASP B N 1
ATOM 5689 C CA . ASP B 1 211 ? 13.719 17.188 21.219 1 98.06 211 ASP B CA 1
ATOM 5690 C C . ASP B 1 211 ? 13.953 18.547 20.562 1 98.06 211 ASP B C 1
ATOM 5692 O O . ASP B 1 211 ? 14.898 19.25 20.922 1 98.06 211 ASP B O 1
ATOM 5696 N N . SER B 1 212 ? 13.094 18.906 19.641 1 98.56 212 SER B N 1
ATOM 5697 C CA . SER B 1 212 ? 13.172 20.219 19 1 98.56 212 SER B CA 1
ATOM 5698 C C . SER B 1 212 ? 13.227 21.344 20.047 1 98.56 212 SER B C 1
ATOM 5700 O O . SER B 1 212 ? 12.609 21.234 21.109 1 98.56 212 SER B O 1
ATOM 5702 N N . ILE B 1 213 ? 13.898 22.422 19.688 1 98.56 213 ILE B N 1
ATOM 5703 C CA . ILE B 1 213 ? 13.977 23.609 20.547 1 98.56 213 ILE B CA 1
ATOM 5704 C C . ILE B 1 213 ? 12.578 24.156 20.797 1 98.56 213 ILE B C 1
ATOM 5706 O O . ILE B 1 213 ? 12.344 24.844 21.797 1 98.56 213 ILE B O 1
ATOM 5710 N N . ILE B 1 214 ? 11.602 23.812 19.938 1 98.75 214 ILE B N 1
ATOM 5711 C CA . ILE B 1 214 ? 10.242 24.328 20.047 1 98.75 214 ILE B CA 1
ATOM 5712 C C . ILE B 1 214 ? 9.609 23.844 21.344 1 98.75 214 ILE B C 1
ATOM 5714 O O . ILE B 1 214 ? 8.719 24.5 21.906 1 98.75 214 ILE B O 1
ATOM 5718 N N . PHE B 1 215 ? 10.102 22.688 21.859 1 98.5 215 PHE B N 1
ATOM 5719 C CA . PHE B 1 215 ? 9.562 22.125 23.094 1 98.5 215 PHE B CA 1
ATOM 5720 C C . PHE B 1 215 ? 10.516 22.359 24.266 1 98.5 215 PHE B C 1
ATOM 5722 O O . PHE B 1 215 ? 10.555 21.578 25.219 1 98.5 215 PHE B O 1
ATOM 5729 N N . SER B 1 216 ? 11.305 23.406 24.219 1 97.94 216 SER B N 1
ATOM 5730 C CA . SER B 1 216 ? 12.195 23.812 25.297 1 97.94 216 SER B CA 1
ATOM 5731 C C . SER B 1 216 ? 11.547 24.891 26.156 1 97.94 216 SER B C 1
ATOM 5733 O O . SER B 1 216 ? 10.461 25.391 25.844 1 97.94 216 SER B O 1
ATOM 5735 N N . GLU B 1 217 ? 12.172 25.312 27.203 1 97.25 217 GLU B N 1
ATOM 5736 C CA . GLU B 1 217 ? 11.688 26.344 28.109 1 97.25 217 GLU B CA 1
ATOM 5737 C C . GLU B 1 217 ? 11.57 27.688 27.406 1 97.25 217 GLU B C 1
ATOM 5739 O O . GLU B 1 217 ? 10.805 28.562 27.844 1 97.25 217 GLU B O 1
ATOM 5744 N N . LEU B 1 218 ? 12.242 27.844 26.281 1 97 218 LEU B N 1
ATOM 5745 C CA . LEU B 1 218 ? 12.227 29.109 25.562 1 97 218 LEU B CA 1
ATOM 5746 C C . LEU B 1 218 ? 10.906 29.312 24.812 1 97 218 LEU B C 1
ATOM 5748 O O . LEU B 1 218 ? 10.484 30.438 24.578 1 97 218 LEU B O 1
ATOM 5752 N N . PHE B 1 219 ? 10.305 28.188 24.406 1 98.12 219 PHE B N 1
ATOM 5753 C CA . PHE B 1 219 ? 9.117 28.266 23.578 1 98.12 219 PHE B CA 1
ATOM 5754 C C . PHE B 1 219 ? 7.922 27.609 24.25 1 98.12 219 PHE B C 1
ATOM 5756 O O . PHE B 1 219 ? 7.398 28.141 25.25 1 98.12 219 PHE B O 1
ATOM 5763 N N . LEU B 1 220 ? 7.574 26.328 23.906 1 98.25 220 LEU B N 1
ATOM 5764 C CA . LEU B 1 220 ? 6.316 25.703 24.312 1 98.25 220 LEU B CA 1
ATOM 5765 C C . LEU B 1 220 ? 6.469 24.984 25.656 1 98.25 220 LEU B C 1
ATOM 5767 O O . LEU B 1 220 ? 5.473 24.578 26.266 1 98.25 220 LEU B O 1
ATOM 5771 N N . GLY B 1 221 ? 7.727 24.891 26.172 1 98.12 221 GLY B N 1
ATOM 5772 C CA . GLY B 1 221 ? 7.965 24.281 27.469 1 98.12 221 GLY B CA 1
ATOM 5773 C C . GLY B 1 221 ? 8.258 22.797 27.406 1 98.12 221 GLY B C 1
ATOM 5774 O O . GLY B 1 221 ? 7.859 22.125 26.453 1 98.12 221 GLY B O 1
ATOM 5775 N N . GLU B 1 222 ? 8.961 22.281 28.375 1 97.88 222 GLU B N 1
ATOM 5776 C CA . GLU B 1 222 ? 9.258 20.859 28.547 1 97.88 222 GLU B CA 1
ATOM 5777 C C . GLU B 1 222 ? 8.203 20.188 29.438 1 97.88 222 GLU B C 1
ATOM 5779 O O . GLU B 1 222 ? 7.43 20.859 30.109 1 97.88 222 GLU B O 1
ATOM 5784 N N . VAL B 1 223 ? 8.18 18.859 29.328 1 97.75 223 VAL B N 1
ATOM 5785 C CA . VAL B 1 223 ? 7.215 18.125 30.156 1 97.75 223 VAL B CA 1
ATOM 5786 C C . VAL B 1 223 ? 7.949 17.281 31.188 1 97.75 223 VAL B C 1
ATOM 5788 O O . VAL B 1 223 ? 9.109 16.906 30.984 1 97.75 223 VAL B O 1
ATOM 5791 N N . ASP B 1 224 ? 7.332 16.984 32.312 1 96.56 224 ASP B N 1
ATOM 5792 C CA . ASP B 1 224 ? 7.887 16.078 33.281 1 96.56 224 ASP B CA 1
ATOM 5793 C C . ASP B 1 224 ? 7.484 14.633 33 1 96.56 224 ASP B C 1
ATOM 5795 O O . ASP B 1 224 ? 7.012 14.328 31.906 1 96.56 224 ASP B O 1
ATOM 5799 N N . GLU B 1 225 ? 7.734 13.742 33.906 1 94.88 225 GLU B N 1
ATOM 5800 C CA . GLU B 1 225 ? 7.527 12.312 33.688 1 94.88 225 GLU B CA 1
ATOM 5801 C C . GLU B 1 225 ? 6.047 11.984 33.531 1 94.88 225 GLU B C 1
ATOM 5803 O O . GLU B 1 225 ? 5.695 11.016 32.844 1 94.88 225 GLU B O 1
ATOM 5808 N N . GLU B 1 226 ? 5.223 12.82 34.062 1 95.5 226 GLU B N 1
ATOM 5809 C CA . GLU B 1 226 ? 3.783 12.602 33.938 1 95.5 226 GLU B CA 1
ATOM 5810 C C . GLU B 1 226 ? 3.199 13.289 32.719 1 95.5 226 GLU B C 1
ATOM 5812 O O . GLU B 1 226 ? 2.014 13.133 32.438 1 95.5 226 GLU B O 1
ATOM 5817 N N . GLY B 1 227 ? 4.027 14.023 31.969 1 97.38 227 GLY B N 1
ATOM 5818 C CA . GLY B 1 227 ? 3.596 14.719 30.766 1 97.38 227 GLY B CA 1
ATOM 5819 C C . GLY B 1 227 ? 3.139 16.141 31.031 1 97.38 227 GLY B C 1
ATOM 5820 O O . GLY B 1 227 ? 2.646 16.812 30.125 1 97.38 227 GLY B O 1
ATOM 5821 N N . LEU B 1 228 ? 3.227 16.594 32.281 1 97.88 228 LEU B N 1
ATOM 5822 C CA . LEU B 1 228 ? 2.803 17.953 32.625 1 97.88 228 LEU B CA 1
ATOM 5823 C C . LEU B 1 228 ? 3.854 18.969 32.188 1 97.88 228 LEU B C 1
ATOM 5825 O O . LEU B 1 228 ? 5.047 18.766 32.438 1 97.88 228 LEU B O 1
ATOM 5829 N N . VAL B 1 229 ? 3.414 19.984 31.516 1 98.12 229 VAL B N 1
ATOM 5830 C CA . VAL B 1 229 ? 4.336 21.031 31.109 1 98.12 229 VAL B CA 1
ATOM 5831 C C . VAL B 1 229 ? 4.934 21.703 32.344 1 98.12 229 VAL B C 1
ATOM 5833 O O . VAL B 1 229 ? 4.215 22.312 33.156 1 98.12 229 VAL B O 1
ATOM 5836 N N . LYS B 1 230 ? 6.238 21.703 32.5 1 97.69 230 LYS B N 1
ATOM 5837 C CA . LYS B 1 230 ? 6.859 22.016 33.781 1 97.69 230 LYS B CA 1
ATOM 5838 C C . LYS B 1 230 ? 7.547 23.391 33.75 1 97.69 230 LYS B C 1
ATOM 5840 O O . LYS B 1 230 ? 7.887 23.953 34.781 1 97.69 230 LYS B O 1
ATOM 5845 N N . ASN B 1 231 ? 7.816 23.922 32.562 1 97.88 231 ASN B N 1
ATOM 5846 C CA . ASN B 1 231 ? 8.477 25.219 32.406 1 97.88 231 ASN B CA 1
ATOM 5847 C C . ASN B 1 231 ? 8.055 25.922 31.125 1 97.88 231 ASN B C 1
ATOM 5849 O O . ASN B 1 231 ? 7.152 25.453 30.422 1 97.88 231 ASN B O 1
ATOM 5853 N N . GLY B 1 232 ? 8.641 27.156 30.891 1 97.56 232 GLY B N 1
ATOM 5854 C CA . GLY B 1 232 ? 8.289 27.938 29.719 1 97.56 232 GLY B CA 1
ATOM 5855 C C . GLY B 1 232 ? 7.164 28.922 29.969 1 97.56 232 GLY B C 1
ATOM 5856 O O . GLY B 1 232 ? 6.648 29 31.094 1 97.56 232 GLY B O 1
ATOM 5857 N N . PRO B 1 233 ? 6.789 29.547 28.953 1 98.12 233 PRO B N 1
ATOM 5858 C CA . PRO B 1 233 ? 5.871 30.672 29.141 1 98.12 233 PRO B CA 1
ATOM 5859 C C . PRO B 1 233 ? 4.457 30.234 29.5 1 98.12 233 PRO B C 1
ATOM 5861 O O . PRO B 1 233 ? 3.67 31.016 30.016 1 98.12 233 PRO B O 1
ATOM 5864 N N . TYR B 1 234 ? 4.133 28.953 29.328 1 98 234 TYR B N 1
ATOM 5865 C CA . TYR B 1 234 ? 2.742 28.531 29.484 1 98 234 TYR B CA 1
ATOM 5866 C C . TYR B 1 234 ? 2.611 27.469 30.578 1 98 234 TYR B C 1
ATOM 5868 O O . TYR B 1 234 ? 1.604 26.766 30.641 1 98 234 TYR B O 1
ATOM 5876 N N . HIS B 1 235 ? 3.598 27.219 31.391 1 94.31 235 HIS B N 1
ATOM 5877 C CA . HIS B 1 235 ? 3.689 26.094 32.312 1 94.31 235 HIS B CA 1
ATOM 5878 C C . HIS B 1 235 ? 2.621 26.188 33.406 1 94.31 235 HIS B C 1
ATOM 5880 O O . HIS B 1 235 ? 2.277 25.188 34.031 1 94.31 235 HIS B O 1
ATOM 5886 N N . ASN B 1 236 ? 1.954 27.266 33.688 1 90.88 236 ASN B N 1
ATOM 5887 C CA . ASN B 1 236 ? 0.952 27.391 34.719 1 90.88 236 ASN B CA 1
ATOM 5888 C C . ASN B 1 236 ? -0.442 27.625 34.156 1 90.88 236 ASN B C 1
ATOM 5890 O O . ASN B 1 236 ? -1.284 28.266 34.781 1 90.88 236 ASN B O 1
ATOM 5894 N N . TRP B 1 237 ? -0.614 27.141 32.938 1 97.69 237 TRP B N 1
ATOM 5895 C CA . TRP B 1 237 ? -1.933 27.297 32.344 1 97.69 237 TRP B CA 1
ATOM 5896 C C . TRP B 1 237 ? -2.92 26.281 32.906 1 97.69 237 TRP B C 1
ATOM 5898 O O . TRP B 1 237 ? -2.768 25.078 32.688 1 97.69 237 TRP B O 1
ATOM 5908 N N . GLU B 1 238 ? -3.932 26.766 33.625 1 96.94 238 GLU B N 1
ATOM 5909 C CA . GLU B 1 238 ? -5.008 25.906 34.125 1 96.94 238 GLU B CA 1
ATOM 5910 C C . GLU B 1 238 ? -5.941 25.484 32.969 1 96.94 238 GLU B C 1
ATOM 5912 O O . GLU B 1 238 ? -6.324 26.328 32.156 1 96.94 238 GLU B O 1
ATOM 5917 N N . THR B 1 239 ? -6.258 24.188 32.906 1 96.38 239 THR B N 1
ATOM 5918 C CA . THR B 1 239 ? -7.133 23.703 31.844 1 96.38 239 THR B CA 1
ATOM 5919 C C . THR B 1 239 ? -8.578 24.125 32.094 1 96.38 239 THR B C 1
ATOM 5921 O O . THR B 1 239 ? -8.922 24.531 33.219 1 96.38 239 THR B O 1
ATOM 5924 N N . MET B 1 240 ? -9.422 24.016 31.109 1 94.12 240 MET B N 1
ATOM 5925 C CA . MET B 1 240 ? -10.844 24.312 31.219 1 94.12 240 MET B CA 1
ATOM 5926 C C . MET B 1 240 ? -11.523 23.359 32.188 1 94.12 240 MET B C 1
ATOM 5928 O O . MET B 1 240 ? -12.547 23.703 32.781 1 94.12 240 MET B O 1
ATOM 5932 N N . GLU B 1 241 ? -10.922 22.219 32.438 1 91.75 241 GLU B N 1
ATOM 5933 C CA . GLU B 1 241 ? -11.469 21.203 33.344 1 91.75 241 GLU B CA 1
ATOM 5934 C C . GLU B 1 241 ? -10.945 21.391 34.781 1 91.75 241 GLU B C 1
ATOM 5936 O O . GLU B 1 241 ? -11.359 20.672 35.688 1 91.75 241 GLU B O 1
ATOM 5941 N N . GLY B 1 242 ? -9.938 22.25 34.969 1 92 242 GLY B N 1
ATOM 5942 C CA . GLY B 1 242 ? -9.5 22.578 36.312 1 92 242 GLY B CA 1
ATOM 5943 C C . GLY B 1 242 ? -8.148 22 36.656 1 92 242 GLY B C 1
ATOM 5944 O O . GLY B 1 242 ? -7.664 22.172 37.781 1 92 242 GLY B O 1
ATOM 5945 N N . ARG B 1 243 ? -7.516 21.344 35.719 1 94.56 243 ARG B N 1
ATOM 5946 C CA . ARG B 1 243 ? -6.164 20.875 36 1 94.56 243 ARG B CA 1
ATOM 5947 C C . ARG B 1 243 ? -5.164 22.031 36 1 94.56 243 ARG B C 1
ATOM 5949 O O . ARG B 1 243 ? -5.211 22.891 35.125 1 94.56 243 ARG B O 1
ATOM 5956 N N . ALA B 1 244 ? -4.211 22.078 36.844 1 94.75 244 ALA B N 1
ATOM 5957 C CA . ALA B 1 244 ? -3.334 23.219 37.125 1 94.75 244 ALA B CA 1
ATOM 5958 C C . ALA B 1 244 ? -2.359 23.438 35.969 1 94.75 244 ALA B C 1
ATOM 5960 O O . ALA B 1 244 ? -1.852 24.531 35.781 1 94.75 244 ALA B O 1
ATOM 5961 N N . GLN B 1 245 ? -2.041 22.344 35.25 1 96.19 245 GLN B N 1
ATOM 5962 C CA . GLN B 1 245 ? -1.081 22.422 34.156 1 96.19 245 GLN B CA 1
ATOM 5963 C C . GLN B 1 245 ? -1.6 21.688 32.906 1 96.19 245 GLN B C 1
ATOM 5965 O O . GLN B 1 245 ? -2.396 20.75 33.031 1 96.19 245 GLN B O 1
ATOM 5970 N N . ILE B 1 246 ? -1.138 22.109 31.781 1 97.31 246 ILE B N 1
ATOM 5971 C CA . ILE B 1 246 ? -1.473 21.391 30.562 1 97.31 246 ILE B CA 1
ATOM 5972 C C . ILE B 1 246 ? -0.608 20.141 30.438 1 97.31 246 ILE B C 1
ATOM 5974 O O . ILE B 1 246 ? 0.448 20.047 31.062 1 97.31 246 ILE B O 1
ATOM 5978 N N . LYS B 1 247 ? -1.108 19.188 29.703 1 97.38 247 LYS B N 1
ATOM 5979 C CA . LYS B 1 247 ? -0.463 17.875 29.562 1 97.38 247 LYS B CA 1
ATOM 5980 C C . LYS B 1 247 ? -0.125 17.578 28.109 1 97.38 247 LYS B C 1
ATOM 5982 O O . LYS B 1 247 ? -0.921 17.875 27.219 1 97.38 247 LYS B O 1
ATOM 5987 N N . ARG B 1 248 ? 1.118 17.125 27.844 1 98 248 ARG B N 1
ATOM 5988 C CA . ARG B 1 248 ? 1.56 16.578 26.562 1 98 248 ARG B CA 1
ATOM 5989 C C . ARG B 1 248 ? 2.189 15.203 26.734 1 98 248 ARG B C 1
ATOM 5991 O O . ARG B 1 248 ? 2.9 14.953 27.719 1 98 248 ARG B O 1
ATOM 5998 N N . LYS B 1 249 ? 1.874 14.273 25.891 1 97.38 249 LYS B N 1
ATOM 5999 C CA . LYS B 1 249 ? 2.393 12.914 25.984 1 97.38 249 LYS B CA 1
ATOM 6000 C C . LYS B 1 249 ? 2.941 12.43 24.641 1 97.38 249 LYS B C 1
ATOM 6002 O O . LYS B 1 249 ? 2.332 11.586 23.984 1 97.38 249 LYS B O 1
ATOM 6007 N N . PHE B 1 250 ? 4.133 12.828 24.438 1 96.06 250 PHE B N 1
ATOM 6008 C CA . PHE B 1 250 ? 4.781 12.445 23.188 1 96.06 250 PHE B CA 1
ATOM 6009 C C . PHE B 1 250 ? 4.902 10.93 23.078 1 96.06 250 PHE B C 1
ATOM 6011 O O . PHE B 1 250 ? 5.082 10.242 24.078 1 96.06 250 PHE B O 1
ATOM 6018 N N . ASP B 1 251 ? 4.738 10.297 21.938 1 89.69 251 ASP B N 1
ATOM 6019 C CA . ASP B 1 251 ? 4.926 8.891 21.594 1 89.69 251 ASP B CA 1
ATOM 6020 C C . ASP B 1 251 ? 3.773 8.039 22.125 1 89.69 251 ASP B C 1
ATOM 6022 O O . ASP B 1 251 ? 3.811 6.809 22.031 1 89.69 251 ASP B O 1
ATOM 6026 N N . ASP B 1 252 ? 2.783 8.688 22.688 1 92.5 252 ASP B N 1
ATOM 6027 C CA . ASP B 1 252 ? 1.651 7.957 23.25 1 92.5 252 ASP B CA 1
ATOM 6028 C C . ASP B 1 252 ? 0.766 7.387 22.141 1 92.5 252 ASP B C 1
ATOM 6030 O O . ASP B 1 252 ? 0.117 6.355 22.344 1 92.5 252 ASP B O 1
ATOM 6034 N N . ASP B 1 253 ? 0.64 8.086 21.125 1 93.06 253 ASP B N 1
ATOM 6035 C CA . ASP B 1 253 ? -0.172 7.676 19.984 1 93.06 253 ASP B CA 1
ATOM 6036 C C . ASP B 1 253 ? 0.706 7.25 18.812 1 93.06 253 ASP B C 1
ATOM 6038 O O . ASP B 1 253 ? 1.499 8.047 18.297 1 93.06 253 ASP B O 1
ATOM 6042 N N . VAL B 1 254 ? 0.5 6.074 18.312 1 90.88 254 VAL B N 1
ATOM 6043 C CA . VAL B 1 254 ? 1.358 5.484 17.297 1 90.88 254 VAL B CA 1
ATOM 6044 C C . VAL B 1 254 ? 1.177 6.227 15.969 1 90.88 254 VAL B C 1
ATOM 6046 O O . VAL B 1 254 ? 2.049 6.184 15.102 1 90.88 254 VAL B O 1
ATOM 6049 N N . SER B 1 255 ? 0.049 6.906 15.82 1 93.5 255 SER B N 1
ATOM 6050 C CA . SER B 1 255 ? -0.218 7.625 14.578 1 93.5 255 SER B CA 1
ATOM 6051 C C . SER B 1 255 ? 0.357 9.039 14.617 1 93.5 255 SER B C 1
ATOM 6053 O O . SER B 1 255 ? 0.29 9.773 13.633 1 93.5 255 SER B O 1
ATOM 6055 N N . GLY B 1 256 ? 0.876 9.398 15.719 1 96.31 256 GLY B N 1
ATOM 6056 C CA . GLY B 1 256 ? 1.356 10.766 15.898 1 96.31 256 GLY B CA 1
ATOM 6057 C C . GLY B 1 256 ? 2.578 11.078 15.055 1 96.31 256 GLY B C 1
ATOM 6058 O O . GLY B 1 256 ? 3.562 10.336 15.07 1 96.31 256 GLY B O 1
ATOM 6059 N N . GLU B 1 257 ? 2.582 12.18 14.328 1 94 257 GLU B N 1
ATOM 6060 C CA . GLU B 1 257 ? 3.779 12.664 13.656 1 94 257 GLU B CA 1
ATOM 6061 C C . GLU B 1 257 ? 3.619 14.125 13.227 1 94 257 GLU B C 1
ATOM 6063 O O . GLU B 1 257 ? 2.5 14.633 13.141 1 94 257 GLU B O 1
ATOM 6068 N N . MET B 1 258 ? 4.695 14.766 12.93 1 97.12 258 MET B N 1
ATOM 6069 C CA . MET B 1 258 ? 4.758 16.156 12.523 1 97.12 258 MET B CA 1
ATOM 6070 C C . MET B 1 258 ? 4.41 16.312 11.047 1 97.12 258 MET B C 1
ATOM 6072 O O . MET B 1 258 ? 4.426 15.336 10.297 1 97.12 258 MET B O 1
ATOM 6076 N N . LEU B 1 259 ? 4.008 17.5 10.664 1 98 259 LEU B N 1
ATOM 6077 C CA . LEU B 1 259 ? 4.012 17.812 9.242 1 98 259 LEU B CA 1
ATOM 6078 C C . LEU B 1 259 ? 5.418 17.688 8.664 1 98 259 LEU B C 1
ATOM 6080 O O . LEU B 1 259 ? 6.402 17.688 9.406 1 98 259 LEU B O 1
ATOM 6084 N N . ASN B 1 260 ? 5.527 17.516 7.402 1 96.75 260 ASN B N 1
ATOM 6085 C CA . ASN B 1 260 ? 6.809 17.609 6.707 1 96.75 260 ASN B CA 1
ATOM 6086 C C . ASN B 1 260 ? 6.668 18.312 5.363 1 96.75 260 ASN B C 1
ATOM 6088 O O . ASN B 1 260 ? 5.551 18.609 4.926 1 96.75 260 ASN B O 1
ATOM 6092 N N . ASN B 1 261 ? 7.785 18.625 4.789 1 95.81 261 ASN B N 1
ATOM 6093 C CA . ASN B 1 261 ? 7.766 19.453 3.578 1 95.81 261 ASN B CA 1
ATOM 6094 C C . ASN B 1 261 ? 7.047 18.734 2.436 1 95.81 261 ASN B C 1
ATOM 6096 O O . ASN B 1 261 ? 6.312 19.359 1.672 1 95.81 261 ASN B O 1
ATOM 6100 N N . ALA B 1 262 ? 7.266 17.469 2.277 1 95.75 262 ALA B N 1
ATOM 6101 C CA . ALA B 1 262 ? 6.645 16.719 1.188 1 95.75 262 ALA B CA 1
ATOM 6102 C C . ALA B 1 262 ? 5.121 16.781 1.276 1 95.75 262 ALA B C 1
ATOM 6104 O O . ALA B 1 262 ? 4.449 17.047 0.278 1 95.75 262 ALA B O 1
ATOM 6105 N N . ARG B 1 263 ? 4.574 16.547 2.438 1 96.75 263 ARG B N 1
ATOM 6106 C CA . ARG B 1 263 ? 3.129 16.562 2.619 1 96.75 263 ARG B CA 1
ATOM 6107 C C . ARG B 1 263 ? 2.566 17.969 2.416 1 96.75 263 ARG B C 1
ATOM 6109 O O . ARG B 1 263 ? 1.501 18.141 1.82 1 96.75 263 ARG B O 1
ATOM 6116 N N . VAL B 1 264 ? 3.229 18.938 2.969 1 97.75 264 VAL B N 1
ATOM 6117 C CA . VAL B 1 264 ? 2.773 20.312 2.781 1 97.75 264 VAL B CA 1
ATOM 6118 C C . VAL B 1 264 ? 2.791 20.656 1.295 1 97.75 264 VAL B C 1
ATOM 6120 O O . VAL B 1 264 ? 1.831 21.234 0.775 1 97.75 264 VAL B O 1
ATOM 6123 N N . ASP B 1 265 ? 3.906 20.312 0.6 1 96.75 265 ASP B N 1
ATOM 6124 C CA . ASP B 1 265 ? 3.977 20.547 -0.839 1 96.75 265 ASP B CA 1
ATOM 6125 C C . ASP B 1 265 ? 2.824 19.859 -1.565 1 96.75 265 ASP B C 1
ATOM 6127 O O . ASP B 1 265 ? 2.219 20.438 -2.471 1 96.75 265 ASP B O 1
ATOM 6131 N N . TRP B 1 266 ? 2.588 18.609 -1.153 1 96.81 266 TRP B N 1
ATOM 6132 C CA . TRP B 1 266 ? 1.501 17.844 -1.748 1 96.81 266 TRP B CA 1
ATOM 6133 C C . TRP B 1 266 ? 0.171 18.562 -1.6 1 96.81 266 TRP B C 1
ATOM 6135 O O . TRP B 1 266 ? -0.621 18.625 -2.543 1 96.81 266 TRP B O 1
ATOM 6145 N N . LEU B 1 267 ? -0.065 19.156 -0.483 1 98 267 LEU B N 1
ATOM 6146 C CA . LEU B 1 267 ? -1.331 19.812 -0.179 1 98 267 LEU B CA 1
ATOM 6147 C C . LEU B 1 267 ? -1.447 21.141 -0.922 1 98 267 LEU B C 1
ATOM 6149 O O . LEU B 1 267 ? -2.463 21.406 -1.568 1 98 267 LEU B O 1
ATOM 6153 N N . VAL B 1 268 ? -0.458 21.969 -0.953 1 98.06 268 VAL B N 1
ATOM 6154 C CA . VAL B 1 268 ? -0.581 23.344 -1.429 1 98.06 268 VAL B CA 1
ATOM 6155 C C . VAL B 1 268 ? -0.522 23.375 -2.955 1 98.06 268 VAL B C 1
ATOM 6157 O O . VAL B 1 268 ? -0.805 24.406 -3.576 1 98.06 268 VAL B O 1
ATOM 6160 N N . ASN B 1 269 ? -0.15 22.203 -3.533 1 97.06 269 ASN B N 1
ATOM 6161 C CA . ASN B 1 269 ? -0.062 22.141 -4.988 1 97.06 269 ASN B CA 1
ATOM 6162 C C . ASN B 1 269 ? -1.03 21.109 -5.559 1 97.06 269 ASN B C 1
ATOM 6164 O O . ASN B 1 269 ? -0.92 20.719 -6.723 1 97.06 269 ASN B O 1
ATOM 6168 N N . ASN B 1 270 ? -1.939 20.625 -4.77 1 95.38 270 ASN B N 1
ATOM 6169 C CA . ASN B 1 270 ? -2.826 19.562 -5.234 1 95.38 270 ASN B CA 1
ATOM 6170 C C . ASN B 1 270 ? -3.959 20.125 -6.098 1 95.38 270 ASN B C 1
ATOM 6172 O O . ASN B 1 270 ? -4.586 21.125 -5.734 1 95.38 270 ASN B O 1
ATOM 6176 N N . HIS B 1 271 ? -4.324 19.484 -7.129 1 92.88 271 HIS B N 1
ATOM 6177 C CA . HIS B 1 271 ? -5.367 19.969 -8.031 1 92.88 271 HIS B CA 1
ATOM 6178 C C . HIS B 1 271 ? -6.754 19.625 -7.496 1 92.88 271 HIS B C 1
ATOM 6180 O O . HIS B 1 271 ? -7.75 20.219 -7.93 1 92.88 271 HIS B O 1
ATOM 6186 N N . ASP B 1 272 ? -6.785 18.625 -6.73 1 94.25 272 ASP B N 1
ATOM 6187 C CA . ASP B 1 272 ? -8.055 18.234 -6.137 1 94.25 272 ASP B CA 1
ATOM 6188 C C . ASP B 1 272 ? -8.297 18.969 -4.824 1 94.25 272 ASP B C 1
ATOM 6190 O O . ASP B 1 272 ? -7.672 18.656 -3.807 1 94.25 272 ASP B O 1
ATOM 6194 N N . TYR B 1 273 ? -9.234 19.922 -4.75 1 95.94 273 TYR B N 1
ATOM 6195 C CA . TYR B 1 273 ? -9.492 20.719 -3.553 1 95.94 273 TYR B CA 1
ATOM 6196 C C . TYR B 1 273 ? -10.008 19.828 -2.418 1 95.94 273 TYR B C 1
ATOM 6198 O O . TYR B 1 273 ? -10.055 20.266 -1.264 1 95.94 273 TYR B O 1
ATOM 6206 N N . ASN B 1 274 ? -10.398 18.562 -2.799 1 95.44 274 ASN B N 1
ATOM 6207 C CA . ASN B 1 274 ? -10.875 17.656 -1.759 1 95.44 274 ASN B CA 1
ATOM 6208 C C . ASN B 1 274 ? -9.75 17.25 -0.812 1 95.44 274 ASN B C 1
ATOM 6210 O O . ASN B 1 274 ? -10 16.766 0.293 1 95.44 274 ASN B O 1
ATOM 6214 N N . MET B 1 275 ? -8.484 17.422 -1.212 1 96.38 275 MET B N 1
ATOM 6215 C CA . MET B 1 275 ? -7.355 17.172 -0.315 1 96.38 275 MET B CA 1
ATOM 6216 C C . MET B 1 275 ? -7.359 18.156 0.85 1 96.38 275 MET B C 1
ATOM 6218 O O . MET B 1 275 ? -6.758 17.891 1.892 1 96.38 275 MET B O 1
ATOM 6222 N N . ILE B 1 276 ? -8.078 19.25 0.664 1 97.56 276 ILE B N 1
ATOM 6223 C CA . ILE B 1 276 ? -8.133 20.328 1.653 1 97.56 276 ILE B CA 1
ATOM 6224 C C . ILE B 1 276 ? -9.516 20.359 2.305 1 97.56 276 ILE B C 1
ATOM 6226 O O . ILE B 1 276 ? -9.625 20.375 3.533 1 97.56 276 ILE B O 1
ATOM 6230 N N . LEU B 1 277 ? -10.586 20.266 1.468 1 96.88 277 LEU B N 1
ATOM 6231 C CA . LEU B 1 277 ? -11.945 20.547 1.918 1 96.88 277 LEU B CA 1
ATOM 6232 C C . LEU B 1 277 ? -12.812 19.297 1.852 1 96.88 277 LEU B C 1
ATOM 6234 O O . LEU B 1 277 ? -14.023 19.359 2.049 1 96.88 277 LEU B O 1
ATOM 6238 N N . GLY B 1 278 ? -12.273 18.203 1.573 1 94.5 278 GLY B N 1
ATOM 6239 C CA . GLY B 1 278 ? -13.078 17.016 1.377 1 94.5 278 GLY B CA 1
ATOM 6240 C C . GLY B 1 278 ? -13.531 16.375 2.678 1 94.5 278 GLY B C 1
ATOM 6241 O O . GLY B 1 278 ? -12.969 16.656 3.738 1 94.5 278 GLY B O 1
ATOM 6242 N N . ALA B 1 279 ? -14.562 15.523 2.568 1 95.12 279 ALA B N 1
ATOM 6243 C CA . ALA B 1 279 ? -14.992 14.711 3.701 1 95.12 279 ALA B CA 1
ATOM 6244 C C . ALA B 1 279 ? -13.914 13.711 4.102 1 95.12 279 ALA B C 1
ATOM 6246 O O . ALA B 1 279 ? -13.305 13.062 3.242 1 95.12 279 ALA B O 1
ATOM 6247 N N . SER B 1 280 ? -13.672 13.625 5.359 1 94.31 280 SER B N 1
ATOM 6248 C CA . SER B 1 280 ? -12.617 12.727 5.809 1 94.31 280 SER B CA 1
ATOM 6249 C C . SER B 1 280 ? -13.188 11.5 6.52 1 94.31 280 SER B C 1
ATOM 6251 O O . SER B 1 280 ? -12.469 10.539 6.773 1 94.31 280 SER B O 1
ATOM 6253 N N . MET B 1 281 ? -14.477 11.539 6.852 1 94 281 MET B N 1
ATOM 6254 C CA . MET B 1 281 ? -15.141 10.383 7.461 1 94 281 MET B CA 1
ATOM 6255 C C . MET B 1 281 ? -16.5 10.133 6.809 1 94 281 MET B C 1
ATOM 6257 O O . MET B 1 281 ? -17.516 10.086 7.496 1 94 281 MET B O 1
ATOM 6261 N N . PRO B 1 282 ? -16.531 9.922 5.551 1 94.62 282 PRO B N 1
ATOM 6262 C CA . PRO B 1 282 ? -17.797 9.695 4.859 1 94.62 282 PRO B CA 1
ATOM 6263 C C . PRO B 1 282 ? -18.328 8.273 5.035 1 94.62 282 PRO B C 1
ATOM 6265 O O . PRO B 1 282 ? -17.562 7.363 5.355 1 94.62 282 PRO B O 1
ATOM 6268 N N . LEU B 1 283 ? -19.641 8.242 4.855 1 91.62 283 LEU B N 1
ATOM 6269 C CA . LEU B 1 283 ? -20.219 6.91 4.762 1 91.62 283 LEU B CA 1
ATOM 6270 C C . LEU B 1 283 ? -19.828 6.238 3.449 1 91.62 283 LEU B C 1
ATOM 6272 O O . LEU B 1 283 ? -19.5 6.914 2.475 1 91.62 283 LEU B O 1
ATOM 6276 N N . SER B 1 284 ? -19.812 4.891 3.441 1 86.12 284 SER B N 1
ATOM 6277 C CA . SER B 1 284 ? -19.484 4.121 2.248 1 86.12 284 SER B CA 1
ATOM 6278 C C . SER B 1 284 ? -20.422 4.445 1.098 1 86.12 284 SER B C 1
ATOM 6280 O O . SER B 1 284 ? -20.078 4.254 -0.071 1 86.12 284 SER B O 1
ATOM 6282 N N . THR B 1 285 ? -21.594 5.027 1.391 1 87.06 285 THR B N 1
ATOM 6283 C CA . THR B 1 285 ? -22.625 5.332 0.392 1 87.06 285 THR B CA 1
ATOM 6284 C C . THR B 1 285 ? -22.422 6.734 -0.176 1 87.06 285 THR B C 1
ATOM 6286 O O . THR B 1 285 ? -23.125 7.145 -1.098 1 87.06 285 THR B O 1
ATOM 6289 N N . CYS B 1 286 ? -21.5 7.488 0.387 1 91.44 286 CYS B N 1
ATOM 6290 C CA . CYS B 1 286 ? -21.188 8.805 -0.154 1 91.44 286 CYS B CA 1
ATOM 6291 C C . CYS B 1 286 ? -20.703 8.703 -1.592 1 91.44 286 CYS B C 1
ATOM 6293 O O . CYS B 1 286 ? -19.781 7.938 -1.884 1 91.44 286 CYS B O 1
ATOM 6295 N N . PRO B 1 287 ? -21.219 9.422 -2.539 1 86.94 287 PRO B N 1
ATOM 6296 C CA . PRO B 1 287 ? -20.844 9.32 -3.953 1 86.94 287 PRO B CA 1
ATOM 6297 C C . PRO B 1 287 ? -19.547 10.055 -4.273 1 86.94 287 PRO B C 1
ATOM 6299 O O . PRO B 1 287 ? -19.172 10.156 -5.445 1 86.94 287 PRO B O 1
ATOM 6302 N N . MET B 1 288 ? -18.844 10.328 -3.365 1 80.31 288 MET B N 1
ATOM 6303 C CA . MET B 1 288 ? -17.641 11.102 -3.621 1 80.31 288 MET B CA 1
ATOM 6304 C C . MET B 1 288 ? -16.656 10.312 -4.477 1 80.31 288 MET B C 1
ATOM 6306 O O . MET B 1 288 ? -16.688 9.078 -4.492 1 80.31 288 MET B O 1
ATOM 6310 N N . ASN B 1 289 ? -15.781 10.953 -5.234 1 74.31 289 ASN B N 1
ATOM 6311 C CA . ASN B 1 289 ? -14.883 10.344 -6.203 1 74.31 289 ASN B CA 1
ATOM 6312 C C . ASN B 1 289 ? -13.422 10.445 -5.754 1 74.31 289 ASN B C 1
ATOM 6314 O O . ASN B 1 289 ? -12.508 10.227 -6.551 1 74.31 289 ASN B O 1
ATOM 6318 N N . HIS B 1 290 ? -13.281 10.945 -4.602 1 77.25 290 HIS B N 1
ATOM 6319 C CA . HIS B 1 290 ? -11.891 11.023 -4.172 1 77.25 290 HIS B CA 1
ATOM 6320 C C . HIS B 1 290 ? -11.57 9.938 -3.152 1 77.25 290 HIS B C 1
ATOM 6322 O O . HIS B 1 290 ? -12.469 9.398 -2.508 1 77.25 290 HIS B O 1
ATOM 6328 N N . THR B 1 291 ? -10.273 9.656 -3.029 1 84.62 291 THR B N 1
ATOM 6329 C CA . THR B 1 291 ? -9.805 8.703 -2.029 1 84.62 291 THR B CA 1
ATOM 6330 C C . THR B 1 291 ? -9.586 9.398 -0.688 1 84.62 291 THR B C 1
ATOM 6332 O O . THR B 1 291 ? -9.492 10.625 -0.624 1 84.62 291 THR B O 1
ATOM 6335 N N . LEU B 1 292 ? -9.672 8.625 0.341 1 92.88 292 LEU B N 1
ATOM 6336 C CA . LEU B 1 292 ? -9.328 9.117 1.669 1 92.88 292 LEU B CA 1
ATOM 6337 C C . LEU B 1 292 ? -7.82 9.031 1.903 1 92.88 292 LEU B C 1
ATOM 6339 O O . LEU B 1 292 ? -7.367 8.328 2.807 1 92.88 292 LEU B O 1
ATOM 6343 N N . ASP B 1 293 ? -7.145 9.758 1.022 1 95.06 293 ASP B N 1
ATOM 6344 C CA . ASP B 1 293 ? -5.688 9.836 1.032 1 95.06 293 ASP B CA 1
ATOM 6345 C C . ASP B 1 293 ? -5.168 10.219 2.416 1 95.06 293 ASP B C 1
ATOM 6347 O O . ASP B 1 293 ? -5.586 11.227 2.986 1 95.06 293 ASP B O 1
ATOM 6351 N N . ALA B 1 294 ? -4.254 9.422 2.982 1 96.31 294 ALA B N 1
ATOM 6352 C CA . ALA B 1 294 ? -3.725 9.664 4.32 1 96.31 294 ALA B CA 1
ATOM 6353 C C . ALA B 1 294 ? -3.07 11.039 4.414 1 96.31 294 ALA B C 1
ATOM 6355 O O . ALA B 1 294 ? -2.857 11.555 5.508 1 96.31 294 ALA B O 1
ATOM 6356 N N . ARG B 1 295 ? -2.795 11.719 3.26 1 96.81 295 ARG B N 1
ATOM 6357 C CA . ARG B 1 295 ? -2.092 13 3.223 1 96.81 295 ARG B CA 1
ATOM 6358 C C . ARG B 1 295 ? -3.074 14.164 3.246 1 96.81 295 ARG B C 1
ATOM 6360 O O . ARG B 1 295 ? -2.666 15.328 3.285 1 96.81 295 ARG B O 1
ATOM 6367 N N . MET B 1 296 ? -4.359 13.945 3.307 1 97.75 296 MET B N 1
ATOM 6368 C CA . MET B 1 296 ? -5.355 15.016 3.385 1 97.75 296 MET B CA 1
ATOM 6369 C C . MET B 1 296 ? -5.039 15.969 4.531 1 97.75 296 MET B C 1
ATOM 6371 O O . MET B 1 296 ? -4.496 15.555 5.559 1 97.75 296 MET B O 1
ATOM 6375 N N . LEU B 1 297 ? -5.418 17.203 4.371 1 98.31 297 LEU B N 1
ATOM 6376 C CA . LEU B 1 297 ? -5.094 18.234 5.34 1 98.31 297 LEU B CA 1
ATOM 6377 C C . LEU B 1 297 ? -5.605 17.859 6.727 1 98.31 297 LEU B C 1
ATOM 6379 O O . LEU B 1 297 ? -4.883 18 7.715 1 98.31 297 LEU B O 1
ATOM 6383 N N . GLU B 1 298 ? -6.848 17.438 6.797 1 97 298 GLU B N 1
ATOM 6384 C CA . GLU B 1 298 ? -7.406 17.156 8.117 1 97 298 GLU B CA 1
ATOM 6385 C C . GLU B 1 298 ? -6.668 16 8.797 1 97 298 GLU B C 1
ATOM 6387 O O . GLU B 1 298 ? -6.395 16.062 10 1 97 298 GLU B O 1
ATOM 6392 N N . TYR B 1 299 ? -6.352 14.914 8.047 1 97.06 299 TYR B N 1
ATOM 6393 C CA . TYR B 1 299 ? -5.582 13.828 8.641 1 97.06 299 TYR B CA 1
ATOM 6394 C C . TYR B 1 299 ? -4.199 14.312 9.07 1 97.06 299 TYR B C 1
ATOM 6396 O O . TYR B 1 299 ? -3.744 14 10.172 1 97.06 299 TYR B O 1
ATOM 6404 N N . SER B 1 300 ? -3.547 15.047 8.188 1 97.94 300 SER B N 1
ATOM 6405 C CA . SER B 1 300 ? -2.23 15.594 8.5 1 97.94 300 SER B CA 1
ATOM 6406 C C . SER B 1 300 ? -2.271 16.453 9.758 1 97.94 300 SER B C 1
ATOM 6408 O O . SER B 1 300 ? -1.351 16.406 10.578 1 97.94 300 SER B O 1
ATOM 6410 N N . HIS B 1 301 ? -3.311 17.219 9.867 1 97.88 301 HIS B N 1
ATOM 6411 C CA . HIS B 1 301 ? -3.568 18 11.07 1 97.88 301 HIS B CA 1
ATOM 6412 C C . HIS B 1 301 ? -3.717 17.109 12.289 1 97.88 301 HIS B C 1
ATOM 6414 O O . HIS B 1 301 ? -3.127 17.375 13.344 1 97.88 301 HIS B O 1
ATOM 6420 N N . ASP B 1 302 ? -4.484 16.031 12.172 1 97.06 302 ASP B N 1
ATOM 6421 C CA . ASP B 1 302 ? -4.742 15.117 13.281 1 97.06 302 ASP B CA 1
ATOM 6422 C C . ASP B 1 302 ? -3.449 14.461 13.766 1 97.06 302 ASP B C 1
ATOM 6424 O O . ASP B 1 302 ? -3.25 14.273 14.969 1 97.06 302 ASP B O 1
ATOM 6428 N N . TYR B 1 303 ? -2.609 14.094 12.805 1 97.69 303 TYR B N 1
ATOM 6429 C CA . TYR B 1 303 ? -1.381 13.391 13.164 1 97.69 303 TYR B CA 1
ATOM 6430 C C . TYR B 1 303 ? -0.527 14.227 14.109 1 97.69 303 TYR B C 1
ATOM 6432 O O . TYR B 1 303 ? 0.142 13.688 14.992 1 97.69 303 TYR B O 1
ATOM 6440 N N . VAL B 1 304 ? -0.539 15.531 13.93 1 98.31 304 VAL B N 1
ATOM 6441 C CA . VAL B 1 304 ? 0.231 16.406 14.805 1 98.31 304 VAL B CA 1
ATOM 6442 C C . VAL B 1 304 ? -0.413 16.453 16.188 1 98.31 304 VAL B C 1
ATOM 6444 O O . VAL B 1 304 ? 0.286 16.469 17.203 1 98.31 304 VAL B O 1
ATOM 6447 N N . HIS B 1 305 ? -1.735 16.516 16.219 1 98.12 305 HIS B N 1
ATOM 6448 C CA . HIS B 1 305 ? -2.436 16.391 17.5 1 98.12 305 HIS B CA 1
ATOM 6449 C C . HIS B 1 305 ? -2.01 15.133 18.234 1 98.12 305 HIS B C 1
ATOM 6451 O O . HIS B 1 305 ? -1.697 15.195 19.438 1 98.12 305 HIS B O 1
ATOM 6457 N N . PHE B 1 306 ? -1.933 14.07 17.531 1 97.69 306 PHE B N 1
ATOM 6458 C CA . PHE B 1 306 ? -1.595 12.781 18.125 1 97.69 306 PHE B CA 1
ATOM 6459 C C . PHE B 1 306 ? -0.13 12.75 18.531 1 97.69 306 PHE B C 1
ATOM 6461 O O . PHE B 1 306 ? 0.224 12.102 19.531 1 97.69 306 PHE B O 1
ATOM 6468 N N . PHE B 1 307 ? 0.691 13.43 17.797 1 97.94 307 PHE B N 1
ATOM 6469 C CA . PHE B 1 307 ? 2.104 13.484 18.156 1 97.94 307 PHE B CA 1
ATOM 6470 C C . PHE B 1 307 ? 2.293 14.133 19.516 1 97.94 307 PHE B C 1
ATOM 6472 O O . PHE B 1 307 ? 2.99 13.594 20.375 1 97.94 307 PHE B O 1
ATOM 6479 N N . VAL B 1 308 ? 1.658 15.305 19.688 1 98.38 308 VAL B N 1
ATOM 6480 C CA . VAL B 1 308 ? 1.768 16.016 20.969 1 98.38 308 VAL B CA 1
ATOM 6481 C C . VAL B 1 308 ? 0.992 15.273 22.047 1 98.38 308 VAL B C 1
ATOM 6483 O O . VAL B 1 308 ? 1.458 15.148 23.172 1 98.38 308 VAL B O 1
ATOM 6486 N N . SER B 1 309 ? -0.126 14.766 21.703 1 97.88 309 SER B N 1
ATOM 6487 C CA . SER B 1 309 ? -1.005 13.953 22.531 1 97.88 309 SER B CA 1
ATOM 6488 C C . SER B 1 309 ? -1.404 14.703 23.797 1 97.88 309 SER B C 1
ATOM 6490 O O . SER B 1 309 ? -1.556 15.93 23.781 1 97.88 309 SER B O 1
ATOM 6492 N N . GLY B 1 310 ? -1.771 14.016 24.953 1 97.12 310 GLY B N 1
ATOM 6493 C CA . GLY B 1 310 ? -2.264 14.719 26.125 1 97.12 310 GLY B CA 1
ATOM 6494 C C . GLY B 1 310 ? -3.516 15.539 25.859 1 97.12 310 GLY B C 1
ATOM 6495 O O . GLY B 1 310 ? -4.488 15.016 25.297 1 97.12 310 GLY B O 1
ATOM 6496 N N . ASP B 1 311 ? -3.426 16.812 26.203 1 97 311 ASP B N 1
ATOM 6497 C CA . ASP B 1 311 ? -4.582 17.672 25.984 1 97 311 ASP B CA 1
ATOM 6498 C C . ASP B 1 311 ? -4.852 17.859 24.5 1 97 311 ASP B C 1
ATOM 6500 O O . ASP B 1 311 ? -6 18.047 24.094 1 97 311 ASP B O 1
ATOM 6504 N N . MET B 1 312 ? -3.848 17.719 23.703 1 96.94 312 MET B N 1
ATOM 6505 C CA . MET B 1 312 ? -3.965 17.922 22.266 1 96.94 312 MET B CA 1
ATOM 6506 C C . MET B 1 312 ? -4.664 16.734 21.609 1 96.94 312 MET B C 1
ATOM 6508 O O . MET B 1 312 ? -5.113 16.828 20.469 1 96.94 312 MET B O 1
ATOM 6512 N N . SER B 1 313 ? -4.836 15.609 22.25 1 93.56 313 SER B N 1
ATOM 6513 C CA . SER B 1 313 ? -5.215 14.352 21.625 1 93.56 313 SER B CA 1
ATOM 6514 C C . SER B 1 313 ? -6.703 14.328 21.297 1 93.56 313 SER B C 1
ATOM 6516 O O . SER B 1 313 ? -7.129 13.617 20.375 1 93.56 313 SER B O 1
ATOM 6518 N N . ARG B 1 314 ? -7.449 15.102 22.062 1 87.44 314 ARG B N 1
ATOM 6519 C CA . ARG B 1 314 ? -8.891 15.047 21.859 1 87.44 314 ARG B CA 1
ATOM 6520 C C . ARG B 1 314 ? -9.461 16.422 21.562 1 87.44 314 ARG B C 1
ATOM 6522 O O . ARG B 1 314 ? -8.953 17.438 22.062 1 87.44 314 ARG B O 1
ATOM 6529 N N . SER B 1 315 ? -10.562 16.375 20.812 1 82 315 SER B N 1
ATOM 6530 C CA . SER B 1 315 ? -11.156 17.625 20.344 1 82 315 SER B CA 1
ATOM 6531 C C . SER B 1 315 ? -11.695 18.453 21.516 1 82 315 SER B C 1
ATOM 6533 O O . SER B 1 315 ? -11.688 19.688 21.453 1 82 315 SER B O 1
ATOM 6535 N N . PHE B 1 316 ? -12.086 17.828 22.594 1 88.62 316 PHE B N 1
ATOM 6536 C CA . PHE B 1 316 ? -12.719 18.562 23.672 1 88.62 316 PHE B CA 1
ATOM 6537 C C . PHE B 1 316 ? -11.68 19.188 24.594 1 88.62 316 PHE B C 1
ATOM 6539 O O . PHE B 1 316 ? -12 20.031 25.438 1 88.62 316 PHE B O 1
ATOM 6546 N N . SER B 1 317 ? -10.43 18.859 24.391 1 92.75 317 SER B N 1
ATOM 6547 C CA . SER B 1 317 ? -9.422 19.344 25.328 1 92.75 317 SER B CA 1
ATOM 6548 C C . SER B 1 317 ? -8.281 20.047 24.609 1 92.75 317 SER B C 1
ATOM 6550 O O . SER B 1 317 ? -7.461 20.719 25.25 1 92.75 317 SER B O 1
ATOM 6552 N N . SER B 1 318 ? -8.211 19.969 23.328 1 96.62 318 SER B N 1
ATOM 6553 C CA . SER B 1 318 ? -7.023 20.422 22.594 1 96.62 318 SER B CA 1
ATOM 6554 C C . SER B 1 318 ? -6.789 21.906 22.766 1 96.62 318 SER B C 1
ATOM 6556 O O . SER B 1 318 ? -5.645 22.375 22.797 1 96.62 318 SER B O 1
ATOM 6558 N N . SER B 1 319 ? -7.84 22.703 22.953 1 96.75 319 SER B N 1
ATOM 6559 C CA . SER B 1 319 ? -7.699 24.141 23.078 1 96.75 319 SER B CA 1
ATOM 6560 C C . SER B 1 319 ? -7.133 24.531 24.438 1 96.75 319 SER B C 1
ATOM 6562 O O . SER B 1 319 ? -6.852 25.703 24.688 1 96.75 319 SER B O 1
ATOM 6564 N N . ASN B 1 320 ? -6.934 23.578 25.312 1 97.5 320 ASN B N 1
ATOM 6565 C CA . ASN B 1 320 ? -6.234 23.844 26.562 1 97.5 320 ASN B CA 1
ATOM 6566 C C . ASN B 1 320 ? -4.773 24.219 26.312 1 97.5 320 ASN B C 1
ATOM 6568 O O . ASN B 1 320 ? -4.191 25 27.078 1 97.5 320 ASN B O 1
ATOM 6572 N N . ASP B 1 321 ? -4.223 23.578 25.328 1 98.25 321 ASP B N 1
ATOM 6573 C CA . ASP B 1 321 ? -2.809 23.75 25.016 1 98.25 321 ASP B CA 1
ATOM 6574 C C . ASP B 1 321 ? -2.607 24.844 23.953 1 98.25 321 ASP B C 1
ATOM 6576 O O . ASP B 1 321 ? -3.232 24.812 22.891 1 98.25 321 ASP B O 1
ATOM 6580 N N . ILE B 1 322 ? -1.675 25.766 24.219 1 98.31 322 ILE B N 1
ATOM 6581 C CA . ILE B 1 322 ? -1.412 26.875 23.297 1 98.31 322 ILE B CA 1
ATOM 6582 C C . ILE B 1 322 ? -0.923 26.328 21.953 1 98.31 322 ILE B C 1
ATOM 6584 O O . ILE B 1 322 ? -1.066 26.984 20.922 1 98.31 322 ILE B O 1
ATOM 6588 N N . VAL B 1 323 ? -0.379 25.094 21.922 1 98.5 323 VAL B N 1
ATOM 6589 C CA . VAL B 1 323 ? 0.07 24.453 20.688 1 98.5 323 VAL B CA 1
ATOM 6590 C C . VAL B 1 323 ? -1.085 24.359 19.703 1 98.5 323 VAL B C 1
ATOM 6592 O O . VAL B 1 323 ? -0.878 24.469 18.484 1 98.5 323 VAL B O 1
ATOM 6595 N N . PHE B 1 324 ? -2.279 24.203 20.25 1 98.5 324 PHE B N 1
ATOM 6596 C CA . PHE B 1 324 ? -3.486 24.156 19.422 1 98.5 324 PHE B CA 1
ATOM 6597 C C . PHE B 1 324 ? -3.584 25.375 18.531 1 98.5 324 PHE B C 1
ATOM 6599 O O . PHE B 1 324 ? -3.805 25.25 17.328 1 98.5 324 PHE B O 1
ATOM 6606 N N . VAL B 1 325 ? -3.367 26.516 19.078 1 98.62 325 VAL B N 1
ATOM 6607 C CA . VAL B 1 325 ? -3.521 27.766 18.359 1 98.62 325 VAL B CA 1
ATOM 6608 C C . VAL B 1 325 ? -2.438 27.891 17.297 1 98.62 325 VAL B C 1
ATOM 6610 O O . VAL B 1 325 ? -2.732 28.188 16.141 1 98.62 325 VAL B O 1
ATOM 6613 N N . TYR B 1 326 ? -1.213 27.641 17.688 1 98.81 326 TYR B N 1
ATOM 6614 C CA . TYR B 1 326 ? -0.097 27.797 16.766 1 98.81 326 TYR B CA 1
ATOM 6615 C C . TYR B 1 326 ? -0.171 26.766 15.641 1 98.81 326 TYR B C 1
ATOM 6617 O O . TYR B 1 326 ? 0.18 27.047 14.5 1 98.81 326 TYR B O 1
ATOM 6625 N N . HIS B 1 327 ? -0.583 25.547 15.977 1 98.75 327 HIS B N 1
ATOM 6626 C CA . HIS B 1 327 ? -0.747 24.484 14.992 1 98.75 327 HIS B CA 1
ATOM 6627 C C . HIS B 1 327 ? -1.839 24.844 13.984 1 98.75 327 HIS B C 1
ATOM 6629 O O . HIS B 1 327 ? -1.65 24.672 12.773 1 98.75 327 HIS B O 1
ATOM 6635 N N . HIS B 1 328 ? -2.963 25.266 14.453 1 98.75 328 HIS B N 1
ATOM 6636 C CA . HIS B 1 328 ? -4.059 25.594 13.547 1 98.75 328 HIS B CA 1
ATOM 6637 C C . HIS B 1 328 ? -3.746 26.844 12.727 1 98.75 328 HIS B C 1
ATOM 6639 O O . HIS B 1 328 ? -4.289 27.031 11.641 1 98.75 328 HIS B O 1
ATOM 6645 N N . SER B 1 329 ? -2.9 27.734 13.289 1 98.81 329 SER B N 1
ATOM 6646 C CA . SER B 1 329 ? -2.408 28.828 12.461 1 98.81 329 SER B CA 1
ATOM 6647 C C . SER B 1 329 ? -1.601 28.297 11.281 1 98.81 329 SER B C 1
ATOM 6649 O O . SER B 1 329 ? -1.718 28.812 10.164 1 98.81 329 SER B O 1
ATOM 6651 N N . MET B 1 330 ? -0.808 27.281 11.508 1 98.88 330 MET B N 1
ATOM 6652 C CA . MET B 1 330 ? -0.09 26.625 10.422 1 98.88 330 MET B CA 1
ATOM 6653 C C . MET B 1 330 ? -1.062 25.969 9.438 1 98.88 330 MET B C 1
ATOM 6655 O O . MET B 1 330 ? -0.863 26.047 8.227 1 98.88 330 MET B O 1
ATOM 6659 N N . VAL B 1 331 ? -2.049 25.328 9.922 1 98.81 331 VAL B N 1
ATOM 6660 C CA . VAL B 1 331 ? -3.066 24.703 9.078 1 98.81 331 VAL B CA 1
ATOM 6661 C C . VAL B 1 331 ? -3.727 25.75 8.195 1 98.81 331 VAL B C 1
ATOM 6663 O O . VAL B 1 331 ? -3.943 25.531 7 1 98.81 331 VAL B O 1
ATOM 6666 N N . ASP B 1 332 ? -4.031 26.922 8.773 1 98.81 332 ASP B N 1
ATOM 6667 C CA . ASP B 1 332 ? -4.59 28.016 7.984 1 98.81 332 ASP B CA 1
ATOM 6668 C C . ASP B 1 332 ? -3.592 28.5 6.938 1 98.81 332 ASP B C 1
ATOM 6670 O O . ASP B 1 332 ? -3.98 28.875 5.824 1 98.81 332 ASP B O 1
ATOM 6674 N N . TRP B 1 333 ? -2.318 28.562 7.297 1 98.81 333 TRP B N 1
ATOM 6675 C CA . TRP B 1 333 ? -1.295 28.922 6.316 1 98.81 333 TRP B CA 1
ATOM 6676 C C . TRP B 1 333 ? -1.344 27.969 5.117 1 98.81 333 TRP B C 1
ATOM 6678 O O . TRP B 1 333 ? -1.311 28.422 3.969 1 98.81 333 TRP B O 1
ATOM 6688 N N . ILE B 1 334 ? -1.425 26.703 5.379 1 98.81 334 ILE B N 1
ATOM 6689 C CA . ILE B 1 334 ? -1.468 25.703 4.316 1 98.81 334 ILE B CA 1
ATOM 6690 C C . ILE B 1 334 ? -2.688 25.938 3.432 1 98.81 334 ILE B C 1
ATOM 6692 O O . ILE B 1 334 ? -2.582 25.938 2.203 1 98.81 334 ILE B O 1
ATOM 6696 N N . PHE B 1 335 ? -3.789 26.141 4.102 1 98.81 335 PHE B N 1
ATOM 6697 C CA . PHE B 1 335 ? -5.016 26.406 3.355 1 98.81 335 PHE B CA 1
ATOM 6698 C C . PHE B 1 335 ? -4.867 27.641 2.48 1 98.81 335 PHE B C 1
ATOM 6700 O O . PHE B 1 335 ? -5.199 27.609 1.293 1 98.81 335 PHE B O 1
ATOM 6707 N N . GLU B 1 336 ? -4.395 28.703 3.029 1 98.56 336 GLU B N 1
ATOM 6708 C CA . GLU B 1 336 ? -4.242 29.938 2.277 1 98.56 336 GLU B CA 1
ATOM 6709 C C . GLU B 1 336 ? -3.248 29.766 1.131 1 98.56 336 GLU B C 1
ATOM 6711 O O . GLU B 1 336 ? -3.467 30.297 0.033 1 98.56 336 GLU B O 1
ATOM 6716 N N . ARG B 1 337 ? -2.195 29.094 1.407 1 98.19 337 ARG B N 1
ATOM 6717 C CA . ARG B 1 337 ? -1.215 28.859 0.352 1 98.19 337 ARG B CA 1
ATOM 6718 C C . ARG B 1 337 ? -1.814 28.031 -0.778 1 98.19 337 ARG B C 1
ATOM 6720 O O . ARG B 1 337 ? -1.542 28.281 -1.953 1 98.19 337 ARG B O 1
ATOM 6727 N N . TYR B 1 338 ? -2.539 27.031 -0.424 1 98.31 338 TYR B N 1
ATOM 6728 C CA . TYR B 1 338 ? -3.248 26.266 -1.445 1 98.31 338 TYR B CA 1
ATOM 6729 C C . TYR B 1 338 ? -4.094 27.188 -2.32 1 98.31 338 TYR B C 1
ATOM 6731 O O . TYR B 1 338 ? -4.043 27.094 -3.551 1 98.31 338 TYR B O 1
ATOM 6739 N N . ARG B 1 339 ? -4.887 28.062 -1.69 1 98.44 339 ARG B N 1
ATOM 6740 C CA . ARG B 1 339 ? -5.75 28.984 -2.406 1 98.44 339 ARG B CA 1
ATOM 6741 C C . ARG B 1 339 ? -4.945 29.859 -3.371 1 98.44 339 ARG B C 1
ATOM 6743 O O . ARG B 1 339 ? -5.332 30.031 -4.527 1 98.44 339 ARG B O 1
ATOM 6750 N N . GLN B 1 340 ? -3.873 30.281 -2.951 1 97.81 340 GLN B N 1
ATOM 6751 C CA . GLN B 1 340 ? -3.035 31.156 -3.758 1 97.81 340 GLN B CA 1
ATOM 6752 C C . GLN B 1 340 ? -2.406 30.406 -4.926 1 97.81 340 GLN B C 1
ATOM 6754 O O . GLN B 1 340 ? -2.268 30.953 -6.023 1 97.81 340 GLN B O 1
ATOM 6759 N N . ASN B 1 341 ? -2.059 29.188 -4.68 1 97.19 341 ASN B N 1
ATOM 6760 C CA . ASN B 1 341 ? -1.338 28.406 -5.684 1 97.19 341 ASN B CA 1
ATOM 6761 C C . ASN B 1 341 ? -2.287 27.812 -6.719 1 97.19 341 ASN B C 1
ATOM 6763 O O . ASN B 1 341 ? -1.949 27.734 -7.898 1 97.19 341 ASN B O 1
ATOM 6767 N N . MET B 1 342 ? -3.498 27.391 -6.273 1 97.44 342 MET B N 1
ATOM 6768 C CA . MET B 1 342 ? -4.234 26.438 -7.105 1 97.44 342 MET B CA 1
ATOM 6769 C C . MET B 1 342 ? -5.566 27.031 -7.551 1 97.44 342 MET B C 1
ATOM 6771 O O . MET B 1 342 ? -6.219 26.5 -8.445 1 97.44 342 MET B O 1
ATOM 6775 N N . GLN B 1 343 ? -5.883 28.172 -6.938 1 98 343 GLN B N 1
ATOM 6776 C CA . GLN B 1 343 ? -7.199 28.719 -7.234 1 98 343 GLN B CA 1
ATOM 6777 C C . GLN B 1 343 ? -7.094 30.172 -7.695 1 98 343 GLN B C 1
ATOM 6779 O O . GLN B 1 343 ? -6.223 30.922 -7.234 1 98 343 GLN B O 1
ATOM 6784 N N . ASP B 1 344 ? -7.992 30.594 -8.555 1 98.06 344 ASP B N 1
ATOM 6785 C CA . ASP B 1 344 ? -8.164 32.031 -8.773 1 98.06 344 ASP B CA 1
ATOM 6786 C C . ASP B 1 344 ? -9.062 32.625 -7.707 1 98.06 344 ASP B C 1
ATOM 6788 O O . ASP B 1 344 ? -9.578 31.922 -6.84 1 98.06 344 ASP B O 1
ATOM 6792 N N . ARG B 1 345 ? -9.195 33.938 -7.684 1 97.75 345 ARG B N 1
ATOM 6793 C CA . ARG B 1 345 ? -9.867 34.625 -6.594 1 97.75 345 ARG B CA 1
ATOM 6794 C C . ARG B 1 345 ? -11.344 34.25 -6.531 1 97.75 345 ARG B C 1
ATOM 6796 O O . ARG B 1 345 ? -11.922 34.188 -5.445 1 97.75 345 ARG B O 1
ATOM 6803 N N . LYS B 1 346 ? -12 34.031 -7.691 1 98.06 346 LYS B N 1
ATOM 6804 C CA . LYS B 1 346 ? -13.391 33.594 -7.703 1 98.06 346 LYS B CA 1
ATOM 6805 C C . LYS B 1 346 ? -13.531 32.156 -7.172 1 98.06 346 LYS B C 1
ATOM 6807 O O . LYS B 1 346 ? -14.414 31.875 -6.367 1 98.06 346 LYS B O 1
ATOM 6812 N N . GLN B 1 347 ? -12.656 31.281 -7.586 1 97.81 347 GLN B N 1
ATOM 6813 C CA . GLN B 1 347 ? -12.648 29.891 -7.137 1 97.81 347 GLN B CA 1
ATOM 6814 C C . GLN B 1 347 ? -12.453 29.797 -5.625 1 97.81 347 GLN B C 1
ATOM 6816 O O . GLN B 1 347 ? -13.078 28.969 -4.961 1 97.81 347 GLN B O 1
ATOM 6821 N N . ARG B 1 348 ? -11.641 30.688 -5.098 1 98.38 348 ARG B N 1
ATOM 6822 C CA . ARG B 1 348 ? -11.352 30.719 -3.666 1 98.38 348 ARG B CA 1
ATOM 6823 C C . ARG B 1 348 ? -12.633 30.875 -2.854 1 98.38 348 ARG B C 1
ATOM 6825 O O . ARG B 1 348 ? -12.742 30.375 -1.738 1 98.38 348 ARG B O 1
ATOM 6832 N N . GLU B 1 349 ? -13.594 31.516 -3.469 1 98.25 349 GLU B N 1
ATOM 6833 C CA . GLU B 1 349 ? -14.781 31.875 -2.689 1 98.25 349 GLU B CA 1
ATOM 6834 C C . GLU B 1 349 ? -15.977 31.016 -3.068 1 98.25 349 GLU B C 1
ATOM 6836 O O . GLU B 1 349 ? -17.062 31.156 -2.496 1 98.25 349 GLU B O 1
ATOM 6841 N N . THR B 1 350 ? -15.758 30.047 -4.031 1 97.5 350 THR B N 1
ATOM 6842 C CA . THR B 1 350 ? -16.938 29.344 -4.527 1 97.5 350 THR B CA 1
ATOM 6843 C C . THR B 1 350 ? -16.703 27.828 -4.492 1 97.5 350 THR B C 1
ATOM 6845 O O . THR B 1 350 ? -17.656 27.062 -4.402 1 97.5 350 THR B O 1
ATOM 6848 N N . GLU B 1 351 ? -15.492 27.391 -4.648 1 97.06 351 GLU B N 1
ATOM 6849 C CA . GLU B 1 351 ? -15.227 25.953 -4.688 1 97.06 351 GLU B CA 1
ATOM 6850 C C . GLU B 1 351 ? -15.453 25.312 -3.32 1 97.06 351 GLU B C 1
ATOM 6852 O O . GLU B 1 351 ? -14.797 25.672 -2.342 1 97.06 351 GLU B O 1
ATOM 6857 N N . TYR B 1 352 ? -16.359 24.422 -3.307 1 97.38 352 TYR B N 1
ATOM 6858 C CA . TYR B 1 352 ? -16.812 23.781 -2.078 1 97.38 352 TYR B CA 1
ATOM 6859 C C . TYR B 1 352 ? -17.516 22.469 -2.383 1 97.38 352 TYR B C 1
ATOM 6861 O O . TYR B 1 352 ? -18.281 22.375 -3.344 1 97.38 352 TYR B O 1
ATOM 6869 N N . PRO B 1 353 ? -17.234 21.406 -1.602 1 95.81 353 PRO B N 1
ATOM 6870 C CA . PRO B 1 353 ? -17.922 20.141 -1.857 1 95.81 353 PRO B CA 1
ATOM 6871 C C . PRO B 1 353 ? -19.453 20.281 -1.787 1 95.81 353 PRO B C 1
ATOM 6873 O O . PRO B 1 353 ? -19.969 21.031 -0.951 1 95.81 353 PRO B O 1
ATOM 6876 N N . PRO B 1 354 ? -20.141 19.531 -2.57 1 94.94 354 PRO B N 1
ATOM 6877 C CA . PRO B 1 354 ? -21.594 19.594 -2.508 1 94.94 354 PRO B CA 1
ATOM 6878 C C . PRO B 1 354 ? -22.156 19 -1.212 1 94.94 354 PRO B C 1
ATOM 6880 O O . PRO B 1 354 ? -21.609 18.031 -0.688 1 94.94 354 PRO B O 1
ATOM 6883 N N . SER B 1 355 ? -23.312 19.641 -0.817 1 95.12 355 SER B N 1
ATOM 6884 C CA . SER B 1 355 ? -23.969 19.141 0.385 1 95.12 355 SER B CA 1
ATOM 6885 C C . SER B 1 355 ? -24.578 17.766 0.154 1 95.12 355 SER B C 1
ATOM 6887 O O . SER B 1 355 ? -25.359 17.562 -0.781 1 95.12 355 SER B O 1
ATOM 6889 N N . ASP B 1 356 ? -24.188 16.812 0.998 1 94.75 356 ASP B N 1
ATOM 6890 C CA . ASP B 1 356 ? -24.719 15.461 0.998 1 94.75 356 ASP B CA 1
ATOM 6891 C C . ASP B 1 356 ? -24.594 14.82 2.379 1 94.75 356 ASP B C 1
ATOM 6893 O O . ASP B 1 356 ? -23.484 14.609 2.873 1 94.75 356 ASP B O 1
ATOM 6897 N N . ASP B 1 357 ? -25.688 14.398 2.943 1 93.56 357 ASP B N 1
ATOM 6898 C CA . ASP B 1 357 ? -25.719 13.914 4.32 1 93.56 357 ASP B CA 1
ATOM 6899 C C . ASP B 1 357 ? -24.984 12.578 4.453 1 93.56 357 ASP B C 1
ATOM 6901 O O . ASP B 1 357 ? -24.672 12.141 5.562 1 93.56 357 ASP B O 1
ATOM 6905 N N . ARG B 1 358 ? -24.797 11.945 3.393 1 93.69 358 ARG B N 1
ATOM 6906 C CA . ARG B 1 358 ? -24.047 10.703 3.402 1 93.69 358 ARG B CA 1
ATOM 6907 C C . ARG B 1 358 ? -22.547 10.969 3.516 1 93.69 358 ARG B C 1
ATOM 6909 O O . ARG B 1 358 ? -21.781 10.078 3.885 1 93.69 358 ARG B O 1
ATOM 6916 N N . CYS B 1 359 ? -22.094 12.188 3.219 1 95.06 359 CYS B N 1
ATOM 6917 C CA . CYS B 1 359 ? -20.672 12.531 3.201 1 95.06 359 CYS B CA 1
ATOM 6918 C C . CYS B 1 359 ? -20.281 13.25 4.484 1 95.06 359 CYS B C 1
ATOM 6920 O O . CYS B 1 359 ? -19.203 12.977 5.043 1 95.06 359 CYS B O 1
ATOM 6922 N N . PHE B 1 360 ? -21.078 14.133 4.922 1 94.19 360 PHE B N 1
ATOM 6923 C CA . PHE B 1 360 ? -20.859 14.898 6.145 1 94.19 360 PHE B CA 1
ATOM 6924 C C . PHE B 1 360 ? -22.156 15.516 6.641 1 94.19 360 PHE B C 1
ATOM 6926 O O . PHE B 1 360 ? -23.094 15.703 5.867 1 94.19 360 PHE B O 1
ATOM 6933 N N . PRO B 1 361 ? -22.266 15.844 7.953 1 93.25 361 PRO B N 1
ATOM 6934 C CA . PRO B 1 361 ? -23.484 16.438 8.5 1 93.25 361 PRO B CA 1
ATOM 6935 C C . PRO B 1 361 ? -23.734 17.859 8.008 1 93.25 361 PRO B C 1
ATOM 6937 O O . PRO B 1 361 ? -22.828 18.484 7.449 1 93.25 361 PRO B O 1
ATOM 6940 N N . ASN B 1 362 ? -24.859 18.391 8.32 1 94.62 362 ASN B N 1
ATOM 6941 C CA . ASN B 1 362 ? -25.359 19.625 7.719 1 94.62 362 ASN B CA 1
ATOM 6942 C C . ASN B 1 362 ? -24.562 20.844 8.18 1 94.62 362 ASN B C 1
ATOM 6944 O O . ASN B 1 362 ? -24.5 21.859 7.477 1 94.62 362 ASN B O 1
ATOM 6948 N N . TRP B 1 363 ? -23.938 20.844 9.297 1 95 363 TRP B N 1
ATOM 6949 C CA . TRP B 1 363 ? -23.203 22.016 9.773 1 95 363 TRP B CA 1
ATOM 6950 C C . TRP B 1 363 ? -21.953 22.25 8.93 1 95 363 TRP B C 1
ATOM 6952 O O . TRP B 1 363 ? -21.25 23.25 9.117 1 95 363 TRP B O 1
ATOM 6962 N N . HIS B 1 364 ? -21.719 21.328 7.996 1 96.75 364 HIS B N 1
ATOM 6963 C CA . HIS B 1 364 ? -20.625 21.516 7.035 1 96.75 364 HIS B CA 1
ATOM 6964 C C . HIS B 1 364 ? -21.141 22.172 5.758 1 96.75 364 HIS B C 1
ATOM 6966 O O . HIS B 1 364 ? -20.344 22.594 4.914 1 96.75 364 HIS B O 1
ATOM 6972 N N . ASN B 1 365 ? -22.406 22.312 5.602 1 97.38 365 ASN B N 1
ATOM 6973 C CA . ASN B 1 365 ? -22.953 22.781 4.332 1 97.38 365 ASN B CA 1
ATOM 6974 C C . ASN B 1 365 ? -22.547 24.219 4.043 1 97.38 365 ASN B C 1
ATOM 6976 O O . ASN B 1 365 ? -22.438 25.031 4.961 1 97.38 365 ASN B O 1
ATOM 6980 N N . PHE B 1 366 ? -22.484 24.516 2.811 1 97.69 366 PHE B N 1
ATOM 6981 C CA . PHE B 1 366 ? -21.984 25.766 2.266 1 97.69 366 PHE B CA 1
ATOM 6982 C C . PHE B 1 366 ? -22.719 26.953 2.881 1 97.69 366 PHE B C 1
ATOM 6984 O O . PHE B 1 366 ? -22.094 27.938 3.281 1 97.69 366 PHE B O 1
ATOM 6991 N N . ASP B 1 367 ? -24 26.859 3.092 1 97.75 367 ASP B N 1
ATOM 6992 C CA . ASP B 1 367 ? -24.828 28 3.473 1 97.75 367 ASP B CA 1
ATOM 6993 C C . ASP B 1 367 ? -25.25 27.906 4.941 1 97.75 367 ASP B C 1
ATOM 6995 O O . ASP B 1 367 ? -26 28.75 5.426 1 97.75 367 ASP B O 1
ATOM 6999 N N . ASN B 1 368 ? -24.734 26.969 5.629 1 97.69 368 ASN B N 1
ATOM 7000 C CA . ASN B 1 368 ? -25.141 26.812 7.02 1 97.69 368 ASN B CA 1
ATOM 7001 C C . ASN B 1 368 ? -24.234 27.609 7.957 1 97.69 368 ASN B C 1
ATOM 7003 O O . ASN B 1 368 ? -23.094 27.922 7.613 1 97.69 368 ASN B O 1
ATOM 7007 N N . ASP B 1 369 ? -24.797 27.938 9.164 1 97 369 ASP B N 1
ATOM 7008 C CA . ASP B 1 369 ? -24.078 28.719 10.172 1 97 369 ASP B CA 1
ATOM 7009 C C . ASP B 1 369 ? -22.906 27.922 10.75 1 97 369 ASP B C 1
ATOM 7011 O O . ASP B 1 369 ? -23.016 26.703 10.945 1 97 369 ASP B O 1
ATOM 7015 N N . MET B 1 370 ? -21.844 28.625 11 1 96.38 370 MET B N 1
ATOM 7016 C CA . MET B 1 370 ? -20.766 28.016 11.781 1 96.38 370 MET B CA 1
ATOM 7017 C C . MET B 1 370 ? -21.172 27.875 13.242 1 96.38 370 MET B C 1
ATOM 7019 O O . MET B 1 370 ? -21.469 28.875 13.914 1 96.38 370 MET B O 1
ATOM 7023 N N . PRO B 1 371 ? -21.188 26.656 13.703 1 94 371 PRO B N 1
ATOM 7024 C CA . PRO B 1 371 ? -21.625 26.484 15.094 1 94 371 PRO B CA 1
ATOM 7025 C C . PRO B 1 371 ? -20.844 27.344 16.078 1 94 371 PRO B C 1
ATOM 7027 O O . PRO B 1 371 ? -19.609 27.281 16.094 1 94 371 PRO B O 1
ATOM 7030 N N . LEU B 1 372 ? -21.516 28.203 16.875 1 94.19 372 LEU B N 1
ATOM 7031 C CA . LEU B 1 372 ? -21.031 29.078 17.938 1 94.19 372 LEU B CA 1
ATOM 7032 C C . LEU B 1 372 ? -20.188 30.219 17.375 1 94.19 372 LEU B C 1
ATOM 7034 O O . LEU B 1 372 ? -19.531 30.938 18.125 1 94.19 372 LEU B O 1
ATOM 7038 N N . LEU B 1 373 ? -20.188 30.359 16.031 1 96.62 373 LEU B N 1
ATOM 7039 C CA . LEU B 1 373 ? -19.469 31.469 15.406 1 96.62 373 LEU B CA 1
ATOM 7040 C C . LEU B 1 373 ? -20.406 32.312 14.547 1 96.62 373 LEU B C 1
ATOM 7042 O O . LEU B 1 373 ? -19.984 32.938 13.578 1 96.62 373 LEU B O 1
ATOM 7046 N N . GLN B 1 374 ? -21.609 32.219 14.938 1 93.81 374 GLN B N 1
ATOM 7047 C CA . GLN B 1 374 ? -22.594 33.031 14.258 1 93.81 374 GLN B CA 1
ATOM 7048 C C . GLN B 1 374 ? -22.219 34.531 14.328 1 93.81 374 GLN B C 1
ATOM 7050 O O . GLN B 1 374 ? -21.594 34.969 15.289 1 93.81 374 GLN B O 1
ATOM 7055 N N . PRO B 1 375 ? -22.578 35.312 13.352 1 95.56 375 PRO B N 1
ATOM 7056 C CA . PRO B 1 375 ? -23.5 35.031 12.25 1 95.56 375 PRO B CA 1
ATOM 7057 C C . PRO B 1 375 ? -22.781 34.469 11.023 1 95.56 375 PRO B C 1
ATOM 7059 O O . PRO B 1 375 ? -23.359 34.406 9.938 1 95.56 375 PRO B O 1
ATOM 7062 N N . MET B 1 376 ? -21.578 34.031 11.188 1 97.19 376 MET B N 1
ATOM 7063 C CA . MET B 1 376 ? -20.797 33.562 10.039 1 97.19 376 MET B CA 1
ATOM 7064 C C . MET B 1 376 ? -21.344 32.219 9.531 1 97.19 376 MET B C 1
ATOM 7066 O O . MET B 1 376 ? -21.703 31.359 10.328 1 97.19 376 MET B O 1
ATOM 7070 N N . LYS B 1 377 ? -21.406 32.156 8.234 1 98 377 LYS B N 1
ATOM 7071 C CA . LYS B 1 377 ? -21.672 30.906 7.535 1 98 377 LYS B CA 1
ATOM 7072 C C . LYS B 1 377 ? -20.391 30.297 6.98 1 98 377 LYS B C 1
ATOM 7074 O O . LYS B 1 377 ? -19.375 30.984 6.875 1 98 377 LYS B O 1
ATOM 7079 N N . ASN B 1 378 ? -20.469 29 6.652 1 98.12 378 ASN B N 1
ATOM 7080 C CA . ASN B 1 378 ? -19.266 28.344 6.145 1 98.12 378 ASN B CA 1
ATOM 7081 C C . ASN B 1 378 ? -18.719 29.062 4.906 1 98.12 378 ASN B C 1
ATOM 7083 O O . ASN B 1 378 ? -17.516 29.281 4.789 1 98.12 378 ASN B O 1
ATOM 7087 N N . ARG B 1 379 ? -19.5 29.516 3.992 1 97.88 379 ARG B N 1
ATOM 7088 C CA . ARG B 1 379 ? -19.078 30.188 2.762 1 97.88 379 ARG B CA 1
ATOM 7089 C C . ARG B 1 379 ? -18.344 31.484 3.068 1 97.88 379 ARG B C 1
ATOM 7091 O O . ARG B 1 379 ? -17.469 31.906 2.307 1 97.88 379 ARG B O 1
ATOM 7098 N N . ASP B 1 380 ? -18.703 32.125 4.191 1 98.19 380 ASP B N 1
ATOM 7099 C CA . ASP B 1 380 ? -18.109 33.406 4.535 1 98.19 380 ASP B CA 1
ATOM 7100 C C . ASP B 1 380 ? -16.625 33.25 4.84 1 98.19 380 ASP B C 1
ATOM 7102 O O . ASP B 1 380 ? -15.836 34.188 4.617 1 98.19 380 ASP B O 1
ATOM 7106 N N . ALA B 1 381 ? -16.25 32.156 5.316 1 98.06 381 ALA B N 1
ATOM 7107 C CA . ALA B 1 381 ? -14.859 31.922 5.707 1 98.06 381 ALA B CA 1
ATOM 7108 C C . ALA B 1 381 ? -14 31.594 4.492 1 98.06 381 ALA B C 1
ATOM 7110 O O . ALA B 1 381 ? -12.781 31.453 4.609 1 98.06 381 ALA B O 1
ATOM 7111 N N . LEU B 1 382 ? -14.602 31.5 3.307 1 98.5 382 LEU B N 1
ATOM 7112 C CA . LEU B 1 382 ? -13.867 31.359 2.053 1 98.5 382 LEU B CA 1
ATOM 7113 C C . LEU B 1 382 ? -13.461 32.719 1.501 1 98.5 382 LEU B C 1
ATOM 7115 O O . LEU B 1 382 ? -12.703 32.812 0.528 1 98.5 382 LEU B O 1
ATOM 7119 N N . SER B 1 383 ? -13.875 33.719 2.137 1 98.62 383 SER B N 1
ATOM 7120 C CA . SER B 1 383 ? -13.695 35.094 1.604 1 98.62 383 SER B CA 1
ATOM 7121 C C . SER B 1 383 ? -12.219 35.438 1.521 1 98.62 383 SER B C 1
ATOM 7123 O O . SER B 1 383 ? -11.445 35.156 2.434 1 98.62 383 SER B O 1
ATOM 7125 N N . ASN B 1 384 ? -11.875 36.125 0.454 1 98.56 384 ASN B N 1
ATOM 7126 C CA . ASN B 1 384 ? -10.531 36.656 0.318 1 98.56 384 ASN B CA 1
ATOM 7127 C C . ASN B 1 384 ? -10.266 37.781 1.337 1 98.56 384 ASN B C 1
ATOM 7129 O O . ASN B 1 384 ? -9.117 38.156 1.567 1 98.56 384 ASN B O 1
ATOM 7133 N N . ALA B 1 385 ? -11.281 38.25 2.023 1 98.5 385 ALA B N 1
ATOM 7134 C CA . ALA B 1 385 ? -11.18 39.375 2.949 1 98.5 385 ALA B CA 1
ATOM 7135 C C . ALA B 1 385 ? -10.289 39.031 4.137 1 98.5 385 ALA B C 1
ATOM 7137 O O . ALA B 1 385 ? -9.672 39.906 4.742 1 98.5 385 ALA B O 1
ATOM 7138 N N . TYR B 1 386 ? -10.258 37.781 4.445 1 98.62 386 TYR B N 1
ATOM 7139 C CA . TYR B 1 386 ? -9.414 37.375 5.566 1 98.62 386 TYR B CA 1
ATOM 7140 C C . TYR B 1 386 ? -7.973 37.812 5.363 1 98.62 386 TYR B C 1
ATOM 7142 O O . TYR B 1 386 ? -7.379 38.469 6.242 1 98.62 386 TYR B O 1
ATOM 7150 N N . THR B 1 387 ? -7.449 37.594 4.148 1 98.12 387 THR B N 1
ATOM 7151 C CA . THR B 1 387 ? -6.043 37.906 3.918 1 98.12 387 THR B CA 1
ATOM 7152 C C . THR B 1 387 ? -5.895 39.25 3.184 1 98.12 387 THR B C 1
ATOM 7154 O O . THR B 1 387 ? -4.816 39.844 3.182 1 98.12 387 THR B O 1
ATOM 7157 N N . ASP B 1 388 ? -6.996 39.75 2.59 1 98.06 388 ASP B N 1
ATOM 7158 C CA . ASP B 1 388 ? -6.957 41.094 1.976 1 98.06 388 ASP B CA 1
ATOM 7159 C C . ASP B 1 388 ? -6.988 42.188 3.035 1 98.06 388 ASP B C 1
ATOM 7161 O O . ASP B 1 388 ? -6.375 43.219 2.861 1 98.06 388 ASP B O 1
ATOM 7165 N N . ASN B 1 389 ? -7.691 41.875 4.227 1 97.94 389 ASN B N 1
ATOM 7166 C CA . ASN B 1 389 ? -8.008 42.969 5.125 1 97.94 389 ASN B CA 1
ATOM 7167 C C . ASN B 1 389 ? -7.488 42.719 6.535 1 97.94 389 ASN B C 1
ATOM 7169 O O . ASN B 1 389 ? -7.195 43.656 7.277 1 97.94 389 ASN B O 1
ATOM 7173 N N . LEU B 1 390 ? -7.426 41.5 6.953 1 98.19 390 LEU B N 1
ATOM 7174 C CA . LEU B 1 390 ? -7.34 41.281 8.391 1 98.19 390 LEU B CA 1
ATOM 7175 C C . LEU B 1 390 ? -5.957 40.781 8.781 1 98.19 390 LEU B C 1
ATOM 7177 O O . LEU B 1 390 ? -5.387 41.188 9.789 1 98.19 390 LEU B O 1
ATOM 7181 N N . TYR B 1 391 ? -5.418 39.812 8 1 98.38 391 TYR B N 1
ATOM 7182 C CA . TYR B 1 391 ? -4.09 39.281 8.336 1 98.38 391 TYR B CA 1
ATOM 7183 C C . TYR B 1 391 ? -3.361 38.812 7.086 1 98.38 391 TYR B C 1
ATOM 7185 O O . TYR B 1 391 ? -3.959 38.719 6.012 1 98.38 391 TYR B O 1
ATOM 7193 N N . GLU B 1 392 ? -2.092 38.625 7.18 1 98.06 392 GLU B N 1
ATOM 7194 C CA . GLU B 1 392 ? -1.233 38.031 6.156 1 98.06 392 GLU B CA 1
ATOM 7195 C C . GLU B 1 392 ? -0.161 37.125 6.777 1 98.06 392 GLU B C 1
ATOM 7197 O O . GLU B 1 392 ? 0.128 37.25 7.973 1 98.06 392 GLU B O 1
ATOM 7202 N N . PHE B 1 393 ? 0.279 36.25 6 1 98.06 393 PHE B N 1
ATOM 7203 C CA . PHE B 1 393 ? 1.31 35.344 6.477 1 98.06 393 PHE B CA 1
ATOM 7204 C C . PHE B 1 393 ? 2.682 35.75 5.957 1 98.06 393 PHE B C 1
ATOM 7206 O O . PHE B 1 393 ? 2.826 36.094 4.781 1 98.06 393 PHE B O 1
ATOM 7213 N N . ALA B 1 394 ? 3.635 35.75 6.906 1 96.44 394 ALA B N 1
ATOM 7214 C CA . ALA B 1 394 ? 5.02 35.75 6.449 1 96.44 394 ALA B CA 1
ATOM 7215 C C . ALA B 1 394 ? 5.391 34.438 5.789 1 96.44 394 ALA B C 1
ATOM 7217 O O . ALA B 1 394 ? 4.762 33.406 6.055 1 96.44 394 ALA B O 1
ATOM 7218 N N . GLU B 1 395 ? 6.391 34.531 4.918 1 94.31 395 GLU B N 1
ATOM 7219 C CA . GLU B 1 395 ? 6.867 33.312 4.289 1 94.31 395 GLU B CA 1
ATOM 7220 C C . GLU B 1 395 ? 7.512 32.375 5.312 1 94.31 395 GLU B C 1
ATOM 7222 O O . GLU B 1 395 ? 8.047 32.844 6.324 1 94.31 395 GLU B O 1
ATOM 7227 N N . ARG B 1 396 ? 7.449 31.141 5.004 1 97.19 396 ARG B N 1
ATOM 7228 C CA . ARG B 1 396 ? 8.148 30.156 5.824 1 97.19 396 ARG B CA 1
ATOM 7229 C C . ARG B 1 396 ? 9.656 30.344 5.742 1 97.19 396 ARG B C 1
ATOM 7231 O O . ARG B 1 396 ? 10.172 30.875 4.75 1 97.19 396 ARG B O 1
ATOM 7238 N N . PRO B 1 397 ? 10.375 29.969 6.844 1 97.69 397 PRO B N 1
ATOM 7239 C CA . PRO B 1 397 ? 11.836 30.016 6.738 1 97.69 397 PRO B CA 1
ATOM 7240 C C . PRO B 1 397 ? 12.375 29.125 5.621 1 97.69 397 PRO B C 1
ATOM 7242 O O . PRO B 1 397 ? 11.938 27.984 5.473 1 97.69 397 PRO B O 1
ATOM 7245 N N . THR B 1 398 ? 13.211 29.688 4.809 1 95.75 398 THR B N 1
ATOM 7246 C CA . THR B 1 398 ? 13.844 28.938 3.725 1 95.75 398 THR B CA 1
ATOM 7247 C C . THR B 1 398 ? 15.336 29.234 3.664 1 95.75 398 THR B C 1
ATOM 7249 O O . THR B 1 398 ? 15.82 30.172 4.305 1 95.75 398 THR B O 1
ATOM 7252 N N . CYS B 1 399 ? 16.078 28.406 3.031 1 96.88 399 CYS B N 1
ATOM 7253 C CA . CYS B 1 399 ? 17.5 28.594 2.746 1 96.88 399 CYS B CA 1
ATOM 7254 C C . CYS B 1 399 ? 17.875 28 1.392 1 96.88 399 CYS B C 1
ATOM 7256 O O . CYS B 1 399 ? 17.031 27.391 0.732 1 96.88 399 CYS B O 1
ATOM 7258 N N . SER B 1 400 ? 19.047 28.375 0.911 1 95 400 SER B N 1
ATOM 7259 C CA . SER B 1 400 ? 19.547 27.875 -0.367 1 95 400 SER B CA 1
ATOM 7260 C C . SER B 1 400 ? 21.016 27.5 -0.266 1 95 400 SER B C 1
ATOM 7262 O O . SER B 1 400 ? 21.641 27.672 0.785 1 95 400 SER B O 1
ATOM 7264 N N . ARG B 1 401 ? 21.484 26.875 -1.299 1 93.38 401 ARG B N 1
ATOM 7265 C CA . ARG B 1 401 ? 22.891 26.5 -1.314 1 93.38 401 ARG B CA 1
ATOM 7266 C C . ARG B 1 401 ? 23.781 27.734 -1.302 1 93.38 401 ARG B C 1
ATOM 7268 O O . ARG B 1 401 ? 24.875 27.703 -0.737 1 93.38 401 ARG B O 1
ATOM 7275 N N . GLU B 1 402 ? 23.312 28.828 -1.815 1 93.5 402 GLU B N 1
ATOM 7276 C CA . GLU B 1 402 ? 24.047 30.094 -1.857 1 93.5 402 GLU B CA 1
ATOM 7277 C C . GLU B 1 402 ? 23.922 30.844 -0.54 1 93.5 402 GLU B C 1
ATOM 7279 O O . GLU B 1 402 ? 24.875 31.484 -0.092 1 93.5 402 GLU B O 1
ATOM 7284 N N . HIS B 1 403 ? 22.75 30.75 0.013 1 94.38 403 HIS B N 1
ATOM 7285 C CA . HIS B 1 403 ? 22.453 31.406 1.283 1 94.38 403 HIS B CA 1
ATOM 7286 C C . HIS B 1 403 ? 22.047 30.391 2.344 1 94.38 403 HIS B C 1
ATOM 7288 O O . HIS B 1 403 ? 20.859 30.234 2.639 1 94.38 403 HIS B O 1
ATOM 7294 N N . ARG B 1 404 ? 22.984 29.859 3.062 1 93.25 404 ARG B N 1
ATOM 7295 C CA . ARG B 1 404 ? 22.75 28.766 3.992 1 93.25 404 ARG B CA 1
ATOM 7296 C C . ARG B 1 404 ? 22.406 29.297 5.383 1 93.25 404 ARG B C 1
ATOM 7298 O O . ARG B 1 404 ? 23.016 28.891 6.371 1 93.25 404 ARG B O 1
ATOM 7305 N N . ASN B 1 405 ? 21.453 30.172 5.391 1 95.25 405 ASN B N 1
ATOM 7306 C CA . ASN B 1 405 ? 20.969 30.781 6.621 1 95.25 405 ASN B CA 1
ATOM 7307 C C . ASN B 1 405 ? 19.438 30.891 6.621 1 95.25 405 ASN B C 1
ATOM 7309 O O . ASN B 1 405 ? 18.844 31.312 5.633 1 95.25 405 ASN B O 1
ATOM 7313 N N . CYS B 1 406 ? 18.812 30.5 7.695 1 97.69 406 CYS B N 1
ATOM 7314 C CA . CYS B 1 406 ? 17.359 30.5 7.793 1 97.69 406 CYS B CA 1
ATOM 7315 C C . CYS B 1 406 ? 16.844 31.781 8.438 1 97.69 406 CYS B C 1
ATOM 7317 O O . CYS B 1 406 ? 15.664 31.875 8.797 1 97.69 406 CYS B O 1
ATOM 7319 N N . ASP B 1 407 ? 17.734 32.688 8.727 1 95.75 407 ASP B N 1
ATOM 7320 C CA . ASP B 1 407 ? 17.453 34 9.32 1 95.75 407 ASP B CA 1
ATOM 7321 C C . ASP B 1 407 ? 16.797 33.844 10.695 1 95.75 407 ASP B C 1
ATOM 7323 O O . ASP B 1 407 ? 15.812 34.531 10.992 1 95.75 407 ASP B O 1
ATOM 7327 N N . SER B 1 408 ? 17.172 32.875 11.461 1 97.75 408 SER B N 1
ATOM 7328 C CA . SER B 1 408 ? 16.766 32.594 12.828 1 97.75 408 SER B CA 1
ATOM 7329 C C . SER B 1 408 ? 17.844 31.828 13.586 1 97.75 408 SER B C 1
ATOM 7331 O O . SER B 1 408 ? 18.406 30.859 13.062 1 97.75 408 SER B O 1
ATOM 7333 N N . LYS B 1 409 ? 18.188 32.281 14.828 1 97.06 409 LYS B N 1
ATOM 7334 C CA . LYS B 1 409 ? 19.203 31.594 15.617 1 97.06 409 LYS B CA 1
ATOM 7335 C C . LYS B 1 409 ? 18.703 30.234 16.109 1 97.06 409 LYS B C 1
ATOM 7337 O O . LYS B 1 409 ? 19.484 29.438 16.625 1 97.06 409 LYS B O 1
ATOM 7342 N N . TYR B 1 410 ? 17.438 29.984 15.875 1 98.5 410 TYR B N 1
ATOM 7343 C CA . TYR B 1 410 ? 16.859 28.75 16.375 1 98.5 410 TYR B CA 1
ATOM 7344 C C . TYR B 1 410 ? 16.797 27.688 15.273 1 98.5 410 TYR B C 1
ATOM 7346 O O . TYR B 1 410 ? 16.328 26.578 15.5 1 98.5 410 TYR B O 1
ATOM 7354 N N . LEU B 1 411 ? 17.156 28.016 14.031 1 98.62 411 LEU B N 1
ATOM 7355 C CA . LEU B 1 411 ? 17.109 27.141 12.867 1 98.62 411 LEU B CA 1
ATOM 7356 C C . LEU B 1 411 ? 18.484 27 12.234 1 98.62 411 LEU B C 1
ATOM 7358 O O . LEU B 1 411 ? 19.391 27.797 12.516 1 98.62 411 LEU B O 1
ATOM 7362 N N . PHE B 1 412 ? 18.703 26 11.508 1 97.94 412 PHE B N 1
ATOM 7363 C CA . PHE B 1 412 ? 19.891 25.828 10.68 1 97.94 412 PHE B CA 1
ATOM 7364 C C . PHE B 1 412 ? 19.516 25.312 9.297 1 97.94 412 PHE B C 1
ATOM 7366 O O . PHE B 1 412 ? 18.422 24.797 9.102 1 97.94 412 PHE B O 1
ATOM 7373 N N . CYS B 1 413 ? 20.375 25.547 8.336 1 97.5 413 CYS B N 1
ATOM 7374 C CA . CYS B 1 413 ? 20.141 25.141 6.957 1 97.5 413 CYS B CA 1
ATOM 7375 C C . CYS B 1 413 ? 20.688 23.734 6.707 1 97.5 413 CYS B C 1
ATOM 7377 O O . CYS B 1 413 ? 21.891 23.516 6.793 1 97.5 413 CYS B O 1
ATOM 7379 N N . PHE B 1 414 ? 19.844 22.828 6.398 1 95.75 414 PHE B N 1
ATOM 7380 C CA . PHE B 1 414 ? 20.25 21.469 6.016 1 95.75 414 PHE B CA 1
ATOM 7381 C C . PHE B 1 414 ? 20.453 21.375 4.508 1 95.75 414 PHE B C 1
ATOM 7383 O O . PHE B 1 414 ? 19.547 21.719 3.736 1 95.75 414 PHE B O 1
ATOM 7390 N N . VAL B 1 415 ? 21.562 20.922 4.125 1 93.25 415 VAL B N 1
ATOM 7391 C CA . VAL B 1 415 ? 21.875 20.75 2.709 1 93.25 415 VAL B CA 1
ATOM 7392 C C . VAL B 1 415 ? 22 19.266 2.371 1 93.25 415 VAL B C 1
ATOM 7394 O O . VAL B 1 415 ? 23.031 18.641 2.641 1 93.25 415 VAL B O 1
ATOM 7397 N N . PRO B 1 416 ? 21.016 18.734 1.644 1 88.62 416 PRO B N 1
ATOM 7398 C CA . PRO B 1 416 ? 21.078 17.328 1.281 1 88.62 416 PRO B CA 1
ATOM 7399 C C . PRO B 1 416 ? 22.266 17 0.375 1 88.62 416 PRO B C 1
ATOM 7401 O O . PRO B 1 416 ? 22.703 17.844 -0.402 1 88.62 416 PRO B O 1
ATOM 7404 N N . GLU B 1 417 ? 22.734 15.742 0.47 1 84.12 417 GLU B N 1
ATOM 7405 C CA . GLU B 1 417 ? 23.812 15.281 -0.395 1 84.12 417 GLU B CA 1
ATOM 7406 C C . GLU B 1 417 ? 23.375 15.227 -1.854 1 84.12 417 GLU B C 1
ATOM 7408 O O . GLU B 1 417 ? 24.156 15.523 -2.758 1 84.12 417 GLU B O 1
ATOM 7413 N N . ASP B 1 418 ? 22.172 14.773 -1.967 1 81.25 418 ASP B N 1
ATOM 7414 C CA . ASP B 1 418 ? 21.609 14.758 -3.312 1 81.25 418 ASP B CA 1
ATOM 7415 C C . ASP B 1 418 ? 21.391 16.172 -3.838 1 81.25 418 ASP B C 1
ATOM 7417 O O . ASP B 1 418 ? 20.562 16.922 -3.322 1 81.25 418 ASP B O 1
ATOM 7421 N N . VAL B 1 419 ? 22.031 16.5 -4.938 1 82.69 419 VAL B N 1
ATOM 7422 C CA . VAL B 1 419 ? 22.062 17.859 -5.469 1 82.69 419 VAL B CA 1
ATOM 7423 C C . VAL B 1 419 ? 20.688 18.219 -6.039 1 82.69 419 VAL B C 1
ATOM 7425 O O . VAL B 1 419 ? 20.344 19.391 -6.176 1 82.69 419 VAL B O 1
ATOM 7428 N N . GLU B 1 420 ? 19.922 17.219 -6.316 1 79.69 420 GLU B N 1
ATOM 7429 C CA . GLU B 1 420 ? 18.609 17.469 -6.895 1 79.69 420 GLU B CA 1
ATOM 7430 C C . GLU B 1 420 ? 17.609 17.891 -5.82 1 79.69 420 GLU B C 1
ATOM 7432 O O . GLU B 1 420 ? 16.547 18.438 -6.133 1 79.69 420 GLU B O 1
ATOM 7437 N N . GLU B 1 421 ? 17.969 17.641 -4.602 1 84.88 421 GLU B N 1
ATOM 7438 C CA . GLU B 1 421 ? 17.094 18.047 -3.496 1 84.88 421 GLU B CA 1
ATOM 7439 C C . GLU B 1 421 ? 17.484 19.422 -2.959 1 84.88 421 GLU B C 1
ATOM 7441 O O . GLU B 1 421 ? 18.641 19.641 -2.604 1 84.88 421 GLU B O 1
ATOM 7446 N N . PRO B 1 422 ? 16.594 20.312 -2.885 1 89.81 422 PRO B N 1
ATOM 7447 C CA . PRO B 1 422 ? 16.938 21.641 -2.381 1 89.81 422 PRO B CA 1
ATOM 7448 C C . PRO B 1 422 ? 17.172 21.672 -0.873 1 89.81 422 PRO B C 1
ATOM 7450 O O . PRO B 1 422 ? 16.547 20.891 -0.138 1 89.81 422 PRO B O 1
ATOM 7453 N N . PRO B 1 423 ? 18.078 22.609 -0.438 1 93.94 423 PRO B N 1
ATOM 7454 C CA . PRO B 1 423 ? 18.234 22.812 1.005 1 93.94 423 PRO B CA 1
ATOM 7455 C C . PRO B 1 423 ? 16.969 23.312 1.683 1 93.94 423 PRO B C 1
ATOM 7457 O O . PRO B 1 423 ? 16.094 23.891 1.024 1 93.94 423 PRO B O 1
ATOM 7460 N N . TYR B 1 424 ? 16.875 23.047 2.928 1 95.31 424 TYR B N 1
ATOM 7461 C CA . TYR B 1 424 ? 15.719 23.531 3.678 1 95.31 424 TYR B CA 1
ATOM 7462 C C . TYR B 1 424 ? 16.078 23.781 5.133 1 95.31 424 TYR B C 1
ATOM 7464 O O . TYR B 1 424 ? 17.109 23.297 5.625 1 95.31 424 TYR B O 1
ATOM 7472 N N . CYS B 1 425 ? 15.328 24.609 5.773 1 98.12 425 CYS B N 1
ATOM 7473 C CA . CYS B 1 425 ? 15.57 24.969 7.168 1 98.12 425 CYS B CA 1
ATOM 7474 C C . CYS B 1 425 ? 15.055 23.891 8.109 1 98.12 425 CYS B C 1
ATOM 7476 O O . CYS B 1 425 ? 14 23.297 7.871 1 98.12 425 CYS B O 1
ATOM 7478 N N . MET B 1 426 ? 15.781 23.609 9.195 1 98.12 426 MET B N 1
ATOM 7479 C CA . MET B 1 426 ? 15.406 22.688 10.266 1 98.12 426 MET B CA 1
ATOM 7480 C C . MET B 1 426 ? 15.555 23.359 11.625 1 98.12 426 MET B C 1
ATOM 7482 O O . MET B 1 426 ? 16.375 24.25 11.805 1 98.12 426 MET B O 1
ATOM 7486 N N . SER B 1 427 ? 14.734 22.906 12.492 1 98.69 427 SER B N 1
ATOM 7487 C CA . SER B 1 427 ? 14.828 23.375 13.875 1 98.69 427 SER B CA 1
ATOM 7488 C C . SER B 1 427 ? 16.094 22.891 14.547 1 98.69 427 SER B C 1
ATOM 7490 O O . SER B 1 427 ? 16.547 21.766 14.305 1 98.69 427 SER B O 1
ATOM 7492 N N . LYS B 1 428 ? 16.656 23.688 15.414 1 98.56 428 LYS B N 1
ATOM 7493 C CA . LYS B 1 428 ? 17.688 23.203 16.312 1 98.56 428 LYS B CA 1
ATOM 7494 C C . LYS B 1 428 ? 17.094 22.375 17.453 1 98.56 428 LYS B C 1
ATOM 7496 O O . LYS B 1 428 ? 15.883 22.391 17.672 1 98.56 428 LYS B O 1
ATOM 7501 N N . VAL B 1 429 ? 18.016 21.641 18.141 1 98.44 429 VAL B N 1
ATOM 7502 C CA . VAL B 1 429 ? 17.656 20.719 19.203 1 98.44 429 VAL B CA 1
ATOM 7503 C C . VAL B 1 429 ? 18.062 21.312 20.562 1 98.44 429 VAL B C 1
ATOM 7505 O O . VAL B 1 429 ? 19.109 21.953 20.672 1 98.44 429 VAL B O 1
ATOM 7508 N N . LYS B 1 430 ? 17.234 21.125 21.547 1 97.94 430 LYS B N 1
ATOM 7509 C CA . LYS B 1 430 ? 17.547 21.594 22.891 1 97.94 430 LYS B CA 1
ATOM 7510 C C . LYS B 1 430 ? 18.688 20.781 23.516 1 97.94 430 LYS B C 1
ATOM 7512 O O . LYS B 1 430 ? 18.969 19.672 23.062 1 97.94 430 LYS B O 1
ATOM 7517 N N . ILE B 1 431 ? 19.281 21.359 24.562 1 96.38 431 ILE B N 1
ATOM 7518 C CA . ILE B 1 431 ? 20.328 20.656 25.281 1 96.38 431 ILE B CA 1
ATOM 7519 C C . ILE B 1 431 ? 19.781 19.344 25.844 1 96.38 431 ILE B C 1
ATOM 7521 O O . ILE B 1 431 ? 18.672 19.312 26.375 1 96.38 431 ILE B O 1
ATOM 7525 N N . GLY B 1 432 ? 20.594 18.312 25.703 1 96.56 432 GLY B N 1
ATOM 7526 C CA . GLY B 1 432 ? 20.172 16.984 26.125 1 96.56 432 GLY B CA 1
ATOM 7527 C C . GLY B 1 432 ? 19.453 16.219 25.031 1 96.56 432 GLY B C 1
ATOM 7528 O O . GLY B 1 432 ? 19.25 15.008 25.141 1 96.56 432 GLY B O 1
ATOM 7529 N N . GLY B 1 433 ? 19.078 16.875 23.938 1 97.81 433 GLY B N 1
ATOM 7530 C CA . GLY B 1 433 ? 18.312 16.266 22.859 1 97.81 433 GLY B CA 1
ATOM 7531 C C . GLY B 1 433 ? 19.156 15.398 21.953 1 97.81 433 GLY B C 1
ATOM 7532 O O . GLY B 1 433 ? 20.391 15.477 21.984 1 97.81 433 GLY B O 1
ATOM 7533 N N . ASN B 1 434 ? 18.5 14.531 21.156 1 97.69 434 ASN B N 1
ATOM 7534 C CA . ASN B 1 434 ? 19.125 13.609 20.219 1 97.69 434 ASN B CA 1
ATOM 7535 C C . ASN B 1 434 ? 19.594 14.336 18.953 1 97.69 434 ASN B C 1
ATOM 7537 O O . ASN B 1 434 ? 18.812 15.031 18.297 1 97.69 434 ASN B O 1
ATOM 7541 N N . CYS B 1 435 ? 20.875 14.234 18.625 1 97 435 CYS B N 1
ATOM 7542 C CA . CYS B 1 435 ? 21.438 14.891 17.438 1 97 435 CYS B CA 1
ATOM 7543 C C . CYS B 1 435 ? 22.078 13.867 16.516 1 97 435 CYS B C 1
ATOM 7545 O O . CYS B 1 435 ? 22.953 14.219 15.711 1 97 435 CYS B O 1
ATOM 7547 N N . THR B 1 436 ? 21.672 12.633 16.672 1 95.62 436 THR B N 1
ATOM 7548 C CA . THR B 1 436 ? 22.219 11.539 15.875 1 95.62 436 THR B CA 1
ATOM 7549 C C . THR B 1 436 ? 22.141 11.859 14.383 1 95.62 436 THR B C 1
ATOM 7551 O O . THR B 1 436 ? 21.094 12.242 13.883 1 95.62 436 THR B O 1
ATOM 7554 N N . GLY B 1 437 ? 23.203 11.766 13.664 1 90.62 437 GLY B N 1
ATOM 7555 C CA . GLY B 1 437 ? 23.234 11.93 12.219 1 90.62 437 GLY B CA 1
ATOM 7556 C C . GLY B 1 437 ? 23.516 13.359 11.781 1 90.62 437 GLY B C 1
ATOM 7557 O O . GLY B 1 437 ? 23.656 13.633 10.594 1 90.62 437 GLY B O 1
ATOM 7558 N N . PHE B 1 438 ? 23.688 14.297 12.805 1 94.06 438 PHE B N 1
ATOM 7559 C CA . PHE B 1 438 ? 23.797 15.703 12.43 1 94.06 438 PHE B CA 1
ATOM 7560 C C . PHE B 1 438 ? 25 16.344 13.094 1 94.06 438 PHE B C 1
ATOM 7562 O O . PHE B 1 438 ? 25 17.547 13.375 1 94.06 438 PHE B O 1
ATOM 7569 N N . SER B 1 439 ? 26.031 15.609 13.352 1 91.5 439 SER B N 1
ATOM 7570 C CA . SER B 1 439 ? 27.203 16.109 14.07 1 91.5 439 SER B CA 1
ATOM 7571 C C . SER B 1 439 ? 27.922 17.203 13.281 1 91.5 439 SER B C 1
ATOM 7573 O O . SER B 1 439 ? 28.578 18.062 13.859 1 91.5 439 SER B O 1
ATOM 7575 N N . GLU B 1 440 ? 27.766 17.219 11.938 1 91.12 440 GLU B N 1
ATOM 7576 C CA . GLU B 1 440 ? 28.453 18.203 11.094 1 91.12 440 GLU B CA 1
ATOM 7577 C C . GLU B 1 440 ? 27.609 19.469 10.922 1 91.12 440 GLU B C 1
ATOM 7579 O O . GLU B 1 440 ? 28.031 20.422 10.273 1 91.12 440 GLU B O 1
ATOM 7584 N N . TYR B 1 441 ? 26.422 19.531 11.555 1 94 441 TYR B N 1
ATOM 7585 C CA . TYR B 1 441 ? 25.516 20.672 11.469 1 94 441 TYR B CA 1
ATOM 7586 C C . TYR B 1 441 ? 25.375 21.359 12.82 1 94 441 TYR B C 1
ATOM 7588 O O . TYR B 1 441 ? 25.594 20.75 13.867 1 94 441 TYR B O 1
ATOM 7596 N N . PRO B 1 442 ? 25.125 22.672 12.758 1 95.44 442 PRO B N 1
ATOM 7597 C CA . PRO B 1 442 ? 24.859 23.375 14.023 1 95.44 442 PRO B CA 1
ATOM 7598 C C . PRO B 1 442 ? 23.469 23.078 14.586 1 95.44 442 PRO B C 1
ATOM 7600 O O . PRO B 1 442 ? 22.688 24 14.828 1 95.44 442 PRO B O 1
ATOM 7603 N N . ILE B 1 443 ? 23.203 21.766 14.891 1 97.44 443 ILE B N 1
ATOM 7604 C CA . ILE B 1 443 ? 21.875 21.297 15.242 1 97.44 443 ILE B CA 1
ATOM 7605 C C . ILE B 1 443 ? 21.578 21.625 16.703 1 97.44 443 ILE B C 1
ATOM 7607 O O . ILE B 1 443 ? 20.406 21.75 17.094 1 97.44 443 ILE B O 1
ATOM 7611 N N . CYS B 1 444 ? 22.625 21.812 17.547 1 98.06 444 CYS B N 1
ATOM 7612 C CA . CYS B 1 444 ? 22.422 22.016 18.984 1 98.06 444 CYS B CA 1
ATOM 7613 C C . CYS B 1 444 ? 22.328 23.484 19.328 1 98.06 444 CYS B C 1
ATOM 7615 O O . CYS B 1 444 ? 23.297 24.234 19.109 1 98.06 444 CYS B O 1
ATOM 7617 N N . PHE B 1 445 ? 21.219 23.953 19.797 1 97.5 445 PHE B N 1
ATOM 7618 C CA . PHE B 1 445 ? 21.094 25.344 20.25 1 97.5 445 PHE B CA 1
ATOM 7619 C C . PHE B 1 445 ? 21.969 25.594 21.469 1 97.5 445 PHE B C 1
ATOM 7621 O O . PHE B 1 445 ? 21.766 25 22.516 1 97.5 445 PHE B O 1
ATOM 7628 N N . GLN B 1 446 ? 22.953 26.469 21.344 1 94.69 446 GLN B N 1
ATOM 7629 C CA . GLN B 1 446 ? 23.891 26.828 22.406 1 94.69 446 GLN B CA 1
ATOM 7630 C C . GLN B 1 446 ? 24.656 25.609 22.922 1 94.69 446 GLN B C 1
ATOM 7632 O O . GLN B 1 446 ? 24.828 25.453 24.125 1 94.69 446 GLN B O 1
ATOM 7637 N N . GLY B 1 447 ? 24.938 24.688 22.016 1 95.81 447 GLY B N 1
ATOM 7638 C CA . GLY B 1 447 ? 25.656 23.469 22.359 1 95.81 447 GLY B CA 1
ATOM 7639 C C . GLY B 1 447 ? 26.297 22.797 21.172 1 95.81 447 GLY B C 1
ATOM 7640 O O . GLY B 1 447 ? 26.344 23.375 20.078 1 95.81 447 GLY B O 1
ATOM 7641 N N . LYS B 1 448 ? 26.875 21.625 21.438 1 95.12 448 LYS B N 1
ATOM 7642 C CA . LYS B 1 448 ? 27.516 20.781 20.422 1 95.12 448 LYS B CA 1
ATOM 7643 C C . LYS B 1 448 ? 27.016 19.344 20.5 1 95.12 448 LYS B C 1
ATOM 7645 O O . LYS B 1 448 ? 26.672 18.859 21.578 1 95.12 448 LYS B O 1
ATOM 7650 N N . CYS B 1 449 ? 26.969 18.75 19.359 1 96.12 449 CYS B N 1
ATOM 7651 C CA . CYS B 1 449 ? 26.562 17.359 19.312 1 96.12 449 CYS B CA 1
ATOM 7652 C C . CYS B 1 449 ? 27.734 16.438 19.688 1 96.12 449 CYS B C 1
ATOM 7654 O O . CYS B 1 449 ? 28.688 16.297 18.938 1 96.12 449 CYS B O 1
ATOM 7656 N N . ILE B 1 450 ? 27.703 15.93 20.828 1 94.56 450 ILE B N 1
ATOM 7657 C CA . ILE B 1 450 ? 28.719 15 21.344 1 94.56 450 ILE B CA 1
ATOM 7658 C C . ILE B 1 450 ? 28.078 13.656 21.656 1 94.56 450 ILE B C 1
ATOM 7660 O O . ILE B 1 450 ? 27.156 13.578 22.484 1 94.56 450 ILE B O 1
ATOM 7664 N N . GLU B 1 451 ? 28.562 12.633 21.047 1 94.19 451 GLU B N 1
ATOM 7665 C CA . GLU B 1 451 ? 28.047 11.281 21.25 1 94.19 451 GLU B CA 1
ATOM 7666 C C . GLU B 1 451 ? 26.531 11.227 21.062 1 94.19 451 GLU B C 1
ATOM 7668 O O . GLU B 1 451 ? 25.812 10.742 21.938 1 94.19 451 GLU B O 1
ATOM 7673 N N . ASP B 1 452 ? 25.969 11.922 20.062 1 94.62 452 ASP B N 1
ATOM 7674 C CA . ASP B 1 452 ? 24.594 11.859 19.578 1 94.62 452 ASP B CA 1
ATOM 7675 C C . ASP B 1 452 ? 23.656 12.602 20.531 1 94.62 452 ASP B C 1
ATOM 7677 O O . ASP B 1 452 ? 22.438 12.383 20.5 1 94.62 452 ASP B O 1
ATOM 7681 N N . ARG B 1 453 ? 24.234 13.438 21.406 1 97.19 453 ARG B N 1
ATOM 7682 C CA . ARG B 1 453 ? 23.453 14.281 22.297 1 97.19 453 ARG B CA 1
ATOM 7683 C C . ARG B 1 453 ? 23.953 15.719 22.281 1 97.19 453 ARG B C 1
ATOM 7685 O O . ARG B 1 453 ? 25.156 15.961 22.188 1 97.19 453 ARG B O 1
ATOM 7692 N N . CYS B 1 454 ? 23.047 16.609 22.344 1 97.38 454 CYS B N 1
ATOM 7693 C CA . CYS B 1 454 ? 23.438 18.016 22.438 1 97.38 454 CYS B CA 1
ATOM 7694 C C . CYS B 1 454 ? 23.906 18.344 23.844 1 97.38 454 CYS B C 1
ATOM 7696 O O . CYS B 1 454 ? 23.156 18.234 24.812 1 97.38 454 CYS B O 1
ATOM 7698 N N . VAL B 1 455 ? 25.125 18.781 23.969 1 96.25 455 VAL B N 1
ATOM 7699 C CA . VAL B 1 455 ? 25.75 19.109 25.25 1 96.25 455 VAL B CA 1
ATOM 7700 C C . VAL B 1 455 ? 26.094 20.609 25.281 1 96.25 455 VAL B C 1
ATOM 7702 O O . VAL B 1 455 ? 26.516 21.172 24.266 1 96.25 455 VAL B O 1
ATOM 7705 N N . LYS B 1 456 ? 25.812 21.219 26.469 1 92.81 456 LYS B N 1
ATOM 7706 C CA . LYS B 1 456 ? 26.062 22.656 26.625 1 92.81 456 LYS B CA 1
ATOM 7707 C C . LYS B 1 456 ? 27.547 22.984 26.422 1 92.81 456 LYS B C 1
ATOM 7709 O O . LYS B 1 456 ? 28.406 22.25 26.906 1 92.81 456 LYS B O 1
ATOM 7714 N N . LEU B 1 457 ? 27.812 23.906 25.531 1 77.94 457 LEU B N 1
ATOM 7715 C CA . LEU B 1 457 ? 29.172 24.391 25.344 1 77.94 457 LEU B CA 1
ATOM 7716 C C . LEU B 1 457 ? 29.672 25.141 26.578 1 77.94 457 LEU B C 1
ATOM 7718 O O . LEU B 1 457 ? 28.938 25.938 27.156 1 77.94 457 LEU B O 1
ATOM 7722 N N . ASP B 1 458 ? 30.578 24.672 27.375 1 61.5 458 ASP B N 1
ATOM 7723 C CA . ASP B 1 458 ? 31.219 25.484 28.406 1 61.5 458 ASP B CA 1
ATOM 7724 C C . ASP B 1 458 ? 31.703 26.812 27.828 1 61.5 458 ASP B C 1
ATOM 7726 O O . ASP B 1 458 ? 32.031 26.891 26.641 1 61.5 458 ASP B O 1
ATOM 7730 N N . SER B 1 459 ? 31.328 28.047 28.219 1 49.56 459 SER B N 1
ATOM 7731 C CA . SER B 1 459 ? 31.703 29.406 27.812 1 49.56 459 SER B CA 1
ATOM 7732 C C . SER B 1 459 ? 33.062 29.406 27.094 1 49.56 459 SER B C 1
ATOM 7734 O O . SER B 1 459 ? 33.375 30.359 26.391 1 49.56 459 SER B O 1
ATOM 7736 N N . LEU B 1 460 ? 34.125 28.641 27.422 1 45.16 460 LEU B N 1
ATOM 7737 C CA . LEU B 1 460 ? 35.5 28.906 27.016 1 45.16 460 LEU B CA 1
ATOM 7738 C C . LEU B 1 460 ? 35.75 28.375 25.609 1 45.16 460 LEU B C 1
ATOM 7740 O O . LEU B 1 460 ? 36.781 28.688 25 1 45.16 460 LEU B O 1
ATOM 7744 N N . GLU B 1 461 ? 35.281 27.297 25.047 1 42.34 461 GLU B N 1
ATOM 7745 C CA . GLU B 1 461 ? 35.875 26.797 23.797 1 42.34 461 GLU B CA 1
ATOM 7746 C C . GLU B 1 461 ? 35.031 27.203 22.594 1 42.34 461 GLU B C 1
ATOM 7748 O O . GLU B 1 461 ? 33.875 26.766 22.469 1 42.34 461 GLU B O 1
ATOM 7753 N N . GLU B 1 462 ? 35.188 28.375 22.031 1 42.12 462 GLU B N 1
ATOM 7754 C CA . GLU B 1 462 ? 34.656 28.797 20.734 1 42.12 462 GLU B CA 1
ATOM 7755 C C . GLU B 1 462 ? 34.844 27.703 19.672 1 42.12 462 GLU B C 1
ATOM 7757 O O . GLU B 1 462 ? 35.938 27.156 19.531 1 42.12 462 GLU B O 1
ATOM 7762 N N . PRO B 1 463 ? 34 27.172 19.109 1 37.53 463 PRO B N 1
ATOM 7763 C CA . PRO B 1 463 ? 34.219 26.109 18.125 1 37.53 463 PRO B CA 1
ATOM 7764 C C . PRO B 1 463 ? 35.125 26.547 16.984 1 37.53 463 PRO B C 1
ATOM 7766 O O . PRO B 1 463 ? 35.125 27.719 16.609 1 37.53 463 PRO B O 1
ATOM 7769 N N . VAL B 1 464 ? 36.031 25.766 16.562 1 39.09 464 VAL B N 1
ATOM 7770 C CA . VAL B 1 464 ? 37.062 25.938 15.555 1 39.09 464 VAL B CA 1
ATOM 7771 C C . VAL B 1 464 ? 36.438 26.344 14.219 1 39.09 464 VAL B C 1
ATOM 7773 O O . VAL B 1 464 ? 37.062 27.047 13.422 1 39.09 464 VAL B O 1
ATOM 7776 N N . TRP B 1 465 ? 35.281 25.859 13.836 1 34.75 465 TRP B N 1
ATOM 7777 C CA . TRP B 1 465 ? 34.781 26.094 12.484 1 34.75 465 TRP B CA 1
ATOM 7778 C C . TRP B 1 465 ? 34.312 27.531 12.312 1 34.75 465 TRP B C 1
ATOM 7780 O O . TRP B 1 465 ? 34.031 27.969 11.203 1 34.75 465 TRP B O 1
ATOM 7790 N N . ALA B 1 466 ? 34 28.328 13.273 1 35.94 466 ALA B N 1
ATOM 7791 C CA . ALA B 1 466 ? 33.688 29.75 13.094 1 35.94 466 ALA B CA 1
ATOM 7792 C C . ALA B 1 466 ? 34.875 30.5 12.5 1 35.94 466 ALA B C 1
ATOM 7794 O O . ALA B 1 466 ? 34.719 31.625 12.008 1 35.94 466 ALA B O 1
ATOM 7795 N N . LYS B 1 467 ? 36.062 30.016 12.711 1 35.97 467 LYS B N 1
ATOM 7796 C CA . LYS B 1 467 ? 37.25 30.672 12.133 1 35.97 467 LYS B CA 1
ATOM 7797 C C . LYS B 1 467 ? 37.375 30.375 10.641 1 35.97 467 LYS B C 1
ATOM 7799 O O . LYS B 1 467 ? 38.25 30.906 9.969 1 35.97 467 LYS B O 1
ATOM 7804 N N . LEU B 1 468 ? 36.781 29.359 10.07 1 31.7 468 LEU B N 1
ATOM 7805 C CA . LEU B 1 468 ? 37 29.188 8.641 1 31.7 468 LEU B CA 1
ATOM 7806 C C . LEU B 1 468 ? 36.094 30.125 7.84 1 31.7 468 LEU B C 1
ATOM 7808 O O . LEU B 1 468 ? 34.969 29.781 7.508 1 31.7 468 LEU B O 1
ATOM 7812 N N . ARG B 1 469 ? 35.719 31.375 8.391 1 31.06 469 ARG B N 1
ATOM 7813 C CA . ARG B 1 469 ? 35 32.344 7.602 1 31.06 469 ARG B CA 1
ATOM 7814 C C . ARG B 1 469 ? 35.625 32.531 6.219 1 31.06 469 ARG B C 1
ATOM 7816 O O . ARG B 1 469 ? 34.938 32.406 5.203 1 31.06 469 ARG B O 1
ATOM 7823 N N . LYS B 1 470 ? 36.281 33.781 5.977 1 33 470 LYS B N 1
ATOM 7824 C CA . LYS B 1 470 ? 36.312 34.812 4.938 1 33 470 LYS B CA 1
ATOM 7825 C C . LYS B 1 470 ? 37.375 34.531 3.902 1 33 470 LYS B C 1
ATOM 7827 O O . LYS B 1 470 ? 38.188 35.406 3.582 1 33 470 LYS B O 1
ATOM 7832 N N . PHE B 1 471 ? 37.969 33.344 3.652 1 30.33 471 PHE B N 1
ATOM 7833 C CA . PHE B 1 471 ? 39 33.5 2.639 1 30.33 471 PHE B CA 1
ATOM 7834 C C . PHE B 1 471 ? 38.375 33.719 1.264 1 30.33 471 PHE B C 1
ATOM 7836 O O . PHE B 1 471 ? 37.812 32.812 0.675 1 30.33 471 PHE B O 1
ATOM 7843 N N . VAL B 1 472 ? 37.594 34.875 1.102 1 28.89 472 VAL B N 1
ATOM 7844 C CA . VAL B 1 472 ? 37.344 35.344 -0.252 1 28.89 472 VAL B CA 1
ATOM 7845 C C . VAL B 1 472 ? 38.656 35.688 -0.941 1 28.89 472 VAL B C 1
ATOM 7847 O O . VAL B 1 472 ? 39.406 36.531 -0.452 1 28.89 472 VAL B O 1
ATOM 7850 N N . ILE B 1 473 ? 39.25 34.781 -1.668 1 30.78 473 ILE B N 1
ATOM 7851 C CA . ILE B 1 473 ? 40.375 35.094 -2.551 1 30.78 473 ILE B CA 1
ATOM 7852 C C . ILE B 1 473 ? 40 36.25 -3.471 1 30.78 473 ILE B C 1
ATOM 7854 O O . ILE B 1 473 ? 38.969 36.188 -4.168 1 30.78 473 ILE B O 1
ATOM 7858 N N . PRO B 1 474 ? 40.469 37.438 -3.119 1 28.17 474 PRO B N 1
ATOM 7859 C CA . PRO B 1 474 ? 40.281 38.625 -3.947 1 28.17 474 PRO B CA 1
ATOM 7860 C C . PRO B 1 474 ? 40.719 38.406 -5.398 1 28.17 474 PRO B C 1
ATOM 7862 O O . PRO B 1 474 ? 41.719 37.781 -5.664 1 28.17 474 PRO B O 1
ATOM 7865 N N . LEU B 1 475 ? 39.688 38.156 -6.316 1 27.38 475 LEU B N 1
ATOM 7866 C CA . LEU B 1 475 ? 39.969 38.312 -7.738 1 27.38 475 LEU B CA 1
ATOM 7867 C C . LEU B 1 475 ? 40.75 39.562 -8 1 27.38 475 LEU B C 1
ATOM 7869 O O . LEU B 1 475 ? 40.281 40.688 -7.734 1 27.38 475 LEU B O 1
ATOM 7873 N N . ASN B 1 476 ? 42 39.656 -7.594 1 23.81 476 ASN B N 1
ATOM 7874 C CA . ASN B 1 476 ? 42.875 40.719 -8.055 1 23.81 476 ASN B CA 1
ATOM 7875 C C . ASN B 1 476 ? 42.656 41.062 -9.531 1 23.81 476 ASN B C 1
ATOM 7877 O O . ASN B 1 476 ? 42.469 40.156 -10.352 1 23.81 476 ASN B O 1
ATOM 7881 N N . MET B 1 477 ? 42.594 42.375 -9.891 1 23.44 477 MET B N 1
ATOM 7882 C CA . MET B 1 477 ? 42.844 43.062 -11.164 1 23.44 477 MET B CA 1
ATOM 7883 C C . MET B 1 477 ? 44.219 42.688 -11.719 1 23.44 477 MET B C 1
ATOM 7885 O O . MET B 1 477 ? 45.188 42.625 -10.977 1 23.44 477 MET B O 1
#

Organism: NCBI:txid2777116

InterPro domains:
  IPR002227 Tyrosinase copper-binding domain [PF00264] (151-340)
  IPR002227 Tyrosinase copper-binding domain [PR00092] (164-181)
  IPR002227 Tyrosinase copper-binding domain [PR00092] (195-200)
  IPR002227 Tyrosinase copper-binding domain [PR00092] (300-311)
  IPR002227 Tyrosinase copper-binding domain [PR00092] (320-338)
  IPR002227 Tyrosinase copper-binding domain [PS00497] (164-181)
  IPR008922 Di-copper centre-containing domain superfamily [G3DSA:1.10.1280.10] (119-408)
  IPR008922 Di-copper centre-containing domain superfamily [SSF48056] (104-399)
  IPR050316 Tyrosinase and Hemocyanin [PTHR11474] (89-401)

Nearest PDB structures (foldseek):
  8hpi-assembly1_B  TM=7.891E-01  e=3.509E-13  Priestia megaterium WSH-002
  4j6t-assembly1_B  TM=7.893E-01  e=6.925E-13  Priestia megaterium
  3nq5-assembly1_B  TM=7.659E-01  e=1.030E-12  Priestia megaterium
  3nq0-assembly1_B  TM=7.697E-01  e=1.814E-12  Priestia megaterium
  3npy-assembly1_A  TM=7.935E-01  e=1.014E-10  Priestia megaterium

Radius of gyration: 35.73 Å; Cα contacts (8 Å, |Δi|>4): 1840; chains: 2; bounding box: 75×120×74 Å

pLDDT: mean 89.64, std 17.07, range [21.94, 98.88]